Protein AF-A0A084SJM8-F1 (afdb_monomer)

Secondary structure (DSSP, 8-state):
-PPPP-HHHHHHHHHHHHHHHHSSEEEE-----EEEEEE-SS--S--TTT-HHHHHHHHHHTT--THHHHHHHHHHHHTT-EEEEE-----S---TTPPPPHHHHHHHHHHHHHHHHHHHHSSPPPHHHHHHHHHHHHHHHHHHHHHHTTS-TT---HHHHHIIIIIITTHHHHHHH--SHHHHHHHIIIIIHHHHHHHHHHHH-SSEEEEE---SSEEEEEEEEEEEEEESSPPPHHHHHHHHHHHHHHHHTT-HHHHHHHHHHHHHHHHHHHHHHTTSEEEEE-HHHHHHHHTT-GGG--S--EEEEEE-TTS-HHHHHHHHHHHHHHHHHHHHHHHHHHHHHHHHHHHHHHHHHTSPP---TT-------TTGGG---------TTPPPPPTT---SEEEEEEEEEEEEEEE-TTSHHHHHHHHHHGGG-B-SGGGTT--B--HHHHHHHHHHHHHHHHTT--TTGGGHHHHHHHHHHHHT---HHHHHHHHHHHHHS-HHHHSHHHHHHHTTT-HHHHHHHHHHHHHHHHHTTGGG-HHHHHHHHHHHHHHHTSPPPPPHHHHHHHHH-TT--IIIIIHHHHHHHHHHHHHHHHHHHHHHHHHHTTSS--TT--SHHHHHHHHHHHHHHHHHHHHHHHHHSSS-TTS---EEEEEEHHHHHHHHHHHTT--HHHHTTSPP-SSEEEEEEE--TT--HHHHIIIIIHHHHHHHIIIIITTTEEETTTTSSPPSSEEEEESSPP--SS-----EEEEEEEEE-SSPPPEEEETTEEEE-HHHHHHHHHHHHHH--SHHHHHHHHHHHHHHHHHHHHHHSTT-PPPPSS---------

pLDDT: mean 79.15, std 16.78, range [28.14, 97.06]

Organism: NCBI:txid1406225

Sequence (839 aa):
MPAQNDGKAALEALATAVSATTGLNIVLGTQKDSSLSWRGFSVHPLQILENPQQHAALEASRGKEGDARTDAEQEALSRFFFFQSTPPLPIGPIAANARLPPETLLSDARSLLTKVSHELSNGPPSNDRLKVLKAALRVAHGKMNTCFGFFRPDTNVPLLEEPQLTHLDGALTEIRDATSGDDLKAIIRDRLEPARRDLKQAIDGNARVQMFYNIEPFLLFRLLVNFQIESDQEISVSDRQRASGQLTASLNNGRGWLITWIKRKLCELDETITRVGGGDAFFHLKGGRALAYLLGKPEDGENDWDTSIVINPNLPSVRWYDCFNKVHDAVLELLQQFKRDFLVLLQEHARQLEASLQQPQPQNPNGVDEDVELDAALEEEDPPILGDDEEIPLPGIAPKYVKSCKAELIDIGIPRRDTVEALEQWLHTRDDLIKNENTEEIPIPGFLYYVDEYVMMVREALAGRSPSLSKTPKRIRRLWDILSLDSPDFDARIKELRSHIPATLGNKPLEILTGQGNKQISIVLTVILEQFNKAYRLSESQGLASVFGQHFLSVSQQVPIYPQDLQQAIAGDNQFRQETHGLLLKWIAIAARVSADFEAHFKMRAADLGFAAYDGASGAEAQKKAAQRRNWIISFVQAIYSNALLLNQKEEFEIQLAAAGSFASYLHADYANLPEERRKAFDPVVSIDLKFYTLNPAADPKTVLELMVLPGLNENLSTNFAAQATVKDAEVFISLPAEIEWTPAPNGPQFKYKPVVVKISVVRNEGWPGISYIWGDPVLSLRDLIGEYAQTTATAGEYEARERFRNSATALQELLTDFTSASLRPRPPFPAANGLSTK

Structure (mmCIF, N/CA/C/O backbone):
data_AF-A0A084SJM8-F1
#
_entry.id   AF-A0A084SJM8-F1
#
loop_
_atom_site.group_PDB
_atom_site.id
_atom_site.type_symbol
_atom_site.label_atom_id
_atom_site.label_alt_id
_atom_site.label_comp_id
_atom_site.label_asym_id
_atom_site.label_entity_id
_atom_site.label_seq_id
_atom_site.pdbx_PDB_ins_code
_atom_site.Cartn_x
_atom_site.Cartn_y
_atom_site.Cartn_z
_atom_site.occupancy
_atom_site.B_iso_or_equiv
_atom_site.auth_seq_id
_atom_site.auth_comp_id
_atom_site.auth_asym_id
_atom_site.auth_atom_id
_atom_site.pdbx_PDB_model_num
ATOM 1 N N . MET A 1 1 ? 21.611 14.192 -46.471 1.00 29.25 1 MET A N 1
ATOM 2 C CA . MET A 1 1 ? 20.786 13.294 -45.641 1.00 29.25 1 MET A CA 1
ATOM 3 C C . MET A 1 1 ? 20.052 14.161 -44.631 1.00 29.25 1 MET A C 1
ATOM 5 O O . MET A 1 1 ? 20.701 15.062 -44.108 1.00 29.25 1 MET A O 1
ATOM 9 N N . PRO A 1 2 ? 18.734 14.011 -44.418 1.00 32.09 2 PRO A N 1
ATOM 10 C CA . PRO A 1 2 ? 18.084 14.705 -43.310 1.00 32.09 2 PRO A CA 1
ATOM 11 C C . PRO A 1 2 ? 18.713 14.204 -42.002 1.00 32.09 2 PRO A C 1
ATOM 13 O O . PRO A 1 2 ? 18.946 13.006 -41.875 1.00 32.09 2 PRO A O 1
ATOM 16 N N . ALA A 1 3 ? 19.047 15.114 -41.081 1.00 41.12 3 ALA A N 1
ATOM 17 C CA . ALA A 1 3 ? 19.608 14.764 -39.775 1.00 41.12 3 ALA A CA 1
ATOM 18 C C . ALA A 1 3 ? 18.731 13.688 -39.115 1.00 41.12 3 ALA A C 1
ATOM 20 O O . ALA A 1 3 ? 17.516 13.878 -39.028 1.00 41.12 3 ALA A O 1
ATOM 21 N N . GLN A 1 4 ? 19.304 12.547 -38.736 1.00 55.53 4 GLN A N 1
ATOM 22 C CA . GLN A 1 4 ? 18.559 11.483 -38.063 1.00 55.53 4 GLN A CA 1
ATOM 23 C C . GLN A 1 4 ? 17.894 12.060 -36.806 1.00 55.53 4 GLN A C 1
ATOM 25 O O . GLN A 1 4 ? 18.506 12.844 -36.085 1.00 55.53 4 GLN A O 1
ATOM 30 N N . ASN A 1 5 ? 16.625 11.716 -36.570 1.00 66.56 5 ASN A N 1
ATOM 31 C CA . ASN A 1 5 ? 16.085 11.816 -35.217 1.00 66.56 5 ASN A CA 1
ATOM 32 C C . ASN A 1 5 ? 16.963 10.915 -34.338 1.00 66.56 5 ASN A C 1
ATOM 34 O O . ASN A 1 5 ? 17.333 9.839 -34.795 1.00 66.56 5 ASN A O 1
ATOM 38 N N . ASP A 1 6 ? 17.331 11.337 -33.137 1.00 82.75 6 ASP A N 1
ATOM 39 C CA . ASP A 1 6 ? 18.102 10.506 -32.212 1.00 82.75 6 ASP A CA 1
ATOM 40 C C . ASP A 1 6 ? 17.501 10.658 -30.818 1.00 82.75 6 ASP A C 1
ATOM 42 O O . ASP A 1 6 ? 17.600 11.709 -30.185 1.00 82.75 6 ASP A O 1
ATOM 46 N N . GLY A 1 7 ? 16.821 9.608 -30.355 1.00 85.56 7 GLY A N 1
ATOM 47 C CA . GLY A 1 7 ? 16.205 9.594 -29.035 1.00 85.56 7 GLY A CA 1
ATOM 48 C C . GLY A 1 7 ? 17.218 9.775 -27.903 1.00 85.56 7 GLY A C 1
ATOM 49 O O . GLY A 1 7 ? 16.887 10.406 -26.902 1.00 85.56 7 GLY A O 1
ATOM 50 N N . LYS A 1 8 ? 18.458 9.291 -28.063 1.00 88.69 8 LYS A N 1
ATOM 51 C CA . LYS A 1 8 ? 19.507 9.461 -27.053 1.00 88.69 8 LYS A CA 1
ATOM 52 C C . LYS A 1 8 ? 19.915 10.930 -26.948 1.00 88.69 8 LYS A C 1
ATOM 54 O O . LYS A 1 8 ? 19.920 11.478 -25.848 1.00 88.69 8 LYS A O 1
ATOM 59 N N . ALA A 1 9 ? 20.162 11.579 -28.086 1.00 90.69 9 ALA A N 1
ATOM 60 C CA . ALA A 1 9 ? 20.482 13.006 -28.138 1.00 90.69 9 ALA A CA 1
ATOM 61 C C . ALA A 1 9 ? 19.365 13.870 -27.520 1.00 90.69 9 ALA A C 1
ATOM 63 O O . ALA A 1 9 ? 19.641 14.821 -26.789 1.00 90.69 9 ALA A O 1
ATOM 64 N N . ALA A 1 10 ? 18.097 13.496 -27.726 1.00 91.88 10 ALA A N 1
ATOM 65 C CA . ALA A 1 10 ? 16.969 14.200 -27.122 1.00 91.88 10 ALA A CA 1
ATOM 66 C C . ALA A 1 10 ? 16.930 14.072 -25.582 1.00 91.88 10 ALA A C 1
ATOM 68 O O . ALA A 1 10 ? 16.548 15.023 -24.896 1.00 91.88 10 ALA A O 1
ATOM 69 N N . LEU A 1 11 ? 17.358 12.935 -25.016 1.00 94.31 11 LEU A N 1
ATOM 70 C CA . LEU A 1 11 ? 17.505 12.766 -23.562 1.00 94.31 11 LEU A CA 1
ATOM 71 C C . LEU A 1 11 ? 18.734 13.496 -23.005 1.00 94.31 11 LEU A C 1
ATOM 73 O O . LEU A 1 11 ? 18.677 14.033 -21.902 1.00 94.31 11 LEU A O 1
ATOM 77 N N . GLU A 1 12 ? 19.828 13.574 -23.761 1.00 94.50 12 GLU A N 1
ATOM 78 C CA . GLU A 1 12 ? 20.992 14.399 -23.404 1.00 94.50 12 GLU A CA 1
ATOM 79 C C . GLU A 1 12 ? 20.626 15.898 -23.391 1.00 94.50 12 GLU A C 1
ATOM 81 O O . GLU A 1 12 ? 21.033 16.647 -22.495 1.00 94.50 12 GLU A O 1
ATOM 86 N N . ALA A 1 13 ? 19.776 16.338 -24.326 1.00 93.25 13 ALA A N 1
ATOM 87 C CA . ALA A 1 13 ? 19.213 17.686 -24.332 1.00 93.25 13 ALA A CA 1
ATOM 88 C C . ALA A 1 13 ? 18.295 17.937 -23.121 1.00 93.25 13 ALA A C 1
ATOM 90 O O . ALA A 1 13 ? 18.350 19.016 -22.526 1.00 93.25 13 ALA A O 1
ATOM 91 N N . LEU A 1 14 ? 17.493 16.943 -22.719 1.00 93.19 14 LEU A N 1
ATOM 92 C CA . LEU A 1 14 ? 16.690 16.993 -21.492 1.00 93.19 14 LEU A CA 1
ATOM 93 C C . LEU A 1 14 ? 17.576 17.159 -20.250 1.00 93.19 14 LEU A C 1
ATOM 95 O O . LEU A 1 14 ? 17.328 18.068 -19.457 1.00 93.19 14 LEU A O 1
ATOM 99 N N . ALA A 1 15 ? 18.625 16.344 -20.108 1.00 93.56 15 ALA A N 1
ATOM 100 C CA . ALA A 1 15 ? 19.584 16.456 -19.007 1.00 93.56 15 ALA A CA 1
ATOM 101 C C . ALA A 1 15 ? 20.194 17.865 -18.943 1.00 93.56 15 ALA A C 1
ATOM 103 O O . ALA A 1 15 ? 20.172 18.507 -17.895 1.00 93.56 15 ALA A O 1
ATOM 104 N N . THR A 1 16 ? 20.613 18.399 -20.095 1.00 94.12 16 THR A N 1
ATOM 105 C CA . THR A 1 16 ? 21.169 19.755 -20.216 1.00 94.12 16 THR A CA 1
ATOM 106 C C . THR A 1 16 ? 20.175 20.838 -19.773 1.00 94.12 16 THR A C 1
ATOM 108 O O . THR A 1 16 ? 20.543 21.771 -19.053 1.00 94.12 16 THR A O 1
ATOM 111 N N . ALA A 1 17 ? 18.903 20.727 -20.168 1.00 91.12 17 ALA A N 1
ATOM 112 C CA . ALA A 1 17 ? 17.861 21.682 -19.786 1.00 91.12 17 ALA A CA 1
ATOM 113 C C . ALA A 1 17 ? 17.576 21.659 -18.273 1.00 91.12 17 ALA A C 1
ATOM 115 O O . ALA A 1 17 ? 17.431 22.712 -17.638 1.00 91.12 17 ALA A O 1
ATOM 116 N N . VAL A 1 18 ? 17.545 20.469 -17.668 1.00 90.56 18 VAL A N 1
ATOM 117 C CA . VAL A 1 18 ? 17.346 20.323 -16.220 1.00 90.56 18 VAL A CA 1
ATOM 118 C C . VAL A 1 18 ? 18.578 20.784 -15.441 1.00 90.56 18 VAL A C 1
ATOM 120 O O . VAL A 1 18 ? 18.430 21.449 -14.413 1.00 90.56 18 VAL A O 1
ATOM 123 N N . SER A 1 19 ? 19.787 20.543 -15.951 1.00 92.69 19 SER A N 1
ATOM 124 C CA . SER A 1 19 ? 21.023 21.095 -15.392 1.00 92.69 19 SER A CA 1
ATOM 125 C C . SER A 1 19 ? 21.002 22.614 -15.312 1.00 92.69 19 SER A C 1
ATOM 127 O O . SER A 1 19 ? 21.323 23.183 -14.268 1.00 92.69 19 SER A O 1
ATOM 129 N N . ALA A 1 20 ? 20.557 23.280 -16.380 1.00 89.50 20 ALA A N 1
ATOM 130 C CA . ALA A 1 20 ? 20.443 24.736 -16.407 1.00 89.50 20 ALA A CA 1
ATOM 131 C C . ALA A 1 20 ? 19.439 25.271 -15.368 1.00 89.50 20 ALA A C 1
ATOM 133 O O . ALA A 1 20 ? 19.641 26.352 -14.817 1.00 89.50 20 ALA A O 1
ATOM 134 N N . THR A 1 21 ? 18.379 24.510 -15.083 1.00 86.81 21 THR A N 1
ATOM 135 C CA . THR A 1 21 ? 17.313 24.904 -14.148 1.00 86.81 21 THR A CA 1
ATOM 136 C C . THR A 1 21 ? 17.693 24.646 -12.686 1.00 86.81 21 THR A C 1
ATOM 138 O O . THR A 1 21 ? 17.403 25.457 -11.810 1.00 86.81 21 THR A O 1
ATOM 141 N N . THR A 1 22 ? 18.353 23.522 -12.405 1.00 84.94 22 THR A N 1
ATOM 142 C CA . THR A 1 22 ? 18.683 23.080 -11.036 1.00 84.94 22 THR A CA 1
ATOM 143 C C . THR A 1 22 ? 20.054 23.559 -10.554 1.00 84.94 22 THR A C 1
ATOM 145 O O . THR A 1 22 ? 20.295 23.611 -9.345 1.00 84.94 22 THR A O 1
ATOM 148 N N . GLY A 1 23 ? 20.950 23.913 -11.482 1.00 88.62 23 GLY A N 1
ATOM 149 C CA . GLY A 1 23 ? 22.355 24.220 -11.207 1.00 88.62 23 GLY A CA 1
ATOM 150 C C . GLY A 1 23 ? 23.227 22.983 -10.955 1.00 88.62 23 GLY A C 1
ATOM 151 O O . GLY A 1 23 ? 24.368 23.131 -10.525 1.00 88.62 23 GLY A O 1
ATOM 152 N N . LEU A 1 24 ? 22.702 21.777 -11.195 1.00 90.38 24 LEU A N 1
ATOM 153 C CA . LEU A 1 24 ? 23.406 20.501 -11.035 1.00 90.38 24 LEU A CA 1
ATOM 154 C C . LEU A 1 24 ? 23.943 20.024 -12.390 1.00 90.38 24 LEU A C 1
ATOM 156 O O . LEU A 1 24 ? 23.253 20.158 -13.397 1.00 90.38 24 LEU A O 1
ATOM 160 N N . ASN A 1 25 ? 25.139 19.433 -12.442 1.00 93.31 25 ASN A N 1
ATOM 161 C CA . ASN A 1 25 ? 25.630 18.800 -13.671 1.00 93.31 25 ASN A CA 1
ATOM 162 C C . ASN A 1 25 ? 25.009 17.403 -13.806 1.00 93.31 25 ASN A C 1
ATOM 164 O O . ASN A 1 25 ? 25.327 16.512 -13.021 1.00 93.31 25 ASN A O 1
ATOM 168 N N . ILE A 1 26 ? 24.089 17.247 -14.757 1.00 92.94 26 ILE A N 1
ATOM 169 C CA . ILE A 1 26 ? 23.283 16.046 -14.968 1.00 92.94 26 ILE A CA 1
ATOM 170 C C . ILE A 1 26 ? 23.616 15.498 -16.351 1.00 92.94 26 ILE A C 1
ATOM 172 O O . ILE A 1 26 ? 23.562 16.220 -17.346 1.00 92.94 26 ILE A O 1
ATOM 176 N N . VAL A 1 27 ? 23.922 14.207 -16.413 1.00 93.12 27 VAL A N 1
ATOM 177 C CA . VAL A 1 27 ? 24.257 13.488 -17.647 1.00 93.12 27 VAL A CA 1
ATOM 178 C C . VAL A 1 27 ? 23.389 12.242 -17.797 1.00 93.12 27 VAL A C 1
ATOM 180 O O . VAL A 1 27 ? 22.839 11.724 -16.822 1.00 93.12 27 VAL A O 1
ATOM 183 N N . LEU A 1 28 ? 23.236 11.755 -19.029 1.00 91.69 28 LEU A N 1
ATOM 184 C CA . LEU A 1 28 ? 22.503 10.518 -19.293 1.00 91.69 28 LEU A CA 1
ATOM 185 C C . LEU A 1 28 ? 23.305 9.314 -18.777 1.00 91.69 28 LEU A C 1
ATOM 187 O O . LEU A 1 28 ? 24.448 9.107 -19.178 1.00 91.69 28 LEU A O 1
ATOM 191 N N . GLY A 1 29 ? 22.697 8.516 -17.900 1.00 87.19 29 GLY A N 1
ATOM 192 C CA . GLY A 1 29 ? 23.315 7.319 -17.336 1.00 87.19 29 GLY A CA 1
ATOM 193 C C . GLY A 1 29 ? 23.140 6.084 -18.222 1.00 87.19 29 GLY A C 1
ATOM 194 O O . GLY A 1 29 ? 22.477 6.109 -19.263 1.00 87.19 29 GLY A O 1
ATOM 195 N N . THR A 1 30 ? 23.692 4.953 -17.777 1.00 84.62 30 THR A N 1
ATOM 196 C CA . THR A 1 30 ? 23.445 3.650 -18.417 1.00 84.62 30 THR A CA 1
ATOM 197 C C . THR A 1 30 ? 21.989 3.209 -18.245 1.00 84.62 30 THR A C 1
ATOM 199 O O . THR A 1 30 ? 21.425 3.316 -17.154 1.00 84.62 30 THR A O 1
ATOM 202 N N . GLN A 1 31 ? 21.390 2.683 -19.317 1.00 89.38 31 GLN A N 1
ATOM 203 C CA . GLN A 1 31 ? 19.997 2.207 -19.357 1.00 89.38 31 GLN A CA 1
ATOM 204 C C . GLN A 1 31 ? 19.883 0.679 -19.175 1.00 89.38 31 GLN A C 1
ATOM 206 O O . GLN A 1 31 ? 18.882 0.051 -19.527 1.00 89.38 31 GLN A O 1
ATOM 211 N N . LYS A 1 32 ? 20.932 0.044 -18.638 1.00 84.12 32 LYS A N 1
ATOM 212 C CA . LYS A 1 32 ? 20.976 -1.406 -18.420 1.00 84.12 32 LYS A CA 1
ATOM 213 C C . LYS A 1 32 ? 20.025 -1.828 -17.298 1.00 84.12 32 LYS A C 1
ATOM 215 O O . LYS A 1 32 ? 20.126 -1.326 -16.182 1.00 84.12 32 LYS A O 1
ATOM 220 N N . ASP A 1 33 ? 19.159 -2.795 -17.586 1.00 85.81 33 ASP A N 1
ATOM 221 C CA . ASP A 1 33 ? 18.190 -3.328 -16.624 1.00 85.81 33 ASP A CA 1
ATOM 222 C C . ASP A 1 33 ? 18.864 -3.892 -15.370 1.00 85.81 33 ASP A C 1
ATOM 224 O O . ASP A 1 33 ? 19.954 -4.474 -15.424 1.00 85.81 33 ASP A O 1
ATOM 228 N N . SER A 1 34 ? 18.185 -3.758 -14.233 1.00 83.12 34 SER A N 1
ATOM 229 C CA . SER A 1 34 ? 18.705 -4.230 -12.953 1.00 83.12 34 SER A CA 1
ATOM 230 C C . SER A 1 34 ? 17.618 -4.637 -11.970 1.00 83.12 34 SER A C 1
ATOM 232 O O . SER A 1 34 ? 16.595 -3.979 -11.831 1.00 83.12 34 SER A O 1
ATOM 234 N N . SER A 1 35 ? 17.927 -5.649 -11.189 1.00 77.25 35 SER A N 1
ATOM 235 C CA . SER A 1 35 ? 17.204 -6.135 -10.036 1.00 77.25 35 SER A CA 1
ATOM 236 C C . SER A 1 35 ? 18.135 -6.029 -8.836 1.00 77.25 35 SER A C 1
ATOM 238 O O . SER A 1 35 ? 19.198 -6.660 -8.819 1.00 77.25 35 SER A O 1
ATOM 240 N N . LEU A 1 36 ? 17.712 -5.255 -7.845 1.00 73.69 36 LEU A N 1
ATOM 241 C CA . LEU A 1 36 ? 18.366 -5.071 -6.561 1.00 73.69 36 LEU A CA 1
ATOM 242 C C . LEU A 1 36 ? 17.703 -6.004 -5.551 1.00 73.69 36 LEU A C 1
ATOM 244 O O . LEU A 1 36 ? 16.540 -5.845 -5.168 1.00 73.69 36 LEU A O 1
ATOM 248 N N . SER A 1 37 ? 18.442 -7.043 -5.176 1.00 66.31 37 SER A N 1
ATOM 249 C CA . SER A 1 37 ? 17.935 -8.124 -4.337 1.00 66.31 37 SER A CA 1
ATOM 250 C C . SER A 1 37 ? 18.996 -8.587 -3.350 1.00 66.31 37 SER A C 1
ATOM 252 O O . SER A 1 37 ? 20.173 -8.703 -3.699 1.00 66.31 37 SER A O 1
ATOM 254 N N . TRP A 1 38 ? 18.552 -8.936 -2.149 1.00 59.03 38 TRP A N 1
ATOM 255 C CA . TRP A 1 38 ? 19.321 -9.744 -1.214 1.00 59.03 38 TRP A CA 1
ATOM 256 C C . TRP A 1 38 ? 19.369 -11.189 -1.739 1.00 59.03 38 TRP A C 1
ATOM 258 O O . TRP A 1 38 ? 18.330 -11.834 -1.884 1.00 59.03 38 TRP A O 1
ATOM 268 N N . ARG A 1 39 ? 20.557 -11.714 -2.058 1.00 56.34 39 ARG A N 1
ATOM 269 C CA . ARG A 1 39 ? 20.746 -13.114 -2.476 1.00 56.34 39 ARG A CA 1
ATOM 270 C C . ARG A 1 39 ? 21.351 -13.948 -1.347 1.00 56.34 39 ARG A C 1
ATOM 272 O O . ARG A 1 39 ? 22.351 -13.567 -0.747 1.00 56.34 39 ARG A O 1
ATOM 279 N N . GLY A 1 40 ? 20.769 -15.123 -1.104 1.00 48.62 40 GLY A N 1
ATOM 280 C CA . GLY A 1 40 ? 21.275 -16.164 -0.203 1.00 48.62 40 GLY A CA 1
ATOM 281 C C . GLY A 1 40 ? 21.016 -17.555 -0.785 1.00 48.62 40 GLY A C 1
ATOM 282 O O . GLY A 1 40 ? 20.235 -17.694 -1.723 1.00 48.62 40 GLY A O 1
ATOM 283 N N . PHE A 1 41 ? 21.671 -18.592 -0.254 1.00 32.91 41 PHE A N 1
ATOM 284 C CA . PHE A 1 41 ? 21.685 -19.927 -0.873 1.00 32.91 41 PHE A CA 1
ATOM 285 C C . PHE A 1 41 ? 20.318 -20.631 -0.988 1.00 32.91 41 PHE A C 1
ATOM 287 O O . PHE A 1 41 ? 20.246 -21.603 -1.739 1.00 32.91 41 PHE A O 1
ATOM 294 N N . SER A 1 42 ? 19.243 -20.184 -0.314 1.00 35.41 42 SER A N 1
ATOM 295 C CA . SER A 1 42 ? 17.986 -20.961 -0.310 1.00 35.41 42 SER A CA 1
ATOM 296 C C . SER A 1 42 ? 16.671 -20.248 0.073 1.00 35.41 42 SER A C 1
ATOM 298 O O . SER A 1 42 ? 15.671 -20.952 0.189 1.00 35.41 42 SER A O 1
ATOM 300 N N . VAL A 1 43 ? 16.602 -18.932 0.340 1.00 41.47 43 VAL A N 1
ATOM 301 C CA . VAL A 1 43 ? 15.382 -18.321 0.940 1.00 41.47 43 VAL A CA 1
ATOM 302 C C . VAL A 1 43 ? 15.097 -16.915 0.398 1.00 41.47 43 VAL A C 1
ATOM 304 O O . VAL A 1 43 ? 16.020 -16.112 0.280 1.00 41.47 43 VAL A O 1
ATOM 307 N N . HIS A 1 44 ? 13.823 -16.613 0.105 1.00 45.12 44 HIS A N 1
ATOM 308 C CA . HIS A 1 44 ? 13.346 -15.257 -0.196 1.00 45.12 44 HIS A CA 1
ATOM 309 C C . HIS A 1 44 ? 13.415 -14.405 1.094 1.00 45.12 44 HIS A C 1
ATOM 311 O O . HIS A 1 44 ? 12.744 -14.729 2.073 1.00 45.12 44 HIS A O 1
ATOM 317 N N . PRO A 1 45 ? 14.246 -13.354 1.159 1.00 45.09 45 PRO A N 1
ATOM 318 C CA . PRO A 1 45 ? 14.785 -12.854 2.430 1.00 45.09 45 PRO A CA 1
ATOM 319 C C . PRO A 1 45 ? 13.849 -12.000 3.299 1.00 45.09 45 PRO A C 1
ATOM 321 O O . PRO A 1 45 ? 14.270 -11.588 4.374 1.00 45.09 45 PRO A O 1
ATOM 324 N N . LEU A 1 46 ? 12.607 -11.722 2.888 1.00 50.03 46 LEU A N 1
ATOM 325 C CA . LEU A 1 46 ? 11.778 -10.699 3.546 1.00 50.03 46 LEU A CA 1
ATOM 326 C C . LEU A 1 46 ? 10.330 -11.134 3.797 1.00 50.03 46 LEU A C 1
ATOM 328 O O . LEU A 1 46 ? 9.395 -10.561 3.243 1.00 50.03 46 LEU A O 1
ATOM 332 N N . GLN A 1 47 ? 10.144 -12.144 4.642 1.00 56.53 47 GLN A N 1
ATOM 333 C CA . GLN A 1 47 ? 8.838 -12.470 5.219 1.00 56.53 47 GLN A CA 1
ATOM 334 C C . GLN A 1 47 ? 8.949 -12.612 6.730 1.00 56.53 47 GLN A C 1
ATOM 336 O O . GLN A 1 47 ? 9.463 -13.624 7.219 1.00 56.53 47 GLN A O 1
ATOM 341 N N . ILE A 1 48 ? 8.453 -11.590 7.443 1.00 51.38 48 ILE A N 1
ATOM 342 C CA . ILE A 1 48 ? 8.660 -11.366 8.890 1.00 51.38 48 ILE A CA 1
ATOM 343 C C . ILE A 1 48 ? 8.303 -12.598 9.728 1.00 51.38 48 ILE A C 1
ATOM 345 O O . ILE A 1 48 ? 8.905 -12.845 10.770 1.00 51.38 48 ILE A O 1
ATOM 349 N N . LEU A 1 49 ? 7.351 -13.403 9.255 1.00 51.81 49 LEU A N 1
ATOM 350 C CA . LEU A 1 49 ? 6.813 -14.551 9.979 1.00 51.81 49 LEU A CA 1
ATOM 351 C C . LEU A 1 49 ? 7.388 -15.905 9.540 1.00 51.81 49 LEU A C 1
ATOM 353 O O . LEU A 1 49 ? 7.041 -16.924 10.139 1.00 51.81 49 LEU A O 1
ATOM 357 N N . GLU A 1 50 ? 8.235 -15.946 8.508 1.00 51.91 50 GLU A N 1
ATOM 358 C CA . GLU A 1 50 ? 8.681 -17.203 7.891 1.00 51.91 50 GLU A CA 1
ATOM 359 C C . GLU A 1 50 ? 10.201 -17.430 7.964 1.00 51.91 50 GLU A C 1
ATOM 361 O O . GLU A 1 50 ? 10.643 -18.560 7.744 1.00 51.91 50 GLU A O 1
ATOM 366 N N . ASN A 1 51 ? 11.013 -16.422 8.327 1.00 58.50 51 ASN A N 1
ATOM 367 C CA . ASN A 1 51 ? 12.474 -16.542 8.263 1.00 58.50 51 ASN A CA 1
ATOM 368 C C . ASN A 1 51 ? 13.246 -16.188 9.569 1.00 58.50 51 ASN A C 1
ATOM 370 O O . ASN A 1 51 ? 13.264 -15.026 9.981 1.00 58.50 51 ASN A O 1
ATOM 374 N N . PRO A 1 52 ? 14.028 -17.133 10.149 1.00 56.28 52 PRO A N 1
ATOM 375 C CA . PRO A 1 52 ? 14.976 -16.877 11.243 1.00 56.28 52 PRO A CA 1
ATOM 376 C C . PRO A 1 52 ? 16.025 -15.774 11.001 1.00 56.28 52 PRO A C 1
ATOM 378 O O . PRO A 1 52 ? 16.615 -15.293 11.961 1.00 56.28 52 PRO A O 1
ATOM 381 N N . GLN A 1 53 ? 16.323 -15.373 9.761 1.00 60.16 53 GLN A N 1
ATOM 382 C CA . GLN A 1 53 ? 17.284 -14.292 9.494 1.00 60.16 53 GLN A CA 1
ATOM 383 C C . GLN A 1 53 ? 16.721 -12.892 9.788 1.00 60.16 53 GLN A C 1
ATOM 385 O O . GLN A 1 53 ? 17.481 -12.019 10.204 1.00 60.16 53 GLN A O 1
ATOM 390 N N . GLN A 1 54 ? 15.408 -12.672 9.663 1.00 59.25 54 GLN A N 1
ATOM 391 C CA . GLN A 1 54 ? 14.804 -11.386 10.038 1.00 59.25 54 GLN A CA 1
ATOM 392 C C . GLN A 1 54 ? 14.821 -11.143 11.543 1.00 59.25 54 GLN A C 1
ATOM 394 O O . GLN A 1 54 ? 14.918 -9.998 11.966 1.00 59.25 54 GLN A O 1
ATOM 399 N N . HIS A 1 55 ? 14.859 -12.202 12.355 1.00 60.41 55 HIS A N 1
ATOM 400 C CA . HIS A 1 55 ? 15.159 -12.073 13.780 1.00 60.41 55 HIS A CA 1
ATOM 401 C C . HIS A 1 55 ? 16.489 -11.342 14.006 1.00 60.41 55 HIS A C 1
ATOM 403 O O . HIS A 1 55 ? 16.570 -10.447 14.839 1.00 60.41 55 HIS A O 1
ATOM 409 N N . ALA A 1 56 ? 17.553 -11.716 13.286 1.00 62.28 56 ALA A N 1
ATOM 410 C CA . ALA A 1 56 ? 18.858 -11.080 13.455 1.00 62.28 56 ALA A CA 1
ATOM 411 C C . ALA A 1 56 ? 18.836 -9.598 13.045 1.00 62.28 56 ALA A C 1
ATOM 413 O O . ALA A 1 56 ? 19.525 -8.793 13.668 1.00 62.28 56 ALA A O 1
ATOM 414 N N . ALA A 1 57 ? 18.027 -9.250 12.039 1.00 66.06 57 ALA A N 1
ATOM 415 C CA . ALA A 1 57 ? 17.802 -7.873 11.613 1.00 66.06 57 ALA A CA 1
ATOM 416 C C . ALA A 1 57 ? 17.046 -7.057 12.673 1.00 66.06 57 ALA A C 1
ATOM 418 O O . ALA A 1 57 ? 17.545 -6.023 13.108 1.00 66.06 57 ALA A O 1
ATOM 419 N N . LEU A 1 58 ? 15.912 -7.573 13.157 1.00 64.38 58 LEU A N 1
ATOM 420 C CA . LEU A 1 58 ? 15.076 -6.932 14.179 1.00 64.38 58 LEU A CA 1
ATOM 421 C C . LEU A 1 58 ? 15.800 -6.778 15.529 1.00 64.38 58 LEU A C 1
ATOM 423 O O . LEU A 1 58 ? 15.660 -5.764 16.209 1.00 64.38 58 LEU A O 1
ATOM 427 N N . GLU A 1 59 ? 16.623 -7.756 15.918 1.00 64.94 59 GLU A N 1
ATOM 428 C CA . GLU A 1 59 ? 17.512 -7.634 17.082 1.00 64.94 59 GLU A CA 1
ATOM 429 C C . GLU A 1 59 ? 18.530 -6.500 16.907 1.00 64.94 59 GLU A C 1
ATOM 431 O O . GLU A 1 59 ? 18.785 -5.738 17.840 1.00 64.94 59 GLU A O 1
ATOM 436 N N . ALA A 1 60 ? 19.114 -6.361 15.714 1.00 64.12 60 ALA A N 1
ATOM 437 C CA . ALA A 1 60 ? 20.120 -5.341 15.447 1.00 64.12 60 ALA A CA 1
ATOM 438 C C . ALA A 1 60 ? 19.536 -3.921 15.404 1.00 64.12 60 ALA A C 1
ATOM 440 O O . ALA A 1 60 ? 20.230 -2.969 15.792 1.00 64.12 60 ALA A O 1
ATOM 441 N N . SER A 1 61 ? 18.280 -3.768 14.972 1.00 66.06 61 SER A N 1
ATOM 442 C CA . SER A 1 61 ? 17.550 -2.498 14.997 1.00 66.06 61 SER A CA 1
ATOM 443 C C . SER A 1 61 ? 16.893 -2.155 16.327 1.00 66.06 61 SER A C 1
ATOM 445 O O . SER A 1 61 ? 16.376 -1.046 16.476 1.00 66.06 61 SER A O 1
ATOM 447 N N . ARG A 1 62 ? 16.918 -3.052 17.316 1.00 61.75 62 ARG A N 1
ATOM 448 C CA . ARG A 1 62 ? 16.223 -2.840 18.588 1.00 61.75 62 ARG A CA 1
ATOM 449 C C . ARG A 1 62 ? 16.656 -1.531 19.263 1.00 61.75 62 ARG A C 1
ATOM 451 O O . ARG A 1 62 ? 17.835 -1.309 19.537 1.00 61.75 62 ARG A O 1
ATOM 458 N N . GLY A 1 63 ? 15.674 -0.682 19.573 1.00 61.06 63 GLY A N 1
ATOM 459 C CA . GLY A 1 63 ? 15.885 0.618 20.221 1.00 61.06 63 GLY A CA 1
ATOM 460 C C . GLY A 1 63 ? 16.443 1.711 19.304 1.00 61.06 63 GLY A C 1
ATOM 461 O O . GLY A 1 63 ? 16.885 2.741 19.810 1.00 61.06 63 GLY A O 1
ATOM 462 N N . LYS A 1 64 ? 16.448 1.491 17.984 1.00 66.56 64 LYS A N 1
ATOM 463 C CA . LYS A 1 64 ? 16.834 2.475 16.966 1.00 66.56 64 LYS A CA 1
ATOM 464 C C . LYS A 1 64 ? 15.596 2.934 16.194 1.00 66.56 64 LYS A C 1
ATOM 466 O O . LYS A 1 64 ? 14.651 2.169 16.011 1.00 66.56 64 LYS A O 1
ATOM 471 N N . GLU A 1 65 ? 15.619 4.174 15.721 1.00 54.47 65 GLU A N 1
ATOM 472 C CA . GLU A 1 65 ? 14.540 4.789 14.941 1.00 54.47 65 GLU A CA 1
ATOM 473 C C . GLU A 1 65 ? 15.105 5.432 13.668 1.00 54.47 65 GLU A C 1
ATOM 475 O O . GLU A 1 65 ? 16.301 5.730 13.600 1.00 54.47 65 GLU A O 1
ATOM 480 N N . GLY A 1 66 ? 14.241 5.637 12.668 1.00 58.38 66 GLY A N 1
ATOM 481 C CA . GLY A 1 66 ? 14.613 6.242 11.386 1.00 58.38 66 GLY A CA 1
ATOM 482 C C . GLY A 1 66 ? 15.748 5.496 10.682 1.00 58.38 66 GLY A C 1
ATOM 483 O O . GLY A 1 66 ? 15.819 4.268 10.733 1.00 58.38 66 GLY A O 1
ATOM 484 N N . ASP A 1 67 ? 16.663 6.244 10.072 1.00 54.28 67 ASP A N 1
ATOM 485 C CA . ASP A 1 67 ? 17.771 5.703 9.272 1.00 54.28 67 ASP A CA 1
ATOM 486 C C . ASP A 1 67 ? 18.670 4.747 10.071 1.00 54.28 67 ASP A C 1
ATOM 488 O O . ASP A 1 67 ? 19.045 3.684 9.588 1.00 54.28 67 ASP A O 1
ATOM 492 N N . ALA A 1 68 ? 18.916 5.042 11.353 1.00 60.78 68 ALA A N 1
ATOM 493 C CA . ALA A 1 68 ? 19.739 4.192 12.215 1.00 60.78 68 ALA A CA 1
ATOM 494 C C . ALA A 1 68 ? 19.135 2.794 12.435 1.00 60.78 68 ALA A C 1
ATOM 496 O O . ALA A 1 68 ? 19.859 1.833 12.716 1.00 60.78 68 ALA A O 1
ATOM 497 N N . ARG A 1 69 ? 17.804 2.677 12.349 1.00 65.12 69 ARG A N 1
ATOM 498 C CA . ARG A 1 69 ? 17.094 1.398 12.388 1.00 65.12 69 ARG A CA 1
ATOM 499 C C . ARG A 1 69 ? 17.360 0.611 11.106 1.00 65.12 69 ARG A C 1
ATOM 501 O O . ARG A 1 69 ? 17.788 -0.540 11.185 1.00 65.12 69 ARG A O 1
ATOM 508 N N . THR A 1 70 ? 17.155 1.262 9.964 1.00 61.44 70 THR A N 1
ATOM 509 C CA . THR A 1 70 ? 17.351 0.702 8.623 1.00 61.44 70 THR A CA 1
ATOM 510 C C . THR A 1 70 ? 18.783 0.214 8.431 1.00 61.44 70 THR A C 1
ATOM 512 O O . THR A 1 70 ? 18.984 -0.945 8.075 1.00 61.44 70 THR A O 1
ATOM 515 N N . ASP A 1 71 ? 19.775 1.041 8.767 1.00 65.44 71 ASP A N 1
ATOM 516 C CA . ASP A 1 71 ? 21.199 0.706 8.651 1.00 65.44 71 ASP A CA 1
ATOM 517 C C . ASP A 1 71 ? 21.549 -0.550 9.455 1.00 65.44 71 ASP A C 1
ATOM 519 O O . ASP A 1 71 ? 22.305 -1.414 9.013 1.00 65.44 71 ASP A O 1
ATOM 523 N N . ALA A 1 72 ? 20.976 -0.680 10.652 1.00 66.19 72 ALA A N 1
ATOM 524 C CA . ALA A 1 72 ? 21.234 -1.815 11.523 1.00 66.19 72 ALA A CA 1
ATOM 525 C C . ALA A 1 72 ? 20.592 -3.114 11.023 1.00 66.19 72 ALA A C 1
ATOM 527 O O . ALA A 1 72 ? 21.208 -4.180 11.117 1.00 66.19 72 ALA A O 1
ATOM 528 N N . GLU A 1 73 ? 19.369 -3.030 10.497 1.00 66.38 73 GLU A N 1
ATOM 529 C CA . GLU A 1 73 ? 18.696 -4.154 9.844 1.00 66.38 73 GLU A CA 1
ATOM 530 C C . GLU A 1 73 ? 19.483 -4.602 8.611 1.00 66.38 73 GLU A C 1
ATOM 532 O O . GLU A 1 73 ? 19.749 -5.796 8.459 1.00 66.38 73 GLU A O 1
ATOM 537 N N . GLN A 1 74 ? 19.931 -3.658 7.781 1.00 62.88 74 GLN A N 1
ATOM 538 C CA . GLN A 1 74 ? 20.758 -3.932 6.607 1.00 62.88 74 GLN A CA 1
ATOM 539 C C . GLN A 1 74 ? 22.100 -4.566 6.982 1.00 62.88 74 GLN A C 1
ATOM 541 O O . GLN A 1 74 ? 22.459 -5.604 6.425 1.00 62.88 74 GLN A O 1
ATOM 546 N N . GLU A 1 75 ? 22.825 -4.014 7.961 1.00 68.56 75 GLU A N 1
ATOM 547 C CA . GLU A 1 75 ? 24.100 -4.574 8.418 1.00 68.56 75 GLU A CA 1
ATOM 548 C C . GLU A 1 75 ? 23.915 -6.017 8.905 1.00 68.56 75 GLU A C 1
ATOM 550 O O . GLU A 1 75 ? 24.707 -6.903 8.582 1.00 68.56 75 GLU A O 1
ATOM 555 N N . ALA A 1 76 ? 22.844 -6.292 9.646 1.00 69.06 76 ALA A N 1
ATOM 556 C CA . ALA A 1 76 ? 22.546 -7.633 10.120 1.00 69.06 76 ALA A CA 1
ATOM 557 C C . ALA A 1 76 ? 22.162 -8.594 8.987 1.00 69.06 76 ALA A C 1
ATOM 559 O O . ALA A 1 76 ? 22.675 -9.714 8.959 1.00 69.06 76 ALA A O 1
ATOM 560 N N . LEU A 1 77 ? 21.321 -8.171 8.037 1.00 62.06 77 LEU A N 1
ATOM 561 C CA . LEU A 1 77 ? 20.965 -8.971 6.860 1.00 62.06 77 LEU A CA 1
ATOM 562 C C . LEU A 1 77 ? 22.185 -9.244 5.970 1.00 62.06 77 LEU A C 1
ATOM 564 O O . LEU A 1 77 ? 22.333 -10.365 5.480 1.00 62.06 77 LEU A O 1
ATOM 568 N N . SER A 1 78 ? 23.112 -8.289 5.852 1.00 63.00 78 SER A N 1
ATOM 569 C CA . SER A 1 78 ? 24.345 -8.420 5.058 1.00 63.00 78 SER A CA 1
ATOM 570 C C . SER A 1 78 ? 25.279 -9.539 5.536 1.00 63.00 78 SER A C 1
ATOM 572 O O . SER A 1 78 ? 26.103 -10.048 4.778 1.00 63.00 78 SER A O 1
ATOM 574 N N . ARG A 1 79 ? 25.124 -9.990 6.790 1.00 63.72 79 ARG A N 1
ATOM 575 C CA . ARG A 1 79 ? 25.867 -11.135 7.346 1.00 63.72 79 ARG A CA 1
ATOM 576 C C . ARG A 1 79 ? 25.393 -12.476 6.782 1.00 63.72 79 ARG A C 1
ATOM 578 O O . ARG A 1 79 ? 26.125 -13.459 6.873 1.00 63.72 79 ARG A O 1
ATOM 585 N N . PHE A 1 80 ? 24.177 -12.527 6.237 1.00 54.56 80 PHE A N 1
ATOM 586 C CA . PHE A 1 80 ? 23.534 -13.748 5.740 1.00 54.56 80 PHE A CA 1
ATOM 587 C C . PHE A 1 80 ? 23.255 -13.705 4.236 1.00 54.56 80 PHE A C 1
ATOM 589 O O . PHE A 1 80 ? 23.195 -14.755 3.593 1.00 54.56 80 PHE A O 1
ATOM 596 N N . PHE A 1 81 ? 23.092 -12.504 3.682 1.00 61.22 81 PHE A N 1
ATOM 597 C CA . PHE A 1 81 ? 22.730 -12.265 2.295 1.00 61.22 81 PHE A CA 1
ATOM 598 C C . PHE A 1 81 ? 23.725 -11.304 1.645 1.00 61.22 81 PHE A C 1
ATOM 600 O O . PHE A 1 81 ? 24.148 -10.327 2.254 1.00 61.22 81 PHE A O 1
ATOM 607 N N . PHE A 1 82 ? 24.063 -11.548 0.382 1.00 56.69 82 PHE A N 1
ATOM 608 C CA . PHE A 1 82 ? 24.816 -10.592 -0.423 1.00 56.69 82 PHE A CA 1
ATOM 609 C C . PHE A 1 82 ? 23.827 -9.722 -1.190 1.00 56.69 82 PHE A C 1
ATOM 611 O O . PHE A 1 82 ? 22.985 -10.244 -1.926 1.00 56.69 82 PHE A O 1
ATOM 618 N N . PHE A 1 83 ? 23.918 -8.407 -1.026 1.00 62.09 83 PHE A N 1
ATOM 619 C CA . PHE A 1 83 ? 23.179 -7.480 -1.868 1.00 62.09 83 PHE A CA 1
ATOM 620 C C . PHE A 1 83 ? 23.855 -7.406 -3.239 1.00 62.09 83 PHE A C 1
ATOM 622 O O . PHE A 1 83 ? 25.069 -7.213 -3.334 1.00 62.09 83 PHE A O 1
ATOM 629 N N . GLN A 1 84 ? 23.097 -7.632 -4.311 1.00 64.94 84 GLN A N 1
ATOM 630 C CA . GLN A 1 84 ? 23.646 -7.613 -5.663 1.00 64.94 84 GLN A CA 1
ATOM 631 C C . GLN A 1 84 ? 22.669 -6.971 -6.646 1.00 64.94 84 GLN A C 1
ATOM 633 O O . GLN A 1 84 ? 21.485 -7.313 -6.675 1.00 64.94 84 GLN A O 1
ATOM 638 N N . SER A 1 85 ? 23.210 -6.108 -7.508 1.00 71.56 85 SER A N 1
ATOM 639 C CA . SER A 1 85 ? 22.561 -5.682 -8.747 1.00 71.56 85 SER A CA 1
ATOM 640 C C . SER A 1 85 ? 22.789 -6.742 -9.827 1.00 71.56 85 SER A C 1
ATOM 642 O O . SER A 1 85 ? 23.926 -7.059 -10.186 1.00 71.56 85 SER A O 1
ATOM 644 N N . THR A 1 86 ? 21.709 -7.341 -10.321 1.00 70.12 86 THR A N 1
ATOM 645 C CA . THR A 1 86 ? 21.739 -8.360 -11.388 1.00 70.12 86 THR A CA 1
ATOM 646 C C . THR A 1 86 ? 20.689 -8.054 -12.446 1.00 70.12 86 THR A C 1
ATOM 648 O O . THR A 1 86 ? 19.736 -7.361 -12.125 1.00 70.12 86 THR A O 1
ATOM 651 N N . PRO A 1 87 ? 20.794 -8.545 -13.690 1.00 74.50 87 PRO A N 1
ATOM 652 C CA . PRO A 1 87 ? 19.685 -8.425 -14.634 1.00 74.50 87 PRO A CA 1
ATOM 653 C C . PRO A 1 87 ? 18.398 -9.035 -14.044 1.00 74.50 87 PRO A C 1
ATOM 655 O O . PRO A 1 87 ? 18.488 -10.101 -13.423 1.00 74.50 87 PRO A O 1
ATOM 658 N N . PRO A 1 88 ? 17.223 -8.401 -14.210 1.00 78.06 88 PRO A N 1
ATOM 659 C CA . PRO A 1 88 ? 15.951 -8.982 -13.796 1.00 78.06 88 PRO A CA 1
ATOM 660 C C . PRO A 1 88 ? 15.692 -10.307 -14.517 1.00 78.06 88 PRO A C 1
ATOM 662 O O . PRO A 1 88 ? 15.938 -10.423 -15.719 1.00 78.06 88 PRO A O 1
ATOM 665 N N . LEU A 1 89 ? 15.200 -11.310 -13.790 1.00 74.19 89 LEU A N 1
ATOM 666 C CA . LEU A 1 89 ? 14.912 -12.641 -14.327 1.00 74.19 89 LEU A CA 1
ATOM 667 C C . LEU A 1 89 ? 13.543 -13.128 -13.839 1.00 74.19 89 LEU A C 1
ATOM 669 O O . LEU A 1 89 ? 13.164 -12.799 -12.715 1.00 74.19 89 LEU A O 1
ATOM 673 N N . PRO A 1 90 ? 12.833 -13.947 -14.637 1.00 73.19 90 PRO A N 1
ATOM 674 C CA . PRO A 1 90 ? 11.647 -14.655 -14.170 1.00 73.19 90 PRO A CA 1
ATOM 675 C C . PRO A 1 90 ? 11.943 -15.500 -12.924 1.00 73.19 90 PRO A C 1
ATOM 677 O O . PRO A 1 90 ? 13.016 -16.105 -12.825 1.00 73.19 90 PRO A O 1
ATOM 680 N N . ILE A 1 91 ? 10.989 -15.556 -11.993 1.00 69.56 91 ILE A N 1
ATOM 681 C CA . ILE A 1 91 ? 11.098 -16.345 -10.752 1.00 69.56 91 ILE A CA 1
ATOM 682 C C . ILE A 1 91 ? 10.363 -17.687 -10.893 1.00 69.56 91 ILE A C 1
ATOM 684 O O . ILE A 1 91 ? 10.735 -18.672 -10.249 1.00 69.56 91 ILE A O 1
ATOM 688 N N . GLY A 1 92 ? 9.345 -17.764 -11.756 1.00 56.94 92 GLY A N 1
ATOM 689 C CA . GLY A 1 92 ? 8.622 -19.000 -12.029 1.00 56.94 92 GLY A CA 1
ATOM 690 C C . GLY A 1 92 ? 9.456 -20.048 -12.783 1.00 56.94 92 GLY A C 1
ATOM 691 O O . GLY A 1 92 ? 10.482 -19.735 -13.396 1.00 56.94 92 GLY A O 1
ATOM 692 N N . PRO A 1 93 ? 9.027 -21.327 -12.785 1.00 51.31 93 PRO A N 1
ATOM 693 C CA . PRO A 1 93 ? 9.642 -22.342 -13.630 1.00 51.31 93 PRO A CA 1
ATOM 694 C C . PRO A 1 93 ? 9.540 -21.914 -15.098 1.00 51.31 93 PRO A C 1
ATOM 696 O O . PRO A 1 93 ? 8.448 -21.843 -15.662 1.00 51.31 93 PRO A O 1
ATOM 699 N N . ILE A 1 94 ? 10.693 -21.645 -15.719 1.00 53.72 94 ILE A N 1
ATOM 700 C CA . ILE A 1 94 ? 10.777 -21.298 -17.139 1.00 53.72 94 ILE A CA 1
ATOM 701 C C . ILE A 1 94 ? 10.180 -22.464 -17.929 1.00 53.72 94 ILE A C 1
ATOM 703 O O . ILE A 1 94 ? 10.716 -23.576 -17.918 1.00 53.72 94 ILE A O 1
ATOM 707 N N . ALA A 1 95 ? 9.051 -22.228 -18.599 1.00 54.94 95 ALA A N 1
ATOM 708 C CA . ALA A 1 95 ? 8.447 -23.238 -19.454 1.00 54.94 95 ALA A CA 1
ATOM 709 C C . ALA A 1 95 ? 9.491 -23.722 -20.473 1.00 54.94 95 ALA A C 1
ATOM 711 O O . ALA A 1 95 ? 10.225 -22.915 -21.037 1.00 54.94 95 ALA A O 1
ATOM 712 N N . ALA A 1 96 ? 9.537 -25.026 -20.762 1.00 48.09 96 ALA A N 1
ATOM 713 C CA . ALA A 1 96 ? 10.527 -25.602 -21.684 1.00 48.09 96 ALA A CA 1
ATOM 714 C C . ALA A 1 96 ? 10.525 -24.961 -23.094 1.00 48.09 96 ALA A C 1
ATOM 716 O O . ALA A 1 96 ? 11.498 -25.089 -23.831 1.00 48.09 96 ALA A O 1
ATOM 717 N N . ASN A 1 97 ? 9.445 -24.251 -23.443 1.00 52.41 97 ASN A N 1
ATOM 718 C CA . ASN A 1 97 ? 9.252 -23.540 -24.707 1.00 52.41 97 ASN A CA 1
ATOM 719 C C . ASN A 1 97 ? 9.252 -22.005 -24.556 1.00 52.41 97 ASN A C 1
ATOM 721 O O . ASN A 1 97 ? 8.826 -21.310 -25.480 1.00 52.41 97 ASN A O 1
ATOM 725 N N . ALA A 1 98 ? 9.655 -21.462 -23.403 1.00 59.81 98 ALA A N 1
ATOM 726 C CA . ALA A 1 98 ? 9.735 -20.020 -23.210 1.00 59.81 98 ALA A CA 1
ATOM 727 C C . ALA A 1 98 ? 10.721 -19.416 -24.220 1.00 59.81 98 ALA A C 1
ATOM 729 O O . ALA A 1 98 ? 11.814 -19.946 -24.443 1.00 59.81 98 ALA A O 1
ATOM 730 N N . ARG A 1 99 ? 10.330 -18.307 -24.858 1.00 66.00 99 ARG A N 1
ATOM 731 C CA . ARG A 1 99 ? 11.253 -17.548 -25.706 1.00 66.00 99 ARG A CA 1
ATOM 732 C C . ARG A 1 99 ? 12.397 -17.038 -24.833 1.00 66.00 99 ARG A C 1
ATOM 734 O O . ARG A 1 99 ? 12.158 -16.442 -23.790 1.00 66.00 99 ARG A O 1
ATOM 741 N N . LEU A 1 100 ? 13.632 -17.273 -25.272 1.00 70.81 100 LEU A N 1
ATOM 742 C CA . LEU A 1 100 ? 14.803 -16.711 -24.603 1.00 70.81 100 LEU A CA 1
ATOM 743 C C . LEU A 1 100 ? 14.762 -15.175 -24.695 1.00 70.81 100 LEU A C 1
ATOM 745 O O . LEU A 1 100 ? 14.442 -14.667 -25.776 1.00 70.81 100 LEU A O 1
ATOM 749 N N . PRO A 1 101 ? 15.123 -14.450 -23.620 1.00 77.19 101 PRO A N 1
ATOM 750 C CA . PRO A 1 101 ? 15.241 -12.998 -23.657 1.00 77.19 101 PRO A CA 1
ATOM 751 C C . PRO A 1 101 ? 16.213 -12.523 -24.755 1.00 77.19 101 PRO A C 1
ATOM 753 O O . PRO A 1 101 ? 17.218 -13.205 -25.012 1.00 77.19 101 PRO A O 1
ATOM 756 N N . PRO A 1 102 ? 15.962 -11.363 -25.391 1.00 81.69 102 PRO A N 1
ATOM 757 C CA . PRO A 1 102 ? 16.847 -10.763 -26.396 1.00 81.69 102 PRO A CA 1
ATOM 758 C C . PRO A 1 102 ? 18.322 -10.686 -25.963 1.00 81.69 102 PRO A C 1
ATOM 760 O O . PRO A 1 102 ? 19.228 -11.015 -26.731 1.00 81.69 102 PRO A O 1
ATOM 763 N N . GLU A 1 103 ? 18.576 -10.337 -24.703 1.00 80.38 103 GLU A N 1
ATOM 764 C CA . GLU A 1 103 ? 19.904 -10.232 -24.095 1.00 80.38 103 GLU A CA 1
ATOM 765 C C . GLU A 1 103 ? 20.615 -11.589 -24.070 1.00 80.38 103 GLU A C 1
ATOM 767 O O . GLU A 1 103 ? 21.800 -11.689 -24.396 1.00 80.38 103 GLU A O 1
ATOM 772 N N . THR A 1 104 ? 19.888 -12.654 -23.717 1.00 82.75 104 THR A N 1
ATOM 773 C CA . THR A 1 104 ? 20.411 -14.025 -23.720 1.00 82.75 104 THR A CA 1
ATOM 774 C C . THR A 1 104 ? 20.723 -14.477 -25.142 1.00 82.75 104 THR A C 1
ATOM 776 O O . THR A 1 104 ? 21.783 -15.054 -25.384 1.00 82.75 104 THR A O 1
ATOM 779 N N . LEU A 1 105 ? 19.850 -14.164 -26.105 1.00 87.44 105 LEU A N 1
ATOM 780 C CA . LEU A 1 105 ? 20.078 -14.469 -27.518 1.00 87.44 105 LEU A CA 1
ATOM 781 C C . LEU A 1 105 ? 21.344 -13.786 -28.054 1.00 87.44 105 LEU A C 1
ATOM 783 O O . LEU A 1 105 ? 22.136 -14.443 -28.737 1.00 87.44 105 LEU A O 1
ATOM 787 N N . LEU A 1 106 ? 21.570 -12.510 -27.721 1.00 88.50 106 LEU A N 1
ATOM 788 C CA . LEU A 1 106 ? 22.780 -11.788 -28.124 1.00 88.50 106 LEU A CA 1
ATOM 789 C C . LEU A 1 106 ? 24.037 -12.261 -27.391 1.00 88.50 106 LEU A C 1
ATOM 791 O O . LEU A 1 106 ? 25.100 -12.329 -28.009 1.00 88.50 106 LEU A O 1
ATOM 795 N N . SER A 1 107 ? 23.942 -12.608 -26.106 1.00 87.25 107 SER A N 1
ATOM 796 C CA . SER A 1 107 ? 25.068 -13.165 -25.345 1.00 87.25 107 SER A CA 1
ATOM 797 C C . SER A 1 107 ? 25.508 -14.520 -25.910 1.00 87.25 107 SER A C 1
ATOM 799 O O . SER A 1 107 ? 26.693 -14.749 -26.170 1.00 87.25 107 SER A O 1
ATOM 801 N N . ASP A 1 108 ? 24.547 -15.390 -26.228 1.00 88.88 108 ASP A N 1
ATOM 802 C CA . ASP A 1 108 ? 24.800 -16.658 -26.909 1.00 88.88 108 ASP A CA 1
ATOM 803 C C . ASP A 1 108 ? 25.423 -16.444 -28.294 1.00 88.88 108 ASP A C 1
ATOM 805 O O . ASP A 1 108 ? 26.376 -17.137 -28.662 1.00 88.88 108 ASP A O 1
ATOM 809 N N . ALA A 1 109 ? 24.906 -15.480 -29.066 1.00 92.06 109 ALA A N 1
ATOM 810 C CA . ALA A 1 109 ? 25.475 -15.116 -30.358 1.00 92.06 109 ALA A CA 1
ATOM 811 C C . ALA A 1 109 ? 26.928 -14.636 -30.201 1.00 92.06 109 ALA A C 1
ATOM 813 O O . ALA A 1 109 ? 27.802 -15.162 -30.886 1.00 92.06 109 ALA A O 1
ATOM 814 N N . ARG A 1 110 ? 27.225 -13.746 -29.239 1.00 94.12 110 ARG A N 1
ATOM 815 C CA . ARG A 1 110 ? 28.593 -13.294 -28.906 1.00 94.12 110 ARG A CA 1
ATOM 816 C C . ARG A 1 110 ? 29.507 -14.469 -28.569 1.00 94.12 110 ARG A C 1
ATOM 818 O O . ARG A 1 110 ? 30.625 -14.542 -29.077 1.00 94.12 110 ARG A O 1
ATOM 825 N N . SER A 1 111 ? 29.035 -15.404 -27.741 1.00 93.12 111 SER A N 1
ATOM 826 C CA . SER A 1 111 ? 29.795 -16.602 -27.365 1.00 93.12 111 SER A CA 1
ATOM 827 C C . SER A 1 111 ? 30.144 -17.450 -28.590 1.00 93.12 111 SER A C 1
ATOM 829 O O . SER A 1 111 ? 31.284 -17.894 -28.732 1.00 93.12 111 SER A O 1
ATOM 831 N N . LEU A 1 112 ? 29.190 -17.643 -29.506 1.00 94.00 112 LEU A N 1
ATOM 832 C CA . LEU A 1 112 ? 29.415 -18.365 -30.759 1.00 94.00 112 LEU A CA 1
ATOM 833 C C . LEU A 1 112 ? 30.402 -17.629 -31.672 1.00 94.00 112 LEU A C 1
ATOM 835 O O . LEU A 1 112 ? 31.341 -18.258 -32.156 1.00 94.00 112 LEU A O 1
ATOM 839 N N . LEU A 1 113 ? 30.236 -16.317 -31.865 1.00 93.44 113 LEU A N 1
ATOM 840 C CA . LEU A 1 113 ? 31.142 -15.499 -32.678 1.00 93.44 113 LEU A CA 1
ATOM 841 C C . LEU A 1 113 ? 32.569 -15.536 -32.121 1.00 93.44 113 LEU A C 1
ATOM 843 O O . LEU A 1 113 ? 33.512 -15.782 -32.866 1.00 93.44 113 LEU A O 1
ATOM 847 N N . THR A 1 114 ? 32.727 -15.399 -30.804 1.00 93.25 114 THR A N 1
ATOM 848 C CA . THR A 1 114 ? 34.035 -15.433 -30.134 1.00 93.25 114 THR A CA 1
ATOM 849 C C . THR A 1 114 ? 34.699 -16.803 -30.271 1.00 93.25 114 THR A C 1
ATOM 851 O O . THR A 1 114 ? 35.884 -16.880 -30.596 1.00 93.25 114 THR A O 1
ATOM 854 N N . LYS A 1 115 ? 33.945 -17.898 -30.093 1.00 92.12 115 LYS A N 1
ATOM 855 C CA . LYS A 1 115 ? 34.452 -19.267 -30.294 1.00 92.12 115 LYS A CA 1
ATOM 856 C C . LYS A 1 115 ? 34.924 -19.485 -31.730 1.00 92.12 115 LYS A C 1
ATOM 858 O O . LYS A 1 115 ? 36.027 -19.985 -31.935 1.00 92.12 115 LYS A O 1
ATOM 863 N N . VAL A 1 116 ? 34.127 -19.071 -32.717 1.00 92.81 116 VAL A N 1
ATOM 864 C CA . VAL A 1 116 ? 34.493 -19.194 -34.136 1.00 92.81 116 VAL A CA 1
ATOM 865 C C . VAL A 1 116 ? 35.727 -18.343 -34.455 1.00 92.81 116 VAL A C 1
ATOM 867 O O . VAL A 1 116 ? 36.667 -18.852 -35.061 1.00 92.81 116 VAL A O 1
ATOM 870 N N . SER A 1 117 ? 35.779 -17.089 -34.003 1.00 92.00 117 SER A N 1
ATOM 871 C CA . SER A 1 117 ? 36.931 -16.196 -34.197 1.00 92.00 117 SER A CA 1
ATOM 872 C C . SER A 1 117 ? 38.214 -16.740 -33.568 1.00 92.00 117 SER A C 1
ATOM 874 O O . SER A 1 117 ? 39.281 -16.680 -34.185 1.00 92.00 117 SER A O 1
ATOM 876 N N . HIS A 1 118 ? 38.121 -17.314 -32.365 1.00 90.94 118 HIS A N 1
ATOM 877 C CA . HIS A 1 118 ? 39.258 -17.937 -31.693 1.00 90.94 118 HIS A CA 1
ATOM 878 C C . HIS A 1 118 ? 39.786 -19.134 -32.491 1.00 90.94 118 HIS A C 1
ATOM 880 O O . HIS A 1 118 ? 40.984 -19.241 -32.738 1.00 90.94 118 HIS A O 1
ATOM 886 N N . GLU A 1 119 ? 38.898 -20.001 -32.976 1.00 89.38 119 GLU A N 1
ATOM 887 C CA . GLU A 1 119 ? 39.299 -21.145 -33.796 1.00 89.38 119 GLU A CA 1
ATOM 888 C C . GLU A 1 119 ? 39.929 -20.737 -35.128 1.00 89.38 119 GLU A C 1
ATOM 890 O O . GLU A 1 119 ? 40.946 -21.302 -35.524 1.00 89.38 119 GLU A O 1
ATOM 895 N N . LEU A 1 120 ? 39.376 -19.721 -35.792 1.00 89.75 120 LEU A N 1
ATOM 896 C CA . LEU A 1 120 ? 39.914 -19.179 -37.041 1.00 89.75 120 LEU A CA 1
ATOM 897 C C . LEU A 1 120 ? 41.268 -18.466 -36.857 1.00 89.75 120 LEU A C 1
ATOM 899 O O . LEU A 1 120 ? 41.984 -18.236 -37.837 1.00 89.75 120 LEU A O 1
ATOM 903 N N . SER A 1 121 ? 41.628 -18.115 -35.620 1.00 87.62 121 SER A N 1
ATOM 904 C CA . SER A 1 121 ? 42.931 -17.530 -35.274 1.00 87.62 121 SER A CA 1
ATOM 905 C C . SER A 1 121 ? 44.032 -18.585 -35.103 1.00 87.62 121 SER A C 1
ATOM 907 O O . SER A 1 121 ? 45.207 -18.254 -35.224 1.00 87.62 121 SER A O 1
ATOM 909 N N . ASN A 1 122 ? 43.674 -19.861 -34.908 1.00 85.31 122 ASN A N 1
ATOM 910 C CA . ASN A 1 122 ? 44.619 -20.965 -34.689 1.00 85.31 122 ASN A CA 1
ATOM 911 C C . ASN A 1 122 ? 45.132 -21.624 -35.992 1.00 85.31 122 ASN A C 1
ATOM 913 O O . ASN A 1 122 ? 45.832 -22.635 -35.937 1.00 85.31 122 ASN A O 1
ATOM 917 N N . GLY A 1 123 ? 44.801 -21.063 -37.161 1.00 78.75 123 GLY A N 1
ATOM 918 C CA . GLY A 1 123 ? 45.228 -21.544 -38.482 1.00 78.75 123 GLY A CA 1
ATOM 919 C C . GLY A 1 123 ? 44.058 -21.862 -39.428 1.00 78.75 123 GLY A C 1
ATOM 920 O O . GLY A 1 123 ? 42.895 -21.761 -39.036 1.00 78.75 123 GLY A O 1
ATOM 921 N N . PRO A 1 124 ? 44.333 -22.219 -40.697 1.00 84.38 124 PRO A N 1
ATOM 922 C CA . PRO A 1 124 ? 43.289 -22.501 -41.681 1.00 84.38 124 PRO A CA 1
ATOM 923 C C . PRO A 1 124 ? 42.494 -23.772 -41.313 1.00 84.38 124 PRO A C 1
ATOM 925 O O . PRO A 1 124 ? 43.097 -24.823 -41.079 1.00 84.38 124 PRO A O 1
ATOM 928 N N . PRO A 1 125 ? 41.147 -23.718 -41.270 1.00 87.75 125 PRO A N 1
ATOM 929 C CA . PRO A 1 125 ? 40.326 -24.865 -40.894 1.00 87.75 125 PRO A CA 1
ATOM 930 C C . PRO A 1 125 ? 40.288 -25.933 -41.998 1.00 87.75 125 PRO A C 1
ATOM 932 O O . PRO A 1 125 ? 40.306 -25.623 -43.187 1.00 87.75 125 PRO A O 1
ATOM 935 N N . SER A 1 126 ? 40.154 -27.206 -41.611 1.00 88.56 126 SER A N 1
ATOM 936 C CA . SER A 1 126 ? 39.837 -28.285 -42.558 1.00 88.56 126 SER A CA 1
ATOM 937 C C . SER A 1 126 ? 38.426 -28.121 -43.138 1.00 88.56 126 SER A C 1
ATOM 939 O O . SER A 1 126 ? 37.571 -27.473 -42.534 1.00 88.56 126 SER A O 1
ATOM 941 N N . ASN A 1 127 ? 38.133 -28.765 -44.273 1.00 85.38 127 ASN A N 1
ATOM 942 C CA . ASN A 1 127 ? 36.807 -28.691 -44.908 1.00 85.38 127 ASN A CA 1
ATOM 943 C C . ASN A 1 127 ? 35.660 -29.137 -43.984 1.00 85.38 127 ASN A C 1
ATOM 945 O O . ASN A 1 127 ? 34.589 -28.529 -43.988 1.00 85.38 127 ASN A O 1
ATOM 949 N N . ASP A 1 128 ? 35.866 -30.176 -43.170 1.00 88.38 128 ASP A N 1
ATOM 950 C CA . ASP A 1 128 ? 34.846 -30.619 -42.216 1.00 88.38 128 ASP A CA 1
ATOM 951 C C . ASP A 1 128 ? 34.707 -29.655 -41.039 1.00 88.38 128 ASP A C 1
ATOM 953 O O . ASP A 1 128 ? 33.589 -29.403 -40.584 1.00 88.38 128 ASP A O 1
ATOM 957 N N . ARG A 1 129 ? 35.805 -29.023 -40.600 1.00 90.81 129 ARG A N 1
ATOM 958 C CA . ARG A 1 129 ? 35.725 -27.976 -39.578 1.00 90.81 129 ARG A CA 1
ATOM 959 C C . ARG A 1 129 ? 35.024 -26.730 -40.106 1.00 90.81 129 ARG A C 1
ATOM 961 O O . ARG A 1 129 ? 34.181 -26.177 -39.408 1.00 90.81 129 ARG A O 1
ATOM 968 N N . LEU A 1 130 ? 35.279 -26.345 -41.355 1.00 90.38 130 LEU A N 1
ATOM 969 C CA . LEU A 1 130 ? 34.613 -25.225 -42.015 1.00 90.38 130 LEU A CA 1
ATOM 970 C C . LEU A 1 130 ? 33.084 -25.403 -42.030 1.00 90.38 130 LEU A C 1
ATOM 972 O O . LEU A 1 130 ? 32.356 -24.446 -41.773 1.00 90.38 130 LEU A O 1
ATOM 976 N N . LYS A 1 131 ? 32.573 -26.627 -42.243 1.00 92.06 131 LYS A N 1
ATOM 977 C CA . LYS A 1 131 ? 31.127 -26.923 -42.144 1.00 92.06 131 LYS A CA 1
ATOM 978 C C . LYS A 1 131 ? 30.571 -26.662 -40.740 1.00 92.06 131 LYS A C 1
ATOM 980 O O . LYS A 1 131 ? 29.487 -26.090 -40.623 1.00 92.06 131 LYS A O 1
ATOM 985 N N . VAL A 1 132 ? 31.302 -27.061 -39.697 1.00 94.12 132 VAL A N 1
ATOM 986 C CA . VAL A 1 132 ? 30.912 -26.847 -38.291 1.00 94.12 132 VAL A CA 1
ATOM 987 C C . VAL A 1 132 ? 30.895 -25.356 -37.952 1.00 94.12 132 VAL A C 1
ATOM 989 O O . VAL A 1 132 ? 29.913 -24.871 -37.393 1.00 94.12 132 VAL A O 1
ATOM 992 N N . LEU A 1 133 ? 31.928 -24.611 -38.355 1.00 94.44 133 LEU A N 1
ATOM 993 C CA . LEU A 1 133 ? 32.007 -23.163 -38.133 1.00 94.44 133 LEU A CA 1
ATOM 994 C C . LEU A 1 133 ? 30.873 -22.419 -38.848 1.00 94.44 133 LEU A C 1
ATOM 996 O O . LEU A 1 133 ? 30.199 -21.592 -38.238 1.00 94.44 133 LEU A O 1
ATOM 1000 N N . LYS A 1 134 ? 30.574 -22.777 -40.104 1.00 95.19 134 LYS A N 1
ATOM 1001 C CA . LYS A 1 134 ? 29.407 -22.247 -40.828 1.00 95.19 134 LYS A CA 1
ATOM 1002 C C . LYS A 1 134 ? 28.096 -22.521 -40.095 1.00 95.19 134 LYS A C 1
ATOM 1004 O O . LYS A 1 134 ? 27.239 -21.646 -40.042 1.00 95.19 134 LYS A O 1
ATOM 1009 N N . ALA A 1 135 ? 27.913 -23.723 -39.546 1.00 94.94 135 ALA A N 1
ATOM 1010 C CA . ALA A 1 135 ? 26.712 -24.050 -38.781 1.00 94.94 135 ALA A CA 1
ATOM 1011 C C . ALA A 1 135 ? 26.586 -23.172 -37.525 1.00 94.94 135 ALA A C 1
ATOM 1013 O O . ALA A 1 135 ? 25.513 -22.623 -37.287 1.00 94.94 135 ALA A O 1
ATOM 1014 N N . ALA A 1 136 ? 27.678 -22.962 -36.783 1.00 94.88 136 ALA A N 1
ATOM 1015 C CA . ALA A 1 136 ? 27.699 -22.071 -35.623 1.00 94.88 136 ALA A CA 1
ATOM 1016 C C . ALA A 1 136 ? 27.342 -20.618 -35.990 1.00 94.88 136 ALA A C 1
ATOM 1018 O O . ALA A 1 136 ? 26.530 -20.000 -35.304 1.00 94.88 136 ALA A O 1
ATOM 1019 N N . LEU A 1 137 ? 27.870 -20.094 -37.103 1.00 95.75 137 LEU A N 1
ATOM 1020 C CA . LEU A 1 137 ? 27.536 -18.745 -37.578 1.00 95.75 137 LEU A CA 1
ATOM 1021 C C . LEU A 1 137 ? 26.077 -18.615 -38.030 1.00 95.75 137 LEU A C 1
ATOM 1023 O O . LEU A 1 137 ? 25.455 -17.592 -37.761 1.00 95.75 137 LEU A O 1
ATOM 1027 N N . ARG A 1 138 ? 25.490 -19.651 -38.648 1.00 95.88 138 ARG A N 1
ATOM 1028 C CA . ARG A 1 138 ? 24.045 -19.664 -38.953 1.00 95.88 138 ARG A CA 1
ATOM 1029 C C . ARG A 1 138 ? 23.191 -19.649 -37.688 1.00 95.88 138 ARG A C 1
ATOM 1031 O O . ARG A 1 138 ? 22.155 -18.998 -37.677 1.00 95.88 138 ARG A O 1
ATOM 1038 N N . VAL A 1 139 ? 23.618 -20.340 -36.629 1.00 94.75 139 VAL A N 1
ATOM 1039 C CA . VAL A 1 139 ? 22.929 -20.297 -35.329 1.00 94.75 139 VAL A CA 1
ATOM 1040 C C . VAL A 1 139 ? 23.038 -18.904 -34.706 1.00 94.75 139 VAL A C 1
ATOM 1042 O O . VAL A 1 139 ? 22.032 -18.385 -34.231 1.00 94.75 139 VAL A O 1
ATOM 1045 N N . ALA A 1 140 ? 24.217 -18.275 -34.743 1.00 93.69 140 ALA A N 1
ATOM 1046 C CA . ALA A 1 140 ? 24.397 -16.903 -34.265 1.00 93.69 140 ALA A CA 1
ATOM 1047 C C . ALA A 1 140 ? 23.519 -15.910 -35.049 1.00 93.69 140 ALA A C 1
ATOM 1049 O O . ALA A 1 140 ? 22.802 -15.121 -34.438 1.00 93.69 140 ALA A O 1
ATOM 1050 N N . HIS A 1 141 ? 23.502 -16.006 -36.385 1.00 94.25 141 HIS A N 1
ATOM 1051 C CA . HIS A 1 141 ? 22.607 -15.225 -37.248 1.00 94.25 141 HIS A CA 1
ATOM 1052 C C . HIS A 1 141 ? 21.134 -15.445 -36.887 1.00 94.25 141 HIS A C 1
ATOM 1054 O O . HIS A 1 141 ? 20.423 -14.479 -36.637 1.00 94.25 141 HIS A O 1
ATOM 1060 N N . GLY A 1 142 ? 20.690 -16.699 -36.754 1.00 91.38 142 GLY A N 1
ATOM 1061 C CA . GLY A 1 142 ? 19.311 -17.018 -36.381 1.00 91.38 142 GLY A CA 1
ATOM 1062 C C . GLY A 1 142 ? 18.902 -16.449 -35.018 1.00 91.38 142 GLY A C 1
ATOM 1063 O O . GLY A 1 142 ? 17.779 -15.965 -34.870 1.00 91.38 142 GLY A O 1
ATOM 1064 N N . LYS A 1 143 ? 19.814 -16.443 -34.035 1.00 92.12 143 LYS A N 1
ATOM 1065 C CA . LYS A 1 143 ? 19.596 -15.801 -32.727 1.00 92.12 143 LYS A CA 1
ATOM 1066 C C . LYS A 1 143 ? 19.463 -14.280 -32.854 1.00 92.12 143 LYS A C 1
ATOM 1068 O O . LYS A 1 143 ? 18.530 -13.726 -32.283 1.00 92.12 143 LYS A O 1
ATOM 1073 N N . MET A 1 144 ? 20.325 -13.622 -33.633 1.00 90.88 144 MET A N 1
ATOM 1074 C CA . MET A 1 144 ? 20.239 -12.175 -33.893 1.00 90.88 144 MET A CA 1
ATOM 1075 C C . MET A 1 144 ? 18.971 -11.794 -34.669 1.00 90.88 144 MET A C 1
ATOM 1077 O O . MET A 1 144 ? 18.308 -10.831 -34.313 1.00 90.88 144 MET A O 1
ATOM 1081 N N . ASN A 1 145 ? 18.564 -12.594 -35.656 1.00 88.56 145 ASN A N 1
ATOM 1082 C CA . ASN A 1 145 ? 17.322 -12.382 -36.403 1.00 88.56 145 ASN A CA 1
ATOM 1083 C C . ASN A 1 145 ? 16.075 -12.593 -35.521 1.00 88.56 145 ASN A C 1
ATOM 1085 O O . ASN A 1 145 ? 15.089 -11.872 -35.633 1.00 88.56 145 ASN A O 1
ATOM 1089 N N . THR A 1 146 ? 16.126 -13.559 -34.595 1.00 8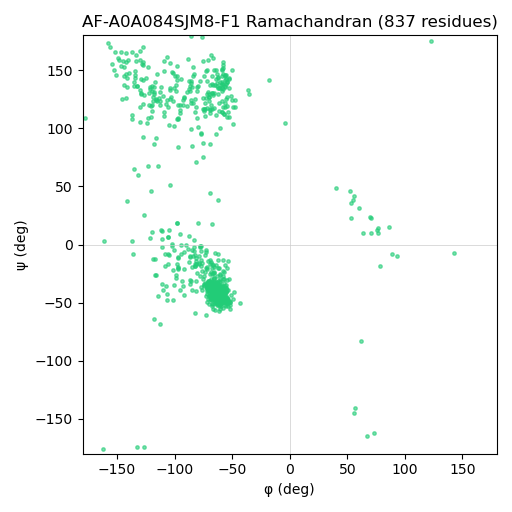7.75 146 THR A N 1
ATOM 1090 C CA . THR A 1 146 ? 15.071 -13.738 -33.580 1.00 87.75 146 THR A CA 1
ATOM 1091 C C . THR A 1 146 ? 15.016 -12.538 -32.639 1.00 87.75 146 THR A C 1
ATOM 1093 O O . THR A 1 146 ? 13.929 -12.064 -32.335 1.00 87.75 146 THR A O 1
ATOM 1096 N N . CYS A 1 147 ? 16.180 -12.033 -32.215 1.00 86.75 147 CYS A N 1
ATOM 1097 C CA . CYS A 1 147 ? 16.306 -10.831 -31.397 1.00 86.75 147 CYS A CA 1
ATOM 1098 C C . CYS A 1 147 ? 15.701 -9.602 -32.091 1.00 86.75 147 CYS A C 1
ATOM 1100 O O . CYS A 1 147 ? 14.938 -8.869 -31.469 1.00 86.75 147 CYS A O 1
ATOM 1102 N N . PHE A 1 148 ? 15.984 -9.409 -33.381 1.00 83.94 148 PHE A N 1
ATOM 1103 C CA . PHE A 1 148 ? 15.383 -8.348 -34.187 1.00 83.94 148 PHE A CA 1
ATOM 1104 C C . PHE A 1 148 ? 13.848 -8.433 -34.196 1.00 83.94 148 PHE A C 1
ATOM 1106 O O . PHE A 1 148 ? 13.174 -7.432 -33.986 1.00 83.94 148 PHE A O 1
ATOM 1113 N N . GLY A 1 149 ? 13.285 -9.641 -34.308 1.00 80.94 149 GLY A N 1
ATOM 1114 C CA . GLY A 1 149 ? 11.834 -9.862 -34.282 1.00 80.94 149 GLY A CA 1
ATOM 1115 C C . GLY A 1 149 ? 11.115 -9.521 -32.965 1.00 80.94 149 GLY A C 1
ATOM 1116 O O . GLY A 1 149 ? 9.887 -9.581 -32.931 1.00 80.94 149 GLY A O 1
ATOM 1117 N N . PHE A 1 150 ? 11.828 -9.185 -31.880 1.00 79.19 150 PHE A N 1
ATOM 1118 C CA . PHE A 1 150 ? 11.213 -8.636 -30.657 1.00 79.19 150 PHE A CA 1
ATOM 1119 C C . PHE A 1 150 ? 10.873 -7.146 -30.771 1.00 79.19 150 PHE A C 1
ATOM 1121 O O . PHE A 1 150 ? 10.090 -6.630 -29.969 1.00 79.19 150 PHE A O 1
ATOM 1128 N N . PHE A 1 151 ? 11.451 -6.458 -31.750 1.00 74.00 151 PHE A N 1
ATOM 1129 C CA . PHE A 1 151 ? 11.080 -5.104 -32.121 1.00 74.00 151 PHE A CA 1
ATOM 1130 C C . PHE A 1 151 ? 9.970 -5.212 -33.182 1.00 74.00 151 PHE A C 1
ATOM 1132 O O . PHE A 1 151 ? 10.037 -6.053 -34.078 1.00 74.00 151 PHE A O 1
ATOM 1139 N N . ARG A 1 152 ? 8.869 -4.468 -33.006 1.00 63.44 152 ARG A N 1
ATOM 1140 C CA . ARG A 1 152 ? 7.638 -4.637 -33.806 1.00 63.44 152 ARG A CA 1
ATOM 1141 C C . ARG A 1 152 ? 7.932 -4.502 -35.318 1.00 63.44 152 ARG A C 1
ATOM 1143 O O . ARG A 1 152 ? 8.740 -3.661 -35.689 1.00 63.44 152 ARG A O 1
ATOM 1150 N N . PRO A 1 153 ? 7.248 -5.253 -36.202 1.00 53.34 153 PRO A N 1
ATOM 1151 C CA . PRO A 1 153 ? 7.583 -5.295 -37.631 1.00 53.34 153 PRO A CA 1
ATOM 1152 C C . PRO A 1 153 ? 7.299 -4.004 -38.425 1.00 53.34 153 PRO A C 1
ATOM 1154 O O . PRO A 1 153 ? 7.805 -3.877 -39.535 1.00 53.34 153 PRO A O 1
ATOM 1157 N N . ASP A 1 154 ? 6.540 -3.045 -37.878 1.00 54.75 154 ASP A N 1
ATOM 1158 C CA . ASP A 1 154 ? 6.071 -1.853 -38.611 1.00 54.75 154 ASP A CA 1
ATOM 1159 C C . ASP A 1 154 ? 6.823 -0.548 -38.262 1.00 54.75 154 ASP A C 1
ATOM 1161 O O . ASP A 1 154 ? 6.366 0.545 -38.601 1.00 54.75 154 ASP A O 1
ATOM 1165 N N . THR A 1 155 ? 7.957 -0.617 -37.556 1.00 55.47 155 THR A N 1
ATOM 1166 C CA . THR A 1 155 ? 8.649 0.583 -37.046 1.00 55.47 155 THR A CA 1
ATOM 1167 C C . THR A 1 155 ? 9.764 1.055 -37.975 1.00 55.47 155 THR A C 1
ATOM 1169 O O . THR A 1 155 ? 10.791 0.391 -38.100 1.00 55.47 155 THR A O 1
ATOM 1172 N N . ASN A 1 156 ? 9.582 2.235 -38.577 1.00 59.44 156 ASN A N 1
ATOM 1173 C CA . ASN A 1 156 ? 10.558 2.897 -39.451 1.00 59.44 156 ASN A CA 1
ATOM 1174 C C . ASN A 1 156 ? 11.616 3.639 -38.611 1.00 59.44 156 ASN A C 1
ATOM 1176 O O . ASN A 1 156 ? 11.592 4.865 -38.471 1.00 59.44 156 ASN A O 1
ATOM 1180 N N . VAL A 1 157 ? 12.490 2.868 -37.956 1.00 64.88 157 VAL A N 1
ATOM 1181 C CA . VAL A 1 157 ? 13.537 3.367 -37.055 1.00 64.88 157 VAL A CA 1
ATOM 1182 C C . VAL A 1 157 ? 14.910 2.955 -37.594 1.00 64.88 157 VAL A C 1
ATOM 1184 O O . VAL A 1 157 ? 15.225 1.766 -37.561 1.00 64.88 157 VAL A O 1
ATOM 1187 N N . PRO A 1 158 ? 15.774 3.907 -38.007 1.00 65.12 158 PRO A N 1
ATOM 1188 C CA . PRO A 1 158 ? 17.082 3.599 -38.591 1.00 65.12 158 PRO A CA 1
ATOM 1189 C C . PRO A 1 158 ? 17.963 2.675 -37.738 1.00 65.12 158 PRO A C 1
ATOM 1191 O O . PRO A 1 158 ? 18.588 1.769 -38.277 1.00 65.12 158 PRO A O 1
ATOM 1194 N N . LEU A 1 159 ? 17.952 2.850 -36.408 1.00 70.44 159 LEU A N 1
ATOM 1195 C CA . LEU A 1 159 ? 18.713 2.025 -35.456 1.00 70.44 159 LEU A CA 1
ATOM 1196 C C . LEU A 1 159 ? 18.314 0.536 -35.493 1.00 70.44 159 LEU A C 1
ATOM 1198 O O . LEU A 1 159 ? 19.110 -0.328 -35.142 1.00 70.44 159 LEU A O 1
ATOM 1202 N N . LEU A 1 160 ? 17.082 0.233 -35.906 1.00 72.25 160 LEU A N 1
ATOM 1203 C CA . LEU A 1 160 ? 16.575 -1.130 -36.058 1.00 72.25 160 LEU A CA 1
ATOM 1204 C C . LEU A 1 160 ? 16.723 -1.606 -37.512 1.00 72.25 160 LEU A C 1
ATOM 1206 O O . LEU A 1 160 ? 17.107 -2.747 -37.756 1.00 72.25 160 LEU A O 1
ATOM 1210 N N . GLU A 1 161 ? 16.484 -0.726 -38.482 1.00 73.50 161 GLU A N 1
ATOM 1211 C CA . GLU A 1 161 ? 16.583 -1.050 -39.907 1.00 73.50 161 GLU A CA 1
ATOM 1212 C C . GLU A 1 161 ? 18.016 -1.352 -40.366 1.00 73.50 161 GLU A C 1
ATOM 1214 O O . GLU A 1 161 ? 18.206 -2.259 -41.176 1.00 73.50 161 GLU A O 1
ATOM 1219 N N . GLU A 1 162 ? 19.031 -0.653 -39.846 1.00 71.81 162 GLU A N 1
ATOM 1220 C CA . GLU A 1 162 ? 20.438 -0.884 -40.205 1.00 71.81 162 GLU A CA 1
ATOM 1221 C C . GLU A 1 162 ? 20.922 -2.313 -39.893 1.00 71.81 162 GLU A C 1
ATOM 1223 O O . GLU A 1 162 ? 21.411 -2.974 -40.818 1.00 71.81 162 GLU A O 1
ATOM 1228 N N . PRO A 1 163 ? 20.769 -2.858 -38.665 1.00 76.00 163 PRO A N 1
ATOM 1229 C CA . PRO A 1 163 ? 21.151 -4.239 -38.387 1.00 76.00 163 PRO A CA 1
ATOM 1230 C C . PRO A 1 163 ? 20.480 -5.244 -39.329 1.00 76.00 163 PRO A C 1
ATOM 1232 O O . PRO A 1 163 ? 21.141 -6.177 -39.787 1.00 76.00 163 PRO A O 1
ATOM 1235 N N . GLN A 1 164 ? 19.200 -5.052 -39.663 1.00 79.75 164 GLN A N 1
ATOM 1236 C CA . GLN A 1 164 ? 18.485 -5.964 -40.553 1.00 79.75 164 GLN A CA 1
ATOM 1237 C C . GLN A 1 164 ? 18.940 -5.820 -42.012 1.00 79.75 164 GLN A C 1
ATOM 1239 O O . GLN A 1 164 ? 19.467 -6.774 -42.583 1.00 79.75 164 GLN A O 1
ATOM 1244 N N . LEU A 1 165 ? 18.773 -4.636 -42.604 1.00 75.12 165 LEU A N 1
ATOM 1245 C CA . LEU A 1 165 ? 18.960 -4.394 -44.039 1.00 75.12 165 LEU A CA 1
ATOM 1246 C C . LEU A 1 165 ? 20.435 -4.357 -44.450 1.00 75.12 165 LEU A C 1
ATOM 1248 O O . LEU A 1 165 ? 20.787 -4.781 -45.551 1.00 75.12 165 LEU A O 1
ATOM 1252 N N . THR A 1 166 ? 21.305 -3.838 -43.583 1.00 78.00 166 THR A N 1
ATOM 1253 C CA . THR A 1 166 ? 22.722 -3.630 -43.904 1.00 78.00 166 THR A CA 1
ATOM 1254 C C . THR A 1 166 ? 23.576 -4.823 -43.493 1.00 78.00 166 THR A C 1
ATOM 1256 O O . THR A 1 166 ? 24.540 -5.157 -44.187 1.00 78.00 166 THR A O 1
ATOM 1259 N N . HIS A 1 167 ? 23.255 -5.478 -42.374 1.00 83.69 167 HIS A N 1
ATOM 1260 C CA . HIS A 1 167 ? 24.160 -6.455 -41.768 1.00 83.69 167 HIS A CA 1
ATOM 1261 C C . HIS A 1 167 ? 23.642 -7.897 -41.780 1.00 83.69 167 HIS A C 1
ATOM 1263 O O . HIS A 1 167 ? 24.416 -8.804 -42.091 1.00 83.69 167 HIS A O 1
ATOM 1269 N N . LEU A 1 168 ? 22.372 -8.146 -41.452 1.00 86.75 168 LEU A N 1
ATOM 1270 C CA . LEU A 1 168 ? 21.818 -9.503 -41.370 1.00 86.75 168 LEU A CA 1
ATOM 1271 C C . LEU A 1 168 ? 21.296 -10.021 -42.714 1.00 86.75 168 LEU A C 1
ATOM 1273 O O . LEU A 1 168 ? 21.422 -11.223 -42.989 1.00 86.75 168 LEU A O 1
ATOM 1277 N N . ASP A 1 169 ? 20.742 -9.149 -43.551 1.00 86.00 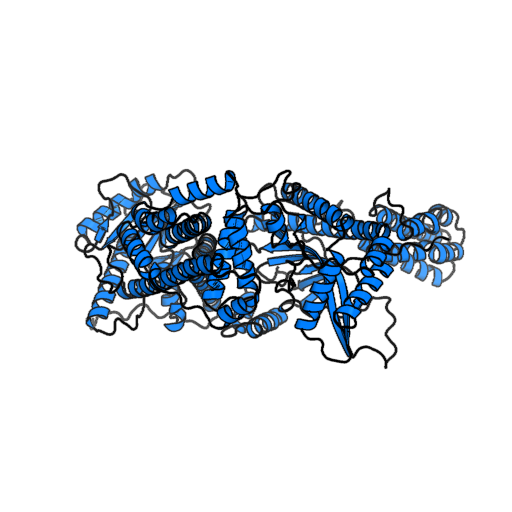169 ASP A N 1
ATOM 1278 C CA . ASP A 1 169 ? 20.263 -9.501 -44.882 1.00 86.00 169 ASP A CA 1
ATOM 1279 C C . ASP A 1 169 ? 21.433 -9.920 -45.786 1.00 86.00 169 ASP A C 1
ATOM 1281 O O . ASP A 1 169 ? 22.481 -9.284 -45.862 1.00 86.00 169 ASP A O 1
ATOM 1285 N N . GLY A 1 170 ? 21.286 -11.067 -46.453 1.00 83.75 170 GLY A N 1
ATOM 1286 C CA . GLY A 1 170 ? 22.341 -11.651 -47.290 1.00 83.75 170 GLY A CA 1
ATOM 1287 C C . GLY A 1 170 ? 23.460 -12.378 -46.528 1.00 83.75 170 GLY A C 1
ATOM 1288 O O . GLY A 1 170 ? 24.087 -13.265 -47.109 1.00 83.75 170 GLY A O 1
ATOM 1289 N N . ALA A 1 171 ? 23.649 -12.138 -45.224 1.00 89.88 171 ALA A N 1
ATOM 1290 C CA . ALA A 1 171 ? 24.712 -12.776 -44.437 1.00 89.88 171 ALA A CA 1
ATOM 1291 C C . ALA A 1 171 ? 24.606 -14.313 -44.409 1.00 89.88 171 ALA A C 1
ATOM 1293 O O . ALA A 1 171 ? 25.614 -15.010 -44.484 1.00 89.88 171 ALA A O 1
ATOM 1294 N N . LEU A 1 172 ? 23.394 -14.884 -44.374 1.00 91.88 172 LEU A N 1
ATOM 1295 C CA . LEU A 1 172 ? 23.207 -16.344 -44.466 1.00 91.88 172 LEU A CA 1
ATOM 1296 C C . LEU A 1 172 ? 23.704 -16.927 -45.793 1.00 91.88 172 LEU A C 1
ATOM 1298 O O . LEU A 1 172 ? 24.259 -18.032 -45.814 1.00 91.88 172 LEU A O 1
ATOM 1302 N N . THR A 1 173 ? 23.497 -16.193 -46.885 1.00 92.06 173 THR A N 1
ATOM 1303 C CA . THR A 1 173 ? 23.974 -16.555 -48.222 1.00 92.06 173 THR A CA 1
ATOM 1304 C C . THR A 1 173 ? 25.498 -16.496 -48.255 1.00 92.06 173 THR A C 1
ATOM 1306 O O . THR A 1 173 ? 26.129 -17.480 -48.629 1.00 92.06 173 THR A O 1
ATOM 1309 N N . GLU A 1 174 ? 26.094 -15.420 -47.737 1.00 93.62 174 GLU A N 1
ATOM 1310 C CA . GLU A 1 174 ? 27.551 -15.271 -47.621 1.00 93.62 174 GLU A CA 1
ATOM 1311 C C . GLU A 1 174 ? 28.175 -16.396 -46.769 1.00 93.62 174 GLU A C 1
ATOM 1313 O O . GLU A 1 174 ? 29.147 -17.024 -47.186 1.00 93.62 174 GLU A O 1
ATOM 1318 N N . ILE A 1 175 ? 27.571 -16.761 -45.627 1.00 94.31 175 ILE A N 1
ATOM 1319 C CA . ILE A 1 175 ? 28.028 -17.887 -44.784 1.00 94.31 175 ILE A CA 1
ATOM 1320 C C . ILE A 1 175 ? 27.960 -19.214 -45.548 1.00 94.31 175 ILE A C 1
ATOM 1322 O O . ILE A 1 175 ? 28.824 -20.087 -45.396 1.00 94.31 175 ILE A O 1
ATOM 1326 N N . ARG A 1 176 ? 26.906 -19.425 -46.343 1.00 93.06 176 ARG A N 1
ATOM 1327 C CA . ARG A 1 176 ? 26.762 -20.639 -47.153 1.00 93.06 176 ARG A CA 1
ATOM 1328 C C . ARG A 1 176 ? 27.854 -20.709 -48.215 1.00 93.06 176 ARG A C 1
ATOM 1330 O O . ARG A 1 176 ? 28.465 -21.774 -48.343 1.00 93.06 176 ARG A O 1
ATOM 1337 N N . ASP A 1 177 ? 28.120 -19.596 -48.883 1.00 94.06 177 ASP A N 1
ATOM 1338 C CA . ASP A 1 177 ? 28.961 -19.525 -50.074 1.00 94.06 177 ASP A CA 1
ATOM 1339 C C . ASP A 1 177 ? 30.458 -19.344 -49.741 1.00 94.06 177 ASP A C 1
ATOM 1341 O O . ASP A 1 177 ? 31.304 -19.652 -50.574 1.00 94.06 177 ASP A O 1
ATOM 1345 N N . ALA A 1 178 ? 30.803 -18.974 -48.500 1.00 92.62 178 ALA A N 1
ATOM 1346 C CA . ALA A 1 178 ? 32.180 -18.871 -48.005 1.00 92.62 178 ALA A CA 1
ATOM 1347 C C . ALA A 1 178 ? 33.010 -20.143 -48.267 1.00 92.62 178 ALA A C 1
ATOM 1349 O O . ALA A 1 178 ? 32.623 -21.249 -47.897 1.00 92.62 178 ALA A O 1
ATOM 1350 N N . THR A 1 179 ? 34.184 -20.019 -48.866 1.00 91.31 179 THR A N 1
ATOM 1351 C CA . THR A 1 179 ? 35.044 -21.157 -49.235 1.00 91.31 179 THR A CA 1
ATOM 1352 C C . THR A 1 179 ? 36.256 -21.316 -48.326 1.00 91.31 179 THR A C 1
ATOM 1354 O O . THR A 1 179 ? 36.848 -22.394 -48.283 1.00 91.31 179 THR A O 1
ATOM 1357 N N . SER A 1 180 ? 36.595 -20.279 -47.560 1.00 91.25 180 SER A N 1
ATOM 1358 C CA . SER A 1 180 ? 37.779 -20.232 -46.708 1.00 91.25 180 SER A CA 1
ATOM 1359 C C . SER A 1 180 ? 37.465 -19.784 -45.276 1.00 91.25 180 SER A C 1
ATOM 1361 O O . SER A 1 180 ? 36.390 -19.260 -44.978 1.00 91.25 180 SER A O 1
ATOM 1363 N N . GLY A 1 181 ? 38.423 -19.986 -44.367 1.00 89.25 181 GLY A N 1
ATOM 1364 C CA . GLY A 1 181 ? 38.350 -19.418 -43.019 1.00 89.25 181 GLY A CA 1
ATOM 1365 C C . GLY A 1 181 ? 38.426 -17.887 -43.008 1.00 89.25 181 GLY A C 1
ATOM 1366 O O . GLY A 1 181 ? 37.831 -17.263 -42.134 1.00 89.25 181 GLY A O 1
ATOM 1367 N N . ASP A 1 182 ? 39.100 -17.279 -43.987 1.00 90.81 182 ASP A N 1
ATOM 1368 C CA . ASP A 1 182 ? 39.210 -15.822 -44.094 1.00 90.81 182 ASP A CA 1
ATOM 1369 C C . ASP A 1 182 ? 37.898 -15.184 -44.575 1.00 90.81 182 ASP A C 1
ATOM 1371 O O . ASP A 1 182 ? 37.527 -14.124 -44.072 1.00 90.81 182 ASP A O 1
ATOM 1375 N N . ASP A 1 183 ? 37.129 -15.876 -45.426 1.00 92.38 183 ASP A N 1
ATOM 1376 C CA . ASP A 1 183 ? 35.765 -15.469 -45.794 1.00 92.38 183 ASP A CA 1
ATOM 1377 C C . ASP A 1 183 ? 34.875 -15.399 -44.541 1.00 92.38 183 ASP A C 1
ATOM 1379 O O . ASP A 1 183 ? 34.138 -14.436 -44.339 1.00 92.38 183 ASP A O 1
ATOM 1383 N N . LEU A 1 184 ? 34.981 -16.394 -43.648 1.00 93.38 184 LEU A N 1
ATOM 1384 C CA . LEU A 1 184 ? 34.234 -16.397 -42.387 1.00 93.38 184 LEU A CA 1
ATOM 1385 C C . LEU A 1 184 ? 34.676 -15.271 -41.444 1.00 93.38 184 LEU A C 1
ATOM 1387 O O . LEU A 1 184 ? 33.820 -14.665 -40.802 1.00 93.38 184 LEU A O 1
ATOM 1391 N N . LYS A 1 185 ? 35.978 -14.954 -41.369 1.00 93.25 185 LYS A N 1
ATOM 1392 C CA . LYS A 1 185 ? 36.472 -13.801 -40.591 1.00 93.25 185 LYS A CA 1
ATOM 1393 C C . LYS A 1 185 ? 35.902 -12.487 -41.117 1.00 93.25 185 LYS A C 1
ATOM 1395 O O . LYS A 1 185 ? 35.491 -11.652 -40.314 1.00 93.25 185 LYS A O 1
ATOM 1400 N N . ALA A 1 186 ? 35.869 -12.314 -42.439 1.00 93.19 186 ALA A N 1
ATOM 1401 C CA . ALA A 1 186 ? 35.300 -11.128 -43.068 1.00 93.19 186 ALA A CA 1
ATOM 1402 C C . ALA A 1 186 ? 33.806 -10.998 -42.740 1.00 93.19 186 ALA A C 1
ATOM 1404 O O . ALA A 1 186 ? 33.381 -9.952 -42.267 1.00 93.19 186 ALA A O 1
ATOM 1405 N N . ILE A 1 187 ? 33.033 -12.083 -42.855 1.00 94.44 187 ILE A N 1
ATOM 1406 C CA . ILE A 1 187 ? 31.605 -12.087 -42.499 1.00 94.44 187 ILE A CA 1
ATOM 1407 C C . ILE A 1 187 ? 31.389 -11.741 -41.017 1.00 94.44 187 ILE A C 1
ATOM 1409 O O . ILE A 1 187 ? 30.500 -10.957 -40.691 1.00 94.44 187 ILE A O 1
ATOM 1413 N N . ILE A 1 188 ? 32.193 -12.294 -40.101 1.00 94.50 188 ILE A N 1
ATOM 1414 C CA . ILE A 1 188 ? 32.085 -11.961 -38.672 1.00 94.50 188 ILE A CA 1
ATOM 1415 C C . ILE A 1 188 ? 32.339 -10.468 -38.448 1.00 94.50 188 ILE A C 1
ATOM 1417 O O . ILE A 1 188 ? 31.538 -9.816 -37.786 1.00 94.50 188 ILE A O 1
ATOM 1421 N N . ARG A 1 189 ? 33.420 -9.927 -39.020 1.00 93.44 189 ARG A N 1
ATOM 1422 C CA . ARG A 1 189 ? 33.838 -8.531 -38.841 1.00 93.44 189 ARG A CA 1
ATOM 1423 C C . ARG A 1 189 ? 32.883 -7.528 -39.494 1.00 93.44 189 ARG A C 1
ATOM 1425 O O . ARG A 1 189 ? 32.593 -6.506 -38.888 1.00 93.44 189 ARG A O 1
ATOM 1432 N N . ASP A 1 190 ? 32.427 -7.809 -40.711 1.00 91.06 190 ASP A N 1
ATOM 1433 C CA . ASP A 1 190 ? 31.738 -6.828 -41.561 1.00 91.06 190 ASP A CA 1
ATOM 1434 C C . ASP A 1 190 ? 30.207 -6.935 -41.470 1.00 91.06 190 ASP A C 1
ATOM 1436 O O . ASP A 1 190 ? 29.492 -5.981 -41.782 1.00 91.06 190 ASP A O 1
ATOM 1440 N N . ARG A 1 191 ? 29.687 -8.092 -41.036 1.00 91.62 191 ARG A N 1
ATOM 1441 C CA . ARG A 1 191 ? 28.244 -8.350 -40.918 1.00 91.62 191 ARG A CA 1
ATOM 1442 C C . ARG A 1 191 ? 27.830 -8.620 -39.478 1.00 91.62 191 ARG A C 1
ATOM 1444 O O . ARG A 1 191 ? 27.061 -7.861 -38.901 1.00 91.62 191 ARG A O 1
ATOM 1451 N N . LEU A 1 192 ? 28.326 -9.706 -38.888 1.00 93.19 192 LEU A N 1
ATOM 1452 C CA . LEU A 1 192 ? 27.720 -10.261 -37.673 1.00 93.19 192 LEU A CA 1
ATOM 1453 C C . LEU A 1 192 ? 28.052 -9.468 -36.402 1.00 93.19 192 LEU A C 1
ATOM 1455 O O . LEU A 1 192 ? 27.171 -9.304 -35.564 1.00 93.19 192 LEU A O 1
ATOM 1459 N N . GLU A 1 193 ? 29.280 -8.966 -36.244 1.00 92.00 193 GLU A N 1
ATOM 1460 C CA . GLU A 1 193 ? 29.627 -8.128 -35.088 1.00 92.00 193 GLU A CA 1
ATOM 1461 C C . GLU A 1 193 ? 28.983 -6.736 -35.116 1.00 92.00 193 GLU A C 1
ATOM 1463 O O . GLU A 1 193 ? 28.428 -6.339 -34.090 1.00 92.00 193 GLU A O 1
ATOM 1468 N N . PRO A 1 194 ? 28.964 -6.012 -36.254 1.00 90.12 194 PRO A N 1
ATOM 1469 C CA . PRO A 1 194 ? 28.184 -4.784 -36.376 1.00 90.12 194 PRO A CA 1
ATOM 1470 C C . PRO A 1 194 ? 26.703 -5.008 -36.046 1.00 90.12 194 PRO A C 1
ATOM 1472 O O . PRO A 1 194 ? 26.191 -4.359 -35.139 1.00 90.12 194 PRO A O 1
ATOM 1475 N N . ALA A 1 195 ? 26.058 -6.023 -36.647 1.00 89.50 195 ALA A N 1
ATOM 1476 C CA . ALA A 1 195 ? 24.670 -6.373 -36.328 1.00 89.50 195 ALA A CA 1
ATOM 1477 C C . ALA A 1 195 ? 24.458 -6.619 -34.829 1.00 89.50 195 ALA A C 1
ATOM 1479 O O . ALA A 1 195 ? 23.506 -6.112 -34.240 1.00 89.50 195 ALA A O 1
ATOM 1480 N N . ARG A 1 196 ? 25.343 -7.397 -34.192 1.00 90.38 196 ARG A N 1
ATOM 1481 C CA . ARG A 1 196 ? 25.252 -7.689 -32.758 1.00 90.38 196 ARG A CA 1
ATOM 1482 C C . ARG A 1 196 ? 25.382 -6.418 -31.921 1.00 90.38 196 ARG A C 1
ATOM 1484 O O . ARG A 1 196 ? 24.643 -6.268 -30.952 1.00 90.38 196 ARG A O 1
ATOM 1491 N N . ARG A 1 197 ? 26.335 -5.543 -32.245 1.00 88.50 197 ARG A N 1
ATOM 1492 C CA . ARG A 1 197 ? 26.562 -4.282 -31.528 1.00 88.50 197 ARG A CA 1
ATOM 1493 C C . ARG A 1 197 ? 25.347 -3.364 -31.641 1.00 88.50 197 ARG A C 1
ATOM 1495 O O . ARG A 1 197 ? 24.884 -2.871 -30.618 1.00 88.50 197 ARG A O 1
ATOM 1502 N N . ASP A 1 198 ? 24.809 -3.197 -32.841 1.00 85.56 198 ASP A N 1
ATOM 1503 C CA . ASP A 1 198 ? 23.698 -2.277 -33.087 1.00 85.56 198 ASP A CA 1
ATOM 1504 C C . ASP A 1 198 ? 22.397 -2.818 -32.454 1.00 85.56 198 ASP A C 1
ATOM 1506 O O . ASP A 1 198 ? 21.675 -2.088 -31.775 1.00 85.56 198 ASP A O 1
ATOM 1510 N N . LEU A 1 199 ? 22.159 -4.137 -32.525 1.00 86.62 199 LEU A N 1
ATOM 1511 C CA . LEU A 1 199 ? 21.077 -4.790 -31.775 1.00 86.62 199 LEU A CA 1
ATOM 1512 C C . LEU A 1 199 ? 21.264 -4.670 -30.259 1.00 86.62 199 LEU A C 1
ATOM 1514 O O . LEU A 1 199 ? 20.289 -4.489 -29.536 1.00 86.62 199 LEU A O 1
ATOM 1518 N N . LYS A 1 200 ? 22.500 -4.764 -29.753 1.00 86.88 200 LYS A N 1
ATOM 1519 C CA . LYS A 1 200 ? 22.779 -4.586 -28.322 1.00 86.88 200 LYS A CA 1
ATOM 1520 C C . LYS A 1 200 ? 22.443 -3.165 -27.876 1.00 86.88 200 LYS A C 1
ATOM 1522 O O . LYS A 1 200 ? 21.817 -3.014 -26.834 1.00 86.88 200 LYS A O 1
ATOM 1527 N N . GLN A 1 201 ? 22.791 -2.161 -28.679 1.00 83.69 201 GLN A N 1
ATOM 1528 C CA . GLN A 1 201 ? 22.424 -0.769 -28.427 1.00 83.69 201 GLN A CA 1
ATOM 1529 C C . GLN A 1 201 ? 20.899 -0.580 -28.417 1.00 83.69 201 GLN A C 1
ATOM 1531 O O . GLN A 1 201 ? 20.369 0.070 -27.519 1.00 83.69 201 GLN A O 1
ATOM 1536 N N . ALA A 1 202 ? 20.178 -1.193 -29.360 1.00 83.19 202 ALA A N 1
ATOM 1537 C CA . ALA A 1 202 ? 18.717 -1.152 -29.383 1.00 83.19 202 ALA A CA 1
ATOM 1538 C C . ALA A 1 202 ? 18.074 -1.844 -28.164 1.00 83.19 202 ALA A C 1
ATOM 1540 O O . ALA A 1 202 ? 17.065 -1.374 -27.645 1.00 83.19 202 ALA A O 1
ATOM 1541 N N . ILE A 1 203 ? 18.649 -2.949 -27.680 1.00 82.38 203 ILE A N 1
ATOM 1542 C CA . ILE A 1 203 ? 18.169 -3.645 -26.475 1.00 82.38 203 ILE A CA 1
ATOM 1543 C C . ILE A 1 203 ? 18.429 -2.836 -25.208 1.00 82.38 203 ILE A C 1
ATOM 1545 O O . ILE A 1 203 ? 17.550 -2.752 -24.353 1.00 82.38 203 ILE A O 1
ATOM 1549 N N . ASP A 1 204 ? 19.621 -2.247 -25.077 1.00 82.00 204 ASP A N 1
ATOM 1550 C CA . ASP A 1 204 ? 19.930 -1.372 -23.943 1.00 82.00 204 ASP A CA 1
ATOM 1551 C C . ASP A 1 204 ? 18.950 -0.200 -23.893 1.00 82.00 204 ASP A C 1
ATOM 1553 O O . ASP A 1 204 ? 18.479 0.153 -22.812 1.00 82.00 204 ASP A O 1
ATOM 1557 N N . GLY A 1 205 ? 18.545 0.292 -25.066 1.00 84.50 205 GLY A N 1
ATOM 1558 C CA . GLY A 1 205 ? 17.424 1.202 -25.228 1.00 84.50 205 GLY A CA 1
ATOM 1559 C C . GLY A 1 205 ? 17.671 2.576 -24.607 1.00 84.50 205 GLY A C 1
ATOM 1560 O O . GLY A 1 205 ? 18.793 2.952 -24.279 1.00 84.50 205 GLY A O 1
ATOM 1561 N N . ASN A 1 206 ? 16.582 3.328 -24.449 1.00 90.06 206 ASN A N 1
ATOM 1562 C CA . ASN A 1 206 ? 16.579 4.675 -23.867 1.00 90.06 206 ASN A CA 1
ATOM 1563 C C . ASN A 1 206 ? 15.868 4.729 -22.501 1.00 90.06 206 ASN A C 1
ATOM 1565 O O . ASN A 1 206 ? 15.545 5.805 -22.014 1.00 90.06 206 ASN A O 1
ATOM 1569 N N . ALA A 1 207 ? 15.589 3.565 -21.915 1.00 92.69 207 ALA A N 1
ATOM 1570 C CA . ALA A 1 207 ? 14.969 3.399 -20.607 1.00 92.69 207 ALA A CA 1
ATOM 1571 C C . ALA A 1 207 ? 15.485 2.108 -19.957 1.00 92.69 207 ALA A C 1
ATOM 1573 O O . ALA A 1 207 ? 15.964 1.210 -20.647 1.00 92.69 207 ALA A O 1
ATOM 1574 N N . ARG A 1 208 ? 15.349 1.999 -18.641 1.00 90.88 208 ARG A N 1
ATOM 1575 C CA . ARG A 1 208 ? 15.790 0.885 -17.799 1.00 90.88 208 ARG A CA 1
ATOM 1576 C C . ARG A 1 208 ? 14.586 0.278 -17.090 1.00 90.88 208 ARG A C 1
ATOM 1578 O O . ARG A 1 208 ? 13.757 1.008 -16.545 1.00 90.88 208 ARG A O 1
ATOM 1585 N N . VAL A 1 209 ? 14.525 -1.052 -17.053 1.00 91.25 209 VAL A N 1
ATOM 1586 C CA . VAL A 1 209 ? 13.676 -1.774 -16.099 1.00 91.25 209 VAL A CA 1
ATOM 1587 C C . VAL A 1 209 ? 14.453 -1.931 -14.797 1.00 91.25 209 VAL A C 1
ATOM 1589 O O . VAL A 1 209 ? 15.552 -2.499 -14.786 1.00 91.25 209 VAL A O 1
ATOM 1592 N N . GLN A 1 210 ? 13.896 -1.423 -13.702 1.00 89.19 210 GLN A N 1
ATOM 1593 C CA . GLN A 1 210 ? 14.491 -1.532 -12.374 1.00 89.19 210 GLN A CA 1
ATOM 1594 C C . GLN A 1 210 ? 13.541 -2.241 -11.415 1.00 89.19 210 GLN A C 1
ATOM 1596 O O . GLN A 1 210 ? 12.350 -1.952 -11.388 1.00 89.19 210 GLN A O 1
ATOM 1601 N N . MET A 1 211 ? 14.065 -3.177 -10.629 1.00 84.38 211 MET A N 1
ATOM 1602 C CA . MET A 1 211 ? 13.279 -3.929 -9.656 1.00 84.38 211 MET A CA 1
ATOM 1603 C C . MET A 1 211 ? 13.946 -3.917 -8.287 1.00 84.38 211 MET A C 1
ATOM 1605 O O . MET A 1 211 ? 15.142 -4.186 -8.187 1.00 84.38 211 MET A O 1
ATOM 1609 N N . PHE A 1 212 ? 13.171 -3.648 -7.242 1.00 80.19 212 PHE A N 1
ATOM 1610 C CA . PHE A 1 212 ? 13.622 -3.645 -5.858 1.00 80.19 212 PHE A CA 1
ATOM 1611 C C . PHE A 1 212 ? 12.857 -4.688 -5.060 1.00 80.19 212 PHE A C 1
ATOM 1613 O O . PHE A 1 212 ? 11.629 -4.658 -4.957 1.00 80.19 212 PHE A O 1
ATOM 1620 N N . TYR A 1 213 ? 13.620 -5.586 -4.449 1.00 73.88 213 TYR A N 1
ATOM 1621 C CA . TYR A 1 213 ? 13.096 -6.588 -3.531 1.00 73.88 213 TYR A CA 1
ATOM 1622 C C . TYR A 1 213 ? 13.533 -6.338 -2.097 1.00 73.88 213 TYR A C 1
ATOM 1624 O O . TYR A 1 213 ? 13.270 -7.193 -1.265 1.00 73.88 213 TYR A O 1
ATOM 1632 N N . ASN A 1 214 ? 14.222 -5.239 -1.794 1.00 65.25 214 ASN A N 1
ATOM 1633 C CA . ASN A 1 214 ? 14.775 -4.935 -0.471 1.00 65.25 214 ASN A CA 1
ATOM 1634 C C . ASN A 1 214 ? 13.896 -4.008 0.382 1.00 65.25 214 ASN A C 1
ATOM 1636 O O . ASN A 1 214 ? 14.158 -3.885 1.573 1.00 65.25 214 ASN A O 1
ATOM 1640 N N . ILE A 1 215 ? 12.866 -3.390 -0.198 1.00 68.38 215 ILE A N 1
ATOM 1641 C CA . ILE A 1 215 ? 11.932 -2.526 0.529 1.00 68.38 215 ILE A CA 1
ATOM 1642 C C . ILE A 1 215 ? 11.024 -3.409 1.394 1.00 68.38 215 ILE A C 1
ATOM 1644 O O . ILE A 1 215 ? 10.438 -4.372 0.903 1.00 68.38 215 ILE A O 1
ATOM 1648 N N . GLU A 1 216 ? 10.948 -3.142 2.696 1.00 64.69 216 GLU A N 1
ATOM 1649 C CA . GLU A 1 216 ? 10.247 -4.024 3.637 1.00 64.69 216 GLU A CA 1
ATOM 1650 C C . GLU A 1 216 ? 8.742 -4.158 3.318 1.00 64.69 216 GLU A C 1
ATOM 1652 O O . GLU A 1 216 ? 8.325 -5.287 3.069 1.00 64.69 216 GLU A O 1
ATOM 1657 N N . PRO A 1 217 ? 7.940 -3.085 3.168 1.00 68.50 217 PRO A N 1
ATOM 1658 C CA . PRO A 1 217 ? 6.487 -3.242 3.009 1.00 68.50 217 PRO A CA 1
ATOM 1659 C C . PRO A 1 217 ? 6.023 -3.714 1.618 1.00 68.50 217 PRO A C 1
ATOM 1661 O O . PRO A 1 217 ? 4.926 -4.269 1.477 1.00 68.50 217 PRO A O 1
ATOM 1664 N N . PHE A 1 218 ? 6.825 -3.511 0.568 1.00 78.88 218 PHE A N 1
ATOM 1665 C CA . PHE A 1 218 ? 6.430 -3.803 -0.814 1.00 78.88 218 PHE A CA 1
ATOM 1666 C C . PHE A 1 218 ? 7.616 -4.159 -1.718 1.00 78.88 218 PHE A C 1
ATOM 1668 O O . PHE A 1 218 ? 8.781 -3.964 -1.388 1.00 78.88 218 PHE A O 1
ATOM 1675 N N . LEU A 1 219 ? 7.298 -4.710 -2.883 1.00 83.69 219 LEU A N 1
ATOM 1676 C CA . LEU A 1 219 ? 8.200 -4.875 -4.016 1.00 83.69 219 LEU A CA 1
ATOM 1677 C C . LEU A 1 219 ? 7.953 -3.740 -5.000 1.00 83.69 219 LEU A C 1
ATOM 1679 O O . LEU A 1 219 ? 6.805 -3.335 -5.178 1.00 83.69 219 LEU A O 1
ATOM 1683 N N . LEU A 1 220 ? 8.998 -3.260 -5.661 1.00 87.00 220 LEU A N 1
ATOM 1684 C CA . LEU A 1 220 ? 8.884 -2.126 -6.569 1.00 87.00 220 LEU A CA 1
ATOM 1685 C C . LEU A 1 220 ? 9.457 -2.464 -7.934 1.00 87.00 220 LEU A C 1
ATOM 1687 O O . LEU A 1 220 ? 10.583 -2.945 -8.038 1.00 87.00 220 LEU A O 1
ATOM 1691 N N . PHE A 1 221 ? 8.676 -2.209 -8.975 1.00 91.31 221 PHE A N 1
ATOM 1692 C CA . PHE A 1 221 ? 9.056 -2.403 -10.365 1.00 91.31 221 PHE A CA 1
ATOM 1693 C C . PHE A 1 221 ? 8.906 -1.065 -11.072 1.00 91.31 221 PHE A C 1
ATOM 1695 O O . PHE A 1 221 ? 7.862 -0.426 -10.968 1.00 91.31 221 PHE A O 1
ATOM 1702 N N . ARG A 1 222 ? 9.936 -0.653 -11.802 1.00 91.25 222 ARG A N 1
ATOM 1703 C CA . ARG A 1 222 ? 9.979 0.639 -12.475 1.00 91.25 222 ARG A CA 1
ATOM 1704 C C . ARG A 1 222 ? 10.365 0.494 -13.930 1.00 91.25 222 ARG A C 1
ATOM 1706 O O . ARG A 1 222 ? 11.268 -0.276 -14.271 1.00 91.25 222 ARG A O 1
ATOM 1713 N N . LEU A 1 223 ? 9.734 1.305 -14.764 1.00 94.69 223 LEU A N 1
ATOM 1714 C CA . LEU A 1 223 ? 10.274 1.726 -16.047 1.00 94.69 223 LEU A CA 1
ATOM 1715 C C . LEU A 1 223 ? 10.681 3.191 -15.909 1.00 94.69 223 LEU A C 1
ATOM 1717 O O . LEU A 1 223 ? 9.847 4.036 -15.594 1.00 94.69 223 LEU A O 1
ATOM 1721 N N . LEU A 1 224 ? 11.954 3.492 -16.142 1.00 94.12 224 LEU A N 1
ATOM 1722 C CA . LEU A 1 224 ? 12.502 4.836 -15.954 1.00 94.12 224 LEU A CA 1
ATOM 1723 C C . LEU A 1 224 ? 13.606 5.142 -16.962 1.00 94.12 224 LEU A C 1
ATOM 1725 O O . LEU A 1 224 ? 14.155 4.235 -17.581 1.00 94.12 224 LEU A O 1
ATOM 1729 N N . VAL A 1 225 ? 13.970 6.413 -17.093 1.00 94.31 225 VAL A N 1
ATOM 1730 C CA . VAL A 1 225 ? 15.205 6.841 -17.757 1.00 94.31 225 VAL A CA 1
ATOM 1731 C C . VAL A 1 225 ? 16.232 7.181 -16.685 1.00 94.31 225 VAL A C 1
ATOM 1733 O O . VAL A 1 225 ? 15.978 8.010 -15.809 1.00 94.31 225 VAL A O 1
ATOM 1736 N N . ASN A 1 226 ? 17.390 6.529 -16.740 1.00 92.62 226 ASN A N 1
ATOM 1737 C CA . ASN A 1 226 ? 18.451 6.714 -15.757 1.00 92.62 226 ASN A CA 1
ATOM 1738 C C . ASN A 1 226 ? 19.371 7.886 -16.134 1.00 92.62 226 ASN A C 1
ATOM 1740 O O . ASN A 1 226 ? 19.866 7.960 -17.258 1.00 92.62 226 ASN A O 1
ATOM 1744 N N . PHE A 1 227 ? 19.657 8.758 -15.179 1.00 92.75 227 PHE A N 1
ATOM 1745 C CA . PHE A 1 227 ? 20.572 9.892 -15.282 1.00 92.75 227 PHE A CA 1
ATOM 1746 C C . PHE A 1 227 ? 21.584 9.846 -14.132 1.00 92.75 227 PHE A C 1
ATOM 1748 O O . PHE A 1 227 ? 21.461 9.063 -13.190 1.00 92.75 227 PHE A O 1
ATOM 1755 N N . GLN A 1 228 ? 22.608 10.685 -14.191 1.00 92.56 228 GLN A N 1
ATOM 1756 C CA . GLN A 1 228 ? 23.618 10.799 -13.144 1.00 92.56 228 GLN A CA 1
ATOM 1757 C C . GLN A 1 228 ? 23.907 12.265 -12.854 1.00 92.56 228 GLN A C 1
ATOM 1759 O O . GLN A 1 228 ? 23.983 13.078 -13.769 1.00 92.56 228 GLN A O 1
ATOM 1764 N N . ILE A 1 229 ? 24.067 12.585 -11.574 1.00 89.56 229 ILE A N 1
ATOM 1765 C CA . ILE A 1 229 ? 24.620 13.852 -11.111 1.00 89.56 229 ILE A CA 1
ATOM 1766 C C . ILE A 1 229 ? 26.120 13.647 -10.944 1.00 89.56 229 ILE A C 1
ATOM 1768 O O . ILE A 1 229 ? 26.540 12.736 -10.228 1.00 89.56 229 ILE A O 1
ATOM 1772 N N . GLU A 1 230 ? 26.912 14.512 -11.560 1.00 90.94 230 GLU A N 1
ATOM 1773 C CA . GLU A 1 230 ? 28.367 14.529 -11.429 1.00 90.94 230 GLU A CA 1
ATOM 1774 C C . GLU A 1 230 ? 28.801 15.801 -10.700 1.00 90.94 230 GLU A C 1
ATOM 1776 O O . GLU A 1 230 ? 28.363 16.903 -11.032 1.00 90.94 230 GLU A O 1
ATOM 1781 N N . SER A 1 231 ? 29.661 15.675 -9.691 1.00 86.88 231 SER A N 1
ATOM 1782 C CA . SER A 1 231 ? 30.102 16.824 -8.900 1.00 86.88 231 SER A CA 1
ATOM 1783 C C . SER A 1 231 ? 31.495 16.623 -8.305 1.00 86.88 231 SER A C 1
ATOM 1785 O O . SER A 1 231 ? 31.908 15.513 -7.961 1.00 86.88 231 SER A O 1
ATOM 1787 N N . ASP A 1 232 ? 32.212 17.733 -8.124 1.00 85.69 232 ASP A N 1
ATOM 1788 C CA . ASP A 1 232 ? 33.451 17.781 -7.337 1.00 85.69 232 ASP A CA 1
ATOM 1789 C C . ASP A 1 232 ? 33.182 17.823 -5.821 1.00 85.69 232 ASP A C 1
ATOM 1791 O O . ASP A 1 232 ? 34.081 17.577 -5.011 1.00 85.69 232 ASP A O 1
ATOM 1795 N N . GLN A 1 233 ? 31.941 18.130 -5.434 1.00 86.19 233 GLN A N 1
ATOM 1796 C CA . GLN A 1 233 ? 31.446 18.168 -4.058 1.00 86.19 233 GLN A CA 1
ATOM 1797 C C . GLN A 1 233 ? 30.489 17.006 -3.789 1.00 86.19 233 GLN A C 1
ATOM 1799 O O . GLN A 1 233 ? 29.883 16.462 -4.711 1.00 86.19 233 GLN A O 1
ATOM 1804 N N . GLU A 1 234 ? 30.333 16.650 -2.516 1.00 86.12 234 GLU A N 1
ATOM 1805 C CA . GLU A 1 234 ? 29.380 15.624 -2.095 1.00 86.12 234 GLU A CA 1
ATOM 1806 C C . GLU A 1 234 ? 27.949 15.997 -2.514 1.00 86.12 234 GLU A C 1
ATOM 1808 O O . GLU A 1 234 ? 27.522 17.143 -2.369 1.00 86.12 234 GLU A O 1
ATOM 1813 N N . ILE A 1 235 ? 27.223 15.025 -3.067 1.00 82.75 235 ILE A N 1
ATOM 1814 C CA . ILE A 1 235 ? 25.870 15.219 -3.597 1.00 82.75 235 ILE A CA 1
ATOM 1815 C C . ILE A 1 235 ? 24.865 14.901 -2.489 1.00 82.75 235 ILE A C 1
ATOM 1817 O O . ILE A 1 235 ? 24.825 13.775 -1.989 1.00 82.75 235 ILE A O 1
ATOM 1821 N N . SER A 1 236 ? 24.045 15.886 -2.116 1.00 82.56 236 SER A N 1
ATOM 1822 C CA . SER A 1 236 ? 23.045 15.729 -1.057 1.00 82.56 236 SER A CA 1
ATOM 1823 C C . SER A 1 236 ? 21.825 14.913 -1.512 1.00 82.56 236 SER A C 1
ATOM 1825 O O . SER A 1 236 ? 21.494 14.852 -2.700 1.00 82.56 236 SER A O 1
ATOM 1827 N N . VAL A 1 237 ? 21.095 14.321 -0.559 1.00 75.19 237 VAL A N 1
ATOM 1828 C CA . VAL A 1 237 ? 19.818 13.631 -0.840 1.00 75.19 237 VAL A CA 1
ATOM 1829 C C . VAL A 1 237 ? 18.798 14.593 -1.457 1.00 75.19 237 VAL A C 1
ATOM 1831 O O . VAL A 1 237 ? 18.141 14.235 -2.434 1.00 75.19 237 VAL A O 1
ATOM 1834 N N . SER A 1 238 ? 18.728 15.827 -0.951 1.00 77.50 238 SER A N 1
ATOM 1835 C CA . SER A 1 238 ? 17.855 16.876 -1.487 1.00 77.50 238 SER A CA 1
ATOM 1836 C C . SER A 1 238 ? 18.189 17.244 -2.932 1.00 77.50 238 SER A C 1
ATOM 1838 O O . SER A 1 238 ? 17.281 17.477 -3.726 1.00 77.50 238 SER A O 1
ATOM 1840 N N . ASP A 1 239 ? 19.471 17.256 -3.313 1.00 83.50 239 ASP A N 1
ATOM 1841 C CA . ASP A 1 239 ? 19.866 17.521 -4.701 1.00 83.50 239 ASP A CA 1
ATOM 1842 C C . ASP A 1 239 ? 19.421 16.399 -5.635 1.00 83.50 239 ASP A C 1
ATOM 1844 O O . ASP A 1 239 ? 18.896 16.675 -6.714 1.00 83.50 239 ASP A O 1
ATOM 1848 N N . ARG A 1 240 ? 19.558 15.138 -5.206 1.00 83.62 240 ARG A N 1
ATOM 1849 C CA . ARG A 1 240 ? 19.073 13.985 -5.977 1.00 83.62 240 ARG A CA 1
ATOM 1850 C C . ARG A 1 240 ? 17.553 13.998 -6.144 1.00 83.62 240 ARG A C 1
ATOM 1852 O O . ARG A 1 240 ? 17.070 13.726 -7.245 1.00 83.62 240 ARG A O 1
ATOM 1859 N N . GLN A 1 241 ? 16.811 14.313 -5.083 1.00 78.12 241 GLN A N 1
ATOM 1860 C CA . GLN A 1 241 ? 15.348 14.421 -5.122 1.00 78.12 241 GLN A CA 1
ATOM 1861 C C . GLN A 1 241 ? 14.904 15.536 -6.070 1.00 78.12 241 GLN A C 1
ATOM 1863 O O . GLN A 1 241 ? 14.096 15.294 -6.962 1.00 78.12 241 GLN A O 1
ATOM 1868 N N . ARG A 1 242 ? 15.512 16.721 -5.949 1.00 81.50 242 ARG A N 1
ATOM 1869 C CA . ARG A 1 242 ? 15.253 17.864 -6.829 1.00 81.50 242 ARG A CA 1
ATOM 1870 C C . ARG A 1 242 ? 15.556 17.551 -8.295 1.00 81.50 242 ARG A C 1
ATOM 1872 O O . ARG A 1 242 ? 14.756 17.883 -9.163 1.00 81.50 242 ARG A O 1
ATOM 1879 N N . ALA A 1 243 ? 16.690 16.905 -8.579 1.00 86.19 243 ALA A N 1
ATOM 1880 C CA . ALA A 1 243 ? 17.042 16.501 -9.938 1.00 86.19 243 ALA A CA 1
ATOM 1881 C C . ALA A 1 243 ? 16.033 15.498 -10.510 1.00 86.19 243 ALA A C 1
ATOM 1883 O O . ALA A 1 243 ? 15.557 15.693 -11.624 1.00 86.19 243 ALA A O 1
ATOM 1884 N N . SER A 1 244 ? 15.682 14.460 -9.744 1.00 87.81 244 SER A N 1
ATOM 1885 C CA . SER A 1 244 ? 14.760 13.415 -10.207 1.00 87.81 244 SER A CA 1
ATOM 1886 C C . SER A 1 244 ? 13.350 13.965 -10.433 1.00 87.81 244 SER A C 1
ATOM 1888 O O . SER A 1 244 ? 12.779 13.753 -11.497 1.00 87.81 244 SER A O 1
ATOM 1890 N N . GLY A 1 245 ? 12.833 14.774 -9.501 1.00 83.06 245 GLY A N 1
ATOM 1891 C CA . GLY A 1 245 ? 11.533 15.432 -9.657 1.00 83.06 245 GLY A CA 1
ATOM 1892 C C . GLY A 1 245 ? 11.484 16.323 -10.894 1.00 83.06 245 GLY A C 1
ATOM 1893 O O . GLY A 1 245 ? 10.557 16.222 -11.697 1.00 83.06 245 GLY A O 1
ATOM 1894 N N . GLN A 1 246 ? 12.532 17.122 -11.123 1.00 85.88 246 GLN A N 1
ATOM 1895 C CA . GLN A 1 246 ? 12.582 17.984 -12.298 1.00 85.88 246 GLN A CA 1
ATOM 1896 C C . GLN A 1 246 ? 12.750 17.199 -13.603 1.00 85.88 246 GLN A C 1
ATOM 1898 O O . GLN A 1 246 ? 12.178 17.601 -14.615 1.00 85.88 246 GLN A O 1
ATOM 1903 N N . LEU A 1 247 ? 13.499 16.093 -13.606 1.00 89.88 247 LEU A N 1
ATOM 1904 C CA . LEU A 1 247 ? 13.646 15.198 -14.758 1.00 89.88 247 LEU A CA 1
ATOM 1905 C C . LEU A 1 247 ? 12.321 14.514 -15.111 1.00 89.88 247 LEU A C 1
ATOM 1907 O O . LEU A 1 247 ? 11.915 14.570 -16.270 1.00 89.88 247 LEU A O 1
ATOM 1911 N N . THR A 1 248 ? 11.626 13.938 -14.128 1.00 88.88 248 THR A N 1
ATOM 1912 C CA . THR A 1 248 ? 10.286 13.362 -14.297 1.00 88.88 248 THR A CA 1
ATOM 1913 C C . THR A 1 248 ? 9.307 14.414 -14.814 1.00 88.88 248 THR A C 1
ATOM 1915 O O . THR A 1 248 ? 8.697 14.213 -15.865 1.00 88.88 248 THR A O 1
ATOM 1918 N N . ALA A 1 249 ? 9.176 15.563 -14.145 1.00 84.06 249 ALA A N 1
ATOM 1919 C CA . ALA A 1 249 ? 8.273 16.636 -14.565 1.00 84.06 249 ALA A CA 1
ATOM 1920 C C . ALA A 1 249 ? 8.586 17.096 -15.998 1.00 84.06 249 ALA A C 1
ATOM 1922 O O . ALA A 1 249 ? 7.709 17.205 -16.864 1.00 84.06 249 ALA A O 1
ATOM 1923 N N . SER A 1 250 ? 9.877 17.286 -16.275 1.00 86.56 250 SER A N 1
ATOM 1924 C CA . SER A 1 250 ? 10.382 17.671 -17.585 1.00 86.56 250 SER A CA 1
ATOM 1925 C C . SER A 1 250 ? 10.332 16.548 -18.605 1.00 86.56 250 SER A C 1
ATOM 1927 O O . SER A 1 250 ? 10.616 16.864 -19.747 1.00 86.56 250 SER A O 1
ATOM 1929 N N . LEU A 1 251 ? 9.960 15.307 -18.287 1.00 87.75 251 LEU A N 1
ATOM 1930 C CA . LEU A 1 251 ? 9.732 14.231 -19.259 1.00 87.75 251 LEU A CA 1
ATOM 1931 C C . LEU A 1 251 ? 8.243 13.912 -19.425 1.00 87.75 251 LEU A C 1
ATOM 1933 O O . LEU A 1 251 ? 7.816 13.659 -20.544 1.00 87.75 251 LEU A O 1
ATOM 1937 N N . ASN A 1 252 ? 7.442 13.977 -18.364 1.00 83.50 252 ASN A N 1
ATOM 1938 C CA . ASN A 1 252 ? 6.049 13.524 -18.371 1.00 83.50 252 ASN A CA 1
ATOM 1939 C C . ASN A 1 252 ? 5.047 14.642 -18.686 1.00 83.50 252 ASN A C 1
ATOM 1941 O O . ASN A 1 252 ? 4.029 14.394 -19.336 1.00 83.50 252 ASN A O 1
ATOM 1945 N N . ASN A 1 253 ? 5.335 15.890 -18.305 1.00 77.31 253 ASN A N 1
ATOM 1946 C CA . ASN A 1 253 ? 4.382 16.988 -18.476 1.00 77.31 253 ASN A CA 1
ATOM 1947 C C . ASN A 1 253 ? 4.434 17.573 -19.900 1.00 77.31 253 ASN A C 1
ATOM 1949 O O . ASN A 1 253 ? 5.482 17.608 -20.547 1.00 77.31 253 ASN A O 1
ATOM 1953 N N . GLY A 1 254 ? 3.289 18.029 -20.419 1.00 73.00 254 GLY A N 1
ATOM 1954 C CA . GLY A 1 254 ? 3.199 18.725 -21.713 1.00 73.00 254 GLY A CA 1
ATOM 1955 C C . GLY A 1 254 ? 3.430 17.861 -22.963 1.00 73.00 254 GLY A C 1
ATOM 1956 O O . GLY A 1 254 ? 3.536 18.401 -24.065 1.00 73.00 254 GLY A O 1
ATOM 1957 N N . ARG A 1 255 ? 3.497 16.528 -22.831 1.00 85.56 255 ARG A N 1
ATOM 1958 C CA . ARG A 1 255 ? 3.767 15.595 -23.942 1.00 85.56 255 ARG A CA 1
ATOM 1959 C C . ARG A 1 255 ? 2.608 14.646 -24.175 1.00 85.56 255 ARG A C 1
ATOM 1961 O O . ARG A 1 255 ? 2.600 13.512 -23.705 1.00 85.56 255 ARG A O 1
ATOM 1968 N N . GLY A 1 256 ? 1.647 15.102 -24.977 1.00 86.94 256 GLY A N 1
ATOM 1969 C CA . GLY A 1 256 ? 0.461 14.312 -25.318 1.00 86.94 256 GLY A CA 1
ATOM 1970 C C . GLY A 1 256 ? 0.784 12.937 -25.916 1.00 86.94 256 GLY A C 1
ATOM 1971 O O . GLY A 1 256 ? 0.090 11.971 -25.612 1.00 86.94 256 GLY A O 1
ATOM 1972 N N . TRP A 1 257 ? 1.863 12.817 -26.701 1.00 91.12 257 TRP A N 1
ATOM 1973 C CA . TRP A 1 257 ? 2.299 11.539 -27.280 1.00 91.12 257 TRP A CA 1
ATOM 1974 C C . TRP A 1 257 ? 2.749 10.531 -26.211 1.00 91.12 257 TRP A C 1
ATOM 1976 O O . TRP A 1 257 ? 2.344 9.370 -26.265 1.00 91.12 257 TRP A O 1
ATOM 1986 N N . LEU A 1 258 ? 3.519 10.976 -25.211 1.00 91.44 258 LEU A N 1
ATOM 1987 C CA . LEU A 1 258 ? 3.999 10.116 -24.129 1.00 91.44 258 LEU A CA 1
ATOM 1988 C C . LEU A 1 258 ? 2.846 9.732 -23.207 1.00 91.44 258 LEU A C 1
ATOM 1990 O O . LEU A 1 258 ? 2.651 8.554 -22.932 1.00 91.44 258 LEU A O 1
ATOM 1994 N N . ILE A 1 259 ? 2.031 10.712 -22.811 1.00 89.69 259 ILE A N 1
ATOM 1995 C CA . ILE A 1 259 ? 0.845 10.501 -21.975 1.00 89.69 259 ILE A CA 1
ATOM 1996 C C . ILE A 1 259 ? -0.094 9.475 -22.623 1.00 89.69 259 ILE A C 1
ATOM 1998 O O . ILE A 1 259 ? -0.486 8.510 -21.975 1.00 89.69 259 ILE A O 1
ATOM 2002 N N . THR A 1 260 ? -0.407 9.627 -23.914 1.00 91.75 260 THR A N 1
ATOM 2003 C CA . THR A 1 260 ? -1.273 8.683 -24.647 1.00 91.75 260 THR A CA 1
ATOM 2004 C C . THR A 1 260 ? -0.679 7.275 -24.671 1.00 91.75 260 THR A C 1
ATOM 2006 O O . THR A 1 260 ? -1.398 6.287 -24.512 1.00 91.75 260 THR A O 1
ATOM 2009 N N . TRP A 1 261 ? 0.639 7.168 -24.855 1.00 94.44 261 TRP A N 1
ATOM 2010 C CA . TRP A 1 261 ? 1.324 5.883 -24.829 1.00 94.44 261 TRP A CA 1
ATOM 2011 C C . TRP A 1 261 ? 1.263 5.233 -23.441 1.00 94.44 261 TRP A C 1
ATOM 2013 O O . TRP A 1 261 ? 0.882 4.065 -23.366 1.00 94.44 261 TRP A O 1
ATOM 2023 N N . ILE A 1 262 ? 1.555 5.978 -22.365 1.00 93.88 262 ILE A N 1
ATOM 2024 C CA . ILE A 1 262 ? 1.518 5.464 -20.987 1.00 93.88 262 ILE A CA 1
ATOM 2025 C C . ILE A 1 262 ? 0.111 4.976 -20.641 1.00 93.88 262 ILE A C 1
ATOM 2027 O O . ILE A 1 262 ? -0.027 3.842 -20.194 1.00 93.88 262 ILE A O 1
ATOM 2031 N N . LYS A 1 263 ? -0.941 5.755 -20.931 1.00 93.25 263 LYS A N 1
ATOM 2032 C CA . LYS A 1 263 ? -2.334 5.343 -20.674 1.00 93.25 263 LYS A CA 1
ATOM 2033 C C . LYS A 1 263 ? -2.659 3.986 -21.290 1.00 93.25 263 LYS A C 1
ATOM 2035 O O . LYS A 1 263 ? -3.125 3.088 -20.598 1.00 93.25 263 LYS A O 1
ATOM 2040 N N . ARG A 1 264 ? -2.312 3.797 -22.569 1.00 95.06 264 ARG A N 1
ATOM 2041 C CA . ARG A 1 264 ? -2.479 2.504 -23.247 1.00 95.06 264 ARG A CA 1
ATOM 2042 C C . ARG A 1 264 ? -1.699 1.389 -22.544 1.00 95.06 264 ARG A C 1
ATOM 2044 O O . ARG A 1 264 ? -2.214 0.283 -22.425 1.00 95.06 264 ARG A O 1
ATOM 2051 N N . LYS A 1 265 ? -0.478 1.665 -22.071 1.00 95.62 265 LYS A N 1
ATOM 2052 C CA . LYS A 1 265 ? 0.340 0.683 -21.341 1.00 95.62 265 LYS A CA 1
ATOM 2053 C C . LYS A 1 265 ? -0.243 0.297 -19.990 1.00 95.62 265 LYS A C 1
ATOM 2055 O O . LYS A 1 265 ? -0.153 -0.871 -19.625 1.00 95.62 265 LYS A O 1
ATOM 2060 N N . LEU A 1 266 ? -0.891 1.223 -19.291 1.00 96.44 266 LEU A N 1
ATOM 2061 C CA . LEU A 1 266 ? -1.597 0.912 -18.049 1.00 96.44 266 LEU A CA 1
ATOM 2062 C C . LEU A 1 266 ? -2.828 0.030 -18.293 1.00 96.44 266 LEU A C 1
ATOM 2064 O O . LEU A 1 266 ? -3.060 -0.895 -17.521 1.00 96.44 266 LEU A O 1
ATOM 2068 N N . CYS A 1 267 ? -3.556 0.232 -19.396 1.00 96.75 267 CYS A N 1
ATOM 2069 C CA . CYS A 1 267 ? -4.639 -0.678 -19.787 1.00 96.75 267 CYS A CA 1
ATOM 2070 C C . CYS A 1 267 ? -4.108 -2.075 -20.168 1.00 96.75 267 CYS A C 1
ATOM 2072 O O . CYS A 1 267 ? -4.655 -3.079 -19.720 1.00 96.75 267 CYS A O 1
ATOM 2074 N N . GLU A 1 268 ? -3.007 -2.156 -20.931 1.00 96.12 268 GLU A N 1
ATOM 2075 C CA . GLU A 1 268 ? -2.339 -3.434 -21.257 1.00 96.12 268 GLU A CA 1
ATOM 2076 C C . GLU A 1 268 ? -1.888 -4.186 -19.982 1.00 96.12 268 GLU A C 1
ATOM 2078 O O . GLU A 1 268 ? -1.972 -5.421 -19.910 1.00 96.12 268 GLU A O 1
ATOM 2083 N N . LEU A 1 269 ? -1.424 -3.445 -18.967 1.00 96.62 269 LEU A N 1
ATOM 2084 C CA . LEU A 1 269 ? -1.046 -3.981 -17.661 1.00 96.62 269 LEU A CA 1
ATOM 2085 C C . LEU A 1 269 ? -2.273 -4.522 -16.915 1.00 96.62 269 LEU A C 1
ATOM 2087 O O . LEU A 1 269 ? -2.262 -5.690 -16.535 1.00 96.62 269 LEU A O 1
ATOM 2091 N N . ASP A 1 270 ? -3.349 -3.740 -16.785 1.00 97.00 270 ASP A N 1
ATOM 2092 C CA . ASP A 1 270 ? -4.605 -4.167 -16.147 1.00 97.00 270 ASP A CA 1
ATOM 2093 C C . ASP A 1 270 ? -5.179 -5.456 -16.758 1.00 97.00 270 ASP A C 1
ATOM 2095 O O . ASP A 1 270 ? -5.454 -6.432 -16.052 1.00 97.00 270 ASP A O 1
ATOM 2099 N N . GLU A 1 271 ? -5.301 -5.501 -18.088 1.00 96.75 271 GLU A N 1
ATOM 2100 C CA . GLU A 1 271 ? -5.807 -6.669 -18.815 1.00 96.75 271 GLU A CA 1
ATOM 2101 C C . GLU A 1 271 ? -4.958 -7.916 -18.540 1.00 96.75 271 GLU A C 1
ATOM 2103 O O . GLU A 1 271 ? -5.474 -9.023 -18.340 1.00 96.75 271 GLU A O 1
ATOM 2108 N N . THR A 1 272 ? -3.636 -7.741 -18.499 1.00 96.31 272 THR A N 1
ATOM 2109 C CA . THR A 1 272 ? -2.703 -8.831 -18.227 1.00 96.31 272 THR A CA 1
ATOM 2110 C C . THR A 1 272 ? -2.806 -9.307 -16.785 1.00 96.31 272 THR A C 1
ATOM 2112 O O . THR A 1 272 ? -2.915 -10.516 -16.575 1.00 96.31 272 THR A O 1
ATOM 2115 N N . ILE A 1 273 ? -2.825 -8.396 -15.806 1.00 96.44 273 ILE A N 1
ATOM 2116 C CA . ILE A 1 273 ? -2.941 -8.732 -14.380 1.00 96.44 273 ILE A CA 1
ATOM 2117 C C . ILE A 1 273 ? -4.268 -9.427 -14.090 1.00 96.44 273 ILE A C 1
ATOM 2119 O O . ILE A 1 273 ? -4.272 -10.479 -13.452 1.00 96.44 273 ILE A O 1
ATOM 2123 N N . THR A 1 274 ? -5.372 -8.930 -14.646 1.00 94.69 274 THR A N 1
ATOM 2124 C CA . THR A 1 274 ? -6.690 -9.568 -14.535 1.00 94.69 274 THR A CA 1
ATOM 2125 C C . THR A 1 274 ? -6.658 -11.005 -15.065 1.00 94.69 274 THR A C 1
ATOM 2127 O O . THR A 1 274 ? -7.155 -11.932 -14.419 1.00 94.69 274 THR A O 1
ATOM 2130 N N . ARG A 1 275 ? -6.012 -11.226 -16.218 1.00 95.1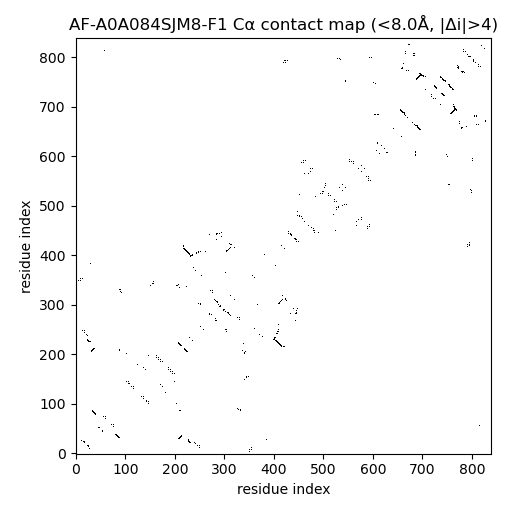9 275 ARG A N 1
ATOM 2131 C CA . ARG A 1 275 ? -5.894 -12.548 -16.846 1.00 95.19 275 ARG A CA 1
ATOM 2132 C C . ARG A 1 275 ? -5.011 -13.516 -16.055 1.00 95.19 275 ARG A C 1
ATOM 2134 O O . ARG A 1 275 ? -5.386 -14.679 -15.919 1.00 95.19 275 ARG A O 1
ATOM 2141 N N . VAL A 1 276 ? -3.836 -13.088 -15.584 1.00 92.00 276 VAL A N 1
ATOM 2142 C CA . VAL A 1 276 ? -2.887 -13.984 -14.885 1.00 92.00 276 VAL A CA 1
ATOM 2143 C C . VAL A 1 276 ? -3.242 -14.188 -13.413 1.00 92.00 276 VAL A C 1
ATOM 2145 O O . VAL A 1 276 ? -2.990 -15.268 -12.878 1.00 92.00 276 VAL A O 1
ATOM 2148 N N . GLY A 1 277 ? -3.846 -13.178 -12.784 1.00 89.56 277 GLY A N 1
ATOM 2149 C CA . GLY A 1 277 ? -4.299 -13.206 -11.398 1.00 89.56 277 GLY A CA 1
ATOM 2150 C C . GLY A 1 277 ? -5.603 -13.973 -11.205 1.00 89.56 277 GLY A C 1
ATOM 2151 O O . GLY A 1 277 ? -5.828 -14.515 -10.132 1.00 89.56 277 GLY A O 1
ATOM 2152 N N . GLY A 1 278 ? -6.474 -14.063 -12.217 1.00 89.25 278 GLY A N 1
ATOM 2153 C CA . GLY A 1 278 ? -7.689 -14.887 -12.143 1.00 89.25 278 GLY A CA 1
ATOM 2154 C C . GLY A 1 278 ? -8.653 -14.489 -11.016 1.00 89.25 278 GLY A C 1
ATOM 2155 O O . GLY A 1 278 ? -9.321 -15.353 -10.453 1.00 89.25 278 GLY A O 1
ATOM 2156 N N . GLY A 1 279 ? -8.699 -13.200 -10.661 1.00 89.31 279 GLY A N 1
ATOM 2157 C CA . GLY A 1 279 ? -9.497 -12.659 -9.549 1.00 89.31 279 GLY A CA 1
ATOM 2158 C C . GLY A 1 279 ? -8.794 -12.649 -8.185 1.00 89.31 279 GLY A C 1
ATOM 2159 O O . GLY A 1 279 ? -9.309 -12.030 -7.250 1.00 89.31 279 GLY A O 1
ATOM 2160 N N . ASP A 1 280 ? -7.618 -13.278 -8.089 1.00 94.81 280 ASP A N 1
ATOM 2161 C CA . ASP A 1 280 ? -6.733 -13.276 -6.918 1.00 94.81 280 ASP A CA 1
ATOM 2162 C C . ASP A 1 280 ? -5.710 -12.118 -6.946 1.00 94.81 280 ASP A C 1
ATOM 2164 O O . ASP A 1 280 ? -4.931 -11.964 -6.008 1.00 94.81 280 ASP A O 1
ATOM 2168 N N . ALA A 1 281 ? -5.720 -11.281 -7.989 1.00 95.94 281 ALA A N 1
ATOM 2169 C CA . ALA A 1 281 ? -4.951 -10.041 -8.059 1.00 95.94 281 ALA A CA 1
ATOM 2170 C C . ALA A 1 281 ? -5.702 -8.956 -8.846 1.00 95.94 281 ALA A C 1
ATOM 2172 O O . ALA A 1 281 ? -6.503 -9.284 -9.725 1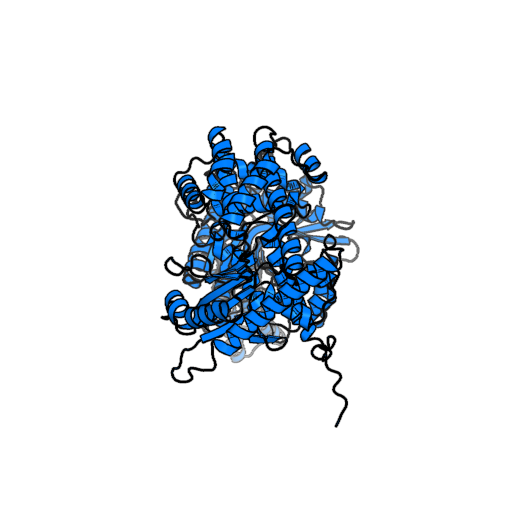.00 95.94 281 ALA A O 1
ATOM 2173 N N . PHE A 1 282 ? -5.424 -7.684 -8.555 1.00 96.31 282 PHE A N 1
ATOM 2174 C CA . PHE A 1 282 ? -5.922 -6.537 -9.321 1.00 96.31 282 PHE A CA 1
ATOM 2175 C C . PHE A 1 282 ? -4.852 -5.450 -9.472 1.00 96.31 282 PHE A C 1
ATOM 2177 O O . PHE A 1 282 ? -3.904 -5.393 -8.689 1.00 96.31 282 PHE A O 1
ATOM 2184 N N . PHE A 1 283 ? -5.019 -4.597 -10.481 1.00 97.06 283 PHE A N 1
ATOM 2185 C CA . PHE A 1 283 ? -4.170 -3.444 -10.777 1.00 97.06 283 PHE A CA 1
ATOM 2186 C C . PHE A 1 283 ? -4.970 -2.146 -10.615 1.00 97.06 283 PHE A C 1
ATOM 2188 O O . PHE A 1 283 ? -6.164 -2.122 -10.915 1.00 97.06 283 PHE A O 1
ATOM 2195 N N . HIS A 1 284 ? -4.322 -1.064 -10.179 1.00 96.06 284 HIS A N 1
ATOM 2196 C CA . HIS A 1 284 ? -4.896 0.280 -10.257 1.00 96.06 284 HIS A CA 1
ATOM 2197 C C . HIS A 1 284 ? -3.832 1.386 -10.299 1.00 96.06 284 HIS A C 1
ATOM 2199 O O . HIS A 1 284 ? -2.715 1.229 -9.799 1.00 96.06 284 HIS A O 1
ATOM 2205 N N . LEU A 1 285 ? -4.208 2.537 -10.859 1.00 94.62 285 LEU A N 1
ATOM 2206 C CA . LEU A 1 285 ? -3.466 3.793 -10.744 1.00 94.62 285 LEU A CA 1
ATOM 2207 C C . LEU A 1 285 ? -3.739 4.413 -9.361 1.00 94.62 285 LEU A C 1
ATOM 2209 O O . LEU A 1 285 ? -4.867 4.372 -8.867 1.00 94.62 285 LEU A O 1
ATOM 2213 N N . LYS A 1 286 ? -2.721 4.988 -8.722 1.00 88.25 286 LYS A N 1
ATOM 2214 C CA . LYS A 1 286 ? -2.819 5.661 -7.417 1.00 88.25 286 LYS A CA 1
ATOM 2215 C C . LYS A 1 286 ? -2.257 7.089 -7.491 1.00 88.25 286 LYS A C 1
ATOM 2217 O O . LYS A 1 286 ? -1.957 7.605 -8.567 1.00 88.25 286 LYS A O 1
ATOM 2222 N N . GLY A 1 287 ? -2.185 7.760 -6.344 1.00 85.12 287 GLY A N 1
ATOM 2223 C CA . GLY A 1 287 ? -1.555 9.074 -6.229 1.00 85.12 287 GLY A CA 1
ATOM 2224 C C . GLY A 1 287 ? -2.355 10.227 -6.848 1.00 85.12 287 GLY A C 1
ATOM 2225 O O . GLY A 1 287 ? -3.568 10.145 -7.069 1.00 85.12 287 GLY A O 1
ATOM 2226 N N . GLY A 1 288 ? -1.662 11.343 -7.095 1.00 82.75 288 GLY A N 1
ATOM 2227 C CA . GLY A 1 288 ? -2.268 12.599 -7.556 1.00 82.75 288 GLY A CA 1
ATOM 2228 C C . GLY A 1 288 ? -2.926 12.498 -8.932 1.00 82.75 288 GLY A C 1
ATOM 2229 O O . GLY A 1 288 ? -3.954 13.132 -9.170 1.00 82.75 288 GLY A O 1
ATOM 2230 N N . ARG A 1 289 ? -2.386 11.656 -9.819 1.00 88.00 289 ARG A N 1
ATOM 2231 C CA . ARG A 1 289 ? -2.929 11.459 -11.164 1.00 88.00 289 ARG A CA 1
ATOM 2232 C C . ARG A 1 289 ? -4.240 10.679 -11.158 1.00 88.00 289 ARG A C 1
ATOM 2234 O O . ARG A 1 289 ? -5.178 11.085 -11.835 1.00 88.00 289 ARG A O 1
ATOM 2241 N N . ALA A 1 290 ? -4.347 9.615 -10.362 1.00 91.06 290 ALA A N 1
ATOM 2242 C CA . ALA A 1 290 ? -5.619 8.912 -10.189 1.00 91.06 290 ALA A CA 1
ATOM 2243 C C . ALA A 1 290 ? -6.695 9.818 -9.565 1.00 91.06 290 ALA A C 1
ATOM 2245 O O . ALA A 1 290 ? -7.846 9.793 -10.000 1.00 91.06 290 ALA A O 1
ATOM 2246 N N . LEU A 1 291 ? -6.310 10.703 -8.637 1.00 89.69 291 LEU A N 1
ATOM 2247 C CA . LEU A 1 291 ? -7.219 11.727 -8.123 1.00 89.69 291 LEU A CA 1
ATOM 2248 C C . LEU A 1 291 ? -7.698 12.685 -9.230 1.00 89.69 291 LEU A C 1
ATOM 2250 O O . LEU A 1 291 ? -8.872 13.035 -9.262 1.00 89.69 291 LEU A O 1
ATOM 2254 N N . ALA A 1 292 ? -6.826 13.098 -10.150 1.00 89.94 292 ALA A N 1
ATOM 2255 C CA . ALA A 1 292 ? -7.207 13.968 -11.263 1.00 89.94 292 ALA A CA 1
ATOM 2256 C C . ALA A 1 292 ? -8.280 13.319 -12.165 1.00 89.94 292 ALA A C 1
ATOM 2258 O O . ALA A 1 292 ? -9.249 13.982 -12.541 1.00 89.94 292 ALA A O 1
ATOM 2259 N N . TYR A 1 293 ? -8.175 12.008 -12.425 1.00 91.88 293 TYR A N 1
ATOM 2260 C CA . TYR A 1 293 ? -9.241 11.242 -13.088 1.00 91.88 293 TYR A CA 1
ATOM 2261 C C . TYR A 1 293 ? -10.535 11.219 -12.270 1.00 91.88 293 TYR A C 1
ATOM 2263 O O . TYR A 1 293 ? -11.604 11.472 -12.822 1.00 91.88 293 TYR A O 1
ATOM 2271 N N . LEU A 1 294 ? -10.453 10.974 -10.957 1.00 91.31 294 LEU A N 1
ATOM 2272 C CA . LEU A 1 294 ? -11.625 10.981 -10.074 1.00 91.31 294 LEU A CA 1
ATOM 2273 C C . LEU A 1 294 ? -12.355 12.336 -10.091 1.00 91.31 294 LEU A C 1
ATOM 2275 O O . LEU A 1 294 ? -13.582 12.384 -10.048 1.00 91.31 294 LEU A O 1
ATOM 2279 N N . LEU A 1 295 ? -11.604 13.438 -10.177 1.00 90.12 295 LEU A N 1
ATOM 2280 C CA . LEU A 1 295 ? -12.134 14.801 -10.260 1.00 90.12 295 LEU A CA 1
ATOM 2281 C C . LEU A 1 295 ? -12.660 15.172 -11.661 1.00 90.12 295 LEU A C 1
ATOM 2283 O O . LEU A 1 295 ? -13.151 16.288 -11.843 1.00 90.12 295 LEU A O 1
ATOM 2287 N N . GLY A 1 296 ? -12.554 14.272 -12.645 1.00 89.12 296 GLY A N 1
ATOM 2288 C CA . GLY A 1 296 ? -12.953 14.518 -14.032 1.00 89.12 296 GLY A CA 1
ATOM 2289 C C . GLY A 1 296 ? -12.050 15.513 -14.766 1.00 89.12 296 GLY A C 1
ATOM 2290 O O . GLY A 1 296 ? -12.505 16.158 -15.707 1.00 89.12 296 GLY A O 1
ATOM 2291 N N . LYS A 1 297 ? -10.799 15.665 -14.314 1.00 88.81 297 LYS A N 1
ATOM 2292 C CA . LYS A 1 297 ? -9.793 16.578 -14.875 1.00 88.81 297 LYS A CA 1
ATOM 2293 C C . LYS A 1 297 ? -8.457 15.859 -15.086 1.00 88.81 297 LYS A C 1
ATOM 2295 O O . LYS A 1 297 ? -7.462 16.223 -14.459 1.00 88.81 297 LYS A O 1
ATOM 2300 N N . PRO A 1 298 ? -8.400 14.798 -15.907 1.00 86.25 298 PRO A N 1
ATOM 2301 C CA . PRO A 1 298 ? -7.170 14.029 -16.117 1.00 86.25 298 PRO A CA 1
ATOM 2302 C C . PRO A 1 298 ? -5.989 14.873 -16.627 1.00 86.25 298 PRO A C 1
ATOM 2304 O O . PRO A 1 298 ? -4.833 14.499 -16.423 1.00 86.25 298 PRO A O 1
ATOM 2307 N N . GLU A 1 299 ? -6.257 16.014 -17.263 1.00 82.00 299 GLU A N 1
ATOM 2308 C CA . GLU A 1 299 ? -5.266 17.001 -17.693 1.00 82.00 299 GLU A CA 1
ATOM 2309 C C . GLU A 1 299 ? -4.533 17.703 -16.539 1.00 82.00 299 GLU A C 1
ATOM 2311 O O . GLU A 1 299 ? -3.404 18.144 -16.739 1.00 82.00 299 GLU A O 1
ATOM 2316 N N . ASP A 1 300 ? -5.132 17.754 -15.343 1.00 81.50 300 ASP A N 1
ATOM 2317 C CA . ASP A 1 300 ? -4.535 18.344 -14.135 1.00 81.50 300 ASP A CA 1
ATOM 2318 C C . ASP A 1 300 ? -3.593 17.358 -13.406 1.00 81.50 300 ASP A C 1
ATOM 2320 O O . ASP A 1 300 ? -2.995 17.699 -12.384 1.00 81.50 300 ASP A O 1
ATOM 2324 N N . GLY A 1 301 ? -3.460 16.118 -13.894 1.00 75.44 301 GLY A N 1
ATOM 2325 C CA . GLY A 1 301 ? -2.521 15.140 -13.344 1.00 75.44 301 GLY A CA 1
ATOM 2326 C C . GLY A 1 301 ? -1.073 15.454 -13.740 1.00 75.44 301 GLY A C 1
ATOM 2327 O O . GLY A 1 301 ? -0.721 15.359 -14.919 1.00 75.44 301 GLY A O 1
ATOM 2328 N N . GLU A 1 302 ? -0.209 15.756 -12.769 1.00 67.12 302 GLU A N 1
ATOM 2329 C CA . GLU A 1 302 ? 1.211 16.087 -12.986 1.00 67.12 302 GLU A CA 1
ATOM 2330 C C . GLU A 1 302 ? 2.168 14.950 -12.557 1.00 67.12 302 GLU A C 1
ATOM 2332 O O . GLU A 1 302 ? 1.777 14.010 -11.868 1.00 67.12 302 GLU A O 1
ATOM 2337 N N . ASN A 1 303 ? 3.400 15.014 -13.082 1.00 63.81 303 ASN A N 1
ATOM 2338 C CA . ASN A 1 303 ? 4.623 14.279 -12.711 1.00 63.81 303 ASN A CA 1
ATOM 2339 C C . ASN A 1 303 ? 4.596 12.752 -12.848 1.00 63.81 303 ASN A C 1
ATOM 2341 O O . ASN A 1 303 ? 5.039 12.267 -13.888 1.00 63.81 303 ASN A O 1
ATOM 2345 N N . ASP A 1 304 ? 4.068 12.004 -11.880 1.00 71.25 304 ASP A N 1
ATOM 2346 C CA . ASP A 1 304 ? 4.293 10.553 -11.777 1.00 71.25 304 ASP A CA 1
ATOM 2347 C C . ASP A 1 304 ? 3.095 9.697 -12.228 1.00 71.25 304 ASP A C 1
ATOM 2349 O O . ASP A 1 304 ? 1.937 10.137 -12.274 1.00 71.25 304 ASP A O 1
ATOM 2353 N N . TRP A 1 305 ? 3.392 8.457 -12.622 1.00 85.94 305 TRP A N 1
ATOM 2354 C CA . TRP A 1 305 ? 2.416 7.406 -12.930 1.00 85.94 305 TRP A CA 1
ATOM 2355 C C . TRP A 1 305 ? 2.544 6.281 -11.906 1.00 85.94 305 TRP A C 1
ATOM 2357 O O . TRP A 1 305 ? 2.961 5.165 -12.221 1.00 85.94 305 TRP A O 1
ATOM 2367 N N . ASP A 1 306 ? 2.175 6.609 -10.671 1.00 87.81 306 ASP A N 1
ATOM 2368 C CA . ASP A 1 306 ? 2.167 5.675 -9.555 1.00 87.81 306 ASP A CA 1
ATOM 2369 C C . ASP A 1 306 ? 1.059 4.641 -9.699 1.00 87.81 306 ASP A C 1
ATOM 2371 O O . ASP A 1 306 ? -0.124 4.970 -9.811 1.00 87.81 306 ASP A O 1
ATOM 2375 N N . THR A 1 307 ? 1.417 3.369 -9.609 1.00 93.44 307 THR A N 1
ATOM 2376 C CA . THR A 1 307 ? 0.468 2.263 -9.706 1.00 93.44 307 THR A CA 1
ATOM 2377 C C . THR A 1 307 ? 0.696 1.229 -8.610 1.00 93.44 307 THR A C 1
ATOM 2379 O O . THR A 1 307 ? 1.737 1.203 -7.943 1.00 93.44 307 THR A O 1
ATOM 2382 N N . SER A 1 308 ? -0.305 0.381 -8.390 1.00 94.62 308 SER A N 1
ATOM 2383 C CA . SER A 1 308 ? -0.210 -0.758 -7.481 1.00 94.62 308 SER A CA 1
ATOM 2384 C C . SER A 1 308 ? -0.798 -2.009 -8.119 1.00 94.62 308 SER A C 1
ATOM 2386 O O . SER A 1 308 ? -1.816 -1.948 -8.816 1.00 94.62 308 SER A O 1
ATOM 2388 N N . ILE A 1 309 ? -0.170 -3.152 -7.850 1.00 96.25 309 ILE A N 1
ATOM 2389 C CA . ILE A 1 309 ? -0.754 -4.475 -8.062 1.00 96.25 309 ILE A CA 1
ATOM 2390 C C . ILE A 1 309 ? -0.910 -5.133 -6.701 1.00 96.25 309 ILE A C 1
ATOM 2392 O O . ILE A 1 309 ? 0.064 -5.331 -5.977 1.00 96.25 309 ILE A O 1
ATOM 2396 N N . VAL A 1 310 ? -2.130 -5.537 -6.373 1.00 95.81 310 VAL A N 1
ATOM 2397 C CA . VAL A 1 310 ? -2.444 -6.159 -5.087 1.00 95.81 310 VAL A CA 1
ATOM 2398 C C . VAL A 1 310 ? -2.830 -7.607 -5.326 1.00 95.81 310 VAL A C 1
ATOM 2400 O O . VAL A 1 310 ? -3.757 -7.888 -6.083 1.00 95.81 310 VAL A O 1
ATOM 2403 N N . ILE A 1 311 ? -2.124 -8.529 -4.673 1.00 93.06 311 ILE A N 1
ATOM 2404 C CA . ILE A 1 311 ? -2.429 -9.965 -4.673 1.00 93.06 311 ILE A CA 1
ATOM 2405 C C . ILE A 1 311 ? -3.140 -10.297 -3.367 1.00 93.06 311 ILE A C 1
ATOM 2407 O O . ILE A 1 311 ? -2.666 -9.893 -2.308 1.00 93.06 311 ILE A O 1
ATOM 2411 N N . ASN A 1 312 ? -4.227 -11.067 -3.435 1.00 93.06 312 ASN A N 1
ATOM 2412 C CA . ASN A 1 312 ? -5.076 -11.429 -2.305 1.00 93.06 312 ASN A CA 1
ATOM 2413 C C . ASN A 1 312 ? -4.263 -11.964 -1.112 1.00 93.06 312 ASN A C 1
ATOM 2415 O O . ASN A 1 312 ? -3.868 -13.134 -1.132 1.00 93.06 312 ASN A O 1
ATOM 2419 N N . PRO A 1 313 ? -4.052 -11.172 -0.047 1.00 88.19 313 PRO A N 1
ATOM 2420 C CA . PRO A 1 313 ? -3.210 -11.575 1.079 1.00 88.19 313 PRO A CA 1
ATOM 2421 C C . PRO A 1 313 ? -3.824 -12.729 1.884 1.00 88.19 313 PRO A C 1
ATOM 2423 O O . PRO A 1 313 ? -3.103 -13.470 2.545 1.00 88.19 313 PRO A O 1
ATOM 2426 N N . ASN A 1 314 ? -5.139 -12.951 1.766 1.00 86.06 314 ASN A N 1
ATOM 2427 C CA . ASN A 1 314 ? -5.846 -14.034 2.455 1.00 86.06 314 ASN A CA 1
ATOM 2428 C C . ASN A 1 314 ? -5.625 -15.412 1.802 1.00 86.06 314 ASN A C 1
ATOM 2430 O O . ASN A 1 314 ? -6.156 -16.413 2.280 1.00 86.06 314 ASN A O 1
ATOM 2434 N N . LEU A 1 315 ? -4.872 -15.494 0.698 1.00 81.56 315 LEU A N 1
ATOM 2435 C CA . LEU A 1 315 ? -4.541 -16.778 0.089 1.00 81.56 315 LEU A CA 1
ATOM 2436 C C . LEU A 1 315 ? -3.608 -17.616 0.983 1.00 81.56 315 LEU A C 1
ATOM 2438 O O . LEU A 1 315 ? -2.666 -17.087 1.594 1.00 81.56 315 LEU A O 1
ATOM 2442 N N . PRO A 1 316 ? -3.773 -18.954 0.977 1.00 75.56 316 PRO A N 1
ATOM 2443 C CA . PRO A 1 316 ? -2.761 -19.861 1.511 1.00 75.56 316 PRO A CA 1
ATOM 2444 C C . PRO A 1 316 ? -1.389 -19.582 0.881 1.00 75.56 316 PRO A C 1
ATOM 2446 O O . PRO A 1 316 ? -1.326 -19.327 -0.323 1.00 75.56 316 PRO A O 1
ATOM 2449 N N . SER A 1 317 ? -0.297 -19.681 1.656 1.00 70.50 317 SER A N 1
ATOM 2450 C CA . SER A 1 317 ? 1.045 -19.234 1.225 1.00 70.50 317 SER A CA 1
ATOM 2451 C C . SER A 1 317 ? 1.430 -19.772 -0.152 1.00 70.50 317 SER A C 1
ATOM 2453 O O . SER A 1 317 ? 1.835 -19.011 -1.022 1.00 70.50 317 SER A O 1
ATOM 2455 N N . VAL A 1 318 ? 1.222 -21.073 -0.382 1.00 70.06 318 VAL A N 1
ATOM 2456 C CA . VAL A 1 318 ? 1.528 -21.736 -1.661 1.00 70.06 318 VAL A CA 1
ATOM 2457 C C . VAL A 1 318 ? 0.777 -21.084 -2.827 1.00 70.06 318 VAL A C 1
ATOM 2459 O O . VAL A 1 318 ? 1.386 -20.729 -3.830 1.00 70.06 318 VAL A O 1
ATOM 2462 N N . ARG A 1 319 ? -0.533 -20.852 -2.674 1.00 77.19 319 ARG A N 1
ATOM 2463 C CA . ARG A 1 319 ? -1.357 -20.219 -3.714 1.00 77.19 319 ARG A CA 1
ATOM 2464 C C . ARG A 1 319 ? -0.974 -18.763 -3.944 1.00 77.19 319 ARG A C 1
ATOM 2466 O O . ARG A 1 319 ? -0.993 -18.313 -5.087 1.00 77.19 319 ARG A O 1
ATOM 2473 N N . TRP A 1 320 ? -0.635 -18.040 -2.878 1.00 84.81 320 TRP A N 1
ATOM 2474 C CA . TRP A 1 320 ? -0.172 -16.663 -2.995 1.00 84.81 320 TRP A CA 1
ATOM 2475 C C . TRP A 1 320 ? 1.123 -16.592 -3.803 1.00 84.81 320 TRP A C 1
ATOM 2477 O O . TRP A 1 320 ? 1.201 -15.824 -4.753 1.00 84.81 320 TRP A O 1
ATOM 2487 N N . TYR A 1 321 ? 2.104 -17.442 -3.488 1.00 78.19 321 TYR A N 1
ATOM 2488 C CA . TYR A 1 321 ? 3.379 -17.490 -4.201 1.00 78.19 321 TYR A CA 1
ATOM 2489 C C . TYR A 1 321 ? 3.240 -17.935 -5.657 1.00 78.19 321 TYR A C 1
ATOM 2491 O O . TYR A 1 321 ? 3.892 -17.374 -6.536 1.00 78.19 321 TYR A O 1
ATOM 2499 N N . ASP A 1 322 ? 2.346 -18.881 -5.939 1.00 75.69 322 ASP A N 1
ATOM 2500 C CA . ASP A 1 322 ? 2.016 -19.257 -7.313 1.00 75.69 322 ASP A CA 1
ATOM 2501 C C . ASP A 1 322 ? 1.401 -18.086 -8.093 1.00 75.69 322 ASP A C 1
ATOM 2503 O O . ASP A 1 322 ? 1.706 -17.899 -9.273 1.00 75.69 322 ASP A O 1
ATOM 2507 N N . CYS A 1 323 ? 0.534 -17.292 -7.455 1.00 83.25 323 CYS A N 1
ATOM 2508 C CA . CYS A 1 323 ? -0.029 -16.082 -8.053 1.00 83.25 323 CYS A CA 1
ATOM 2509 C C . CYS A 1 323 ? 1.045 -15.005 -8.245 1.00 83.25 323 CYS A C 1
ATOM 2511 O O . CYS A 1 323 ? 1.141 -14.422 -9.324 1.00 83.25 323 CYS A O 1
ATOM 2513 N N . PHE A 1 324 ? 1.889 -14.787 -7.237 1.00 86.06 324 PHE A N 1
ATOM 2514 C CA . PHE A 1 324 ? 2.992 -13.838 -7.284 1.00 86.06 324 PHE A CA 1
ATOM 2515 C C . PHE A 1 324 ? 3.960 -14.149 -8.419 1.00 86.06 324 PHE A C 1
ATOM 2517 O O . PHE A 1 324 ? 4.242 -13.252 -9.198 1.00 86.06 324 PHE A O 1
ATOM 2524 N N . ASN A 1 325 ? 4.391 -15.401 -8.591 1.00 79.00 325 ASN A N 1
ATOM 2525 C CA . ASN A 1 325 ? 5.290 -15.777 -9.686 1.00 79.00 325 ASN A CA 1
ATOM 2526 C C . ASN A 1 325 ? 4.687 -15.447 -11.062 1.00 79.00 325 ASN A C 1
ATOM 2528 O O . ASN A 1 325 ? 5.368 -14.898 -11.923 1.00 79.00 325 ASN A O 1
ATOM 2532 N N . LYS A 1 326 ? 3.390 -15.720 -11.261 1.00 83.06 326 LYS A N 1
ATOM 2533 C CA . LYS A 1 326 ? 2.688 -15.396 -12.516 1.00 83.06 326 LYS A CA 1
ATOM 2534 C C . LYS A 1 326 ? 2.593 -13.891 -12.754 1.00 83.06 326 LYS A C 1
ATOM 2536 O O . LYS A 1 326 ? 2.825 -13.444 -13.873 1.00 83.06 326 LYS A O 1
ATOM 2541 N N . VAL A 1 327 ? 2.228 -13.129 -11.721 1.00 89.06 327 VAL A N 1
ATOM 2542 C CA . VAL A 1 327 ? 2.131 -11.663 -11.772 1.00 89.06 327 VAL A CA 1
ATOM 2543 C C . VAL A 1 327 ? 3.506 -11.059 -12.039 1.00 89.06 327 VAL A C 1
ATOM 2545 O O . VAL A 1 327 ? 3.660 -10.297 -12.983 1.00 89.06 327 VAL A O 1
ATOM 2548 N N . HIS A 1 328 ? 4.508 -11.450 -11.260 1.00 88.44 328 HIS A N 1
ATOM 2549 C CA . HIS A 1 328 ? 5.895 -11.026 -11.381 1.00 88.44 328 HIS A CA 1
ATOM 2550 C C . HIS A 1 328 ? 6.428 -11.213 -12.805 1.00 88.44 328 HIS A C 1
ATOM 2552 O O . HIS A 1 328 ? 6.902 -10.257 -13.420 1.00 88.44 328 HIS A O 1
ATOM 2558 N N . ASP A 1 329 ? 6.336 -12.435 -13.335 1.00 83.94 329 ASP A N 1
ATOM 2559 C CA . ASP A 1 329 ? 6.889 -12.767 -14.647 1.00 83.94 329 ASP A CA 1
ATOM 2560 C C . ASP A 1 329 ? 6.159 -12.001 -15.761 1.00 83.94 329 ASP A C 1
ATOM 2562 O O . ASP A 1 329 ? 6.799 -11.506 -16.689 1.00 83.94 329 ASP A O 1
ATOM 2566 N N . ALA A 1 330 ? 4.839 -11.823 -15.631 1.00 90.00 330 ALA A N 1
ATOM 2567 C CA . ALA A 1 330 ? 4.049 -11.026 -16.563 1.00 90.00 330 ALA A CA 1
ATOM 2568 C C . ALA A 1 330 ? 4.410 -9.530 -16.519 1.00 90.00 330 ALA A C 1
ATOM 2570 O O . ALA A 1 330 ? 4.525 -8.903 -17.571 1.00 90.00 330 ALA A O 1
ATOM 2571 N N . VAL A 1 331 ? 4.617 -8.955 -15.328 1.00 92.38 331 VAL A N 1
ATOM 2572 C CA . VAL A 1 331 ? 5.040 -7.553 -15.170 1.00 92.38 331 VAL A CA 1
ATOM 2573 C C . VAL A 1 331 ? 6.424 -7.346 -15.775 1.00 92.38 331 VAL A C 1
ATOM 2575 O O . VAL A 1 331 ? 6.612 -6.402 -16.538 1.00 92.38 331 VAL A O 1
ATOM 2578 N N . LEU A 1 332 ? 7.381 -8.234 -15.494 1.00 88.44 332 LEU A N 1
ATOM 2579 C CA . LEU A 1 332 ? 8.725 -8.149 -16.066 1.00 88.44 332 LEU A CA 1
ATOM 2580 C C . LEU A 1 332 ? 8.686 -8.191 -17.602 1.00 88.44 332 LEU A C 1
ATOM 2582 O O . LEU A 1 332 ? 9.290 -7.339 -18.256 1.00 88.44 332 LEU A O 1
ATOM 2586 N N . GLU A 1 333 ? 7.949 -9.143 -18.180 1.00 87.50 333 GLU A N 1
ATOM 2587 C CA . GLU A 1 333 ? 7.804 -9.266 -19.635 1.00 87.50 333 GLU A CA 1
ATOM 2588 C C . GLU A 1 333 ? 7.182 -8.001 -20.253 1.00 87.50 333 GLU A C 1
ATOM 2590 O O . GLU A 1 333 ? 7.677 -7.495 -21.268 1.00 87.50 333 GLU A O 1
ATOM 2595 N N . LEU A 1 334 ? 6.142 -7.447 -19.617 1.00 92.69 334 LEU A N 1
ATOM 2596 C CA . LEU A 1 334 ? 5.504 -6.206 -20.051 1.00 92.69 334 LEU A CA 1
ATOM 2597 C C . LEU A 1 334 ? 6.448 -5.009 -19.965 1.00 92.69 334 LEU A C 1
ATOM 2599 O O . LEU A 1 334 ? 6.576 -4.289 -20.950 1.00 92.69 334 LEU A O 1
ATOM 2603 N N . LEU A 1 335 ? 7.152 -4.801 -18.849 1.00 93.62 335 LEU A N 1
ATOM 2604 C CA . LEU A 1 335 ? 8.079 -3.673 -18.706 1.00 93.62 335 LEU A CA 1
ATOM 2605 C C . LEU A 1 335 ? 9.227 -3.748 -19.719 1.00 93.62 335 LEU A C 1
ATOM 2607 O O . LEU A 1 335 ? 9.593 -2.729 -20.306 1.00 93.62 335 LEU A O 1
ATOM 2611 N N . GLN A 1 336 ? 9.744 -4.946 -20.008 1.00 88.50 336 GLN A N 1
ATOM 2612 C CA . GLN A 1 336 ? 10.733 -5.140 -21.071 1.00 88.50 336 GLN A CA 1
ATOM 2613 C C . GLN A 1 336 ? 10.156 -4.829 -22.459 1.00 88.50 336 GLN A C 1
ATOM 2615 O O . GLN A 1 336 ? 10.840 -4.243 -23.301 1.00 88.50 336 GLN A O 1
ATOM 2620 N N . GLN A 1 337 ? 8.896 -5.189 -22.723 1.00 88.12 337 GLN A N 1
ATOM 2621 C CA . GLN A 1 337 ? 8.212 -4.789 -23.955 1.00 88.12 337 GLN A CA 1
ATOM 2622 C C . GLN A 1 337 ? 7.996 -3.275 -24.020 1.00 88.12 337 GLN A C 1
ATOM 2624 O O . GLN A 1 337 ? 8.225 -2.672 -25.068 1.00 88.12 337 GLN A O 1
ATOM 2629 N N . PHE A 1 338 ? 7.599 -2.646 -22.916 1.00 92.62 338 PHE A N 1
ATOM 2630 C CA . PHE A 1 338 ? 7.358 -1.210 -22.837 1.00 92.62 338 PHE A CA 1
ATOM 2631 C C . PHE A 1 338 ? 8.653 -0.425 -23.030 1.00 92.62 338 PHE A C 1
ATOM 2633 O O . PHE A 1 338 ? 8.652 0.554 -23.765 1.00 92.62 338 PHE A O 1
ATOM 2640 N N . LYS A 1 339 ? 9.779 -0.898 -22.488 1.00 91.75 339 LYS A N 1
ATOM 2641 C CA . LYS A 1 339 ? 11.115 -0.354 -22.763 1.00 91.75 339 LYS A CA 1
ATOM 2642 C C . LYS A 1 339 ? 11.429 -0.320 -24.265 1.00 91.75 339 LYS A C 1
ATOM 2644 O O . LYS A 1 339 ? 11.873 0.708 -24.777 1.00 91.75 339 LYS A O 1
ATOM 2649 N N . ARG A 1 340 ? 11.165 -1.413 -24.991 1.00 86.94 340 ARG A N 1
ATOM 2650 C CA . ARG A 1 340 ? 11.365 -1.474 -26.454 1.00 86.94 340 ARG A CA 1
ATOM 2651 C C . ARG A 1 340 ? 10.404 -0.555 -27.205 1.00 86.94 340 ARG A C 1
ATOM 2653 O O . ARG A 1 340 ? 10.817 0.140 -28.128 1.00 86.94 340 ARG A O 1
ATOM 2660 N N . ASP A 1 341 ? 9.138 -0.523 -26.798 1.00 88.50 341 ASP A N 1
ATOM 2661 C CA . ASP A 1 341 ? 8.141 0.374 -27.384 1.00 88.50 341 ASP A CA 1
ATOM 2662 C C . ASP A 1 341 ? 8.505 1.855 -27.133 1.00 88.50 341 ASP A C 1
ATOM 2664 O O . ASP A 1 341 ? 8.290 2.694 -28.006 1.00 88.50 341 ASP A O 1
ATOM 2668 N N . PHE A 1 342 ? 9.091 2.179 -25.975 1.00 91.81 342 PHE A N 1
ATOM 2669 C CA . PHE A 1 342 ? 9.543 3.526 -25.622 1.00 91.81 342 PHE A CA 1
ATOM 2670 C C . PHE A 1 342 ? 10.736 3.979 -26.467 1.00 91.81 342 PHE A C 1
ATOM 2672 O O . PHE A 1 342 ? 10.762 5.129 -26.895 1.00 91.81 342 PHE A O 1
ATOM 2679 N N . LEU A 1 343 ? 11.687 3.085 -26.773 1.00 89.31 343 LEU A N 1
ATOM 2680 C CA . LEU A 1 343 ? 12.783 3.383 -27.704 1.00 89.31 343 LEU A CA 1
ATOM 2681 C C . LEU A 1 343 ? 12.242 3.901 -29.044 1.00 89.31 343 LEU A C 1
ATOM 2683 O O . LEU A 1 343 ? 12.684 4.941 -29.530 1.00 89.31 343 LEU A O 1
ATOM 2687 N N . VAL A 1 344 ? 11.276 3.181 -29.620 1.00 85.81 344 VAL A N 1
ATOM 2688 C CA . VAL A 1 344 ? 10.641 3.540 -30.896 1.00 85.81 344 VAL A CA 1
ATOM 2689 C C . VAL A 1 344 ? 9.902 4.869 -30.769 1.00 85.81 344 VAL A C 1
ATOM 2691 O O . VAL A 1 344 ? 10.121 5.776 -31.568 1.00 85.81 344 VAL A O 1
ATOM 2694 N N . LEU A 1 345 ? 9.070 5.007 -29.736 1.00 89.62 345 LEU A N 1
ATOM 2695 C CA . LEU A 1 345 ? 8.282 6.213 -29.496 1.00 89.62 345 LEU A CA 1
ATOM 2696 C C . LEU A 1 345 ? 9.173 7.457 -29.366 1.00 89.62 345 LEU A C 1
ATOM 2698 O O . LEU A 1 345 ? 8.930 8.484 -29.997 1.00 89.62 345 LEU A O 1
ATOM 2702 N N . LEU A 1 346 ? 10.236 7.367 -28.569 1.00 90.44 346 LEU A N 1
ATOM 2703 C CA . LEU A 1 346 ? 11.155 8.475 -28.352 1.00 90.44 346 LEU A CA 1
ATOM 2704 C C . LEU A 1 346 ? 11.887 8.856 -29.643 1.00 90.44 346 LEU A C 1
ATOM 2706 O O . LEU A 1 346 ? 12.080 10.037 -29.912 1.00 90.44 346 LEU A O 1
ATOM 2710 N N . GLN A 1 347 ? 12.244 7.876 -30.469 1.00 87.50 347 GLN A N 1
ATOM 2711 C CA . GLN A 1 347 ? 12.874 8.109 -31.764 1.00 87.50 347 GLN A CA 1
ATOM 2712 C C . GLN A 1 347 ? 11.949 8.857 -32.742 1.00 87.50 347 GLN A C 1
ATOM 2714 O O . GLN A 1 347 ? 12.386 9.765 -33.456 1.00 87.50 347 GLN A O 1
ATOM 2719 N N . GLU A 1 348 ? 10.663 8.509 -32.771 1.00 86.75 348 GLU A N 1
ATOM 2720 C CA . GLU A 1 348 ? 9.653 9.184 -33.598 1.00 86.75 348 GLU A CA 1
ATOM 2721 C C . GLU A 1 348 ? 9.441 10.643 -33.159 1.00 86.75 348 GLU A C 1
ATOM 2723 O O . GLU A 1 348 ? 9.268 11.534 -33.996 1.00 86.75 348 GLU A O 1
ATOM 2728 N N . HIS A 1 349 ? 9.529 10.902 -31.851 1.00 90.75 349 HIS A N 1
ATOM 2729 C CA . HIS A 1 349 ? 9.224 12.195 -31.239 1.00 90.75 349 HIS A CA 1
ATOM 2730 C C . HIS A 1 349 ? 10.454 13.005 -30.778 1.00 90.75 349 HIS A C 1
ATOM 2732 O O . HIS A 1 349 ? 10.279 14.086 -30.215 1.00 90.75 349 HIS A O 1
ATOM 2738 N N . ALA A 1 350 ? 11.686 12.566 -31.068 1.00 89.94 350 ALA A N 1
ATOM 2739 C CA . ALA A 1 350 ? 12.932 13.168 -30.563 1.00 89.94 350 ALA A CA 1
ATOM 2740 C C . ALA A 1 350 ? 13.013 14.689 -30.794 1.00 89.94 350 ALA A C 1
ATOM 2742 O O . ALA A 1 350 ? 13.198 15.467 -29.861 1.00 89.94 350 ALA A O 1
ATOM 2743 N N . ARG A 1 351 ? 12.749 15.145 -32.026 1.00 88.94 351 ARG A N 1
ATOM 2744 C CA . ARG A 1 351 ? 12.745 16.584 -32.354 1.00 88.94 351 ARG A CA 1
ATOM 2745 C C . ARG A 1 351 ? 11.631 17.363 -31.659 1.00 88.94 351 ARG A C 1
ATOM 2747 O O . ARG A 1 351 ? 11.796 18.547 -31.379 1.00 88.94 351 ARG A O 1
ATOM 2754 N N . GLN A 1 352 ? 10.479 16.731 -31.422 1.00 90.00 352 GLN A N 1
ATOM 2755 C CA . GLN A 1 352 ? 9.380 17.370 -30.695 1.00 90.00 352 GLN A CA 1
ATOM 2756 C C . GLN A 1 352 ? 9.759 17.558 -29.225 1.00 90.00 352 GLN A C 1
ATOM 2758 O O . GLN A 1 352 ? 9.470 18.609 -28.656 1.00 90.00 352 GLN A O 1
ATOM 2763 N N . LEU A 1 353 ? 10.450 16.572 -28.636 1.00 90.31 353 LEU A N 1
ATOM 2764 C CA . LEU A 1 353 ? 11.011 16.681 -27.295 1.00 90.31 353 LEU A CA 1
ATOM 2765 C C . LEU A 1 353 ? 12.017 17.838 -27.226 1.00 90.31 353 LEU A C 1
ATOM 2767 O O . LEU A 1 353 ? 11.800 18.759 -26.444 1.00 90.31 353 LEU A O 1
ATOM 2771 N N . GLU A 1 354 ? 13.033 17.861 -28.087 1.00 89.69 354 GLU A N 1
ATOM 2772 C CA . GLU A 1 354 ? 14.041 18.935 -28.125 1.00 89.69 354 GLU A CA 1
ATOM 2773 C C . GLU A 1 354 ? 13.420 20.330 -28.280 1.00 89.69 354 GLU A C 1
ATOM 2775 O O . GLU A 1 354 ? 13.765 21.255 -27.545 1.00 89.69 354 GLU A O 1
ATOM 2780 N N . ALA A 1 355 ? 12.461 20.482 -29.198 1.00 87.38 355 ALA A N 1
ATOM 2781 C CA . ALA A 1 355 ? 11.774 21.751 -29.414 1.00 87.38 355 ALA A CA 1
ATOM 2782 C C . ALA A 1 355 ? 10.959 22.193 -28.187 1.00 87.38 355 ALA A C 1
ATOM 2784 O O . ALA A 1 355 ? 10.904 23.386 -27.887 1.00 87.38 355 ALA A O 1
ATOM 2785 N N . SER A 1 356 ? 10.344 21.249 -27.463 1.00 85.75 356 SER A N 1
ATOM 2786 C CA . SER A 1 356 ? 9.565 21.549 -26.253 1.00 85.75 356 SER A CA 1
ATOM 2787 C C . SER A 1 356 ? 10.430 22.034 -25.087 1.00 85.75 356 SER A C 1
ATOM 2789 O O . SER A 1 356 ? 9.972 22.856 -24.301 1.00 85.75 356 SER A O 1
ATOM 2791 N N . LEU A 1 357 ? 11.689 21.590 -25.006 1.00 84.06 357 LEU A N 1
ATOM 2792 C CA . LEU A 1 357 ? 12.628 21.977 -23.944 1.00 84.06 357 LEU A CA 1
ATOM 2793 C C . LEU A 1 357 ? 13.124 23.424 -24.077 1.00 84.06 357 LEU A C 1
ATOM 2795 O O . LEU A 1 357 ? 13.616 23.999 -23.112 1.00 84.06 357 LEU A O 1
ATOM 2799 N N . GLN A 1 358 ? 12.999 24.020 -25.266 1.00 74.12 358 GLN A N 1
ATOM 2800 C CA . GLN A 1 358 ? 13.394 25.409 -25.532 1.00 74.12 358 GLN A CA 1
ATOM 2801 C C . GLN A 1 358 ? 12.282 26.418 -25.215 1.00 74.12 358 GLN A C 1
ATOM 2803 O O . GLN A 1 358 ? 12.522 27.627 -25.226 1.00 74.12 358 GLN A O 1
ATOM 2808 N N . GLN A 1 359 ? 11.060 25.945 -24.969 1.00 66.50 359 GLN A N 1
ATOM 2809 C CA . GLN A 1 359 ? 9.923 26.794 -24.635 1.00 66.50 359 GLN A CA 1
ATOM 2810 C C . GLN A 1 359 ? 9.786 26.894 -23.111 1.00 66.50 359 GLN A C 1
ATOM 2812 O O . GLN A 1 359 ? 9.995 25.896 -22.421 1.00 66.50 359 GLN A O 1
ATOM 2817 N N . PRO A 1 360 ? 9.409 28.064 -22.558 1.00 56.56 360 PRO A N 1
ATOM 2818 C CA . PRO A 1 360 ? 9.023 28.141 -21.157 1.00 56.56 360 PRO A CA 1
ATOM 2819 C C . PRO A 1 360 ? 7.859 27.175 -20.950 1.00 56.56 360 PRO A C 1
ATOM 2821 O O . PRO A 1 360 ? 6.818 27.333 -21.596 1.00 56.56 360 PRO A O 1
ATOM 2824 N N . GLN A 1 361 ? 8.029 26.163 -20.096 1.00 55.19 361 GLN A N 1
ATOM 2825 C CA . GLN A 1 361 ? 6.908 25.297 -19.760 1.00 55.19 361 GLN A CA 1
ATOM 2826 C C . GLN A 1 361 ? 5.786 26.171 -19.182 1.00 55.19 361 GLN A C 1
ATOM 2828 O O . GLN A 1 361 ? 6.075 27.054 -18.365 1.00 55.19 361 GLN A O 1
ATOM 2833 N N . PRO A 1 362 ? 4.525 25.994 -19.620 1.00 44.09 362 PRO A N 1
ATOM 2834 C CA . PRO A 1 362 ? 3.416 26.710 -19.020 1.00 44.09 362 PRO A CA 1
ATOM 2835 C C . PRO A 1 362 ? 3.412 26.392 -17.526 1.00 44.09 362 PRO A C 1
ATOM 2837 O O . PRO A 1 362 ? 3.188 25.252 -17.129 1.00 44.09 362 PRO A O 1
ATOM 2840 N N . GLN A 1 363 ? 3.705 27.400 -16.705 1.00 40.03 363 GLN A N 1
ATOM 2841 C CA . GLN A 1 363 ? 3.515 27.295 -15.269 1.00 40.03 363 GLN A CA 1
ATOM 2842 C C . GLN A 1 363 ? 2.020 27.130 -15.048 1.00 40.03 363 GLN A C 1
ATOM 2844 O O . GLN A 1 363 ? 1.247 28.055 -15.306 1.00 40.03 363 GLN A O 1
ATOM 2849 N N . ASN A 1 364 ? 1.603 25.950 -14.604 1.00 39.38 364 ASN A N 1
ATOM 2850 C CA . ASN A 1 364 ? 0.271 25.798 -14.063 1.00 39.38 364 ASN A CA 1
ATOM 2851 C C . ASN A 1 364 ? 0.232 26.648 -12.779 1.00 39.38 364 ASN A C 1
ATOM 2853 O O . ASN A 1 364 ? 1.004 26.369 -11.863 1.00 39.38 364 ASN A O 1
ATOM 2857 N N . PRO A 1 365 ? -0.603 27.698 -12.665 1.00 33.31 365 PRO A N 1
ATOM 2858 C CA . PRO A 1 365 ? -0.649 28.544 -11.467 1.00 33.31 365 PRO A CA 1
ATOM 2859 C C . PRO A 1 365 ? -1.066 27.775 -10.195 1.00 33.31 365 PRO A C 1
ATOM 2861 O O . PRO A 1 365 ? -0.968 28.317 -9.094 1.00 33.31 365 PRO A O 1
ATOM 2864 N N . ASN A 1 366 ? -1.496 26.515 -10.346 1.00 37.81 366 ASN A N 1
ATOM 2865 C CA . ASN A 1 366 ? -1.779 25.572 -9.267 1.00 37.81 366 ASN A CA 1
ATOM 2866 C C . ASN A 1 366 ? -0.714 24.463 -9.087 1.00 37.81 366 ASN A C 1
ATOM 2868 O O . ASN A 1 366 ? -0.796 23.725 -8.104 1.00 37.81 366 ASN A O 1
ATOM 2872 N N . GLY A 1 367 ? 0.259 24.344 -9.998 1.00 35.94 367 GLY A N 1
ATOM 2873 C CA . GLY A 1 367 ? 1.325 23.338 -9.986 1.00 35.94 367 GLY A CA 1
ATOM 2874 C C . GLY A 1 367 ? 2.499 23.809 -9.134 1.00 35.94 367 GLY A C 1
ATOM 2875 O O . GLY A 1 367 ? 3.297 24.642 -9.555 1.00 35.94 367 GLY A O 1
ATOM 2876 N N . VAL A 1 368 ? 2.568 23.318 -7.899 1.00 33.03 368 VAL A N 1
ATOM 2877 C CA . VAL A 1 368 ? 3.702 23.527 -6.990 1.00 33.03 368 VAL A CA 1
ATOM 2878 C C . VAL A 1 368 ? 4.360 22.172 -6.763 1.00 33.03 368 VAL A C 1
ATOM 2880 O O . VAL A 1 368 ? 3.645 21.231 -6.386 1.00 33.03 368 VAL A O 1
ATOM 2883 N N . ASP A 1 369 ? 5.675 22.141 -7.022 1.00 34.38 369 ASP A N 1
ATOM 2884 C CA . ASP A 1 369 ? 6.659 21.061 -6.849 1.00 34.38 369 ASP A CA 1
ATOM 2885 C C . ASP A 1 369 ? 6.082 19.806 -6.182 1.00 34.38 369 ASP A C 1
ATOM 2887 O O . ASP A 1 369 ? 5.834 19.761 -4.971 1.00 34.38 369 ASP A O 1
ATOM 2891 N N . GLU A 1 370 ? 5.843 18.758 -6.974 1.00 40.69 370 GLU A N 1
ATOM 2892 C CA . GLU A 1 370 ? 5.737 17.426 -6.392 1.00 40.69 370 GLU A CA 1
ATOM 2893 C C . GLU A 1 370 ? 7.156 16.962 -6.087 1.00 40.69 370 GLU A C 1
ATOM 2895 O O . GLU A 1 370 ? 7.875 16.463 -6.946 1.00 40.69 370 GLU A O 1
ATOM 2900 N N . ASP A 1 371 ? 7.573 17.170 -4.838 1.00 38.50 371 ASP A N 1
ATOM 2901 C CA . ASP A 1 371 ? 8.704 16.436 -4.292 1.00 38.50 371 ASP A CA 1
ATOM 2902 C C . ASP A 1 371 ? 8.368 14.945 -4.409 1.00 38.50 371 ASP A C 1
ATOM 2904 O O . ASP A 1 371 ? 7.434 14.478 -3.741 1.00 38.50 371 ASP A O 1
ATOM 2908 N N . VAL A 1 372 ? 9.105 14.246 -5.275 1.00 37.41 372 VAL A N 1
ATOM 2909 C CA . VAL A 1 372 ? 9.094 12.789 -5.486 1.00 37.41 372 VAL A CA 1
ATOM 2910 C C . VAL A 1 372 ? 8.881 12.065 -4.156 1.00 37.41 372 VAL A C 1
ATOM 2912 O O . VAL A 1 372 ? 9.492 12.418 -3.139 1.00 37.41 372 VAL A O 1
ATOM 2915 N N . GLU A 1 373 ? 7.970 11.090 -4.141 1.00 36.59 373 GLU A N 1
ATOM 2916 C CA . GLU A 1 373 ? 7.702 10.289 -2.950 1.00 36.59 373 GLU A CA 1
ATOM 2917 C C . GLU A 1 373 ? 8.959 9.564 -2.433 1.00 36.59 373 GLU A C 1
ATOM 2919 O O . GLU A 1 373 ? 9.972 9.381 -3.106 1.00 36.59 373 GLU A O 1
ATOM 2924 N N . LEU A 1 374 ? 8.875 9.252 -1.146 1.00 35.09 374 LEU A N 1
ATOM 2925 C CA . LEU A 1 374 ? 9.894 8.959 -0.145 1.00 35.09 374 LEU A CA 1
ATOM 2926 C C . LEU A 1 374 ? 10.791 7.718 -0.388 1.00 35.09 374 LEU A C 1
ATOM 2928 O O . LEU A 1 374 ? 11.129 7.046 0.577 1.00 35.09 374 LEU A O 1
ATOM 2932 N N . ASP A 1 375 ? 11.223 7.404 -1.608 1.00 39.16 375 ASP A N 1
ATOM 2933 C CA . ASP A 1 375 ? 12.040 6.197 -1.853 1.00 39.16 375 ASP A CA 1
ATOM 2934 C C . ASP A 1 375 ? 13.547 6.461 -1.925 1.00 39.16 375 ASP A C 1
ATOM 2936 O O . ASP A 1 375 ? 14.353 5.548 -1.750 1.00 39.16 375 ASP A O 1
ATOM 2940 N N . ALA A 1 376 ? 13.964 7.718 -2.101 1.00 33.88 376 ALA A N 1
ATOM 2941 C CA . ALA A 1 376 ? 15.379 8.054 -2.237 1.00 33.88 376 ALA A CA 1
ATOM 2942 C C . ALA A 1 376 ? 16.215 7.582 -1.023 1.00 33.88 376 ALA A C 1
ATOM 2944 O O . ALA A 1 376 ? 17.332 7.104 -1.205 1.00 33.88 376 ALA A O 1
ATOM 2945 N N . ALA A 1 377 ? 15.697 7.666 0.206 1.00 33.66 377 ALA A N 1
ATOM 2946 C CA . ALA A 1 377 ? 16.450 7.277 1.406 1.00 33.66 377 ALA A CA 1
ATOM 2947 C C . ALA A 1 377 ? 16.712 5.757 1.516 1.00 33.66 377 ALA A C 1
ATOM 2949 O O . ALA A 1 377 ? 17.684 5.364 2.151 1.00 33.66 377 ALA A O 1
ATOM 2950 N N . LEU A 1 378 ? 15.889 4.915 0.872 1.00 36.91 378 LEU A N 1
ATOM 2951 C CA . LEU A 1 378 ? 16.027 3.448 0.868 1.00 36.91 378 LEU A CA 1
ATOM 2952 C C . LEU A 1 378 ? 16.753 2.909 -0.378 1.00 36.91 378 LEU A C 1
ATOM 2954 O O . LEU A 1 378 ? 17.117 1.731 -0.434 1.00 36.91 378 LEU A O 1
ATOM 2958 N N . GLU A 1 379 ? 16.961 3.759 -1.383 1.00 43.97 379 GLU A N 1
ATOM 2959 C CA . GLU A 1 379 ? 17.730 3.448 -2.584 1.00 43.97 379 GLU A CA 1
ATOM 2960 C C . GLU A 1 379 ? 19.230 3.498 -2.269 1.00 43.97 379 GLU A C 1
ATOM 2962 O O . GLU A 1 379 ? 19.850 4.566 -2.292 1.00 43.97 379 GLU A O 1
ATOM 2967 N N . GLU A 1 380 ? 19.805 2.327 -1.968 1.00 45.88 380 GLU A N 1
ATOM 2968 C CA . GLU A 1 380 ? 21.256 2.131 -1.946 1.00 45.88 380 GLU A CA 1
ATOM 2969 C C . GLU A 1 380 ? 21.899 2.653 -3.238 1.00 45.88 380 GLU A C 1
ATOM 2971 O O . GLU A 1 380 ? 21.300 2.645 -4.318 1.00 45.88 380 GLU A O 1
ATOM 2976 N N . GLU A 1 381 ? 23.146 3.105 -3.103 1.00 47.16 381 GLU A N 1
ATOM 2977 C CA . GLU A 1 381 ? 23.998 3.515 -4.212 1.00 47.16 381 GLU A CA 1
ATOM 2978 C C . GLU A 1 381 ? 23.959 2.448 -5.315 1.00 47.16 381 GLU A C 1
ATOM 2980 O O . GLU A 1 381 ? 24.372 1.312 -5.086 1.00 47.16 381 GLU A O 1
ATOM 2985 N N . ASP A 1 382 ? 23.482 2.795 -6.517 1.00 42.88 382 ASP A N 1
ATOM 2986 C CA . ASP A 1 382 ? 23.766 1.981 -7.700 1.00 42.88 382 ASP A CA 1
ATOM 2987 C C . ASP A 1 382 ? 25.303 1.843 -7.744 1.00 42.88 382 ASP A C 1
ATOM 2989 O O . ASP A 1 382 ? 25.986 2.862 -7.918 1.00 42.88 382 ASP A O 1
ATOM 2993 N N . PRO A 1 383 ? 25.891 0.641 -7.571 1.00 36.88 383 PRO A N 1
ATOM 2994 C CA . PRO A 1 383 ? 27.317 0.495 -7.799 1.00 36.88 383 PRO A CA 1
ATOM 2995 C C . PRO A 1 383 ? 27.579 0.928 -9.245 1.00 36.88 383 PRO A C 1
ATOM 2997 O O . PRO A 1 383 ? 26.774 0.582 -10.118 1.00 36.88 383 PRO A O 1
ATOM 3000 N N . PRO A 1 384 ? 28.658 1.679 -9.531 1.00 36.41 384 PRO A N 1
ATOM 3001 C CA . PRO A 1 384 ? 28.978 2.057 -10.898 1.00 36.41 384 PRO A CA 1
ATOM 3002 C C . PRO A 1 384 ? 29.062 0.781 -11.734 1.00 36.41 384 PRO A C 1
ATOM 3004 O O . PRO A 1 384 ? 29.955 -0.050 -11.549 1.00 36.41 384 PRO A O 1
ATOM 3007 N N . ILE A 1 385 ? 28.080 0.588 -12.616 1.00 39.19 385 ILE A N 1
ATOM 3008 C CA . ILE A 1 385 ? 28.081 -0.514 -13.567 1.00 39.19 385 ILE A CA 1
ATOM 3009 C C . ILE A 1 385 ? 29.099 -0.118 -14.627 1.00 39.19 385 ILE A C 1
ATOM 3011 O O . ILE A 1 385 ? 28.737 0.494 -15.625 1.00 39.19 385 ILE A O 1
ATOM 3015 N N . LEU A 1 386 ? 30.367 -0.451 -14.392 1.00 34.34 386 LEU A N 1
ATOM 3016 C CA . LEU A 1 386 ? 31.371 -0.443 -15.446 1.00 34.34 386 LEU A CA 1
ATOM 3017 C C . LEU A 1 386 ? 30.906 -1.455 -16.494 1.00 34.34 386 LEU A C 1
ATOM 3019 O O . LEU A 1 386 ? 30.761 -2.648 -16.202 1.00 34.34 386 LEU A O 1
ATOM 3023 N N . GLY A 1 387 ? 30.581 -0.976 -17.690 1.00 33.91 387 GLY A N 1
ATOM 3024 C CA . GLY A 1 387 ? 30.290 -1.861 -18.809 1.00 33.91 387 GLY A CA 1
ATOM 3025 C C . GLY A 1 387 ? 31.496 -2.761 -19.094 1.00 33.91 387 GLY A C 1
ATOM 3026 O O . GLY A 1 387 ? 32.634 -2.313 -19.006 1.00 33.91 387 GLY A O 1
ATOM 3027 N N . ASP A 1 388 ? 31.261 -4.014 -19.502 1.00 34.91 388 ASP A N 1
ATOM 3028 C CA . ASP A 1 388 ? 32.338 -4.930 -19.935 1.00 34.91 388 ASP A CA 1
ATOM 3029 C C . ASP A 1 388 ? 33.164 -4.369 -21.119 1.00 34.91 388 ASP A C 1
ATOM 3031 O O . ASP A 1 388 ? 34.236 -4.889 -21.424 1.00 34.91 388 ASP A O 1
ATOM 3035 N N . ASP A 1 389 ? 32.663 -3.315 -21.775 1.00 38.09 389 ASP A N 1
ATOM 3036 C CA . ASP A 1 389 ? 33.263 -2.641 -22.927 1.00 38.09 389 ASP A CA 1
ATOM 3037 C C . ASP A 1 389 ? 33.567 -1.136 -22.657 1.00 38.09 389 ASP A C 1
ATOM 3039 O O . ASP A 1 389 ? 33.875 -0.404 -23.597 1.00 38.09 389 ASP A O 1
ATOM 3043 N N . GLU A 1 390 ? 33.482 -0.641 -21.410 1.00 38.47 390 GLU A N 1
ATOM 3044 C CA . GLU A 1 390 ? 33.814 0.760 -21.083 1.00 38.47 390 GLU A CA 1
ATOM 3045 C C . GLU A 1 390 ? 35.324 0.943 -20.855 1.00 38.47 390 GLU A C 1
ATOM 3047 O O . GLU A 1 390 ? 35.936 0.305 -19.994 1.00 38.47 390 GLU A O 1
ATOM 3052 N N . GLU A 1 391 ? 35.943 1.829 -21.643 1.00 36.22 391 GLU A N 1
ATOM 3053 C CA . GLU A 1 391 ? 37.329 2.253 -21.440 1.00 36.22 391 GLU A CA 1
ATOM 3054 C C . GLU A 1 391 ? 37.486 2.866 -20.041 1.00 36.22 391 GLU A C 1
ATOM 3056 O O . GLU A 1 391 ? 36.811 3.832 -19.688 1.00 36.22 391 GLU A O 1
ATOM 3061 N N . ILE A 1 392 ? 38.408 2.311 -19.248 1.00 36.00 392 ILE A N 1
ATOM 3062 C CA . ILE A 1 392 ? 38.800 2.856 -17.944 1.00 36.00 392 ILE A CA 1
ATOM 3063 C C . ILE A 1 392 ? 39.221 4.323 -18.152 1.00 36.00 392 ILE A C 1
ATOM 3065 O O . ILE A 1 392 ? 40.183 4.561 -18.893 1.00 36.00 392 ILE A O 1
ATOM 3069 N N . PRO A 1 393 ? 38.559 5.309 -17.515 1.00 37.06 393 PRO A N 1
ATOM 3070 C CA . PRO A 1 393 ? 38.905 6.711 -17.699 1.00 37.06 393 PRO A CA 1
ATOM 3071 C C . PRO A 1 393 ? 40.360 6.981 -17.304 1.00 37.06 393 PRO A C 1
ATOM 3073 O O . PRO A 1 393 ? 40.861 6.466 -16.301 1.00 37.06 393 PRO A O 1
ATOM 3076 N N . LEU A 1 394 ? 41.039 7.817 -18.093 1.00 38.97 394 LEU A N 1
ATOM 3077 C CA . LEU A 1 394 ? 42.394 8.289 -17.808 1.00 38.97 394 LEU A CA 1
ATOM 3078 C C . LEU A 1 394 ? 42.474 8.882 -16.383 1.00 38.97 394 LEU A C 1
ATOM 3080 O O . LEU A 1 394 ? 41.621 9.690 -16.005 1.00 38.97 394 LEU A O 1
ATOM 3084 N N . PRO A 1 395 ? 43.503 8.542 -15.586 1.00 37.59 395 PRO A N 1
ATOM 3085 C CA . PRO A 1 395 ? 43.614 9.033 -14.219 1.00 37.59 395 PRO A CA 1
ATOM 3086 C C . PRO A 1 395 ? 43.905 10.542 -14.215 1.00 37.59 395 PRO A C 1
ATOM 3088 O O . PRO A 1 395 ? 44.982 10.968 -14.630 1.00 37.59 395 PRO A O 1
ATOM 3091 N N . GLY A 1 396 ? 42.950 11.347 -13.730 1.00 48.38 396 GLY A N 1
ATOM 3092 C CA . GLY A 1 396 ? 43.165 12.769 -13.421 1.00 48.38 396 GLY A CA 1
ATOM 3093 C C . GLY A 1 396 ? 42.017 13.745 -13.718 1.00 48.38 396 GLY A C 1
ATOM 3094 O O . GLY A 1 396 ? 42.143 14.904 -13.337 1.00 48.38 396 GLY A O 1
ATOM 3095 N N . ILE A 1 397 ? 40.927 13.319 -14.373 1.00 54.97 397 ILE A N 1
ATOM 3096 C CA . ILE A 1 397 ? 39.783 14.189 -14.746 1.00 54.97 397 ILE A CA 1
ATOM 3097 C C . ILE A 1 397 ? 38.439 13.446 -14.572 1.00 54.97 397 ILE A C 1
ATOM 3099 O O . ILE A 1 397 ? 37.552 13.545 -15.410 1.00 54.97 397 ILE A O 1
ATOM 3103 N N . ALA A 1 398 ? 38.300 12.623 -13.531 1.00 58.19 398 ALA A N 1
ATOM 3104 C CA . ALA A 1 398 ? 37.026 11.970 -13.222 1.00 58.19 398 ALA A CA 1
ATOM 3105 C C . ALA A 1 398 ? 36.310 12.748 -12.103 1.00 58.19 398 ALA A C 1
ATOM 3107 O O . ALA A 1 398 ? 36.990 13.140 -11.146 1.00 58.19 398 ALA A O 1
ATOM 3108 N N . PRO A 1 399 ? 34.985 12.978 -12.196 1.00 62.00 399 PRO A N 1
ATOM 3109 C CA . PRO A 1 399 ? 34.226 13.625 -11.130 1.00 62.00 399 PRO A CA 1
ATOM 3110 C C . PRO A 1 399 ? 34.397 12.846 -9.824 1.00 62.00 399 PRO A C 1
ATOM 3112 O O . PRO A 1 399 ? 34.371 11.614 -9.805 1.00 62.00 399 PRO A O 1
ATOM 3115 N N . LYS A 1 400 ? 34.610 13.570 -8.720 1.00 75.44 400 LYS A N 1
ATOM 3116 C CA . LYS A 1 400 ? 34.896 12.950 -7.418 1.00 75.44 400 LYS A CA 1
ATOM 3117 C C . LYS A 1 400 ? 33.671 12.238 -6.838 1.00 75.44 400 LYS A C 1
ATOM 3119 O O . LYS A 1 400 ? 33.831 11.241 -6.136 1.00 75.44 400 LYS A O 1
ATOM 3124 N N . TYR A 1 401 ? 32.474 12.746 -7.128 1.00 79.31 401 TYR A N 1
ATOM 3125 C CA . TYR A 1 401 ? 31.204 12.195 -6.671 1.00 79.31 401 TYR A CA 1
ATOM 3126 C C . TYR A 1 401 ? 30.247 12.022 -7.852 1.00 79.31 401 TYR A C 1
ATOM 3128 O O . TYR A 1 401 ? 30.018 12.958 -8.620 1.00 79.31 401 TYR A O 1
ATOM 3136 N N . VAL A 1 402 ? 29.668 10.826 -7.964 1.00 81.75 402 VAL A N 1
ATOM 3137 C CA . VAL A 1 402 ? 28.639 10.481 -8.952 1.00 81.75 402 VAL A CA 1
ATOM 3138 C C . VAL A 1 402 ? 27.469 9.834 -8.216 1.00 81.75 402 VAL A C 1
ATOM 3140 O O . VAL A 1 402 ? 27.678 8.933 -7.403 1.00 81.75 402 VAL A O 1
ATOM 3143 N N . LYS A 1 403 ? 26.241 10.292 -8.474 1.00 82.25 403 LYS A N 1
ATOM 3144 C CA . LYS A 1 403 ? 25.012 9.699 -7.916 1.00 82.25 403 LYS A CA 1
ATOM 3145 C C . LYS A 1 403 ? 23.946 9.552 -8.998 1.00 82.25 403 LYS A C 1
ATOM 3147 O O . LYS A 1 403 ? 23.718 10.490 -9.755 1.00 82.25 403 LYS A O 1
ATOM 3152 N N . SER A 1 404 ? 23.262 8.408 -9.042 1.00 82.38 404 SER A N 1
ATOM 3153 C CA . SER A 1 404 ? 22.121 8.207 -9.946 1.00 82.38 404 SER A CA 1
ATOM 3154 C C . SER A 1 404 ? 20.962 9.153 -9.603 1.00 82.38 404 SER A C 1
ATOM 3156 O O . SER A 1 404 ? 20.667 9.406 -8.434 1.00 82.38 404 SER A O 1
ATOM 3158 N N . CYS A 1 405 ? 20.288 9.652 -10.633 1.00 86.50 405 CYS A N 1
ATOM 3159 C CA . CYS A 1 405 ? 18.987 10.321 -10.574 1.00 86.50 405 CYS A CA 1
ATOM 3160 C C . CYS A 1 405 ? 18.130 9.813 -11.743 1.00 86.50 405 CYS A C 1
ATOM 3162 O O . CYS A 1 405 ? 18.641 9.139 -12.634 1.00 86.50 405 CYS A O 1
ATOM 3164 N N . LYS A 1 406 ? 16.820 10.051 -11.741 1.00 88.19 406 LYS A N 1
ATOM 3165 C CA . LYS A 1 406 ? 15.909 9.339 -12.654 1.00 88.19 406 LYS A CA 1
ATOM 3166 C C . LYS A 1 406 ? 14.767 10.214 -13.149 1.00 88.19 406 LYS A C 1
ATOM 3168 O O . LYS A 1 406 ? 14.361 11.138 -12.457 1.00 88.19 406 LYS A O 1
ATOM 3173 N N . ALA A 1 407 ? 14.263 9.887 -14.337 1.00 91.06 407 ALA A N 1
ATOM 3174 C CA . ALA A 1 407 ? 12.938 10.291 -14.795 1.00 91.06 407 ALA A CA 1
ATOM 3175 C C . ALA A 1 407 ? 12.041 9.049 -14.818 1.00 91.06 407 ALA A C 1
ATOM 3177 O O . ALA A 1 407 ? 12.298 8.119 -15.588 1.00 91.06 407 ALA A O 1
ATOM 3178 N N . GLU A 1 408 ? 11.022 9.009 -13.970 1.00 89.44 408 GLU A N 1
ATOM 3179 C CA . GLU A 1 408 ? 10.119 7.860 -13.855 1.00 89.44 408 GLU A CA 1
ATOM 3180 C C . GLU A 1 408 ? 9.072 7.884 -14.973 1.00 89.44 408 GLU A C 1
ATOM 3182 O O . GLU A 1 408 ? 8.531 8.935 -15.315 1.00 89.44 408 GLU A O 1
ATOM 3187 N N . LEU A 1 409 ? 8.809 6.726 -15.587 1.00 92.12 409 LEU A N 1
ATOM 3188 C CA . LEU A 1 409 ? 7.755 6.567 -16.595 1.00 92.12 409 LEU A CA 1
ATOM 3189 C C . LEU A 1 409 ? 6.566 5.793 -16.027 1.00 92.12 409 LEU A C 1
ATOM 3191 O O . LEU A 1 409 ? 5.426 6.198 -16.238 1.00 92.12 409 LEU A O 1
ATOM 3195 N N . ILE A 1 410 ? 6.826 4.666 -15.357 1.00 92.75 410 ILE A N 1
ATOM 3196 C CA . ILE A 1 410 ? 5.812 3.815 -14.721 1.00 92.75 410 ILE A CA 1
ATOM 3197 C C . ILE A 1 410 ? 6.412 3.223 -13.446 1.00 92.75 410 ILE A C 1
ATOM 3199 O O . ILE A 1 410 ? 7.422 2.520 -13.533 1.00 92.75 410 ILE A O 1
ATOM 3203 N N . ASP A 1 411 ? 5.730 3.421 -12.320 1.00 91.44 411 ASP A N 1
ATOM 3204 C CA . ASP A 1 411 ? 6.095 2.869 -11.016 1.00 91.44 411 ASP A CA 1
ATOM 3205 C C . ASP A 1 411 ? 5.007 1.907 -10.534 1.00 91.44 411 ASP A C 1
ATOM 3207 O O . ASP A 1 411 ? 3.830 2.261 -10.463 1.00 91.44 411 ASP A O 1
ATOM 3211 N N . ILE A 1 412 ? 5.383 0.665 -10.224 1.00 93.81 412 ILE A N 1
ATOM 3212 C CA . ILE A 1 412 ? 4.467 -0.407 -9.818 1.00 93.81 412 ILE A CA 1
ATOM 3213 C C . ILE A 1 412 ? 4.895 -0.943 -8.454 1.00 93.81 412 ILE A C 1
ATOM 3215 O O . ILE A 1 412 ? 5.895 -1.657 -8.334 1.00 93.81 412 ILE A O 1
ATOM 3219 N N . GLY A 1 413 ? 4.103 -0.638 -7.427 1.00 92.69 413 GLY A N 1
ATOM 3220 C CA . GLY A 1 413 ? 4.227 -1.259 -6.110 1.00 92.69 413 GLY A CA 1
ATOM 3221 C C . GLY A 1 413 ? 3.451 -2.575 -6.029 1.00 92.69 413 GLY A C 1
ATOM 3222 O O . GLY A 1 413 ? 2.323 -2.662 -6.504 1.00 92.69 413 GLY A O 1
ATOM 3223 N N . ILE A 1 414 ? 4.029 -3.595 -5.397 1.00 90.56 414 ILE A N 1
ATOM 3224 C CA . ILE A 1 414 ? 3.334 -4.835 -5.028 1.00 90.56 414 ILE A CA 1
ATOM 3225 C C . ILE A 1 414 ? 3.498 -5.041 -3.520 1.00 90.56 414 ILE A C 1
ATOM 3227 O O . ILE A 1 414 ? 4.591 -5.420 -3.086 1.00 90.56 414 ILE A O 1
ATOM 3231 N N . PRO A 1 415 ? 2.460 -4.795 -2.700 1.00 88.94 415 PRO A N 1
ATOM 3232 C CA . PRO A 1 415 ? 2.520 -5.057 -1.266 1.00 88.94 415 PRO A CA 1
ATOM 3233 C C . PRO A 1 415 ? 2.887 -6.514 -0.972 1.00 88.94 415 PRO A C 1
ATOM 3235 O O . PRO A 1 415 ? 2.438 -7.438 -1.661 1.00 88.94 415 PRO A O 1
ATOM 3238 N N . ARG A 1 416 ? 3.705 -6.747 0.057 1.00 82.75 416 ARG A N 1
ATOM 3239 C CA . ARG A 1 416 ? 4.075 -8.114 0.445 1.00 82.75 416 ARG A CA 1
ATOM 3240 C C . ARG A 1 416 ? 2.921 -8.809 1.157 1.00 82.75 416 ARG A C 1
ATOM 3242 O O . ARG A 1 416 ? 2.210 -8.201 1.938 1.00 82.75 416 ARG A O 1
ATOM 3249 N N . ARG A 1 417 ? 2.787 -10.120 0.943 1.00 80.50 417 ARG A N 1
ATOM 3250 C CA . ARG A 1 417 ? 1.682 -10.942 1.463 1.00 80.50 417 ARG A CA 1
ATOM 3251 C C . ARG A 1 417 ? 1.287 -10.667 2.918 1.00 80.50 417 ARG A C 1
ATOM 3253 O O . ARG A 1 417 ? 0.103 -10.536 3.203 1.00 80.50 417 ARG A O 1
ATOM 3260 N N . ASP A 1 418 ? 2.270 -10.651 3.814 1.00 74.12 418 ASP A N 1
ATOM 3261 C CA . ASP A 1 418 ? 2.045 -10.662 5.263 1.00 74.12 418 ASP A CA 1
ATOM 3262 C C . ASP A 1 418 ? 2.124 -9.254 5.885 1.00 74.12 418 ASP A C 1
ATOM 3264 O O . ASP A 1 418 ? 2.329 -9.124 7.093 1.00 74.12 418 ASP A O 1
ATOM 3268 N N . THR A 1 419 ? 1.995 -8.197 5.074 1.00 78.19 419 THR A N 1
ATOM 3269 C CA . THR A 1 419 ? 2.010 -6.810 5.552 1.00 78.19 419 THR A CA 1
ATOM 3270 C C . THR A 1 419 ? 0.599 -6.264 5.725 1.00 78.19 419 THR A C 1
ATOM 3272 O O . THR A 1 419 ? -0.362 -6.692 5.076 1.00 78.19 419 THR A O 1
ATOM 3275 N N . VAL A 1 420 ? 0.463 -5.293 6.628 1.00 83.56 420 VAL A N 1
ATOM 3276 C CA . VAL A 1 420 ? -0.818 -4.618 6.863 1.00 83.56 420 VAL A CA 1
ATOM 3277 C C . VAL A 1 420 ? -1.235 -3.850 5.605 1.00 83.56 420 VAL A C 1
ATOM 3279 O O . VAL A 1 420 ? -2.409 -3.833 5.251 1.00 83.56 420 VAL A O 1
ATOM 3282 N N . GLU A 1 421 ? -0.271 -3.295 4.877 1.00 83.19 421 GLU A N 1
ATOM 3283 C CA . GLU A 1 421 ? -0.460 -2.552 3.633 1.00 83.19 421 GLU A CA 1
ATOM 3284 C C . GLU A 1 421 ? -1.138 -3.413 2.556 1.00 83.19 421 GLU A C 1
ATOM 3286 O O . GLU A 1 421 ? -2.039 -2.934 1.867 1.00 83.19 421 GLU A O 1
ATOM 3291 N N . ALA A 1 422 ? -0.768 -4.695 2.433 1.00 88.44 422 ALA A N 1
ATOM 3292 C CA . ALA A 1 422 ? -1.416 -5.612 1.495 1.00 88.44 422 ALA A CA 1
ATOM 3293 C C . ALA A 1 422 ? -2.882 -5.869 1.860 1.00 88.44 422 ALA A C 1
ATOM 3295 O O . ALA A 1 422 ? -3.756 -5.843 0.990 1.00 88.44 422 ALA A O 1
ATOM 3296 N N . LEU A 1 423 ? -3.157 -6.091 3.148 1.00 90.12 423 LEU A N 1
ATOM 3297 C CA . LEU A 1 423 ? -4.512 -6.285 3.665 1.00 90.12 423 LEU A CA 1
ATOM 3298 C C . LEU A 1 423 ? -5.377 -5.040 3.465 1.00 90.12 423 LEU A C 1
ATOM 3300 O O . LEU A 1 423 ? -6.516 -5.155 3.021 1.00 90.12 423 LEU A O 1
ATOM 3304 N N . GLU A 1 424 ? -4.840 -3.857 3.741 1.00 88.06 424 GLU A N 1
ATOM 3305 C CA . GLU A 1 424 ? -5.550 -2.590 3.570 1.00 88.06 424 GLU A CA 1
ATOM 3306 C C . GLU A 1 424 ? -5.904 -2.318 2.120 1.00 88.06 424 GLU A C 1
ATOM 3308 O O . GLU A 1 424 ? -7.069 -2.065 1.812 1.00 88.06 424 GLU A O 1
ATOM 3313 N N . GLN A 1 425 ? -4.922 -2.403 1.221 1.00 89.75 425 GLN A N 1
ATOM 3314 C CA . GLN A 1 425 ? -5.184 -2.159 -0.191 1.00 89.75 425 GLN A CA 1
ATOM 3315 C C . GLN A 1 425 ? -6.201 -3.166 -0.732 1.00 89.75 425 GLN A C 1
ATOM 3317 O O . GLN A 1 425 ? -7.109 -2.776 -1.466 1.00 89.75 425 GLN A O 1
ATOM 3322 N N . TRP A 1 426 ? -6.115 -4.434 -0.314 1.00 92.56 426 TRP A N 1
ATOM 3323 C CA . TRP A 1 426 ? -7.075 -5.457 -0.713 1.00 92.56 426 TRP A CA 1
ATOM 3324 C C . TRP A 1 426 ? -8.498 -5.165 -0.224 1.00 92.56 426 TRP A C 1
ATOM 3326 O O . TRP A 1 426 ? -9.437 -5.241 -1.013 1.00 92.56 426 TRP A O 1
ATOM 3336 N N . LEU A 1 427 ? -8.666 -4.830 1.058 1.00 88.44 427 LEU A N 1
ATOM 3337 C CA . LEU A 1 427 ? -9.980 -4.646 1.681 1.00 88.44 427 LEU A CA 1
ATOM 3338 C C . LEU A 1 427 ? -10.671 -3.344 1.264 1.00 88.44 427 LEU A C 1
ATOM 3340 O O . LEU A 1 427 ? -11.892 -3.334 1.130 1.00 88.44 427 LEU A O 1
ATOM 3344 N N . HIS A 1 428 ? -9.915 -2.261 1.069 1.00 85.44 428 HIS A N 1
ATOM 3345 C CA . HIS A 1 428 ? -10.490 -0.932 0.823 1.00 85.44 428 HIS A CA 1
ATOM 3346 C C . HIS A 1 428 ? -10.576 -0.552 -0.652 1.00 85.44 428 HIS A C 1
ATOM 3348 O O . HIS A 1 428 ? -11.342 0.342 -0.994 1.00 85.44 428 HIS A O 1
ATOM 3354 N N . THR A 1 429 ? -9.807 -1.208 -1.527 1.00 88.88 429 THR A N 1
ATOM 3355 C CA . THR A 1 429 ? -9.710 -0.790 -2.937 1.00 88.88 429 THR A CA 1
ATOM 3356 C C . THR A 1 429 ? -10.456 -1.728 -3.876 1.00 88.88 429 THR A C 1
ATOM 3358 O O . THR A 1 429 ? -11.155 -1.254 -4.766 1.00 88.88 429 THR A O 1
ATOM 3361 N N . ARG A 1 430 ? -10.345 -3.051 -3.682 1.00 88.25 430 ARG A N 1
ATOM 3362 C CA . ARG A 1 430 ? -10.791 -4.069 -4.653 1.00 88.25 430 ARG A CA 1
ATOM 3363 C C . ARG A 1 430 ? -12.236 -3.887 -5.120 1.00 88.25 430 ARG A C 1
ATOM 3365 O O . ARG A 1 430 ? -12.502 -3.941 -6.318 1.00 88.25 430 ARG A O 1
ATOM 3372 N N . ASP A 1 431 ? -13.150 -3.708 -4.171 1.00 86.75 431 ASP A N 1
ATOM 3373 C CA . ASP A 1 431 ? -14.594 -3.723 -4.429 1.00 86.75 431 ASP A CA 1
ATOM 3374 C C . ASP A 1 431 ? -15.151 -2.336 -4.813 1.00 86.75 431 ASP A C 1
ATOM 3376 O O . ASP A 1 431 ? -16.334 -2.219 -5.136 1.00 86.75 431 ASP A O 1
ATOM 3380 N N . ASP A 1 432 ? -14.313 -1.291 -4.797 1.00 88.12 432 ASP A N 1
ATOM 3381 C CA . ASP A 1 432 ? -14.690 0.097 -5.115 1.00 88.12 432 ASP A CA 1
ATOM 3382 C C . ASP A 1 432 ? -13.790 0.707 -6.207 1.00 88.12 432 ASP A C 1
ATOM 3384 O O . ASP A 1 432 ? -13.633 1.923 -6.286 1.00 88.12 432 ASP A O 1
ATOM 3388 N N . LEU A 1 433 ? -13.187 -0.127 -7.063 1.00 93.31 433 LEU A N 1
ATOM 3389 C CA . LEU A 1 433 ? -12.468 0.352 -8.245 1.00 93.31 433 LEU A CA 1
ATOM 3390 C C . LEU A 1 433 ? -13.438 0.970 -9.258 1.00 93.31 433 LEU A C 1
ATOM 3392 O O . LEU A 1 433 ? -14.425 0.354 -9.665 1.00 93.31 433 LEU A O 1
ATOM 3396 N N . ILE A 1 434 ? -13.106 2.169 -9.727 1.00 93.56 434 ILE A N 1
ATOM 3397 C CA . ILE A 1 434 ? -13.810 2.850 -10.808 1.00 93.56 434 ILE A CA 1
ATOM 3398 C C . ILE A 1 434 ? -13.046 2.590 -12.105 1.00 93.56 434 ILE A C 1
ATOM 3400 O O . ILE A 1 434 ? -11.876 2.952 -12.237 1.00 93.56 434 ILE A O 1
ATOM 3404 N N . LYS A 1 435 ? -13.729 1.969 -13.069 1.00 94.31 435 LYS A N 1
ATOM 3405 C CA . LYS A 1 435 ? -13.238 1.737 -14.429 1.00 94.31 435 LYS A CA 1
ATOM 3406 C C . LYS A 1 435 ? -14.360 2.027 -15.420 1.00 94.31 435 LYS A C 1
ATOM 3408 O O . LYS A 1 435 ? -15.371 1.325 -15.421 1.00 94.31 435 LYS A O 1
ATOM 3413 N N . ASN A 1 436 ? -14.213 3.093 -16.200 1.00 92.25 436 ASN A N 1
ATOM 3414 C CA . ASN A 1 436 ? -15.182 3.504 -17.215 1.00 92.25 436 ASN A CA 1
ATOM 3415 C C . ASN A 1 436 ? -14.550 4.472 -18.232 1.00 92.25 436 ASN A C 1
ATOM 3417 O O . ASN A 1 436 ? -13.371 4.818 -18.138 1.00 92.25 436 ASN A O 1
ATOM 3421 N N . GLU A 1 437 ? -15.366 4.973 -19.162 1.00 90.19 437 GLU A N 1
ATOM 3422 C CA . GLU A 1 437 ? -14.942 5.926 -20.193 1.00 90.19 437 GLU A CA 1
ATOM 3423 C C . GLU A 1 437 ? -14.319 7.215 -19.617 1.00 90.19 437 GLU A C 1
ATOM 3425 O O . GLU A 1 437 ? -13.380 7.747 -20.204 1.00 90.19 437 GLU A O 1
ATOM 3430 N N . ASN A 1 438 ? -14.771 7.696 -18.449 1.00 87.69 438 ASN A N 1
ATOM 3431 C CA . ASN A 1 438 ? -14.225 8.906 -17.812 1.00 87.69 438 ASN A CA 1
ATOM 3432 C C . ASN A 1 438 ? -12.840 8.673 -17.193 1.00 87.69 438 ASN A C 1
ATOM 3434 O O . ASN A 1 438 ? -12.082 9.625 -17.015 1.00 87.69 438 ASN A O 1
ATOM 3438 N N . THR A 1 439 ? -12.509 7.424 -16.861 1.00 91.06 439 THR A N 1
ATOM 3439 C CA . THR A 1 439 ? -11.168 7.029 -16.410 1.00 91.06 439 THR A CA 1
ATOM 3440 C C . THR A 1 439 ? -10.306 6.499 -17.556 1.00 91.06 439 THR A C 1
ATOM 3442 O O . THR A 1 439 ? -9.223 5.972 -17.316 1.00 91.06 439 THR A O 1
ATOM 3445 N N . GLU A 1 440 ? -10.775 6.633 -18.805 1.00 92.69 440 GLU A N 1
ATOM 3446 C CA . GLU A 1 440 ? -10.128 6.092 -20.006 1.00 92.69 440 GLU A CA 1
ATOM 3447 C C . GLU A 1 440 ? -9.829 4.587 -19.881 1.00 92.69 440 GLU A C 1
ATOM 3449 O O . GLU A 1 440 ? -8.810 4.100 -20.367 1.00 92.69 440 GLU A O 1
ATOM 3454 N N . GLU A 1 441 ? -10.720 3.853 -19.205 1.00 94.69 441 GLU A N 1
ATOM 3455 C CA . GLU A 1 441 ? -10.585 2.427 -18.875 1.00 94.69 441 GLU A CA 1
ATOM 3456 C C . GLU A 1 441 ? -9.403 2.075 -17.948 1.00 94.69 441 GLU A C 1
ATOM 3458 O O . GLU A 1 441 ? -9.139 0.896 -17.710 1.00 94.69 441 GLU A O 1
ATOM 3463 N N . ILE A 1 442 ? -8.722 3.063 -17.359 1.00 95.62 442 ILE A N 1
ATOM 3464 C CA . ILE A 1 442 ? -7.703 2.837 -16.328 1.00 95.62 442 ILE A CA 1
ATOM 3465 C C . ILE A 1 442 ? -8.419 2.658 -14.977 1.00 95.62 442 ILE A C 1
ATOM 3467 O O . ILE A 1 442 ? -9.192 3.542 -14.589 1.00 95.62 442 ILE A O 1
ATOM 3471 N N . PRO A 1 443 ? -8.187 1.556 -14.235 1.00 96.19 443 PRO A N 1
ATOM 3472 C CA . PRO A 1 443 ? -8.767 1.385 -12.907 1.00 96.19 443 PRO A CA 1
ATOM 3473 C C . PRO A 1 443 ? -8.170 2.383 -11.908 1.00 96.19 443 PRO A C 1
ATOM 3475 O O . PRO A 1 443 ? -6.945 2.480 -11.778 1.00 96.19 443 PRO A O 1
ATOM 3478 N N . ILE A 1 444 ? -9.028 3.082 -11.166 1.00 95.06 444 ILE A N 1
ATOM 3479 C CA . ILE A 1 444 ? -8.646 3.963 -10.050 1.00 95.06 444 ILE A CA 1
ATOM 3480 C C . ILE A 1 444 ? -9.440 3.603 -8.783 1.00 95.06 444 ILE A C 1
ATOM 3482 O O . ILE A 1 444 ? -10.554 3.087 -8.900 1.00 95.06 444 ILE A O 1
ATOM 3486 N N . PRO A 1 445 ? -8.924 3.885 -7.574 1.00 94.19 445 PRO A N 1
ATOM 3487 C CA . PRO A 1 445 ? -9.697 3.773 -6.342 1.00 94.19 445 PRO A CA 1
ATOM 3488 C C . PRO A 1 445 ? -10.947 4.662 -6.339 1.00 94.19 445 PRO A C 1
ATOM 3490 O O . PRO A 1 445 ? -10.965 5.740 -6.939 1.00 94.19 445 PRO A O 1
ATOM 3493 N N . GLY A 1 446 ? -11.981 4.227 -5.623 1.00 91.69 446 GLY A N 1
ATOM 3494 C CA . GLY A 1 446 ? -13.223 4.974 -5.461 1.00 91.69 446 GLY A CA 1
ATOM 3495 C C . GLY A 1 446 ? -13.127 6.151 -4.487 1.00 91.69 446 GLY A C 1
ATOM 3496 O O . GLY A 1 446 ? -12.094 6.429 -3.876 1.00 91.69 446 GLY A O 1
ATOM 3497 N N . PHE A 1 447 ? -14.237 6.876 -4.327 1.00 91.44 447 PHE A N 1
ATOM 3498 C CA . PHE A 1 447 ? -14.270 8.135 -3.570 1.00 91.44 447 PHE A CA 1
ATOM 3499 C C . PHE A 1 447 ? -13.863 7.974 -2.100 1.00 91.44 447 PHE A C 1
ATOM 3501 O O . PHE A 1 447 ? -13.162 8.827 -1.555 1.00 91.44 447 PHE A O 1
ATOM 3508 N N . LEU A 1 448 ? -14.316 6.897 -1.450 1.00 91.06 448 LEU A N 1
ATOM 3509 C CA . LEU A 1 448 ? -14.093 6.695 -0.018 1.00 91.06 448 LEU A CA 1
ATOM 3510 C C . LEU A 1 448 ? -12.625 6.419 0.303 1.00 91.06 448 LEU A C 1
ATOM 3512 O O . LEU A 1 448 ? -12.144 6.932 1.310 1.00 91.06 448 LEU A O 1
ATOM 3516 N N . TYR A 1 449 ? -11.910 5.727 -0.589 1.00 91.25 449 TYR A N 1
ATOM 3517 C CA . TYR A 1 449 ? -10.471 5.493 -0.465 1.00 91.25 449 TYR A CA 1
ATOM 3518 C C . TYR A 1 449 ? -9.713 6.811 -0.239 1.00 91.25 449 TYR A C 1
ATOM 3520 O O . TYR A 1 449 ? -9.000 6.956 0.752 1.00 91.25 449 TYR A O 1
ATOM 3528 N N . TYR A 1 450 ? -9.932 7.815 -1.096 1.00 91.00 450 TYR A N 1
ATOM 3529 C CA . TYR A 1 450 ? -9.231 9.099 -0.985 1.00 91.00 450 TYR A CA 1
ATOM 3530 C C . TYR A 1 450 ? -9.672 9.927 0.221 1.00 91.00 450 TYR A C 1
ATOM 3532 O O . TYR A 1 450 ? -8.860 10.639 0.816 1.00 91.00 450 TYR A O 1
ATOM 3540 N N . VAL A 1 451 ? -10.958 9.868 0.587 1.00 93.25 451 VAL A N 1
ATOM 3541 C CA . VAL A 1 451 ? -11.449 10.568 1.781 1.00 93.25 451 VAL A CA 1
ATOM 3542 C C . VAL A 1 451 ? -10.792 9.991 3.033 1.00 93.25 451 VAL A C 1
ATOM 3544 O O . VAL A 1 451 ? -10.279 10.759 3.848 1.00 93.25 451 VAL A O 1
ATOM 3547 N N . ASP A 1 452 ? -10.760 8.664 3.168 1.00 90.75 452 ASP A N 1
ATOM 3548 C CA . ASP A 1 452 ? -10.122 7.982 4.294 1.00 90.75 452 ASP A CA 1
ATOM 3549 C C . ASP A 1 452 ? -8.608 8.240 4.325 1.00 90.75 452 ASP A C 1
ATOM 3551 O O . ASP A 1 452 ? -8.079 8.626 5.371 1.00 90.75 452 ASP A O 1
ATOM 3555 N N . GLU A 1 453 ? -7.923 8.131 3.182 1.00 89.38 453 GLU A N 1
ATOM 3556 C CA . GLU A 1 453 ? -6.483 8.375 3.058 1.00 89.38 453 GLU A CA 1
ATOM 3557 C C . GLU A 1 453 ? -6.104 9.803 3.485 1.00 89.38 453 GLU A C 1
ATOM 3559 O O . GLU A 1 453 ? -5.224 9.993 4.332 1.00 89.38 453 GLU A O 1
ATOM 3564 N N . TYR A 1 454 ? -6.799 10.829 2.979 1.00 93.69 454 TYR A N 1
ATOM 3565 C CA . TYR A 1 454 ? -6.498 12.211 3.358 1.00 93.69 454 TYR A CA 1
ATOM 3566 C C . TYR A 1 454 ? -6.879 12.533 4.803 1.00 93.69 454 TYR A C 1
ATOM 3568 O O . TYR A 1 454 ? -6.141 13.262 5.469 1.00 93.69 454 TYR A O 1
ATOM 3576 N N . VAL A 1 455 ? -7.987 11.994 5.325 1.00 94.81 455 VAL A N 1
ATOM 3577 C CA . VAL A 1 455 ? -8.334 12.155 6.748 1.00 94.81 455 VAL A CA 1
ATOM 3578 C C . VAL A 1 455 ? -7.253 11.530 7.632 1.00 94.81 455 VAL A C 1
ATOM 3580 O O . VAL A 1 455 ? -6.829 12.165 8.601 1.00 94.81 455 VAL A O 1
ATOM 3583 N N . MET A 1 456 ? -6.770 10.335 7.285 1.00 91.81 456 MET A N 1
ATOM 3584 C CA . MET A 1 456 ? -5.691 9.649 7.996 1.00 91.81 456 MET A CA 1
ATOM 3585 C C . MET A 1 456 ? -4.395 10.469 7.978 1.00 91.81 456 MET A C 1
ATOM 3587 O O . MET A 1 456 ? -3.852 10.757 9.043 1.00 91.81 456 MET A O 1
ATOM 3591 N N . MET A 1 457 ? -3.946 10.933 6.807 1.00 91.88 457 MET A N 1
ATOM 3592 C CA . MET A 1 457 ? -2.731 11.751 6.673 1.00 91.88 457 MET A CA 1
ATOM 3593 C C . MET A 1 457 ? -2.814 13.079 7.445 1.00 91.88 457 MET A C 1
ATOM 3595 O O . MET A 1 457 ? -1.819 13.559 7.987 1.00 91.88 457 MET A O 1
ATOM 3599 N N . VAL A 1 458 ? -3.997 13.701 7.520 1.00 94.88 458 VAL A N 1
ATOM 3600 C CA . VAL A 1 458 ? -4.188 14.923 8.319 1.00 94.88 458 VAL A CA 1
ATOM 3601 C C . VAL A 1 458 ? -4.145 14.613 9.820 1.00 94.88 458 VAL A C 1
ATOM 3603 O O . VAL A 1 458 ? -3.571 15.394 10.579 1.00 94.88 458 VAL A O 1
ATOM 3606 N N . ARG A 1 459 ? -4.700 13.480 10.273 1.00 94.06 459 ARG A N 1
ATOM 3607 C CA . ARG A 1 459 ? -4.581 13.045 11.679 1.00 94.06 459 ARG A CA 1
ATOM 3608 C C . ARG A 1 459 ? -3.142 12.704 12.059 1.00 94.06 459 ARG A C 1
ATOM 3610 O O . ARG A 1 459 ? -2.704 13.099 13.134 1.00 94.06 459 ARG A O 1
ATOM 3617 N N . GLU A 1 460 ? -2.394 12.074 11.163 1.00 92.06 460 GLU A N 1
ATOM 3618 C CA . GLU A 1 460 ? -0.966 11.796 11.336 1.00 92.06 460 GLU A CA 1
ATOM 3619 C C . GLU A 1 460 ? -0.146 13.088 11.522 1.00 92.06 460 GLU A C 1
ATOM 3621 O O . GLU A 1 460 ? 0.693 13.192 12.422 1.00 92.06 460 GLU A O 1
ATOM 3626 N N . ALA A 1 461 ? -0.439 14.120 10.723 1.00 93.12 461 ALA A N 1
ATOM 3627 C CA . ALA A 1 461 ? 0.150 15.450 10.874 1.00 93.12 461 ALA A CA 1
ATOM 3628 C C . ALA A 1 461 ? -0.221 16.115 12.209 1.00 93.12 461 ALA A C 1
ATOM 3630 O O . ALA A 1 461 ? 0.639 16.691 12.876 1.00 93.12 461 ALA A O 1
ATOM 3631 N N . LEU A 1 462 ? -1.483 16.011 12.634 1.00 93.75 462 LEU A N 1
ATOM 3632 C CA . LEU A 1 462 ? -1.944 16.520 13.931 1.00 93.75 462 LEU A CA 1
ATOM 3633 C C . LEU A 1 462 ? -1.289 15.794 15.115 1.00 93.75 462 LEU A C 1
ATOM 3635 O O . LEU A 1 462 ? -1.047 16.418 16.146 1.00 93.75 462 LEU A O 1
ATOM 3639 N N . ALA A 1 463 ? -0.972 14.508 14.954 1.00 89.75 463 ALA A N 1
ATOM 3640 C CA . ALA A 1 463 ? -0.239 13.705 15.928 1.00 89.75 463 ALA A CA 1
ATOM 3641 C C . ALA A 1 463 ? 1.276 13.992 15.940 1.00 89.75 463 ALA A C 1
ATOM 3643 O O . ALA A 1 463 ? 1.986 13.446 16.784 1.00 89.75 463 ALA A O 1
ATOM 3644 N N . GLY A 1 464 ? 1.780 14.827 15.022 1.00 87.31 464 GLY A N 1
ATOM 3645 C CA . GLY A 1 464 ? 3.204 15.151 14.905 1.00 87.31 464 GLY A CA 1
ATOM 3646 C C . GLY A 1 464 ? 4.062 13.997 14.379 1.00 87.31 464 GLY A C 1
ATOM 3647 O O . GLY A 1 464 ? 5.257 13.973 14.649 1.00 87.31 464 GLY A O 1
ATOM 3648 N N . ARG A 1 465 ? 3.461 13.035 13.663 1.00 84.06 465 ARG A N 1
ATOM 3649 C CA . ARG A 1 465 ? 4.152 11.839 13.142 1.00 84.06 465 ARG A CA 1
ATOM 3650 C C . ARG A 1 465 ? 4.346 11.841 11.625 1.00 84.06 465 ARG A C 1
ATOM 3652 O O . ARG A 1 465 ? 5.048 10.984 11.112 1.00 84.06 465 ARG A O 1
ATOM 3659 N N . SER A 1 466 ? 3.751 12.800 10.912 1.00 83.19 466 SER A N 1
ATOM 3660 C CA . SER A 1 466 ? 3.778 12.817 9.446 1.00 83.19 466 SER A CA 1
ATOM 3661 C C . SER A 1 466 ? 5.187 13.098 8.900 1.00 83.19 466 SER A C 1
ATOM 3663 O O . SER A 1 466 ? 5.680 14.218 9.084 1.00 83.19 466 SER A O 1
ATOM 3665 N N . PRO A 1 467 ? 5.780 12.188 8.102 1.00 73.12 467 PRO A N 1
ATOM 3666 C CA . PRO A 1 467 ? 7.077 12.413 7.456 1.00 73.12 467 PRO A CA 1
ATOM 3667 C C . PRO A 1 467 ? 7.015 13.488 6.357 1.00 73.12 467 PRO A C 1
ATOM 3669 O O . PRO A 1 467 ? 8.035 14.021 5.938 1.00 73.12 467 PRO A O 1
ATOM 3672 N N . SER A 1 468 ? 5.815 13.837 5.880 1.00 79.81 468 SER A N 1
ATOM 3673 C CA . SER A 1 468 ? 5.581 14.831 4.821 1.00 79.81 468 SER A CA 1
ATOM 3674 C C . SER A 1 468 ? 4.708 15.992 5.298 1.00 79.81 468 SER A C 1
ATOM 3676 O O . SER A 1 468 ? 3.747 16.385 4.633 1.00 79.81 468 SER A O 1
ATOM 3678 N N . LEU A 1 469 ? 5.014 16.540 6.479 1.00 83.88 469 LEU A N 1
ATOM 3679 C CA . LEU A 1 469 ? 4.191 17.571 7.122 1.00 83.88 469 LEU A CA 1
ATOM 3680 C C . LEU A 1 469 ? 3.946 18.800 6.227 1.00 83.88 469 LEU A C 1
ATOM 3682 O O . LEU A 1 469 ? 2.826 19.315 6.197 1.00 83.88 469 LEU A O 1
ATOM 3686 N N . SER A 1 470 ? 4.948 19.220 5.448 1.00 84.31 470 SER A N 1
ATOM 3687 C CA . SER A 1 470 ? 4.857 20.340 4.497 1.00 84.31 470 SER A CA 1
ATOM 3688 C C . SER A 1 470 ? 3.761 20.158 3.440 1.00 84.31 470 SER A C 1
ATOM 3690 O O . SER A 1 470 ? 3.188 21.141 2.978 1.00 84.31 470 SER A O 1
ATOM 3692 N N . LYS A 1 471 ? 3.399 18.911 3.101 1.00 86.12 471 LYS A N 1
ATOM 3693 C CA . LYS A 1 471 ? 2.361 18.578 2.109 1.00 86.12 471 LYS A CA 1
ATOM 3694 C C . LYS A 1 471 ? 0.938 18.597 2.691 1.00 86.12 471 LYS A C 1
ATOM 3696 O O . LYS A 1 471 ? -0.037 18.532 1.939 1.00 86.12 471 LYS A O 1
ATOM 3701 N N . THR A 1 472 ? 0.780 18.707 4.012 1.00 92.69 472 THR A N 1
ATOM 3702 C CA . THR A 1 472 ? -0.529 18.640 4.694 1.00 92.69 472 THR A CA 1
ATOM 3703 C C . THR A 1 472 ? -1.540 19.685 4.197 1.00 92.69 472 THR A C 1
ATOM 3705 O O . THR A 1 472 ? -2.678 19.302 3.919 1.00 92.69 472 THR A O 1
ATOM 3708 N N . PRO A 1 473 ? -1.183 20.973 4.001 1.00 93.75 473 PRO A N 1
ATOM 3709 C CA . PRO A 1 473 ? -2.122 21.961 3.464 1.00 93.75 473 PRO A CA 1
ATOM 3710 C C . PRO A 1 473 ? -2.692 21.557 2.095 1.00 93.75 473 PRO A C 1
ATOM 3712 O O . PRO A 1 473 ? -3.897 21.693 1.871 1.00 93.75 473 PRO A O 1
ATOM 3715 N N . LYS A 1 474 ? -1.852 21.005 1.204 1.00 89.62 474 LYS A N 1
ATOM 3716 C CA . LYS A 1 474 ? -2.244 20.506 -0.129 1.00 89.62 474 LYS A CA 1
ATOM 3717 C C . LYS A 1 474 ? -3.210 19.327 -0.022 1.00 89.62 474 LYS A C 1
ATOM 3719 O O . LYS A 1 474 ? -4.215 19.298 -0.727 1.00 89.62 474 LYS A O 1
ATOM 3724 N N . ARG A 1 475 ? -2.959 18.397 0.905 1.00 92.25 475 ARG A N 1
ATOM 3725 C CA . ARG A 1 475 ? -3.852 17.259 1.201 1.00 92.25 475 ARG A CA 1
ATOM 3726 C C . ARG A 1 475 ? -5.237 17.722 1.676 1.00 92.25 475 ARG A C 1
ATOM 3728 O O . ARG A 1 475 ? -6.241 17.192 1.217 1.00 92.25 475 ARG A O 1
ATOM 3735 N N . ILE A 1 476 ? -5.310 18.764 2.512 1.00 95.75 476 ILE A N 1
ATOM 3736 C CA . ILE A 1 476 ? -6.590 19.340 2.970 1.00 95.75 476 ILE A CA 1
ATOM 3737 C C . ILE A 1 476 ? -7.366 19.977 1.805 1.00 95.75 476 ILE A C 1
ATOM 3739 O O . ILE A 1 476 ? -8.586 19.834 1.743 1.00 95.75 476 ILE A O 1
ATOM 3743 N N . ARG A 1 477 ? -6.681 20.650 0.867 1.00 93.94 477 ARG A N 1
ATOM 3744 C CA . ARG A 1 477 ? -7.318 21.186 -0.352 1.00 93.94 477 ARG A CA 1
ATOM 3745 C C . ARG A 1 477 ? -7.880 20.080 -1.235 1.00 93.94 477 ARG A C 1
ATOM 3747 O O . ARG A 1 477 ? -9.061 20.109 -1.550 1.00 93.94 477 ARG A O 1
ATOM 3754 N N . ARG A 1 478 ? -7.064 19.066 -1.539 1.00 92.50 478 ARG A N 1
ATOM 3755 C CA . ARG A 1 478 ? -7.482 17.894 -2.326 1.00 92.50 478 ARG A CA 1
ATOM 3756 C C . ARG A 1 478 ? -8.692 17.195 -1.698 1.00 92.50 478 ARG A C 1
ATOM 3758 O O . ARG A 1 478 ? -9.650 16.886 -2.399 1.00 92.50 478 ARG A O 1
ATOM 3765 N N . LEU A 1 479 ? -8.699 17.027 -0.372 1.00 95.69 479 LEU A N 1
ATOM 3766 C CA . LEU A 1 479 ? -9.859 16.505 0.351 1.00 95.69 479 LEU A CA 1
ATOM 3767 C C . LEU A 1 479 ? -11.096 17.397 0.170 1.00 95.69 479 LEU A C 1
ATOM 3769 O O . LEU A 1 479 ? -12.177 16.889 -0.110 1.00 95.69 479 LEU A O 1
ATOM 3773 N N . TRP A 1 480 ? -10.960 18.719 0.298 1.00 95.31 480 TRP A N 1
ATOM 3774 C CA . TRP A 1 480 ? -12.071 19.648 0.073 1.00 95.31 480 TRP A CA 1
ATOM 3775 C C . TRP A 1 480 ? -12.652 19.550 -1.347 1.00 95.31 480 TRP A C 1
ATOM 3777 O O . TRP A 1 480 ? -13.876 19.585 -1.506 1.00 95.31 480 TRP A O 1
ATOM 3787 N N . ASP A 1 481 ? -11.797 19.394 -2.358 1.00 92.81 481 ASP A N 1
ATOM 3788 C CA . ASP A 1 481 ? -12.210 19.252 -3.757 1.00 92.81 481 ASP A CA 1
ATOM 3789 C C . ASP A 1 481 ? -13.024 17.968 -3.973 1.00 92.81 481 ASP A C 1
ATOM 3791 O O . ASP A 1 481 ? -14.109 18.029 -4.551 1.00 92.81 481 ASP A O 1
ATOM 3795 N N . ILE A 1 482 ? -12.580 16.835 -3.410 1.00 93.81 482 ILE A N 1
ATOM 3796 C CA . ILE A 1 482 ? -13.327 15.563 -3.447 1.00 93.81 482 ILE A CA 1
ATOM 3797 C C . ILE A 1 482 ? -14.692 15.710 -2.771 1.00 93.81 482 ILE A C 1
ATOM 3799 O O . ILE A 1 482 ? -15.718 15.327 -3.326 1.00 93.81 482 ILE A O 1
ATOM 3803 N N . LEU A 1 483 ? -14.725 16.302 -1.573 1.00 94.19 483 LEU A N 1
ATOM 3804 C CA . LEU A 1 483 ? -15.964 16.503 -0.812 1.00 94.19 483 LEU A CA 1
ATOM 3805 C C . LEU A 1 483 ? -16.953 17.443 -1.522 1.00 94.19 483 LEU A C 1
ATOM 3807 O O . LEU A 1 483 ? -18.131 17.483 -1.163 1.00 94.19 483 LEU A O 1
ATOM 3811 N N . SER A 1 484 ? -16.475 18.219 -2.496 1.00 92.19 484 SER A N 1
ATOM 3812 C CA . SER A 1 484 ? -17.268 19.159 -3.287 1.00 92.19 484 SER A CA 1
ATOM 3813 C C . SER A 1 484 ? -17.782 18.569 -4.601 1.00 92.19 484 SER A C 1
ATOM 3815 O O . SER A 1 484 ? -18.487 19.271 -5.325 1.00 92.19 484 SER A O 1
ATOM 3817 N N . LEU A 1 485 ? -17.465 17.306 -4.908 1.00 90.12 485 LEU A N 1
ATOM 3818 C CA . LEU A 1 485 ? -17.957 16.632 -6.104 1.00 90.12 485 LEU A CA 1
ATOM 3819 C C . LEU A 1 485 ? -19.483 16.497 -6.089 1.00 90.12 485 LEU A C 1
ATOM 3821 O O . LEU A 1 485 ? -20.098 16.116 -5.088 1.00 90.12 485 LEU A O 1
ATOM 3825 N N . ASP A 1 486 ? -20.087 16.778 -7.240 1.00 88.62 486 ASP A N 1
ATOM 3826 C CA . ASP A 1 486 ? -21.502 16.526 -7.498 1.00 88.62 486 ASP A CA 1
ATOM 3827 C C . ASP A 1 486 ? -21.639 15.189 -8.235 1.00 88.62 486 ASP A C 1
ATOM 3829 O O . ASP A 1 486 ? -21.637 15.125 -9.463 1.00 88.62 486 ASP A O 1
ATOM 3833 N N . SER A 1 487 ? -21.652 14.100 -7.463 1.00 88.88 487 SER A N 1
ATOM 3834 C CA . SER A 1 487 ? -21.708 12.728 -7.972 1.00 88.88 487 SER A CA 1
ATOM 3835 C C . SER A 1 487 ? -22.817 11.947 -7.258 1.00 88.88 487 SER A C 1
ATOM 3837 O O . SER A 1 487 ? -22.732 11.755 -6.040 1.00 88.88 487 SER A O 1
ATOM 3839 N N . PRO A 1 488 ? -23.844 11.457 -7.985 1.00 90.06 488 PRO A N 1
ATOM 3840 C CA . PRO A 1 488 ? -24.895 10.618 -7.408 1.00 90.06 488 PRO A CA 1
ATOM 3841 C C . PRO A 1 488 ? -24.356 9.342 -6.756 1.00 90.06 488 PRO A C 1
ATOM 3843 O O . PRO A 1 488 ? -24.871 8.927 -5.718 1.00 90.06 488 PRO A O 1
ATOM 3846 N N . ASP A 1 489 ? -23.307 8.751 -7.335 1.00 88.06 489 ASP A N 1
ATOM 3847 C CA . ASP A 1 489 ? -22.666 7.547 -6.804 1.00 88.06 489 ASP A CA 1
ATOM 3848 C C . ASP A 1 489 ? -21.973 7.849 -5.473 1.00 88.06 489 ASP A C 1
ATOM 3850 O O . ASP A 1 489 ? -22.153 7.123 -4.494 1.00 88.06 489 ASP A O 1
ATOM 3854 N N . PHE A 1 490 ? -21.253 8.974 -5.392 1.00 91.44 490 PHE A N 1
ATOM 3855 C CA . PHE A 1 490 ? -20.625 9.402 -4.145 1.00 91.44 490 PHE A CA 1
ATOM 3856 C C . PHE A 1 490 ? -21.671 9.703 -3.063 1.00 91.44 490 PHE A C 1
ATOM 3858 O O . PHE A 1 490 ? -21.574 9.196 -1.945 1.00 91.44 490 PHE A O 1
ATOM 3865 N N . ASP A 1 491 ? -22.726 10.449 -3.400 1.00 91.50 491 ASP A N 1
ATOM 3866 C CA . ASP A 1 491 ? -23.814 10.759 -2.468 1.00 91.50 491 ASP A CA 1
ATOM 3867 C C . ASP A 1 491 ? -24.539 9.483 -1.981 1.00 91.50 491 ASP A C 1
ATOM 3869 O O . ASP A 1 491 ? -24.919 9.392 -0.806 1.00 91.50 491 ASP A O 1
ATOM 3873 N N . ALA A 1 492 ? -24.694 8.467 -2.840 1.00 91.94 492 ALA A N 1
ATOM 3874 C CA . ALA A 1 492 ? -25.256 7.168 -2.469 1.00 91.94 492 ALA A CA 1
ATOM 3875 C C . ALA A 1 492 ? -24.367 6.419 -1.463 1.00 91.94 492 ALA A C 1
ATOM 3877 O O . ALA A 1 492 ? -24.884 5.924 -0.457 1.00 91.94 492 ALA A O 1
ATOM 3878 N N . ARG A 1 493 ? -23.043 6.408 -1.669 1.00 91.00 493 ARG A N 1
ATOM 3879 C CA . ARG A 1 493 ? -22.075 5.828 -0.720 1.00 91.00 493 ARG A CA 1
ATOM 3880 C C . ARG A 1 493 ? -22.096 6.535 0.632 1.00 91.00 493 ARG A C 1
ATOM 3882 O O . ARG A 1 493 ? -22.121 5.883 1.672 1.00 91.00 493 ARG A O 1
ATOM 3889 N N . ILE A 1 494 ? -22.166 7.867 0.651 1.00 92.31 494 ILE A N 1
ATOM 3890 C CA . ILE A 1 494 ? -22.279 8.622 1.910 1.00 92.31 494 ILE A CA 1
ATOM 3891 C C . ILE A 1 494 ? -23.594 8.313 2.633 1.00 92.31 494 ILE A C 1
ATOM 3893 O O . ILE A 1 494 ? -23.616 8.183 3.860 1.00 92.31 494 ILE A O 1
ATOM 3897 N N . LYS A 1 495 ? -24.699 8.158 1.898 1.00 90.94 495 LYS A N 1
ATOM 3898 C CA . LYS A 1 495 ? -25.988 7.757 2.476 1.00 90.94 495 LYS A CA 1
ATOM 3899 C C . LYS A 1 495 ? -25.934 6.349 3.076 1.00 90.94 495 LYS A C 1
ATOM 3901 O O . LYS A 1 495 ? -26.498 6.139 4.149 1.00 90.94 495 LYS A O 1
ATOM 3906 N N . GLU A 1 496 ? -25.262 5.418 2.406 1.00 91.75 496 GLU A N 1
ATOM 3907 C CA . GLU A 1 496 ? -25.007 4.064 2.904 1.00 91.75 496 GLU A CA 1
ATOM 3908 C C . GLU A 1 496 ? -24.187 4.105 4.201 1.00 91.75 496 GLU A C 1
ATOM 3910 O O . GLU A 1 496 ? -24.653 3.596 5.221 1.00 91.75 496 GLU A O 1
ATOM 3915 N N . LEU A 1 497 ? -23.048 4.809 4.224 1.00 89.62 497 LEU A N 1
ATOM 3916 C CA . LEU A 1 497 ? -22.239 4.989 5.440 1.00 89.62 497 LEU A CA 1
ATOM 3917 C C . LEU A 1 497 ? -23.054 5.582 6.591 1.00 89.62 497 LEU A C 1
ATOM 3919 O O . LEU A 1 497 ? -23.002 5.090 7.715 1.00 89.62 497 LEU A O 1
ATOM 3923 N N . ARG A 1 498 ? -23.870 6.603 6.308 1.00 88.31 498 ARG A N 1
ATOM 3924 C CA . ARG A 1 498 ? -24.734 7.227 7.314 1.00 88.31 498 ARG A CA 1
ATOM 3925 C C . ARG A 1 498 ? -25.739 6.246 7.920 1.00 88.31 498 ARG A C 1
ATOM 3927 O O . ARG A 1 498 ? -26.120 6.429 9.072 1.00 88.31 498 ARG A O 1
ATOM 3934 N N . SER A 1 499 ? -26.176 5.233 7.172 1.00 88.19 499 SER A N 1
ATOM 3935 C CA . SER A 1 499 ? -27.135 4.234 7.660 1.00 88.19 499 SER A CA 1
ATOM 3936 C C . SER A 1 499 ? -26.544 3.266 8.692 1.00 88.19 499 SER A C 1
ATOM 3938 O O . SER A 1 499 ? -27.293 2.707 9.492 1.00 88.19 499 SER A O 1
ATOM 3940 N N . HIS A 1 500 ? -25.216 3.116 8.721 1.00 87.44 500 HIS A N 1
ATOM 3941 C CA . HIS A 1 500 ? -24.504 2.288 9.697 1.00 87.44 500 HIS A CA 1
ATOM 3942 C C . HIS A 1 500 ? -24.277 2.997 11.041 1.00 87.44 500 HIS A C 1
ATOM 3944 O O . HIS A 1 500 ? -24.059 2.339 12.064 1.00 87.44 500 HIS A O 1
ATOM 3950 N N . ILE A 1 501 ? -24.382 4.329 11.064 1.00 85.56 501 ILE A N 1
ATOM 3951 C CA . ILE A 1 501 ? -24.192 5.138 12.266 1.00 85.56 501 ILE A CA 1
ATOM 3952 C C . ILE A 1 501 ? -25.411 4.982 13.196 1.00 85.56 501 ILE A C 1
ATOM 3954 O O . ILE A 1 501 ? -26.529 5.339 12.811 1.00 85.56 501 ILE A O 1
ATOM 3958 N N . PRO A 1 502 ? -25.235 4.523 14.452 1.00 78.69 502 PRO A N 1
ATOM 3959 C CA . PRO A 1 502 ? -26.341 4.361 15.391 1.00 78.69 502 PRO A CA 1
ATOM 3960 C C . PRO A 1 502 ? -27.054 5.686 15.670 1.00 78.69 502 PRO A C 1
ATOM 3962 O O . PRO A 1 502 ? -26.409 6.706 15.913 1.00 78.69 502 PRO A O 1
ATOM 3965 N N . ALA A 1 503 ? -28.387 5.676 15.762 1.00 75.25 503 ALA A N 1
ATOM 3966 C CA . ALA A 1 503 ? -29.166 6.876 16.105 1.00 75.25 503 ALA A CA 1
ATOM 3967 C C . ALA A 1 503 ? -28.753 7.498 17.460 1.00 75.25 503 ALA A C 1
ATOM 3969 O O . ALA A 1 503 ? -28.822 8.713 17.648 1.00 75.25 503 ALA A O 1
ATOM 3970 N N . THR A 1 504 ? -28.268 6.670 18.394 1.00 72.25 504 THR A N 1
ATOM 3971 C CA . THR A 1 504 ? -27.715 7.092 19.693 1.00 72.25 504 THR A CA 1
ATOM 3972 C C . THR A 1 504 ? -26.430 7.915 19.565 1.00 72.25 504 THR A C 1
ATOM 3974 O O . THR A 1 504 ? -26.183 8.779 20.405 1.00 72.25 504 THR A O 1
ATOM 3977 N N . LEU A 1 505 ? -25.643 7.679 18.511 1.00 72.44 505 LEU A N 1
ATOM 3978 C CA . LEU A 1 505 ? -24.461 8.457 18.133 1.00 72.44 505 LEU A CA 1
ATOM 3979 C C . LEU A 1 505 ? -24.848 9.688 17.294 1.00 72.44 505 LEU A C 1
ATOM 3981 O O . LEU A 1 505 ? -24.268 10.764 17.441 1.00 72.44 505 LEU A O 1
ATOM 3985 N N . GLY A 1 506 ? -25.831 9.497 16.405 1.00 54.38 506 GLY A N 1
ATOM 3986 C CA . GLY A 1 506 ? -26.014 10.260 15.172 1.00 54.38 506 GLY A CA 1
ATOM 3987 C C . GLY A 1 506 ? -27.092 11.342 15.150 1.00 54.38 506 GLY A C 1
ATOM 3988 O O . GLY A 1 506 ? -27.217 12.000 14.124 1.00 54.38 506 GLY A O 1
ATOM 3989 N N . ASN A 1 507 ? -27.835 11.592 16.229 1.00 56.78 507 ASN A N 1
ATOM 3990 C CA . ASN A 1 507 ? -28.784 12.712 16.209 1.00 56.78 507 ASN A CA 1
ATOM 3991 C C . ASN A 1 507 ? -28.073 14.040 16.524 1.00 56.78 507 ASN A C 1
ATOM 3993 O O . ASN A 1 507 ? -27.978 14.909 15.671 1.00 56.78 507 ASN A O 1
ATOM 3997 N N . LYS A 1 508 ? -27.422 14.203 17.680 1.00 65.12 508 LYS A N 1
ATOM 3998 C CA . LYS A 1 508 ? -26.985 15.550 18.108 1.00 65.12 508 LYS A CA 1
ATOM 3999 C C . LYS A 1 508 ? -25.798 16.160 17.330 1.00 65.12 508 LYS A C 1
ATOM 4001 O O . LYS A 1 508 ? -25.928 17.311 16.915 1.00 65.12 508 LYS A O 1
ATOM 4006 N N . PRO A 1 509 ? -24.655 15.475 17.111 1.00 63.44 509 PRO A N 1
ATOM 4007 C CA . PRO A 1 509 ? -23.527 16.069 16.382 1.00 63.44 509 PRO A CA 1
ATOM 4008 C C . PRO A 1 509 ? -23.834 16.327 14.899 1.00 63.44 509 PRO A C 1
ATOM 4010 O O . PRO A 1 509 ? -23.475 17.377 14.374 1.00 63.44 509 PRO A O 1
ATOM 4013 N N . LEU A 1 510 ? -24.539 15.403 14.233 1.00 65.69 510 LEU A N 1
ATOM 4014 C CA . LEU A 1 510 ? -24.886 15.525 12.813 1.00 65.6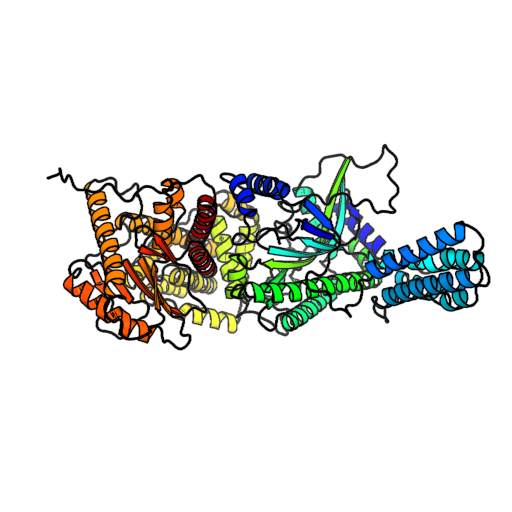9 510 LEU A CA 1
ATOM 4015 C C . LEU A 1 510 ? -26.049 16.503 12.567 1.00 65.69 510 LEU A C 1
ATOM 4017 O O . LEU A 1 510 ? -26.004 17.233 11.579 1.00 65.69 510 LEU A O 1
ATOM 4021 N N . GLU A 1 511 ? -27.064 16.582 13.440 1.00 66.44 511 GLU A N 1
ATOM 4022 C CA . GLU A 1 511 ? -28.182 17.543 13.310 1.00 66.44 511 GLU A CA 1
ATOM 4023 C C . GLU A 1 511 ? -27.709 19.000 13.412 1.00 66.44 511 GLU A C 1
ATOM 4025 O O . GLU A 1 511 ? -28.158 19.850 12.645 1.00 66.44 511 GLU A O 1
ATOM 4030 N N . ILE A 1 512 ? -26.751 19.292 14.302 1.00 60.97 512 ILE A N 1
ATOM 4031 C CA . ILE A 1 512 ? -26.178 20.642 14.448 1.00 60.97 512 ILE A CA 1
ATOM 4032 C C . ILE A 1 512 ? -25.476 21.092 13.159 1.00 60.97 512 ILE A C 1
ATOM 4034 O O . ILE A 1 512 ? -25.471 22.282 12.854 1.00 60.97 512 ILE A O 1
ATOM 4038 N N . LEU A 1 513 ? -24.897 20.162 12.397 1.00 56.81 513 LEU A N 1
ATOM 4039 C CA . LEU A 1 513 ? -24.004 20.474 11.274 1.00 56.81 513 LEU A CA 1
ATOM 4040 C C . LEU A 1 513 ? -24.699 20.372 9.922 1.00 56.81 513 LEU A C 1
ATOM 4042 O O . LEU A 1 513 ? -24.481 21.217 9.055 1.00 56.81 513 LEU A O 1
ATOM 4046 N N . THR A 1 514 ? -25.634 19.435 9.780 1.00 57.31 514 THR A N 1
ATOM 4047 C CA . THR A 1 514 ? -26.598 19.454 8.672 1.00 57.31 514 THR A CA 1
ATOM 4048 C C . THR A 1 514 ? -27.477 20.709 8.724 1.00 57.31 514 THR A C 1
ATOM 4050 O O . THR A 1 514 ? -27.751 21.299 7.682 1.00 57.31 514 THR A O 1
ATOM 4053 N N . GLY A 1 515 ? -27.816 21.202 9.923 1.00 55.78 515 GLY A N 1
ATOM 4054 C CA . GLY A 1 515 ? -28.502 22.484 10.122 1.00 55.78 515 GLY A CA 1
ATOM 4055 C C . GLY A 1 515 ? -27.679 23.737 9.775 1.00 55.78 515 GLY A C 1
ATOM 4056 O O . GLY A 1 515 ? -28.261 24.808 9.626 1.00 55.78 515 GLY A O 1
ATOM 4057 N N . GLN A 1 516 ? -26.352 23.624 9.616 1.00 57.88 516 GLN A N 1
ATOM 4058 C CA . GLN A 1 516 ? -25.453 24.731 9.241 1.00 57.88 516 GLN A CA 1
ATOM 4059 C C . GLN A 1 516 ? -25.230 24.868 7.724 1.00 57.88 516 GLN A C 1
ATOM 4061 O O . GLN A 1 516 ? -24.605 25.833 7.291 1.00 57.88 516 GLN A O 1
ATOM 4066 N N . GLY A 1 517 ? -25.738 23.937 6.908 1.00 67.44 517 GLY A N 1
ATOM 4067 C CA . GLY A 1 517 ? -25.744 24.060 5.445 1.00 67.44 517 GLY A CA 1
ATOM 4068 C C . GLY A 1 517 ? -24.411 23.795 4.731 1.00 67.44 517 GLY A C 1
ATOM 4069 O O . GLY A 1 517 ? -24.294 24.126 3.555 1.00 67.44 517 GLY A O 1
ATOM 4070 N N . ASN A 1 518 ? -23.410 23.196 5.391 1.00 84.06 518 ASN A N 1
ATOM 4071 C CA . ASN A 1 518 ? -22.132 22.845 4.758 1.00 84.06 518 ASN A CA 1
ATOM 4072 C C . ASN A 1 518 ? -22.079 21.346 4.389 1.00 84.06 518 ASN A C 1
ATOM 4074 O O . ASN A 1 518 ? -21.860 20.493 5.257 1.00 84.06 518 ASN A O 1
ATOM 4078 N N . LYS A 1 519 ? -22.282 21.030 3.098 1.00 87.44 519 LYS A N 1
ATOM 4079 C CA . LYS A 1 519 ? -22.301 19.650 2.565 1.00 87.44 519 LYS A CA 1
ATOM 4080 C C . LYS A 1 519 ? -20.976 18.927 2.843 1.00 87.44 519 LYS A C 1
ATOM 4082 O O . LYS A 1 519 ? -20.999 17.814 3.361 1.00 87.44 519 LYS A O 1
ATOM 4087 N N . GLN A 1 520 ? -19.842 19.576 2.585 1.00 91.06 520 GLN A N 1
ATOM 4088 C CA . GLN A 1 520 ? -18.495 19.006 2.710 1.00 91.06 520 GLN A CA 1
ATOM 4089 C C . GLN A 1 520 ? -18.210 18.547 4.143 1.00 91.06 520 GLN A C 1
ATOM 4091 O O . GLN A 1 520 ? -17.756 17.426 4.375 1.00 91.06 520 GLN A O 1
ATOM 4096 N N . ILE A 1 521 ? -18.538 19.396 5.121 1.00 89.50 521 ILE A N 1
ATOM 4097 C CA . ILE A 1 521 ? -18.364 19.075 6.541 1.00 89.50 521 ILE A CA 1
ATOM 4098 C C . ILE A 1 521 ? -19.312 17.952 6.977 1.00 89.50 521 ILE A C 1
ATOM 4100 O O . ILE A 1 521 ? -18.916 17.074 7.742 1.00 89.50 521 ILE A O 1
ATOM 4104 N N . SER A 1 522 ? -20.547 17.924 6.468 1.00 88.00 522 SER A N 1
ATOM 4105 C CA . SER A 1 522 ? -21.465 16.814 6.742 1.00 88.00 522 SER A CA 1
ATOM 4106 C C . SER A 1 522 ? -20.929 15.480 6.215 1.00 88.00 522 SER A C 1
ATOM 4108 O O . SER A 1 522 ? -21.089 14.457 6.883 1.00 88.00 522 SER A O 1
ATOM 4110 N N . ILE A 1 523 ? -20.305 15.476 5.035 1.00 91.31 523 ILE A N 1
ATOM 4111 C CA . ILE A 1 523 ? -19.731 14.270 4.430 1.00 91.31 523 ILE A CA 1
ATOM 4112 C C . ILE A 1 523 ? -18.549 13.770 5.262 1.00 91.31 523 ILE A C 1
ATOM 4114 O O . ILE A 1 523 ? -18.584 12.633 5.732 1.00 91.31 523 ILE A O 1
ATOM 4118 N N . VAL A 1 524 ? -17.539 14.614 5.511 1.00 92.19 524 VAL A N 1
ATOM 4119 C CA . VAL A 1 524 ? -16.333 14.183 6.243 1.00 92.19 524 VAL A CA 1
ATOM 4120 C C . VAL A 1 524 ? -16.675 13.691 7.648 1.00 92.19 524 VAL A C 1
ATOM 4122 O O . VAL A 1 524 ? -16.115 12.706 8.114 1.00 92.19 524 VAL A O 1
ATOM 4125 N N . LEU A 1 525 ? -17.644 14.314 8.322 1.00 89.75 525 LEU A N 1
ATOM 4126 C CA . LEU A 1 525 ? -18.072 13.869 9.644 1.00 89.75 525 LEU A CA 1
ATOM 4127 C C . LEU A 1 525 ? -18.842 12.559 9.615 1.00 89.75 525 LEU A C 1
ATOM 4129 O O . LEU A 1 525 ? -18.722 11.787 10.558 1.00 89.75 525 LEU A O 1
ATOM 4133 N N . THR A 1 526 ? -19.602 12.293 8.553 1.00 90.81 526 THR A N 1
ATOM 4134 C CA . THR A 1 526 ? -20.237 10.982 8.367 1.00 90.81 526 THR A CA 1
ATOM 4135 C C . THR A 1 526 ? -19.165 9.899 8.290 1.00 90.81 526 THR A C 1
ATOM 4137 O O . THR A 1 526 ? -19.249 8.915 9.018 1.00 90.81 526 THR A O 1
ATOM 4140 N N . VAL A 1 527 ? -18.114 10.122 7.495 1.00 92.69 527 VAL A N 1
ATOM 4141 C CA . VAL A 1 527 ? -16.980 9.193 7.390 1.00 92.69 527 VAL A CA 1
ATOM 4142 C C . VAL A 1 527 ? -16.282 9.022 8.742 1.00 92.69 527 VAL A C 1
ATOM 4144 O O . VAL A 1 527 ? -16.159 7.906 9.233 1.00 92.69 527 VAL A O 1
ATOM 4147 N N . ILE A 1 528 ? -15.913 10.119 9.409 1.00 92.69 528 ILE A N 1
ATOM 4148 C CA . ILE A 1 528 ? -15.240 10.096 10.718 1.00 92.69 528 ILE A CA 1
ATOM 4149 C C . ILE A 1 528 ? -16.068 9.369 11.786 1.00 92.69 528 ILE A C 1
ATOM 4151 O O . ILE A 1 528 ? -15.531 8.570 12.552 1.00 92.69 528 ILE A O 1
ATOM 4155 N N . LEU A 1 529 ? -17.368 9.651 11.879 1.00 91.00 529 LEU A N 1
ATOM 4156 C CA . LEU A 1 529 ? -18.238 9.014 12.868 1.00 91.00 529 LEU A CA 1
ATOM 4157 C C . LEU A 1 529 ? -18.424 7.528 12.578 1.00 91.00 529 LEU A C 1
ATOM 4159 O O . LEU A 1 529 ? -18.515 6.747 13.522 1.00 91.00 529 LEU A O 1
ATOM 4163 N N . GLU A 1 530 ? -18.433 7.130 11.308 1.00 91.31 530 GLU A N 1
ATOM 4164 C CA . GLU A 1 530 ? -18.484 5.719 10.945 1.00 91.31 530 GLU A CA 1
ATOM 4165 C C . GLU A 1 530 ? -17.156 4.997 11.226 1.00 91.31 530 GLU A C 1
ATOM 4167 O O . GLU A 1 530 ? -17.166 3.877 11.736 1.00 91.31 530 GLU A O 1
ATOM 4172 N N . GLN A 1 531 ? -16.009 5.655 11.019 1.00 92.62 531 GLN A N 1
ATOM 4173 C CA . GLN A 1 531 ? -14.707 5.146 11.469 1.00 92.62 531 GLN A CA 1
ATOM 4174 C C . GLN A 1 531 ? -14.715 4.888 12.984 1.00 92.62 531 GLN A C 1
ATOM 4176 O O . GLN A 1 531 ? -14.335 3.804 13.425 1.00 92.62 531 GLN A O 1
ATOM 4181 N N . PHE A 1 532 ? -15.207 5.844 13.784 1.00 92.06 532 PHE A N 1
ATOM 4182 C CA . PHE A 1 532 ? -15.364 5.674 15.234 1.00 92.06 532 PHE A CA 1
ATOM 4183 C C . PHE A 1 532 ? -16.334 4.551 15.598 1.00 92.06 532 PHE A C 1
ATOM 4185 O O . PHE A 1 532 ? -16.055 3.759 16.500 1.00 92.06 532 PHE A O 1
ATOM 4192 N N . ASN A 1 533 ? -17.471 4.477 14.905 1.00 90.25 533 ASN A N 1
ATOM 4193 C CA . ASN A 1 533 ? -18.479 3.448 15.118 1.00 90.25 533 ASN A CA 1
ATOM 4194 C C . ASN A 1 533 ? -17.886 2.046 14.948 1.00 90.25 533 ASN A C 1
ATOM 4196 O O . ASN A 1 533 ? -18.054 1.214 15.841 1.00 90.25 533 ASN A O 1
ATOM 4200 N N . LYS A 1 534 ? -17.136 1.818 13.863 1.00 89.31 534 LYS A N 1
ATOM 4201 C CA . LYS A 1 534 ? -16.444 0.551 13.598 1.00 89.31 534 LYS A CA 1
ATOM 4202 C C . LYS A 1 534 ? -15.317 0.293 14.601 1.00 89.31 534 LYS A C 1
ATOM 4204 O O . LYS A 1 534 ? -15.314 -0.747 15.255 1.00 89.31 534 LYS A O 1
ATOM 4209 N N . ALA A 1 535 ? -14.398 1.245 14.774 1.00 90.50 535 ALA A N 1
ATOM 4210 C CA . ALA A 1 535 ? -13.192 1.061 15.586 1.00 90.50 535 ALA A CA 1
ATOM 4211 C C . ALA A 1 535 ? -13.482 0.845 17.079 1.00 90.50 535 ALA A C 1
ATOM 4213 O O . ALA A 1 535 ? -12.807 0.054 17.738 1.00 90.50 535 ALA A O 1
ATOM 4214 N N . TYR A 1 536 ? -14.498 1.525 17.619 1.00 87.75 536 TYR A N 1
ATOM 4215 C CA . TYR A 1 536 ? -14.886 1.427 19.030 1.00 87.75 536 TYR A CA 1
ATOM 4216 C C . TYR A 1 536 ? -16.164 0.616 19.256 1.00 87.75 536 TYR A C 1
ATOM 4218 O O . TYR A 1 536 ? -16.649 0.545 20.388 1.00 87.75 536 TYR A O 1
ATOM 4226 N N . ARG A 1 537 ? -16.693 -0.014 18.197 1.00 84.62 537 ARG A N 1
ATOM 4227 C CA . ARG A 1 537 ? -17.875 -0.890 18.224 1.00 84.62 537 ARG A CA 1
ATOM 4228 C C . ARG A 1 537 ? -19.072 -0.209 18.900 1.00 84.62 537 ARG A C 1
ATOM 4230 O O . ARG A 1 537 ? -19.736 -0.772 19.770 1.00 84.62 537 ARG A O 1
ATOM 4237 N N . LEU A 1 538 ? -19.328 1.049 18.532 1.00 86.00 538 LEU A N 1
ATOM 4238 C CA . LEU A 1 538 ? -20.329 1.896 19.197 1.00 86.00 538 LEU A CA 1
ATOM 4239 C C . LEU A 1 538 ? -21.758 1.386 18.962 1.00 86.00 538 LEU A C 1
ATOM 4241 O O . LEU A 1 538 ? -22.593 1.469 19.862 1.00 86.00 538 LEU A O 1
ATOM 4245 N N . SER A 1 539 ? -22.029 0.793 17.799 1.00 81.44 539 SER A N 1
ATOM 4246 C CA . SER A 1 539 ? -23.294 0.114 17.486 1.00 81.44 539 SER A CA 1
ATOM 4247 C C . SER A 1 539 ? -23.624 -1.028 18.448 1.00 81.44 539 SER A C 1
ATOM 4249 O O . SER A 1 539 ? -24.795 -1.280 18.732 1.00 81.44 539 SER A O 1
ATOM 4251 N N . GLU A 1 540 ? -22.603 -1.670 19.010 1.00 77.56 540 GLU A N 1
ATOM 4252 C CA . GLU A 1 540 ? -22.756 -2.767 19.958 1.00 77.56 540 GLU A CA 1
ATOM 4253 C C . GLU A 1 540 ? -22.939 -2.276 21.395 1.00 77.56 540 GLU A C 1
ATOM 4255 O O . GLU A 1 540 ? -23.464 -3.004 22.223 1.00 77.56 540 GLU A O 1
ATOM 4260 N N . SER A 1 541 ? -22.570 -1.044 21.745 1.00 78.69 541 SER A N 1
ATOM 4261 C CA . SER A 1 541 ? -22.733 -0.537 23.112 1.00 78.69 541 SER A CA 1
ATOM 4262 C C . SER A 1 541 ? -23.471 0.793 23.115 1.00 78.69 541 SER A C 1
ATOM 4264 O O . SER A 1 541 ? -22.869 1.863 23.060 1.00 78.69 541 SER A O 1
ATOM 4266 N N . GLN A 1 542 ? -24.800 0.736 23.259 1.00 78.12 542 GLN A N 1
ATOM 4267 C CA . GLN A 1 542 ? -25.646 1.937 23.299 1.00 78.12 542 GLN A CA 1
ATOM 4268 C C . GLN A 1 542 ? -25.214 2.926 24.394 1.00 78.12 542 GLN A C 1
ATOM 4270 O O . GLN A 1 542 ? -25.239 4.139 24.181 1.00 78.12 542 GLN A O 1
ATOM 4275 N N . GLY A 1 543 ? -24.780 2.412 25.553 1.00 80.69 543 GLY A N 1
ATOM 4276 C CA . GLY A 1 543 ? -24.254 3.229 26.647 1.00 80.69 543 GLY A CA 1
ATOM 4277 C C . GLY A 1 543 ? -22.969 3.964 26.261 1.00 80.69 543 GLY A C 1
ATOM 4278 O O . GLY A 1 543 ? -22.871 5.173 26.476 1.00 80.69 543 GLY A O 1
ATOM 4279 N N . LEU A 1 544 ? -22.015 3.262 25.641 1.00 85.00 544 LEU A N 1
ATOM 4280 C CA . LEU A 1 544 ? -20.777 3.868 25.149 1.00 85.00 544 LEU A CA 1
ATOM 4281 C C . LEU A 1 544 ? -21.049 4.869 24.020 1.00 85.00 544 LEU A C 1
ATOM 4283 O O . LEU A 1 544 ? -20.519 5.974 24.067 1.00 85.00 544 LEU A O 1
ATOM 4287 N N . ALA A 1 545 ? -21.917 4.536 23.061 1.00 86.19 545 ALA A N 1
ATOM 4288 C CA . ALA A 1 545 ? -22.298 5.418 21.957 1.00 86.19 545 ALA A CA 1
ATOM 4289 C C . ALA A 1 545 ? -22.930 6.731 22.444 1.00 86.19 545 ALA A C 1
ATOM 4291 O O . ALA A 1 545 ? -22.572 7.809 21.973 1.00 86.19 545 ALA A O 1
ATOM 4292 N N . SER A 1 546 ? -23.830 6.663 23.432 1.00 83.31 546 SER A N 1
ATOM 4293 C CA . SER A 1 546 ? -24.445 7.859 24.021 1.00 83.31 546 SER A CA 1
ATOM 4294 C C . SER A 1 546 ? -23.403 8.757 24.689 1.00 83.31 546 SER A C 1
ATOM 4296 O O . SER A 1 546 ? -23.436 9.980 24.547 1.00 83.31 546 SER A O 1
ATOM 4298 N N . VAL A 1 547 ? -22.487 8.157 25.449 1.00 86.62 547 VAL A N 1
ATOM 4299 C CA . VAL A 1 547 ? -21.429 8.879 26.158 1.00 86.62 547 VAL A CA 1
ATOM 4300 C C . VAL A 1 547 ? -20.410 9.469 25.175 1.00 86.62 547 VAL A C 1
ATOM 4302 O O . VAL A 1 547 ? -20.015 10.624 25.332 1.00 86.62 547 VAL A O 1
ATOM 4305 N N . PHE A 1 548 ? -20.062 8.730 24.117 1.00 89.19 548 PHE A N 1
ATOM 4306 C CA . PHE A 1 548 ? -19.268 9.230 22.996 1.00 89.19 548 PHE A CA 1
ATOM 4307 C C . PHE A 1 548 ? -19.921 10.472 22.387 1.00 89.19 548 PHE A C 1
ATOM 4309 O O . PHE A 1 548 ? -19.274 11.509 22.288 1.00 89.19 548 PHE A O 1
ATOM 4316 N N . GLY A 1 549 ? -21.207 10.403 22.022 1.00 86.50 549 GLY A N 1
ATOM 4317 C CA . GLY A 1 549 ? -21.903 11.512 21.361 1.00 86.50 549 GLY A CA 1
ATOM 4318 C C . GLY A 1 549 ? -21.937 12.789 22.209 1.00 86.50 549 GLY A C 1
ATOM 4319 O O . GLY A 1 549 ? -21.777 13.891 21.684 1.00 86.50 549 GLY A O 1
ATOM 4320 N N . GLN A 1 550 ? -22.092 12.653 23.531 1.00 85.69 550 GLN A N 1
ATOM 4321 C CA . GLN A 1 550 ? -22.020 13.779 24.471 1.00 85.69 550 GLN A CA 1
ATOM 4322 C C . GLN A 1 550 ? -20.611 14.375 24.557 1.00 85.69 550 GLN A C 1
ATOM 4324 O O . GLN A 1 550 ? -20.462 15.599 24.517 1.00 85.69 550 GLN A O 1
ATOM 4329 N N . HIS A 1 551 ? -19.585 13.525 24.651 1.00 89.06 551 HIS A N 1
ATOM 4330 C CA . HIS A 1 551 ? -18.191 13.965 24.708 1.00 89.06 551 HIS A CA 1
ATOM 4331 C C . HIS A 1 551 ? -17.763 14.647 23.411 1.00 89.06 551 HIS A C 1
ATOM 4333 O O . HIS A 1 551 ? -17.250 15.761 23.447 1.00 89.06 551 HIS A O 1
ATOM 4339 N N . PHE A 1 552 ? -18.071 14.041 22.264 1.00 89.00 552 PHE A N 1
ATOM 4340 C CA . PHE A 1 552 ? -17.800 14.608 20.945 1.00 89.00 552 PHE A CA 1
ATOM 4341 C C . PHE A 1 552 ? -18.408 16.009 20.808 1.00 89.00 552 PHE A C 1
ATOM 4343 O O . PHE A 1 552 ? -17.728 16.949 20.397 1.00 89.00 552 PHE A O 1
ATOM 4350 N N . LEU A 1 553 ? -19.669 16.186 21.225 1.00 85.44 553 LEU A N 1
ATOM 4351 C CA . LEU A 1 553 ? -20.325 17.493 21.219 1.00 85.44 553 LEU A CA 1
ATOM 4352 C C . LEU A 1 553 ? -19.612 18.500 22.133 1.00 85.44 553 LEU A C 1
ATOM 4354 O O . LEU A 1 553 ? -19.410 19.645 21.732 1.00 85.44 553 LEU A O 1
ATOM 4358 N N . SER A 1 554 ? -19.205 18.088 23.334 1.00 87.44 554 SER A N 1
ATOM 4359 C CA . SER A 1 554 ? -18.476 18.957 24.263 1.00 87.44 554 SER A CA 1
ATOM 4360 C C . SER A 1 554 ? -17.124 19.405 23.699 1.00 87.44 554 SER A C 1
ATOM 4362 O O . SER A 1 554 ? -16.810 20.595 23.747 1.00 87.44 554 SER A O 1
ATOM 4364 N N . VAL A 1 555 ? -16.350 18.490 23.110 1.00 89.38 555 VAL A N 1
ATOM 4365 C CA . VAL A 1 555 ? -15.057 18.809 22.483 1.00 89.38 555 VAL A CA 1
ATOM 4366 C C . VAL A 1 555 ? -15.250 19.704 21.258 1.00 89.38 555 VAL A C 1
ATOM 4368 O O . VAL A 1 555 ? -14.472 20.631 21.052 1.00 89.38 555 VAL A O 1
ATOM 4371 N N . SER A 1 556 ? -16.324 19.513 20.485 1.00 86.25 556 SER A N 1
ATOM 4372 C CA . SER A 1 556 ? -16.587 20.316 19.280 1.00 86.25 556 SER A CA 1
ATOM 4373 C C . SER A 1 556 ? -16.801 21.817 19.533 1.00 86.25 556 SER A C 1
ATOM 4375 O O . SER A 1 556 ? -16.644 22.636 18.623 1.00 86.25 556 SER A O 1
ATOM 4377 N N . GLN A 1 557 ? -17.142 22.188 20.772 1.00 86.69 557 GLN A N 1
ATOM 4378 C CA . GLN A 1 557 ? -17.309 23.577 21.211 1.00 86.69 557 GLN A CA 1
ATOM 4379 C C . GLN A 1 557 ? -15.976 24.254 21.563 1.00 86.69 557 GLN A C 1
ATOM 4381 O O . GLN A 1 557 ? -15.934 25.470 21.743 1.00 86.69 557 GLN A O 1
ATOM 4386 N N . GLN A 1 558 ? -14.893 23.485 21.661 1.00 88.56 558 GLN A N 1
ATOM 4387 C CA . GLN A 1 558 ? -13.561 23.978 21.985 1.00 88.56 558 GLN A CA 1
ATOM 4388 C C . GLN A 1 558 ? -12.809 24.396 20.713 1.00 88.56 558 GLN A C 1
ATOM 4390 O O . GLN A 1 558 ? -13.141 23.989 19.597 1.00 88.56 558 GLN A O 1
ATOM 4395 N N . VAL A 1 559 ? -11.785 25.233 20.882 1.00 87.19 559 VAL A N 1
ATOM 4396 C CA . VAL A 1 559 ? -10.883 25.626 19.793 1.00 87.19 559 VAL A CA 1
ATOM 4397 C C . VAL A 1 559 ? -9.727 24.623 19.745 1.00 87.19 559 VAL A C 1
ATOM 4399 O O . VAL A 1 559 ? -9.013 24.509 20.744 1.00 87.19 559 VAL A O 1
ATOM 4402 N N . PRO A 1 560 ? -9.524 23.894 18.631 1.00 89.81 560 PRO A N 1
ATOM 4403 C CA . PRO A 1 560 ? -8.400 22.975 18.512 1.00 89.81 560 PRO A CA 1
ATOM 4404 C C . PRO A 1 560 ? -7.055 23.701 18.569 1.00 89.81 560 PRO A C 1
ATOM 4406 O O . PRO A 1 560 ? -6.919 24.821 18.075 1.00 89.81 560 PRO A O 1
ATOM 4409 N N . ILE A 1 561 ? -6.056 23.033 19.142 1.00 89.00 561 ILE A N 1
ATOM 4410 C CA . ILE A 1 561 ? -4.666 23.490 19.155 1.00 89.00 561 ILE A CA 1
ATOM 4411 C C . ILE A 1 561 ? -3.905 22.664 18.121 1.00 89.00 561 ILE A C 1
ATOM 4413 O O . ILE A 1 561 ? -3.933 21.436 18.175 1.00 89.00 561 ILE A O 1
ATOM 4417 N N . TYR A 1 562 ? -3.234 23.336 17.189 1.00 92.38 562 TYR A N 1
ATOM 4418 C CA . TYR A 1 562 ? -2.455 22.686 16.134 1.00 92.38 562 TYR A CA 1
ATOM 4419 C C . TYR A 1 562 ? -0.959 22.669 16.481 1.00 92.38 562 TYR A C 1
ATOM 4421 O O . TYR A 1 562 ? -0.485 23.663 17.043 1.00 92.38 562 TYR A O 1
ATOM 4429 N N . PRO A 1 563 ? -0.203 21.617 16.107 1.00 92.56 563 PRO A N 1
ATOM 4430 C CA . PRO A 1 563 ? 1.258 21.613 16.199 1.00 92.56 563 PRO A CA 1
ATOM 4431 C C . PRO A 1 563 ? 1.885 22.833 15.512 1.00 92.56 563 PRO A C 1
ATOM 4433 O O . PRO A 1 563 ? 1.401 23.274 14.468 1.00 92.56 563 PRO A O 1
ATOM 4436 N N . GLN A 1 564 ? 2.965 23.378 16.082 1.00 92.19 564 GLN A N 1
ATOM 4437 C CA . GLN A 1 564 ? 3.596 24.606 15.580 1.00 92.19 564 GLN A CA 1
ATOM 4438 C C . GLN A 1 564 ? 4.068 24.460 14.128 1.00 92.19 564 GLN A C 1
ATOM 4440 O O . GLN A 1 564 ? 3.823 25.347 13.312 1.00 92.19 564 GLN A O 1
ATOM 4445 N N . ASP A 1 565 ? 4.666 23.323 13.786 1.00 90.31 565 ASP A N 1
ATOM 4446 C CA . ASP A 1 565 ? 5.181 23.070 12.440 1.00 90.31 565 ASP A CA 1
ATOM 4447 C C . ASP A 1 565 ? 4.046 22.960 11.407 1.00 90.31 565 ASP A C 1
ATOM 4449 O O . ASP A 1 565 ? 4.172 23.438 10.280 1.00 90.31 565 ASP A O 1
ATOM 4453 N N . LEU A 1 566 ? 2.878 22.436 11.808 1.00 93.00 566 LEU A N 1
ATOM 4454 C CA . LEU A 1 566 ? 1.686 22.423 10.957 1.00 93.00 566 LEU A CA 1
ATOM 4455 C C . LEU A 1 566 ? 1.154 23.845 10.723 1.00 93.00 566 LEU A C 1
ATOM 4457 O O . LEU A 1 566 ? 0.752 24.178 9.610 1.00 93.00 566 LEU A O 1
ATOM 4461 N N . GLN A 1 567 ? 1.176 24.705 11.746 1.00 93.12 567 GLN A N 1
ATOM 4462 C CA . GLN A 1 567 ? 0.792 26.112 11.589 1.00 93.12 567 GLN A CA 1
ATOM 4463 C C . GLN A 1 567 ? 1.723 26.843 10.615 1.00 93.12 567 GLN A C 1
ATOM 4465 O O . GLN A 1 567 ? 1.246 27.628 9.798 1.00 93.12 567 GLN A O 1
ATOM 4470 N N . GLN A 1 568 ? 3.030 26.564 10.669 1.00 93.00 568 GLN A N 1
ATOM 4471 C CA . GLN A 1 568 ? 4.007 27.125 9.733 1.00 93.00 568 GLN A CA 1
ATOM 4472 C C . GLN A 1 568 ? 3.760 26.643 8.302 1.00 93.00 568 GLN A C 1
ATOM 4474 O O . GLN A 1 568 ? 3.724 27.468 7.391 1.00 93.00 568 GLN A O 1
ATOM 4479 N N . ALA A 1 569 ? 3.516 25.343 8.108 1.00 92.12 569 ALA A N 1
ATOM 4480 C CA . ALA A 1 569 ? 3.185 24.789 6.797 1.00 92.12 569 ALA A CA 1
ATOM 4481 C C . ALA A 1 569 ? 1.922 25.441 6.208 1.00 92.12 569 ALA A C 1
ATOM 4483 O O . ALA A 1 569 ? 1.907 25.824 5.043 1.00 92.12 569 ALA A O 1
ATOM 4484 N N . ILE A 1 570 ? 0.880 25.636 7.024 1.00 93.75 570 ILE A N 1
ATOM 4485 C CA . ILE A 1 570 ? -0.352 26.326 6.610 1.00 93.75 570 ILE A CA 1
ATOM 4486 C C . ILE A 1 570 ? -0.079 27.793 6.259 1.00 93.75 570 ILE A C 1
ATOM 4488 O O . ILE A 1 570 ? -0.584 28.277 5.253 1.00 93.75 570 ILE A O 1
ATOM 4492 N N . ALA A 1 571 ? 0.708 28.505 7.069 1.00 91.62 571 ALA A N 1
ATOM 4493 C CA . ALA A 1 571 ? 1.041 29.907 6.821 1.00 91.62 571 ALA A CA 1
ATOM 4494 C C . ALA A 1 571 ? 1.896 30.103 5.556 1.00 91.62 571 ALA A C 1
ATOM 4496 O O . ALA A 1 571 ? 1.819 31.158 4.928 1.00 91.62 571 ALA A O 1
ATOM 4497 N N . GLY A 1 572 ? 2.697 29.098 5.189 1.00 90.44 572 GLY A N 1
ATOM 4498 C CA . GLY A 1 572 ? 3.493 29.080 3.963 1.00 90.44 572 GLY A CA 1
ATOM 4499 C C . GLY A 1 572 ? 2.696 28.770 2.691 1.00 90.44 572 GLY A C 1
ATOM 4500 O O . GLY A 1 572 ? 3.207 28.997 1.597 1.00 90.44 572 GLY A O 1
ATOM 4501 N N . ASP A 1 573 ? 1.457 28.285 2.804 1.00 90.25 573 ASP A N 1
ATOM 4502 C CA . ASP A 1 573 ? 0.635 27.895 1.659 1.00 90.25 573 ASP A CA 1
ATOM 4503 C C . ASP A 1 573 ? -0.353 29.006 1.263 1.00 90.25 573 ASP A C 1
ATOM 4505 O O . ASP A 1 573 ? -1.354 29.267 1.934 1.00 90.25 573 ASP A O 1
ATOM 4509 N N . ASN A 1 574 ? -0.091 29.655 0.128 1.00 90.38 574 ASN A N 1
ATOM 4510 C CA . ASN A 1 574 ? -0.885 30.778 -0.378 1.00 90.38 574 ASN A CA 1
ATOM 4511 C C . ASN A 1 574 ? -2.287 30.392 -0.897 1.00 90.38 574 ASN A C 1
ATOM 4513 O O . ASN A 1 574 ? -3.124 31.274 -1.096 1.00 90.38 574 ASN A O 1
ATOM 4517 N N . GLN A 1 575 ? -2.561 29.104 -1.120 1.00 91.88 575 GLN A N 1
ATOM 4518 C CA . GLN A 1 575 ? -3.864 28.600 -1.560 1.00 91.88 575 GLN A CA 1
ATOM 4519 C C . GLN A 1 575 ? -4.737 28.158 -0.377 1.00 91.88 575 GLN A C 1
ATOM 4521 O O . GLN A 1 575 ? -5.921 27.842 -0.556 1.00 91.88 575 GLN A O 1
ATOM 4526 N N . PHE A 1 576 ? -4.191 28.112 0.841 1.00 93.81 576 PHE A N 1
ATOM 4527 C CA . PHE A 1 576 ? -4.936 27.694 2.017 1.00 93.81 576 PHE A CA 1
ATOM 4528 C C . PHE A 1 576 ? -5.914 28.782 2.491 1.00 93.81 576 PHE A C 1
ATOM 4530 O O . PHE A 1 576 ? -5.527 29.862 2.929 1.00 93.81 576 PHE A O 1
ATOM 4537 N N . ARG A 1 577 ? -7.213 28.474 2.450 1.00 94.31 577 ARG A N 1
ATOM 4538 C CA . ARG A 1 577 ? -8.307 29.358 2.857 1.00 94.31 577 ARG A CA 1
ATOM 4539 C C . ARG A 1 577 ? -8.850 28.950 4.219 1.00 94.31 577 ARG A C 1
ATOM 4541 O O . ARG A 1 577 ? -9.222 27.794 4.426 1.00 94.31 577 ARG A O 1
ATOM 4548 N N . GLN A 1 578 ? -8.917 29.892 5.156 1.00 91.69 578 GLN A N 1
ATOM 4549 C CA . GLN A 1 578 ? -9.346 29.602 6.529 1.00 91.69 578 GLN A CA 1
ATOM 4550 C C . GLN A 1 578 ? -10.847 29.298 6.614 1.00 91.69 578 GLN A C 1
ATOM 4552 O O . GLN A 1 578 ? -11.265 28.435 7.382 1.00 91.69 578 GLN A O 1
ATOM 4557 N N . GLU A 1 579 ? -11.653 29.955 5.784 1.00 89.88 579 GLU A N 1
ATOM 4558 C CA . GLU A 1 579 ? -13.104 29.800 5.719 1.00 89.88 579 GLU A CA 1
ATOM 4559 C C . GLU A 1 579 ? -13.568 28.426 5.203 1.00 89.88 579 GLU A C 1
ATOM 4561 O O . GLU A 1 579 ? -14.658 27.984 5.564 1.00 89.88 579 GLU A O 1
ATOM 4566 N N . THR A 1 580 ? -12.746 27.731 4.408 1.00 92.69 580 THR A N 1
ATOM 4567 C CA . THR A 1 580 ? -13.043 26.387 3.878 1.00 92.69 580 THR A CA 1
ATOM 4568 C C . THR A 1 580 ? -12.111 25.333 4.472 1.00 92.69 580 THR A C 1
ATOM 4570 O O . THR A 1 580 ? -12.529 24.506 5.283 1.00 92.69 580 THR A O 1
ATOM 4573 N N . HIS A 1 581 ? -10.823 25.382 4.130 1.00 95.06 581 HIS A N 1
ATOM 4574 C CA . HIS A 1 581 ? -9.828 24.384 4.528 1.00 95.06 581 HIS A CA 1
ATOM 4575 C C . HIS A 1 581 ? -9.554 24.432 6.037 1.00 95.06 581 HIS A C 1
ATOM 4577 O O . HIS A 1 581 ? -9.413 23.389 6.673 1.00 95.06 581 HIS A O 1
ATOM 4583 N N . GLY A 1 582 ? -9.546 25.630 6.633 1.00 93.75 582 GLY A N 1
ATOM 4584 C CA . GLY A 1 582 ? -9.422 25.800 8.085 1.00 93.75 582 GLY A CA 1
ATOM 4585 C C . GLY A 1 582 ? -10.606 25.205 8.855 1.00 93.75 582 GLY A C 1
ATOM 4586 O O . GLY A 1 582 ? -10.419 24.577 9.900 1.00 93.75 582 GLY A O 1
ATOM 4587 N N . LEU A 1 583 ? -11.823 25.320 8.311 1.00 90.75 583 LEU A N 1
ATOM 4588 C CA . LEU A 1 583 ? -13.015 24.694 8.885 1.00 90.75 583 LEU A CA 1
ATOM 4589 C C . LEU A 1 583 ? -12.951 23.162 8.805 1.00 90.75 583 LEU A C 1
ATOM 4591 O O . LEU A 1 583 ? -13.284 22.489 9.780 1.00 90.75 583 LEU A O 1
ATOM 4595 N N . LEU A 1 584 ? -12.497 22.611 7.677 1.00 93.69 584 LEU A N 1
ATOM 4596 C CA . LEU A 1 584 ? -12.278 21.171 7.512 1.00 93.69 584 LEU A CA 1
ATOM 4597 C C . LEU A 1 584 ? -11.232 20.645 8.509 1.00 93.69 584 LEU A C 1
ATOM 4599 O O . LEU A 1 584 ? -11.497 19.684 9.234 1.00 93.69 584 LEU A O 1
ATOM 4603 N N . LEU A 1 585 ? -10.089 21.330 8.620 1.00 95.88 585 LEU A N 1
ATOM 4604 C CA . LEU A 1 585 ? -9.028 21.001 9.576 1.00 95.88 585 LEU A CA 1
ATOM 4605 C C . LEU A 1 585 ? -9.533 21.002 11.024 1.00 95.88 585 LEU A C 1
ATOM 4607 O O . LEU A 1 585 ? -9.216 20.083 11.778 1.00 95.88 585 LEU A O 1
ATOM 4611 N N . LYS A 1 586 ? -10.356 21.987 11.409 1.00 92.88 586 LYS A N 1
ATOM 4612 C CA . LYS A 1 586 ? -10.951 22.061 12.752 1.00 92.88 586 LYS A CA 1
ATOM 4613 C C . LYS A 1 586 ? -11.677 20.762 13.117 1.00 92.88 586 LYS A C 1
ATOM 4615 O O . LYS A 1 586 ? -11.496 20.253 14.221 1.00 92.88 586 LYS A O 1
ATOM 4620 N N . TRP A 1 587 ? -12.500 20.228 12.215 1.00 90.94 587 TRP A N 1
ATOM 4621 C CA . TRP A 1 587 ? -13.288 19.020 12.481 1.00 90.94 587 TRP A CA 1
ATOM 4622 C C . TRP A 1 587 ? -12.443 17.752 12.533 1.00 90.94 587 TRP A C 1
ATOM 4624 O O . TRP A 1 587 ? -12.672 16.908 13.400 1.00 90.94 587 TRP A O 1
ATOM 4634 N N . ILE A 1 588 ? -11.425 17.646 11.678 1.00 94.94 588 ILE A N 1
ATOM 4635 C CA . ILE A 1 588 ? -10.467 16.536 11.744 1.00 94.94 588 ILE A CA 1
ATOM 4636 C C . ILE A 1 588 ? -9.662 16.602 13.054 1.00 94.94 588 ILE A C 1
ATOM 4638 O O . ILE A 1 588 ? -9.433 15.572 13.685 1.00 94.94 588 ILE A O 1
ATOM 4642 N N . ALA A 1 589 ? -9.313 17.802 13.530 1.00 95.12 589 ALA A N 1
ATOM 4643 C CA . ALA A 1 589 ? -8.625 17.991 14.807 1.00 95.12 589 ALA A CA 1
ATOM 4644 C C . ALA A 1 589 ? -9.502 17.677 16.029 1.00 95.12 589 ALA A C 1
ATOM 4646 O O . ALA A 1 589 ? -9.016 17.085 16.992 1.00 95.12 589 ALA A O 1
ATOM 4647 N N . ILE A 1 590 ? -10.799 18.005 15.987 1.00 92.25 590 ILE A N 1
ATOM 4648 C CA . ILE A 1 590 ? -11.767 17.559 17.003 1.00 92.25 590 ILE A CA 1
ATOM 4649 C C . ILE A 1 590 ? -11.805 16.031 17.053 1.00 92.25 590 ILE A C 1
ATOM 4651 O O . ILE A 1 590 ? -11.744 15.461 18.140 1.00 92.25 590 ILE A O 1
ATOM 4655 N N . ALA A 1 591 ? -11.866 15.371 15.893 1.00 92.69 591 ALA A N 1
ATOM 4656 C CA . ALA A 1 591 ? -11.845 13.916 15.820 1.00 92.69 591 ALA A CA 1
ATOM 4657 C C . ALA A 1 591 ? -10.563 13.343 16.439 1.00 92.69 591 ALA A C 1
ATOM 4659 O O . ALA A 1 591 ? -10.658 12.522 17.342 1.00 92.69 591 ALA A O 1
ATOM 4660 N N . ALA A 1 592 ? -9.386 13.849 16.056 1.00 94.12 592 ALA A N 1
ATOM 4661 C CA . ALA A 1 592 ? -8.110 13.422 16.633 1.00 94.12 592 ALA A CA 1
ATOM 4662 C C . ALA A 1 592 ? -8.082 13.565 18.167 1.00 94.12 592 ALA A C 1
ATOM 4664 O O . ALA A 1 592 ? -7.620 12.671 18.877 1.00 94.12 592 ALA A O 1
ATOM 4665 N N . ARG A 1 593 ? -8.641 14.660 18.703 1.00 93.12 593 ARG A N 1
ATOM 4666 C CA . ARG A 1 593 ? -8.746 14.857 20.153 1.00 93.12 593 ARG A CA 1
ATOM 4667 C C . ARG A 1 593 ? -9.665 13.832 20.819 1.00 93.12 593 ARG A C 1
ATOM 4669 O O . ARG A 1 593 ? -9.315 13.305 21.873 1.00 93.12 593 ARG A O 1
ATOM 4676 N N . VAL A 1 594 ? -10.827 13.565 20.225 1.00 92.56 594 VAL A N 1
ATOM 4677 C CA . VAL A 1 594 ? -11.780 12.572 20.741 1.00 92.56 594 VAL A CA 1
ATOM 4678 C C . VAL A 1 594 ? -11.164 11.174 20.731 1.00 92.56 594 VAL A C 1
ATOM 4680 O O . VAL A 1 594 ? -11.312 10.467 21.727 1.00 92.56 594 VAL A O 1
ATOM 4683 N N . SER A 1 595 ? -10.435 10.803 19.674 1.00 93.56 595 SER A N 1
ATOM 4684 C CA . SER A 1 595 ? -9.695 9.537 19.619 1.00 93.56 595 SER A CA 1
ATOM 4685 C C . SER A 1 595 ? -8.718 9.417 20.785 1.00 93.56 595 SER A C 1
ATOM 4687 O O . SER A 1 595 ? -8.800 8.466 21.557 1.00 93.56 595 SER A O 1
ATOM 4689 N N . ALA A 1 596 ? -7.871 10.429 21.004 1.00 92.12 596 ALA A N 1
ATOM 4690 C CA . ALA A 1 596 ? -6.895 10.422 22.095 1.00 92.12 596 ALA A CA 1
ATOM 4691 C C . ALA A 1 596 ? -7.542 10.284 23.489 1.00 92.12 596 ALA A C 1
ATOM 4693 O O . ALA A 1 596 ? -7.039 9.549 24.343 1.00 92.12 596 ALA A O 1
ATOM 4694 N N . ASP A 1 597 ? -8.676 10.955 23.727 1.00 91.88 597 ASP A N 1
ATOM 4695 C CA . ASP A 1 597 ? -9.418 10.832 24.988 1.00 91.88 597 ASP A CA 1
ATOM 4696 C C . ASP A 1 597 ? -10.009 9.411 25.168 1.00 91.88 597 ASP A C 1
ATOM 4698 O O . ASP A 1 597 ? -10.033 8.882 26.284 1.00 91.88 597 ASP A O 1
ATOM 4702 N N . PHE A 1 598 ? -10.457 8.765 24.085 1.00 90.56 598 PHE A N 1
ATOM 4703 C CA . PHE A 1 598 ? -10.966 7.387 24.106 1.00 90.56 598 PHE A CA 1
ATOM 4704 C C . PHE A 1 598 ? -9.858 6.353 24.323 1.00 90.56 598 PHE A C 1
ATOM 4706 O O . PHE A 1 598 ? -10.032 5.429 25.121 1.00 90.56 598 PHE A O 1
ATOM 4713 N N . GLU A 1 599 ? -8.693 6.541 23.709 1.00 91.19 599 GLU A N 1
ATOM 4714 C CA . GLU A 1 599 ? -7.523 5.701 23.970 1.00 91.19 599 GLU A CA 1
ATOM 4715 C C . GLU A 1 599 ? -7.076 5.777 25.432 1.00 91.19 599 GLU A C 1
ATOM 4717 O O . GLU A 1 599 ? -6.776 4.757 26.064 1.00 91.19 599 GLU A O 1
ATOM 4722 N N . ALA A 1 600 ? -7.083 6.980 26.014 1.00 89.69 600 ALA A N 1
ATOM 4723 C CA . ALA A 1 600 ? -6.816 7.161 27.436 1.00 89.69 600 ALA A CA 1
ATOM 4724 C C . ALA A 1 600 ? -7.850 6.415 28.296 1.00 89.69 600 ALA A C 1
ATOM 4726 O O . ALA A 1 600 ? -7.478 5.714 29.241 1.00 89.69 600 ALA A O 1
ATOM 4727 N N . HIS A 1 601 ? -9.136 6.491 27.940 1.00 88.56 601 HIS A N 1
ATOM 4728 C CA . HIS A 1 601 ? -10.200 5.748 28.619 1.00 88.56 601 HIS A CA 1
ATOM 4729 C C . HIS A 1 601 ? -10.005 4.229 28.555 1.00 88.56 601 HIS A C 1
ATOM 4731 O O . HIS A 1 601 ? -10.198 3.541 29.558 1.00 88.56 601 HIS A O 1
ATOM 4737 N N . PHE A 1 602 ? -9.586 3.678 27.417 1.00 89.19 602 PHE A N 1
ATOM 4738 C CA . PHE A 1 602 ? -9.324 2.242 27.291 1.00 89.19 602 PHE A CA 1
ATOM 4739 C C . PHE A 1 602 ? -8.147 1.777 28.148 1.00 89.19 602 PHE A C 1
ATOM 4741 O O . PHE A 1 602 ? -8.258 0.751 28.822 1.00 89.19 602 PHE A O 1
ATOM 4748 N N . LYS A 1 603 ? -7.076 2.571 28.239 1.00 88.19 603 LYS A N 1
ATOM 4749 C CA . LYS A 1 603 ? -5.968 2.309 29.174 1.00 88.19 603 LYS A CA 1
ATOM 4750 C C . LYS A 1 603 ? -6.437 2.327 30.631 1.00 88.19 603 LYS A C 1
ATOM 4752 O O . LYS A 1 603 ? -6.115 1.420 31.398 1.00 88.19 603 LYS A O 1
ATOM 4757 N N . MET A 1 604 ? -7.262 3.308 31.004 1.00 85.06 604 MET A N 1
ATOM 4758 C CA . MET A 1 604 ? -7.871 3.371 32.339 1.00 85.06 604 MET A CA 1
ATOM 4759 C C . MET A 1 604 ? -8.736 2.147 32.635 1.00 85.06 604 MET A C 1
ATOM 4761 O O . MET A 1 604 ? -8.684 1.595 33.733 1.00 85.06 604 MET A O 1
ATOM 4765 N N . ARG A 1 605 ? -9.523 1.706 31.653 1.00 85.25 605 ARG A N 1
ATOM 4766 C CA . ARG A 1 605 ? -10.399 0.542 31.774 1.00 85.25 605 ARG A CA 1
ATOM 4767 C C . ARG A 1 605 ? -9.608 -0.751 31.953 1.00 85.25 605 ARG A C 1
ATOM 4769 O O . ARG A 1 605 ? -9.957 -1.541 32.824 1.00 85.25 605 ARG A O 1
ATOM 4776 N N . ALA A 1 606 ? -8.528 -0.950 31.201 1.00 88.31 606 ALA A N 1
ATOM 4777 C CA . ALA A 1 606 ? -7.656 -2.109 31.388 1.00 88.31 606 ALA A CA 1
ATOM 4778 C C . ALA A 1 606 ? -7.055 -2.159 32.802 1.00 88.31 606 ALA A C 1
ATOM 4780 O O . ALA A 1 606 ? -6.979 -3.229 33.412 1.00 88.31 606 ALA A O 1
ATOM 4781 N N . ALA A 1 607 ? -6.702 -1.003 33.369 1.00 84.31 607 ALA A N 1
ATOM 4782 C CA . ALA A 1 607 ? -6.238 -0.923 34.750 1.00 84.31 607 ALA A CA 1
ATOM 4783 C C . ALA A 1 607 ? -7.352 -1.195 35.775 1.00 84.31 607 ALA A C 1
ATOM 4785 O O . ALA A 1 607 ? -7.128 -1.913 36.748 1.00 84.31 607 ALA A O 1
ATOM 4786 N N . ASP A 1 608 ? -8.570 -0.701 35.534 1.00 81.94 608 ASP A N 1
ATOM 4787 C CA . ASP A 1 608 ? -9.751 -0.971 36.369 1.00 81.94 608 ASP A CA 1
ATOM 4788 C C . ASP A 1 608 ? -10.106 -2.472 36.422 1.00 81.94 608 ASP A C 1
ATOM 4790 O O . ASP A 1 608 ? -10.574 -2.966 37.454 1.00 81.94 608 ASP A O 1
ATOM 4794 N N . LEU A 1 609 ? -9.830 -3.205 35.335 1.00 83.19 609 LEU A N 1
ATOM 4795 C CA . LEU A 1 609 ? -9.961 -4.664 35.234 1.00 83.19 609 LEU A CA 1
ATOM 4796 C C . LEU A 1 609 ? -8.754 -5.440 35.796 1.00 83.19 609 LEU A C 1
ATOM 4798 O O . LEU A 1 609 ? -8.839 -6.655 35.957 1.00 83.19 609 LEU A O 1
ATOM 4802 N N . GLY A 1 610 ? -7.657 -4.758 36.136 1.00 84.25 610 GLY A N 1
ATOM 4803 C CA . GLY A 1 610 ? -6.452 -5.352 36.724 1.00 84.25 610 GLY A CA 1
ATOM 4804 C C . GLY A 1 610 ? -5.427 -5.900 35.727 1.00 84.25 610 GLY A C 1
ATOM 4805 O O . GLY A 1 610 ? -4.530 -6.639 36.138 1.00 84.25 610 GLY A O 1
ATOM 4806 N N . PHE A 1 611 ? -5.531 -5.532 34.448 1.00 85.56 611 PHE A N 1
ATOM 4807 C CA . PHE A 1 611 ? -4.620 -5.956 33.375 1.00 85.56 611 PHE A CA 1
ATOM 4808 C C . PHE A 1 611 ? -3.595 -4.887 32.970 1.00 85.56 611 PHE A C 1
ATOM 4810 O O . PHE A 1 611 ? -2.741 -5.141 32.128 1.00 85.56 611 PHE A O 1
ATOM 4817 N N . ALA A 1 612 ? -3.632 -3.706 33.585 1.00 79.88 612 ALA A N 1
ATOM 4818 C CA . ALA A 1 612 ? -2.626 -2.665 33.400 1.00 79.88 612 ALA A CA 1
ATOM 4819 C C . ALA A 1 612 ? -2.335 -1.940 34.719 1.00 79.88 612 ALA A C 1
ATOM 4821 O O . ALA A 1 612 ? -3.162 -1.917 35.633 1.00 79.88 612 ALA A O 1
ATOM 4822 N N . ALA A 1 613 ? -1.158 -1.329 34.806 1.00 65.06 613 ALA A N 1
ATOM 4823 C CA . ALA A 1 613 ? -0.877 -0.304 35.800 1.00 65.06 613 ALA A CA 1
ATOM 4824 C C . ALA A 1 613 ? -1.383 1.054 35.283 1.00 65.06 613 ALA A C 1
ATOM 4826 O O . ALA A 1 613 ? -1.364 1.315 34.080 1.00 65.06 613 ALA A O 1
ATOM 4827 N N . TYR A 1 614 ? -1.872 1.911 36.180 1.00 58.22 614 TYR A N 1
ATOM 4828 C CA . TYR A 1 614 ? -2.348 3.247 35.825 1.00 58.22 614 TYR A CA 1
ATOM 4829 C C . TYR A 1 614 ? -1.979 4.259 36.906 1.00 58.22 614 TYR A C 1
ATOM 4831 O O . TYR A 1 614 ? -2.350 4.092 38.070 1.00 58.22 614 TYR A O 1
ATOM 4839 N N . ASP A 1 615 ? -1.305 5.335 36.498 1.00 52.03 615 ASP A N 1
ATOM 4840 C CA . ASP A 1 615 ? -0.766 6.374 37.387 1.00 52.03 615 ASP A CA 1
ATOM 4841 C C . ASP A 1 615 ? -1.846 7.091 38.218 1.00 52.03 615 ASP A C 1
ATOM 4843 O O . ASP A 1 615 ? -1.580 7.576 39.318 1.00 52.03 615 ASP A O 1
ATOM 4847 N N . GLY A 1 616 ? -3.095 7.122 37.740 1.00 50.06 616 GLY A N 1
ATOM 4848 C CA . GLY A 1 616 ? -4.220 7.729 38.459 1.00 50.06 616 GLY A CA 1
ATOM 4849 C C . GLY A 1 616 ? -4.917 6.814 39.477 1.00 50.06 616 GLY A C 1
ATOM 4850 O O . GLY A 1 616 ? -5.807 7.276 40.188 1.00 50.06 616 GLY A O 1
ATOM 4851 N N . ALA A 1 617 ? -4.536 5.534 39.583 1.00 50.84 617 ALA A N 1
ATOM 4852 C CA . ALA A 1 617 ? -5.080 4.574 40.551 1.00 50.84 617 ALA A CA 1
ATOM 4853 C C . ALA A 1 617 ? -4.090 4.328 41.706 1.00 50.84 617 ALA A C 1
ATOM 4855 O O . ALA A 1 617 ? -3.759 3.195 42.050 1.00 50.84 617 ALA A O 1
ATOM 4856 N N . SER A 1 618 ? -3.606 5.401 42.330 1.00 50.75 618 SER A N 1
ATOM 4857 C CA . SER A 1 618 ? -2.547 5.375 43.352 1.00 50.75 618 SER A CA 1
ATOM 4858 C C . SER A 1 618 ? -3.009 4.970 44.767 1.00 50.75 618 SER A C 1
ATOM 4860 O O . SER A 1 618 ? -2.312 5.212 45.751 1.00 50.75 618 SER A O 1
ATOM 4862 N N . GLY A 1 619 ? -4.173 4.319 44.902 1.00 65.69 619 GLY A N 1
ATOM 4863 C CA . GLY A 1 619 ? -4.735 3.891 46.189 1.00 65.69 619 GLY A CA 1
ATOM 4864 C C . GLY A 1 619 ? -4.765 2.371 46.370 1.00 65.69 619 GLY A C 1
ATOM 4865 O O . GLY A 1 619 ? -5.240 1.647 45.496 1.00 65.69 619 GLY A O 1
ATOM 4866 N N . ALA A 1 620 ? -4.361 1.880 47.549 1.00 73.50 620 ALA A N 1
ATOM 4867 C CA . ALA A 1 620 ? -4.385 0.451 47.897 1.00 73.50 620 ALA A CA 1
ATOM 4868 C C . ALA A 1 620 ? -5.772 -0.208 47.715 1.00 73.50 620 ALA A C 1
ATOM 4870 O O . ALA A 1 620 ? -5.876 -1.389 47.383 1.00 73.50 620 ALA A O 1
ATOM 4871 N N . GLU A 1 621 ? -6.855 0.554 47.893 1.00 75.56 621 GLU A N 1
ATOM 4872 C CA . GLU A 1 621 ? -8.221 0.063 47.687 1.00 75.56 621 GLU A CA 1
ATOM 4873 C C . GLU A 1 621 ? -8.565 -0.142 46.201 1.00 75.56 621 GLU A C 1
ATOM 4875 O O . GLU A 1 621 ? -9.216 -1.129 45.855 1.00 75.56 621 GLU A O 1
ATOM 4880 N N . ALA A 1 622 ? -8.100 0.746 45.317 1.00 72.62 622 ALA A N 1
ATOM 4881 C CA . ALA A 1 622 ? -8.301 0.617 43.874 1.00 72.62 622 ALA A CA 1
ATOM 4882 C C . ALA A 1 622 ? -7.552 -0.607 43.328 1.00 72.62 622 ALA A C 1
ATOM 4884 O O . ALA A 1 622 ? -8.137 -1.420 42.614 1.00 72.62 622 ALA A O 1
ATOM 4885 N N . GLN A 1 623 ? -6.306 -0.810 43.767 1.00 74.38 623 GLN A N 1
ATOM 4886 C CA . GLN A 1 623 ? -5.510 -1.991 43.419 1.00 74.38 623 GLN A CA 1
ATOM 4887 C C . GLN A 1 623 ? -6.164 -3.293 43.899 1.00 74.38 623 GLN A C 1
ATOM 4889 O O . GLN A 1 623 ? -6.217 -4.276 43.160 1.00 74.38 623 GLN A O 1
ATOM 4894 N N . LYS A 1 624 ? -6.728 -3.302 45.115 1.00 81.25 624 LYS A N 1
ATOM 4895 C CA . LYS A 1 624 ? -7.463 -4.462 45.639 1.00 81.25 624 LYS A CA 1
ATOM 4896 C C . LYS A 1 624 ? -8.703 -4.783 44.798 1.00 81.25 624 LYS A C 1
ATOM 4898 O O . LYS A 1 624 ? -8.937 -5.954 44.507 1.00 81.25 624 LYS A O 1
ATOM 4903 N N . LYS A 1 625 ? -9.481 -3.771 44.394 1.00 80.38 625 LYS A N 1
ATOM 4904 C CA . LYS A 1 625 ? -10.662 -3.948 43.526 1.00 80.38 625 LYS A CA 1
ATOM 4905 C C . LYS A 1 625 ? -10.273 -4.461 42.139 1.00 80.38 625 LYS A C 1
ATOM 4907 O O . LYS A 1 625 ? -10.884 -5.413 41.660 1.00 80.38 625 LYS A O 1
ATOM 4912 N N . ALA A 1 626 ? -9.230 -3.897 41.535 1.00 81.31 626 ALA A N 1
ATOM 4913 C CA . ALA A 1 626 ? -8.701 -4.354 40.252 1.00 81.31 626 ALA A CA 1
ATOM 4914 C C . ALA A 1 626 ? -8.245 -5.825 40.316 1.00 81.31 626 ALA A C 1
ATOM 4916 O O . ALA A 1 626 ? -8.627 -6.632 39.473 1.00 81.31 626 ALA A O 1
ATOM 4917 N N . ALA A 1 627 ? -7.526 -6.219 41.375 1.00 83.00 627 ALA A N 1
ATOM 4918 C CA . ALA A 1 627 ? -7.119 -7.610 41.585 1.00 83.00 627 ALA A CA 1
ATOM 4919 C C . ALA A 1 627 ? -8.315 -8.565 41.767 1.00 83.00 627 ALA A C 1
ATOM 4921 O O . ALA A 1 627 ? -8.307 -9.672 41.232 1.00 83.00 627 ALA A O 1
ATOM 4922 N N . GLN A 1 628 ? -9.359 -8.142 42.489 1.00 83.31 628 GLN A N 1
ATOM 4923 C CA . GLN A 1 628 ? -10.590 -8.927 42.643 1.00 83.31 628 GLN A CA 1
ATOM 4924 C C . GLN A 1 628 ? -11.295 -9.154 41.303 1.00 83.31 628 GLN A C 1
ATOM 4926 O O . GLN A 1 628 ? -11.705 -10.278 41.018 1.00 83.31 628 GLN A O 1
ATOM 4931 N N . ARG A 1 629 ? -11.397 -8.115 40.469 1.00 84.69 629 ARG A N 1
ATOM 4932 C CA . ARG A 1 629 ? -11.995 -8.218 39.131 1.00 84.69 629 ARG A CA 1
ATOM 4933 C C . ARG A 1 629 ? -11.180 -9.109 38.208 1.00 84.69 629 ARG A C 1
ATOM 4935 O O . ARG A 1 629 ? -11.756 -9.982 37.570 1.00 84.69 629 ARG A O 1
ATOM 4942 N N . ARG A 1 630 ? -9.853 -8.960 38.196 1.00 86.19 630 ARG A N 1
ATOM 4943 C CA . ARG A 1 630 ? -8.968 -9.847 37.433 1.00 86.19 630 ARG A CA 1
ATOM 4944 C C . ARG A 1 630 ? -9.179 -11.310 37.816 1.00 86.19 630 ARG A C 1
ATOM 4946 O O . ARG A 1 630 ? -9.349 -12.152 36.943 1.00 86.19 630 ARG A O 1
ATOM 4953 N N . ASN A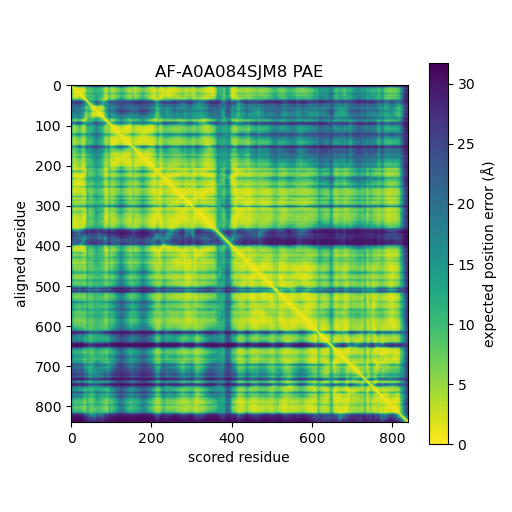 1 631 ? -9.206 -11.608 39.115 1.00 86.31 631 ASN A N 1
ATOM 4954 C CA . ASN A 1 631 ? -9.407 -12.974 39.599 1.00 86.31 631 ASN A CA 1
ATOM 4955 C C . ASN A 1 631 ? -10.779 -13.531 39.200 1.00 86.31 631 ASN A C 1
ATOM 4957 O O . ASN A 1 631 ? -10.867 -14.698 38.824 1.00 86.31 631 ASN A O 1
ATOM 4961 N N . TRP A 1 632 ? -11.827 -12.700 39.250 1.00 86.19 632 TRP A N 1
ATOM 4962 C CA . TRP A 1 632 ? -13.158 -13.066 38.761 1.00 86.19 632 TRP A CA 1
ATOM 4963 C C . TRP A 1 632 ? -13.118 -13.428 37.275 1.00 86.19 632 TRP A C 1
ATOM 4965 O O . TRP A 1 632 ? -13.603 -14.490 36.902 1.00 86.19 632 TRP A O 1
ATOM 4975 N N . ILE A 1 633 ? -12.480 -12.594 36.448 1.00 84.44 633 ILE A N 1
ATOM 4976 C CA . ILE A 1 633 ? -12.386 -12.800 34.996 1.00 84.44 633 ILE A CA 1
ATOM 4977 C C . ILE A 1 633 ? -11.643 -14.097 34.678 1.00 84.44 633 ILE A C 1
ATOM 4979 O O . ILE A 1 633 ? -12.139 -14.906 33.901 1.00 84.44 633 ILE A O 1
ATOM 4983 N N . ILE A 1 634 ? -10.489 -14.321 35.309 1.00 84.19 634 ILE A N 1
ATOM 4984 C CA . ILE A 1 634 ? -9.708 -15.548 35.113 1.00 84.19 634 ILE A CA 1
ATOM 4985 C C . ILE A 1 634 ? -10.539 -16.768 35.521 1.00 84.19 634 ILE A C 1
ATOM 4987 O O . ILE A 1 634 ? -10.675 -17.701 34.739 1.00 84.19 634 ILE A O 1
ATOM 4991 N N . SER A 1 635 ? -11.176 -16.735 36.696 1.00 84.25 635 SER A N 1
ATOM 4992 C CA . SER A 1 635 ? -12.022 -17.844 37.167 1.00 84.25 635 SER A CA 1
ATOM 4993 C C . SER A 1 635 ? -13.204 -18.109 36.230 1.00 84.25 635 SER A C 1
ATOM 4995 O O . SER A 1 635 ? -13.603 -19.255 36.037 1.00 84.25 635 SER A O 1
ATOM 4997 N N . PHE A 1 636 ? -13.757 -17.058 35.626 1.00 82.75 636 PHE A N 1
ATOM 4998 C CA . PHE A 1 636 ? -14.836 -17.160 34.655 1.00 82.75 636 PHE A CA 1
ATOM 4999 C C . PHE A 1 636 ? -14.381 -17.817 33.344 1.00 82.75 636 PHE A C 1
ATOM 5001 O O . PHE A 1 636 ? -15.021 -18.759 32.879 1.00 82.75 636 PHE A O 1
ATOM 5008 N N . VAL A 1 637 ? -13.252 -17.381 32.776 1.00 81.69 637 VAL A N 1
ATOM 5009 C CA . VAL A 1 637 ? -12.658 -18.000 31.575 1.00 81.69 637 VAL A CA 1
ATOM 5010 C C . VAL A 1 637 ? -12.337 -19.474 31.837 1.00 81.69 637 VAL A C 1
ATOM 5012 O O . VAL A 1 637 ? -12.691 -20.332 31.027 1.00 81.69 637 VAL A O 1
ATOM 5015 N N . GLN A 1 638 ? -11.760 -19.774 33.005 1.00 80.75 638 GLN A N 1
ATOM 5016 C CA . GLN A 1 638 ? -11.474 -21.134 33.466 1.00 80.75 638 GLN A CA 1
ATOM 5017 C C . GLN A 1 638 ? -12.723 -21.999 33.558 1.00 80.75 638 GLN A C 1
ATOM 5019 O O . GLN A 1 638 ? -12.719 -23.135 33.083 1.00 80.75 638 GLN A O 1
ATOM 5024 N N . ALA A 1 639 ? -13.810 -21.460 34.111 1.00 78.12 639 ALA A N 1
ATOM 5025 C CA . ALA A 1 639 ? -15.086 -22.157 34.174 1.00 78.12 639 ALA A CA 1
ATOM 5026 C C . ALA A 1 639 ? -15.638 -22.459 32.775 1.00 78.12 639 ALA A C 1
ATOM 5028 O O . ALA A 1 639 ? -16.152 -23.556 32.570 1.00 78.12 639 ALA A O 1
ATOM 5029 N N . ILE A 1 640 ? -15.491 -21.543 31.807 1.00 75.75 640 ILE A N 1
ATOM 5030 C CA . ILE A 1 640 ? -15.941 -21.781 30.431 1.00 75.75 640 ILE A CA 1
ATOM 5031 C C . ILE A 1 640 ? -15.204 -22.970 29.833 1.00 75.75 640 ILE A C 1
ATOM 5033 O O . ILE A 1 640 ? -15.870 -23.917 29.456 1.00 75.75 640 ILE A O 1
ATOM 5037 N N . TYR A 1 641 ? -13.874 -23.008 29.763 1.00 72.00 641 TYR A N 1
ATOM 5038 C CA . TYR A 1 641 ? -13.229 -24.155 29.103 1.00 72.00 641 TYR A CA 1
ATOM 5039 C C . TYR A 1 641 ? -13.260 -25.443 29.941 1.00 72.00 641 TYR A C 1
ATOM 5041 O O . TYR A 1 641 ? -13.272 -26.533 29.371 1.00 72.00 641 TYR A O 1
ATOM 5049 N N . SER A 1 642 ? -13.320 -25.341 31.276 1.00 68.75 642 SER A N 1
ATOM 5050 C CA . SER A 1 642 ? -13.436 -26.514 32.156 1.00 68.75 642 SER A CA 1
ATOM 5051 C C . SER A 1 642 ? -14.817 -27.171 32.063 1.00 68.75 642 SER A C 1
ATOM 5053 O O . SER A 1 642 ? -14.909 -28.393 32.161 1.00 68.75 642 SER A O 1
ATOM 5055 N N . ASN A 1 643 ? -15.881 -26.387 31.834 1.00 60.50 643 ASN A N 1
ATOM 5056 C CA . ASN A 1 643 ? -17.253 -26.891 31.704 1.00 60.50 643 ASN A CA 1
ATOM 5057 C C . ASN A 1 643 ? -17.725 -27.058 30.247 1.00 60.50 643 ASN A C 1
ATOM 5059 O O . ASN A 1 643 ? -18.549 -27.929 29.987 1.00 60.50 643 ASN A O 1
ATOM 5063 N N . ALA A 1 644 ? -17.225 -26.273 29.287 1.00 51.19 644 ALA A N 1
ATOM 5064 C CA . ALA A 1 644 ? -17.772 -26.207 27.924 1.00 51.19 644 ALA A CA 1
ATOM 5065 C C . ALA A 1 644 ? -17.362 -27.365 26.997 1.00 51.19 644 ALA A C 1
ATOM 5067 O O . ALA A 1 644 ? -17.932 -27.470 25.917 1.00 51.19 644 ALA A O 1
ATOM 5068 N N . LEU A 1 645 ? -16.412 -28.237 27.368 1.00 48.62 645 LEU A N 1
ATOM 5069 C CA . LEU A 1 645 ? -15.900 -29.270 26.444 1.00 48.62 645 LEU A CA 1
ATOM 5070 C C . LEU A 1 645 ? -15.720 -30.688 27.023 1.00 48.62 645 LEU A C 1
ATOM 5072 O O . LEU A 1 645 ? -15.474 -31.608 26.247 1.00 48.62 645 LEU A O 1
ATOM 5076 N N . LEU A 1 646 ? -15.855 -30.926 28.337 1.00 47.41 646 LEU A N 1
ATOM 5077 C CA . LEU A 1 646 ? -15.418 -32.205 28.938 1.00 47.41 646 LEU A CA 1
ATOM 5078 C C . LEU A 1 646 ? -16.502 -33.167 29.458 1.00 47.41 646 LEU A C 1
ATOM 5080 O O . LEU A 1 646 ? -16.140 -34.273 29.854 1.00 47.41 646 LEU A O 1
ATOM 5084 N N . LEU A 1 647 ? -17.806 -32.851 29.421 1.00 45.34 647 LEU A N 1
ATOM 5085 C CA . LEU A 1 647 ? -18.832 -33.764 29.978 1.00 45.34 647 LEU A CA 1
ATOM 5086 C C . LEU A 1 647 ? -19.933 -34.260 29.028 1.00 45.34 647 LEU A C 1
ATOM 5088 O O . LEU A 1 647 ? -20.774 -35.040 29.464 1.00 45.34 647 LEU A O 1
ATOM 5092 N N . ASN A 1 648 ? -19.881 -33.955 27.728 1.00 42.22 648 ASN A N 1
ATOM 5093 C CA . ASN A 1 648 ? -20.683 -34.677 26.727 1.00 42.22 648 ASN A CA 1
ATOM 5094 C C . ASN A 1 648 ? -19.791 -35.292 25.638 1.00 42.22 648 ASN A C 1
ATOM 5096 O O . ASN A 1 648 ? -19.833 -34.924 24.470 1.00 42.22 648 ASN A O 1
ATOM 5100 N N . GLN A 1 649 ? -18.989 -36.285 26.040 1.00 42.06 649 GLN A N 1
ATOM 5101 C CA . GLN A 1 649 ? -18.193 -37.157 25.162 1.00 42.06 649 GLN A CA 1
ATOM 5102 C C . GLN A 1 649 ? -19.051 -38.132 24.328 1.00 42.06 649 GLN A C 1
ATOM 5104 O O . GLN A 1 649 ? -18.743 -39.322 24.253 1.00 42.06 649 GLN A O 1
ATOM 5109 N N . LYS A 1 650 ? -20.160 -37.681 23.733 1.00 36.00 650 LYS A N 1
ATOM 5110 C CA . LYS A 1 650 ? -20.961 -38.551 22.860 1.00 36.00 650 LYS A CA 1
ATOM 5111 C C . LYS A 1 650 ? -21.065 -38.121 21.405 1.00 36.00 650 LYS A C 1
ATOM 5113 O O . LYS A 1 650 ? -21.418 -38.994 20.622 1.00 36.00 650 LYS A O 1
ATOM 5118 N N . GLU A 1 651 ? -20.678 -36.905 21.012 1.00 45.78 651 GLU A N 1
ATOM 5119 C CA . GLU A 1 651 ? -20.681 -36.516 19.590 1.00 45.78 651 GLU A CA 1
ATOM 5120 C C . GLU A 1 651 ? -19.506 -35.593 19.195 1.00 45.78 651 GLU A C 1
ATOM 5122 O O . GLU A 1 651 ? -19.002 -34.786 19.976 1.00 45.78 651 GLU A O 1
ATOM 5127 N N . GLU A 1 652 ? -19.041 -35.809 17.965 1.00 53.41 652 GLU A N 1
ATOM 5128 C CA . GLU A 1 652 ? -17.859 -35.294 17.268 1.00 53.41 652 GLU A CA 1
ATOM 5129 C C . GLU A 1 652 ? -18.040 -33.832 16.810 1.00 53.41 652 GLU A C 1
ATOM 5131 O O . GLU A 1 652 ? -18.280 -33.568 15.638 1.00 53.41 652 GLU A O 1
ATOM 5136 N N . PHE A 1 653 ? -17.973 -32.846 17.705 1.00 54.75 653 PHE A N 1
ATOM 5137 C CA . PHE A 1 653 ? -18.418 -31.495 17.321 1.00 54.75 653 PHE A CA 1
ATOM 5138 C C . PHE A 1 653 ? -17.418 -30.592 16.571 1.00 54.75 653 PHE A C 1
ATOM 5140 O O . PHE A 1 653 ? -17.775 -29.451 16.310 1.00 54.75 653 PHE A O 1
ATOM 5147 N N . GLU A 1 654 ? -16.212 -31.045 16.199 1.00 72.69 654 GLU A N 1
ATOM 5148 C CA . GLU A 1 654 ? -15.228 -30.246 15.424 1.00 72.69 654 GLU A CA 1
ATOM 5149 C C . GLU A 1 654 ? -15.142 -28.759 15.854 1.00 72.69 654 GLU A C 1
ATOM 5151 O O . GLU A 1 654 ? -15.176 -27.849 15.016 1.00 72.69 654 GLU A O 1
ATOM 5156 N N . ILE A 1 655 ? -15.023 -28.497 17.169 1.00 76.44 655 ILE A N 1
ATOM 5157 C CA . ILE A 1 655 ? -14.871 -27.143 17.738 1.00 76.44 655 ILE A CA 1
ATOM 5158 C C . ILE A 1 655 ? -13.622 -27.030 18.624 1.00 76.44 655 ILE A C 1
ATOM 5160 O O . ILE A 1 655 ? -13.292 -27.949 19.372 1.00 76.44 655 ILE A O 1
ATOM 5164 N N . GLN A 1 656 ? -12.961 -25.870 18.584 1.00 81.00 656 GLN A N 1
ATOM 5165 C CA . GLN A 1 656 ? -11.796 -25.531 19.406 1.00 81.00 656 GLN A CA 1
ATOM 5166 C C . GLN A 1 656 ? -11.966 -24.141 20.038 1.00 81.00 656 GLN A C 1
ATOM 5168 O O . GLN A 1 656 ? -12.385 -23.205 19.368 1.00 81.00 656 GLN A O 1
ATOM 5173 N N . LEU A 1 657 ? -11.643 -23.985 21.325 1.00 85.69 657 LEU A N 1
ATOM 5174 C CA . LEU A 1 657 ? -11.757 -22.713 22.054 1.00 85.69 657 LEU A CA 1
ATOM 5175 C C . LEU A 1 657 ? -10.379 -22.073 22.252 1.00 85.69 657 LEU A C 1
ATOM 5177 O O . LEU A 1 657 ? -9.461 -22.749 22.711 1.00 85.69 657 LEU A O 1
ATOM 5181 N N . ALA A 1 658 ? -10.265 -20.769 21.996 1.00 89.56 658 ALA A N 1
ATOM 5182 C CA . ALA A 1 658 ? -9.109 -19.969 22.393 1.00 89.56 658 ALA A CA 1
ATOM 5183 C C . ALA A 1 658 ? -9.516 -18.561 22.850 1.00 89.56 658 ALA A C 1
ATOM 5185 O O . ALA A 1 658 ? -10.443 -17.956 22.303 1.00 89.56 658 ALA A O 1
ATOM 5186 N N . ALA A 1 659 ? -8.782 -18.015 23.817 1.00 92.31 659 ALA A N 1
ATOM 5187 C CA . ALA A 1 659 ? -8.745 -16.581 24.056 1.00 92.31 659 ALA A CA 1
ATOM 5188 C C . ALA A 1 659 ? -7.962 -15.871 22.939 1.00 92.31 659 ALA A C 1
ATOM 5190 O O . ALA A 1 659 ? -6.934 -16.371 22.471 1.00 92.31 659 ALA A O 1
ATOM 5191 N N . ALA A 1 660 ? -8.446 -14.701 22.530 1.00 94.00 660 ALA A N 1
ATOM 5192 C CA . ALA A 1 660 ? -7.917 -13.905 21.425 1.00 94.00 660 ALA A CA 1
ATOM 5193 C C . ALA A 1 660 ? -7.760 -12.420 21.815 1.00 94.00 660 ALA A C 1
ATOM 5195 O O . ALA A 1 660 ? -7.938 -12.051 22.984 1.00 94.00 660 ALA A O 1
ATOM 5196 N N . GLY A 1 661 ? -7.396 -11.577 20.843 1.00 93.75 661 GLY A N 1
ATOM 5197 C CA . GLY A 1 661 ? -7.308 -10.126 20.999 1.00 93.75 661 GLY A CA 1
ATOM 5198 C C . GLY A 1 661 ? -6.396 -9.653 22.138 1.00 93.75 661 GLY A C 1
ATOM 5199 O O . GLY A 1 661 ? -5.347 -10.239 22.423 1.00 93.75 661 GLY A O 1
ATOM 5200 N N . SER A 1 662 ? -6.789 -8.558 22.791 1.00 94.19 662 SER A N 1
ATOM 5201 C CA . SER A 1 662 ? -5.995 -7.883 23.835 1.00 94.19 662 SER A CA 1
ATOM 5202 C C . SER A 1 662 ? -5.661 -8.784 25.025 1.00 94.19 662 SER A C 1
ATOM 5204 O O . SER A 1 662 ? -4.549 -8.723 25.552 1.00 94.19 662 SER A O 1
ATOM 5206 N N . PHE A 1 663 ? -6.574 -9.673 25.429 1.00 93.62 663 PHE A N 1
ATOM 5207 C CA . PHE A 1 663 ? -6.317 -10.593 26.538 1.00 93.62 663 PHE A CA 1
ATOM 5208 C C . PHE A 1 663 ? -5.251 -11.636 26.198 1.00 93.62 663 PHE A C 1
ATOM 5210 O O . PHE A 1 663 ? -4.356 -11.877 27.008 1.00 93.62 663 PHE A O 1
ATOM 5217 N N . ALA A 1 664 ? -5.298 -12.217 24.995 1.00 94.44 664 ALA A N 1
ATOM 5218 C CA . ALA A 1 664 ? -4.261 -13.143 24.546 1.00 94.44 664 ALA A CA 1
ATOM 5219 C C . ALA A 1 664 ? -2.894 -12.444 24.458 1.00 94.44 664 ALA A C 1
ATOM 5221 O O . ALA A 1 664 ? -1.898 -12.985 24.943 1.00 94.44 664 ALA A O 1
ATOM 5222 N N . SER A 1 665 ? -2.856 -11.214 23.931 1.00 94.06 665 SER A N 1
ATOM 5223 C CA . SER A 1 665 ? -1.640 -10.391 23.887 1.00 94.06 665 SER A CA 1
ATOM 5224 C C . SER A 1 665 ? -1.057 -10.152 25.275 1.00 94.06 665 SER A C 1
ATOM 5226 O O . SER A 1 665 ? 0.140 -10.347 25.494 1.00 94.06 665 SER A O 1
ATOM 5228 N N . TYR A 1 666 ? -1.912 -9.779 26.230 1.00 92.62 666 TYR A N 1
ATOM 5229 C CA . TYR A 1 666 ? -1.520 -9.587 27.620 1.00 92.62 666 TYR A CA 1
ATOM 5230 C C . TYR A 1 666 ? -0.934 -10.863 28.228 1.00 92.62 666 TYR A C 1
ATOM 5232 O O . TYR A 1 666 ? 0.112 -10.798 28.870 1.00 92.62 666 TYR A O 1
ATOM 5240 N N . LEU A 1 667 ? -1.572 -12.019 28.018 1.00 91.31 667 LEU A N 1
ATOM 5241 C CA . LEU A 1 667 ? -1.097 -13.294 28.556 1.00 91.31 667 LEU A CA 1
ATOM 5242 C C . LEU A 1 667 ? 0.275 -13.675 27.993 1.00 91.31 667 LEU A C 1
ATOM 5244 O O . LEU A 1 667 ? 1.149 -14.065 28.765 1.00 91.31 667 LEU A O 1
ATOM 5248 N N . HIS A 1 668 ? 0.507 -13.504 26.688 1.00 92.00 668 HIS A N 1
ATOM 5249 C CA . HIS A 1 668 ? 1.828 -13.729 26.088 1.00 92.00 668 HIS A CA 1
ATOM 5250 C C . HIS A 1 668 ? 2.893 -12.796 26.677 1.00 92.00 668 HIS A C 1
ATOM 5252 O O . HIS A 1 668 ? 3.961 -13.256 27.087 1.00 92.00 668 HIS A O 1
ATOM 5258 N N . ALA A 1 669 ? 2.594 -11.498 26.784 1.00 89.62 669 ALA A N 1
ATOM 5259 C CA . ALA A 1 669 ? 3.503 -10.507 27.360 1.00 89.62 669 ALA A CA 1
ATOM 5260 C C . ALA A 1 669 ? 3.801 -10.770 28.849 1.00 89.62 669 ALA A C 1
ATOM 5262 O O . ALA A 1 669 ? 4.932 -10.585 29.313 1.00 89.62 669 ALA A O 1
ATOM 5263 N N . ASP A 1 670 ? 2.794 -11.213 29.606 1.00 87.12 670 ASP A N 1
ATOM 5264 C CA . ASP A 1 670 ? 2.929 -11.576 31.013 1.00 87.12 670 ASP A CA 1
ATOM 5265 C C . ASP A 1 670 ? 3.756 -12.851 31.198 1.00 87.12 670 ASP A C 1
ATOM 5267 O O . ASP A 1 670 ? 4.680 -12.870 32.013 1.00 87.12 670 ASP A O 1
ATOM 5271 N N . TYR A 1 671 ? 3.495 -13.879 30.387 1.00 87.00 671 TYR A N 1
ATOM 5272 C CA . TYR A 1 671 ? 4.227 -15.145 30.400 1.00 87.00 671 TYR A CA 1
ATOM 5273 C C . TYR A 1 671 ? 5.710 -14.970 30.056 1.00 87.00 671 TYR A C 1
ATOM 5275 O O . TYR A 1 671 ? 6.577 -15.574 30.690 1.00 87.00 671 TYR A O 1
ATOM 5283 N N . ALA A 1 672 ? 6.009 -14.079 29.110 1.00 84.56 672 ALA A N 1
ATOM 5284 C CA . ALA A 1 672 ? 7.369 -13.674 28.765 1.00 84.56 672 ALA A CA 1
ATOM 528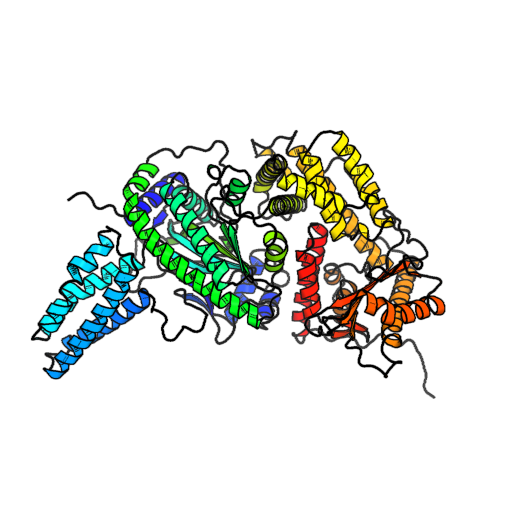5 C C . ALA A 1 672 ? 8.036 -12.766 29.811 1.00 84.56 672 ALA A C 1
ATOM 5287 O O . ALA A 1 672 ? 9.217 -12.444 29.690 1.00 84.56 672 ALA A O 1
ATOM 5288 N N . ASN A 1 673 ? 7.295 -12.342 30.840 1.00 82.25 673 ASN A N 1
ATOM 5289 C CA . ASN A 1 673 ? 7.758 -11.444 31.890 1.00 82.25 673 ASN A CA 1
ATOM 5290 C C . ASN A 1 673 ? 8.323 -10.119 31.336 1.00 82.25 673 ASN A C 1
ATOM 5292 O O . ASN A 1 673 ? 9.339 -9.613 31.818 1.00 82.25 673 ASN A O 1
ATOM 5296 N N . LEU A 1 674 ? 7.652 -9.542 30.331 1.00 83.69 674 LEU A N 1
ATOM 5297 C CA . LEU A 1 674 ? 8.072 -8.262 29.762 1.00 83.69 674 LEU A CA 1
ATOM 5298 C C . LEU A 1 674 ? 8.008 -7.139 30.815 1.00 83.69 674 LEU A C 1
ATOM 5300 O O . LEU A 1 674 ? 7.072 -7.131 31.625 1.00 83.69 674 LEU A O 1
ATOM 5304 N N . PRO A 1 675 ? 8.953 -6.177 30.806 1.00 82.56 675 PRO A N 1
ATOM 5305 C CA . PRO A 1 675 ? 8.872 -4.976 31.634 1.00 82.56 675 PRO A CA 1
ATOM 5306 C C . PRO A 1 675 ? 7.601 -4.172 31.355 1.00 82.56 675 PRO A C 1
ATOM 5308 O O . PRO A 1 675 ? 7.097 -4.167 30.232 1.00 82.56 675 PRO A O 1
ATOM 5311 N N . GLU A 1 676 ? 7.118 -3.443 32.360 1.00 78.62 676 GLU A N 1
ATOM 5312 C CA . GLU A 1 676 ? 5.877 -2.663 32.276 1.00 78.62 676 GLU A CA 1
ATOM 5313 C C . GLU A 1 676 ? 5.869 -1.674 31.101 1.00 78.62 676 GLU A C 1
ATOM 5315 O O . GLU A 1 676 ? 4.880 -1.600 30.380 1.00 78.62 676 GLU A O 1
ATOM 5320 N N . GLU A 1 677 ? 6.991 -1.000 30.836 1.00 81.94 677 GLU A N 1
ATOM 5321 C CA . GLU A 1 677 ? 7.112 -0.076 29.701 1.00 81.94 677 GLU A CA 1
ATOM 5322 C C . GLU A 1 677 ? 6.886 -0.763 28.346 1.00 81.94 677 GLU A C 1
ATOM 5324 O O . GLU A 1 677 ? 6.193 -0.211 27.497 1.00 81.94 677 GLU A O 1
ATOM 5329 N N . ARG A 1 678 ? 7.373 -2.000 28.157 1.00 81.75 678 ARG A N 1
ATOM 5330 C CA . ARG A 1 678 ? 7.101 -2.772 26.928 1.00 81.75 678 ARG A CA 1
ATOM 5331 C C . ARG A 1 678 ? 5.648 -3.243 26.868 1.00 81.75 678 ARG A C 1
ATOM 5333 O O . ARG A 1 678 ? 5.070 -3.301 25.790 1.00 81.75 678 ARG A O 1
ATOM 5340 N N . ARG A 1 679 ? 5.023 -3.536 28.016 1.00 84.06 679 ARG A N 1
ATOM 5341 C CA . ARG A 1 679 ? 3.603 -3.933 28.067 1.00 84.06 679 ARG A CA 1
ATOM 5342 C C . ARG A 1 679 ? 2.656 -2.807 27.639 1.00 84.06 679 ARG A C 1
ATOM 5344 O O . ARG A 1 679 ? 1.570 -3.103 27.158 1.00 84.06 679 ARG A O 1
ATOM 5351 N N . LYS A 1 680 ? 3.062 -1.535 27.761 1.00 85.44 680 LYS A N 1
ATOM 5352 C CA . LYS A 1 680 ? 2.260 -0.373 27.326 1.00 85.44 680 LYS A CA 1
ATOM 5353 C C . LYS A 1 680 ? 2.064 -0.289 25.806 1.00 85.44 680 LYS A C 1
ATOM 5355 O O . LYS A 1 680 ? 1.167 0.432 25.378 1.00 85.44 680 LYS A O 1
ATOM 5360 N N . ALA A 1 681 ? 2.882 -0.991 25.016 1.00 86.69 681 ALA A N 1
ATOM 5361 C CA . ALA A 1 681 ? 2.756 -1.045 23.558 1.00 86.69 681 ALA A CA 1
ATOM 5362 C C . ALA A 1 681 ? 1.618 -1.967 23.078 1.00 86.69 681 ALA A C 1
ATOM 5364 O O . ALA A 1 681 ? 1.172 -1.839 21.941 1.00 86.69 681 ALA A O 1
ATOM 5365 N N . PHE A 1 682 ? 1.143 -2.878 23.935 1.00 91.19 682 PHE A N 1
ATOM 5366 C CA . PHE A 1 682 ? 0.067 -3.810 23.607 1.00 91.19 682 PHE A CA 1
ATOM 5367 C C . PHE A 1 682 ? -1.314 -3.178 23.800 1.00 91.19 682 PHE A C 1
ATOM 5369 O O . PHE A 1 682 ? -1.514 -2.304 24.648 1.00 91.19 682 PHE A O 1
ATOM 5376 N N . ASP A 1 683 ? -2.281 -3.687 23.041 1.00 93.25 683 ASP A N 1
ATOM 5377 C CA . ASP A 1 683 ? -3.683 -3.302 23.110 1.00 93.25 683 ASP A CA 1
ATOM 5378 C C . ASP A 1 683 ? -4.218 -3.489 24.545 1.00 93.25 683 ASP A C 1
ATOM 5380 O O . ASP A 1 683 ? -4.134 -4.595 25.096 1.00 93.25 683 ASP A O 1
ATOM 5384 N N . PRO A 1 684 ? -4.741 -2.434 25.199 1.00 92.31 684 PRO A N 1
ATOM 5385 C CA . PRO A 1 684 ? -5.310 -2.518 26.532 1.00 92.31 684 PRO A CA 1
ATOM 5386 C C . PRO A 1 684 ? -6.466 -3.519 26.588 1.00 92.31 684 PRO A C 1
ATOM 5388 O O . PRO A 1 684 ? -7.415 -3.453 25.809 1.00 92.31 684 PRO A O 1
ATOM 5391 N N . VAL A 1 685 ? -6.436 -4.395 27.596 1.00 91.81 685 VAL A N 1
ATOM 5392 C CA . VAL A 1 685 ? -7.505 -5.370 27.851 1.00 91.81 685 VAL A CA 1
ATOM 5393 C C . VAL A 1 685 ? -8.771 -4.662 28.331 1.00 91.81 685 VAL A C 1
ATOM 5395 O O . VAL A 1 685 ? -9.004 -4.499 29.528 1.00 91.81 685 VAL A O 1
ATOM 5398 N N . VAL A 1 686 ? -9.600 -4.218 27.388 1.00 88.00 686 VAL A N 1
ATOM 5399 C CA . VAL A 1 686 ? -10.905 -3.601 27.667 1.00 88.00 686 VAL A CA 1
ATOM 5400 C C . VAL A 1 686 ? -12.011 -4.645 27.808 1.00 88.00 686 VAL A C 1
ATOM 5402 O O . VAL A 1 686 ? -12.946 -4.453 28.588 1.00 88.00 686 VAL A O 1
ATOM 5405 N N . SER A 1 687 ? -11.889 -5.758 27.092 1.00 88.56 687 SER A N 1
ATOM 5406 C CA . SER A 1 687 ? -12.764 -6.928 27.145 1.00 88.56 687 SER A CA 1
ATOM 5407 C C . SER A 1 687 ? -11.960 -8.192 26.862 1.00 88.56 687 SER A C 1
ATOM 5409 O O . SER A 1 687 ? -10.894 -8.134 26.257 1.00 88.56 687 SER A O 1
ATOM 5411 N N . ILE A 1 688 ? -12.486 -9.332 27.296 1.00 90.50 688 ILE A N 1
ATOM 5412 C CA . ILE A 1 688 ? -11.932 -10.649 26.995 1.00 90.50 688 ILE A CA 1
ATOM 5413 C C . ILE A 1 688 ? -12.656 -11.222 25.785 1.00 90.50 688 ILE A C 1
ATOM 5415 O O . ILE A 1 688 ? -13.865 -11.436 25.853 1.00 90.50 688 ILE A O 1
ATOM 5419 N N . ASP A 1 689 ? -11.925 -11.500 24.711 1.00 91.81 689 ASP A N 1
ATOM 5420 C CA . ASP A 1 689 ? -12.474 -12.159 23.530 1.00 91.81 689 ASP A CA 1
ATOM 5421 C C . ASP A 1 689 ? -12.212 -13.667 23.604 1.00 91.81 689 ASP A C 1
ATOM 5423 O O . ASP A 1 689 ? -11.067 -14.121 23.585 1.00 91.81 689 ASP A O 1
ATOM 5427 N N . LEU A 1 690 ? -13.287 -14.449 23.688 1.00 90.38 690 LEU A N 1
ATOM 5428 C CA . LEU A 1 690 ? -13.269 -15.906 23.599 1.00 90.38 690 LEU A CA 1
ATOM 5429 C C . LEU A 1 690 ? -13.849 -16.329 22.248 1.00 90.38 690 LEU A C 1
ATOM 5431 O O . LEU A 1 690 ? -14.976 -15.965 21.893 1.00 90.38 690 LEU A O 1
ATOM 5435 N N . LYS A 1 691 ? -13.073 -17.100 21.487 1.00 90.25 691 LYS A N 1
ATOM 5436 C CA . LYS A 1 691 ? -13.427 -17.556 20.141 1.00 90.25 691 LYS A CA 1
ATOM 5437 C C . LYS A 1 691 ? -13.548 -19.074 20.108 1.00 90.25 691 LYS A C 1
ATOM 5439 O O . LYS A 1 691 ? -12.615 -19.785 20.476 1.00 90.25 691 LYS A O 1
ATOM 5444 N N . PHE A 1 692 ? -14.697 -19.552 19.644 1.00 86.38 692 PHE A N 1
ATOM 5445 C CA . PHE A 1 692 ? -14.951 -20.948 19.312 1.00 86.38 692 PHE A CA 1
ATOM 5446 C C . PHE A 1 692 ? -14.767 -21.135 17.807 1.00 86.38 692 PHE A C 1
ATOM 5448 O O . PHE A 1 692 ? -15.568 -20.655 17.012 1.00 86.38 692 PHE A O 1
ATOM 5455 N N . TYR A 1 693 ? -13.703 -21.811 17.410 1.00 84.75 693 TYR A N 1
ATOM 5456 C CA . TYR A 1 693 ? -13.400 -22.117 16.021 1.00 84.75 693 TYR A CA 1
ATOM 5457 C C . TYR A 1 693 ? -14.120 -23.385 15.601 1.00 84.75 693 TYR A C 1
ATOM 5459 O O . TYR A 1 693 ? -14.099 -24.363 16.343 1.00 84.75 693 TYR A O 1
ATOM 5467 N N . THR A 1 694 ? -14.726 -23.375 14.419 1.00 81.94 694 THR A N 1
ATOM 5468 C CA . THR A 1 694 ? -15.325 -24.559 13.798 1.00 81.94 694 THR A CA 1
ATOM 5469 C C . THR A 1 694 ? -14.686 -24.815 12.438 1.00 81.94 694 THR A C 1
ATOM 5471 O O . THR A 1 694 ? -14.505 -23.880 11.651 1.00 81.94 694 THR A O 1
ATOM 5474 N N . LEU A 1 695 ? -14.329 -26.078 12.180 1.00 74.00 695 LEU A N 1
ATOM 5475 C CA . LEU A 1 695 ? -13.806 -26.518 10.882 1.00 74.00 695 LEU A CA 1
ATOM 5476 C C . LEU A 1 695 ? -14.899 -26.756 9.848 1.00 74.00 695 LEU A C 1
ATOM 5478 O O . LEU A 1 695 ? -14.626 -26.703 8.653 1.00 74.00 695 LEU A O 1
ATOM 5482 N N . ASN A 1 696 ? -16.121 -27.045 10.289 1.00 74.50 696 ASN A N 1
ATOM 5483 C CA . ASN A 1 696 ? -17.203 -27.354 9.377 1.00 74.50 696 ASN A CA 1
ATOM 5484 C C . ASN A 1 696 ? -17.666 -26.058 8.681 1.00 74.50 696 ASN A C 1
ATOM 5486 O O . ASN A 1 696 ? -18.305 -25.215 9.321 1.00 74.50 696 ASN A O 1
ATOM 5490 N N . PRO A 1 697 ? -17.423 -25.886 7.366 1.00 68.94 697 PRO A N 1
ATOM 5491 C CA . PRO A 1 697 ? -17.797 -24.661 6.660 1.00 68.94 697 PRO A CA 1
ATOM 5492 C C . PRO A 1 697 ? -19.321 -24.464 6.598 1.00 68.94 697 PRO A C 1
ATOM 5494 O O . PRO A 1 697 ? -19.793 -23.342 6.404 1.00 68.94 697 PRO A O 1
ATOM 5497 N N . ALA A 1 698 ? -20.100 -25.535 6.793 1.00 75.12 698 ALA A N 1
ATOM 5498 C CA . ALA A 1 698 ? -21.556 -25.497 6.854 1.00 75.12 698 ALA A CA 1
ATOM 5499 C C . ALA A 1 698 ? -22.105 -25.185 8.259 1.00 75.12 698 ALA A C 1
ATOM 5501 O O . ALA A 1 698 ? -23.303 -24.928 8.385 1.00 75.12 698 ALA A O 1
ATOM 5502 N N . ALA A 1 699 ? -21.276 -25.180 9.313 1.00 75.75 699 ALA A N 1
ATOM 5503 C CA . ALA A 1 699 ? -21.737 -24.895 10.670 1.00 75.75 699 ALA A CA 1
ATOM 5504 C C . ALA A 1 699 ? -22.171 -23.432 10.790 1.00 75.75 699 ALA A C 1
ATOM 5506 O O . ALA A 1 699 ? -21.373 -22.512 10.612 1.00 75.75 699 ALA A O 1
ATOM 5507 N N . ASP A 1 700 ? -23.448 -23.185 11.065 1.00 82.19 700 ASP A N 1
ATOM 5508 C CA . ASP A 1 700 ? -23.956 -21.843 11.340 1.00 82.19 700 ASP A CA 1
ATOM 5509 C C . ASP A 1 700 ? -23.426 -21.329 12.696 1.00 82.19 700 ASP A C 1
ATOM 5511 O O . ASP A 1 700 ? -23.746 -21.928 13.727 1.00 82.19 700 ASP A O 1
ATOM 5515 N N . PRO A 1 701 ? -22.627 -20.238 12.735 1.00 83.19 701 PRO A N 1
ATOM 5516 C CA . PRO A 1 701 ? -22.025 -19.733 13.966 1.00 83.19 701 PRO A CA 1
ATOM 5517 C C . PRO A 1 701 ? -23.063 -19.429 15.038 1.00 83.19 701 PRO A C 1
ATOM 5519 O O . PRO A 1 701 ? -22.804 -19.631 16.225 1.00 83.19 701 PRO A O 1
ATOM 5522 N N . LYS A 1 702 ? -24.241 -18.942 14.620 1.00 82.50 702 LYS A N 1
ATOM 5523 C CA . LYS A 1 702 ? -25.325 -18.615 15.538 1.00 82.50 702 LYS A CA 1
ATOM 5524 C C . LYS A 1 702 ? -25.808 -19.892 16.201 1.00 82.50 702 LYS A C 1
ATOM 5526 O O . LYS A 1 702 ? -25.685 -19.997 17.413 1.00 82.50 702 LYS A O 1
ATOM 5531 N N . THR A 1 703 ? -26.211 -20.886 15.413 1.00 80.38 703 THR A N 1
ATOM 5532 C CA . THR A 1 703 ? -26.635 -22.212 15.887 1.00 80.38 703 THR A CA 1
ATOM 5533 C C . THR A 1 703 ? -25.622 -22.857 16.842 1.00 80.38 703 THR A C 1
ATOM 5535 O O . THR A 1 703 ? -26.017 -23.373 17.886 1.00 80.38 703 THR A O 1
ATOM 5538 N N . VAL A 1 704 ? -24.320 -22.793 16.536 1.00 77.69 704 VAL A N 1
ATOM 5539 C CA . VAL A 1 704 ? -23.264 -23.311 17.428 1.00 77.69 704 VAL A CA 1
ATOM 5540 C C . VAL A 1 704 ? -23.273 -22.577 18.770 1.00 77.69 704 VAL A C 1
ATOM 5542 O O . VAL A 1 704 ? -23.256 -23.214 19.823 1.00 77.69 704 VAL A O 1
ATOM 5545 N N . LEU A 1 705 ? -23.351 -21.244 18.758 1.00 78.94 705 LEU A N 1
ATOM 5546 C CA . LEU A 1 705 ? -23.442 -20.458 19.985 1.00 78.94 705 LEU A CA 1
ATOM 5547 C C . LEU A 1 705 ? -24.703 -20.820 20.789 1.00 78.94 705 LEU A C 1
ATOM 5549 O O . LEU A 1 705 ? -24.598 -21.060 21.993 1.00 78.94 705 LEU A O 1
ATOM 5553 N N . GLU A 1 706 ? -25.871 -20.894 20.136 1.00 77.00 706 GLU A N 1
ATOM 5554 C CA . GLU A 1 706 ? -27.158 -21.144 20.803 1.00 77.00 706 GLU A CA 1
ATOM 5555 C C . GLU A 1 706 ? -27.214 -22.528 21.455 1.00 77.00 706 GLU A C 1
ATOM 5557 O O . GLU A 1 706 ? -27.645 -22.654 22.600 1.00 77.00 706 GLU A O 1
ATOM 5562 N N . LEU A 1 707 ? -26.788 -23.564 20.729 1.00 74.94 707 LEU A N 1
ATOM 5563 C CA . LEU A 1 707 ? -26.959 -24.952 21.154 1.00 74.94 707 LEU A CA 1
ATOM 5564 C C . LEU A 1 707 ? -25.824 -25.448 22.045 1.00 74.94 707 LEU A C 1
ATOM 5566 O O . LEU A 1 707 ? -26.056 -26.305 22.896 1.00 74.94 707 LEU A O 1
ATOM 5570 N N . MET A 1 708 ? -24.606 -24.935 21.857 1.00 71.94 708 MET A N 1
ATOM 5571 C CA . MET A 1 708 ? -23.419 -25.505 22.498 1.00 71.94 708 MET A CA 1
ATOM 5572 C C . MET A 1 708 ? -22.813 -24.614 23.574 1.00 71.94 708 MET A C 1
ATOM 5574 O O . MET A 1 708 ? -22.296 -25.123 24.565 1.00 71.94 708 MET A O 1
ATOM 5578 N N . VAL A 1 709 ? -22.868 -23.293 23.399 1.00 74.88 709 VAL A N 1
ATOM 5579 C CA . VAL A 1 709 ? -22.129 -22.360 24.262 1.00 74.88 709 VAL A CA 1
ATOM 5580 C C . VAL A 1 709 ? -23.041 -21.726 25.309 1.00 74.88 709 VAL A C 1
ATOM 5582 O O . VAL A 1 709 ? -22.714 -21.723 26.497 1.00 74.88 709 VAL A O 1
ATOM 5585 N N . LEU A 1 710 ? -24.208 -21.220 24.901 1.00 75.12 710 LEU A N 1
ATOM 5586 C CA . LEU A 1 710 ? -25.115 -20.499 25.797 1.00 75.12 710 LEU A CA 1
ATOM 5587 C C . LEU A 1 710 ? -25.683 -21.325 26.962 1.00 75.12 710 LEU A C 1
ATOM 5589 O O . LEU A 1 710 ? -25.777 -20.758 28.052 1.00 75.12 710 LEU A O 1
ATOM 5593 N N . PRO A 1 711 ? -26.046 -22.617 26.819 1.00 74.06 711 PRO A N 1
ATOM 5594 C CA . PRO A 1 711 ? -26.584 -23.386 27.941 1.00 74.06 711 PRO A CA 1
ATOM 5595 C C . PRO A 1 711 ? -25.593 -23.469 29.108 1.00 74.06 711 PRO A C 1
ATOM 5597 O O . PRO A 1 711 ? -25.936 -23.120 30.239 1.00 74.06 711 PRO A O 1
ATOM 5600 N N . GLY A 1 712 ? -24.336 -23.824 28.817 1.00 71.12 712 GLY A N 1
ATOM 5601 C CA . GLY A 1 712 ? -23.270 -23.881 29.819 1.00 71.12 712 GLY A CA 1
ATOM 5602 C C . GLY A 1 712 ? -22.882 -22.502 30.360 1.00 71.12 712 GLY A C 1
ATOM 5603 O O . GLY A 1 712 ? -22.547 -22.370 31.540 1.00 71.12 712 GLY A O 1
ATOM 5604 N N . LEU A 1 713 ? -22.969 -21.460 29.527 1.00 75.38 713 LEU A N 1
ATOM 5605 C CA . LEU A 1 713 ? -22.730 -20.077 29.936 1.00 75.38 713 LEU A CA 1
ATOM 5606 C C . LEU A 1 713 ? -23.772 -19.595 30.953 1.00 75.38 713 LEU A C 1
ATOM 5608 O O . LEU A 1 713 ? -23.409 -19.072 32.006 1.00 75.38 713 LEU A O 1
ATOM 5612 N N . ASN A 1 714 ? -25.057 -19.789 30.654 1.00 73.62 714 ASN A N 1
ATOM 5613 C CA . ASN A 1 714 ? -26.169 -19.355 31.497 1.00 73.62 714 ASN A CA 1
ATOM 5614 C C . ASN A 1 714 ? -26.194 -20.107 32.831 1.00 73.62 714 ASN A C 1
ATOM 5616 O O . ASN A 1 714 ? -26.416 -19.495 33.880 1.00 73.62 714 ASN A O 1
ATOM 5620 N N . GLU A 1 715 ? -25.917 -21.413 32.816 1.00 72.19 715 GLU A N 1
ATOM 5621 C CA . GLU A 1 715 ? -25.781 -22.206 34.038 1.00 72.19 715 GLU A CA 1
ATOM 5622 C C . GLU A 1 715 ? -24.644 -21.669 34.917 1.00 72.19 715 GLU A C 1
ATOM 5624 O O . GLU A 1 715 ? -24.864 -21.363 36.088 1.00 72.19 715 GLU A O 1
ATOM 5629 N N . ASN A 1 716 ? -23.450 -21.450 34.356 1.00 71.56 716 ASN A N 1
ATOM 5630 C CA . ASN A 1 716 ? -22.315 -20.929 35.122 1.00 71.56 716 ASN A CA 1
ATOM 5631 C C . ASN A 1 716 ? -22.543 -19.504 35.631 1.00 71.56 716 ASN A C 1
ATOM 5633 O O . ASN A 1 716 ? -22.228 -19.207 36.783 1.00 71.56 716 ASN A O 1
ATOM 5637 N N . LEU A 1 717 ? -23.101 -18.617 34.805 1.00 75.44 717 LEU A N 1
ATOM 5638 C CA . LEU A 1 717 ? -23.387 -17.246 35.216 1.00 75.44 717 LEU A CA 1
ATOM 5639 C C . LEU A 1 717 ? -24.413 -17.205 36.348 1.00 75.44 717 LEU A C 1
ATOM 5641 O O . LEU A 1 717 ? -24.185 -16.509 37.333 1.00 75.44 717 LEU A O 1
ATOM 5645 N N . SER A 1 718 ? -25.500 -17.975 36.255 1.00 71.00 718 SER A N 1
ATOM 5646 C CA . SER A 1 718 ? -26.555 -17.991 37.278 1.00 71.00 718 SER A CA 1
ATOM 5647 C C . SER A 1 718 ? -26.125 -18.642 38.599 1.00 71.00 718 SER A C 1
ATOM 5649 O O . SER A 1 718 ? -26.580 -18.215 39.659 1.00 71.00 718 SER A O 1
ATOM 5651 N N . THR A 1 719 ? -25.230 -19.632 38.559 1.00 68.75 719 THR A N 1
ATOM 5652 C CA . THR A 1 719 ? -24.795 -20.385 39.751 1.00 68.75 719 THR A CA 1
ATOM 5653 C C . THR A 1 719 ? -23.557 -19.798 40.424 1.00 68.75 719 THR A C 1
ATOM 5655 O O . THR A 1 719 ? -23.528 -19.672 41.647 1.00 68.75 719 THR A O 1
ATOM 5658 N N . ASN A 1 720 ? -22.549 -19.397 39.645 1.00 69.81 720 ASN A N 1
ATOM 5659 C CA . ASN A 1 720 ? -21.220 -19.062 40.162 1.00 69.81 720 ASN A CA 1
ATOM 5660 C C . ASN A 1 720 ? -20.904 -17.555 40.118 1.00 69.81 720 ASN A C 1
ATOM 5662 O O . ASN A 1 720 ? -20.010 -17.103 40.834 1.00 69.81 720 ASN A O 1
ATOM 5666 N N . PHE A 1 721 ? -21.627 -16.760 39.312 1.00 74.44 721 PHE A N 1
ATOM 5667 C CA . PHE A 1 721 ? -21.218 -15.379 39.001 1.00 74.44 721 PHE A CA 1
ATOM 5668 C C . PHE A 1 721 ? -22.338 -14.310 39.017 1.00 74.44 721 PHE A C 1
ATOM 5670 O O . PHE A 1 721 ? -22.060 -13.131 38.780 1.00 74.44 721 PHE A O 1
ATOM 5677 N N . ALA A 1 722 ? -23.576 -14.677 39.373 1.00 66.50 722 ALA A N 1
ATOM 5678 C CA . ALA A 1 722 ? -24.804 -13.896 39.145 1.00 66.50 722 ALA A CA 1
ATOM 5679 C C . ALA A 1 722 ? -24.844 -12.483 39.760 1.00 66.50 722 ALA A C 1
ATOM 5681 O O . ALA A 1 722 ? -25.599 -11.624 39.310 1.00 66.50 722 ALA A O 1
ATOM 5682 N N . ALA A 1 723 ? -24.046 -12.217 40.798 1.00 68.44 723 ALA A N 1
ATOM 5683 C CA . ALA A 1 723 ? -24.042 -10.925 41.488 1.00 68.44 723 ALA A CA 1
ATOM 5684 C C . ALA A 1 723 ? -23.214 -9.834 40.779 1.00 68.44 723 ALA A C 1
ATOM 5686 O O . ALA A 1 723 ? -23.351 -8.658 41.116 1.00 68.44 723 ALA A O 1
ATOM 5687 N N . GLN A 1 724 ? -22.326 -10.203 39.847 1.00 72.50 724 GLN A N 1
ATOM 5688 C CA . GLN A 1 724 ? -21.307 -9.289 39.305 1.00 72.50 724 GLN A CA 1
ATOM 5689 C C . GLN A 1 724 ? -21.464 -8.992 37.812 1.00 72.50 724 GLN A C 1
ATOM 5691 O O . GLN A 1 724 ? -21.067 -7.908 37.382 1.00 72.50 724 GLN A O 1
ATOM 5696 N N . ALA A 1 725 ? -22.070 -9.900 37.044 1.00 73.06 725 ALA A N 1
ATOM 5697 C CA . ALA A 1 725 ? -22.267 -9.719 35.612 1.00 73.06 725 ALA A CA 1
ATOM 5698 C C . ALA A 1 725 ? -23.593 -10.311 35.111 1.00 73.06 725 ALA A C 1
ATOM 5700 O O . ALA A 1 725 ? -24.152 -11.218 35.730 1.00 73.06 725 ALA A O 1
ATOM 5701 N N . THR A 1 726 ? -24.071 -9.815 33.971 1.00 73.56 726 THR A N 1
ATOM 5702 C CA . THR A 1 726 ? -25.290 -10.278 33.290 1.00 73.56 726 THR A CA 1
ATOM 5703 C C . THR A 1 726 ? -25.048 -10.444 31.793 1.00 73.56 726 THR A C 1
ATOM 5705 O O . THR A 1 726 ? -24.308 -9.658 31.201 1.00 73.56 726 THR A O 1
ATOM 5708 N N . VAL A 1 727 ? -25.699 -11.429 31.168 1.00 71.69 727 VAL A N 1
ATOM 5709 C CA . VAL A 1 727 ? -25.736 -11.543 29.700 1.00 71.69 727 VAL A CA 1
ATOM 5710 C C . VAL A 1 727 ? -26.591 -10.409 29.144 1.00 71.69 727 VAL A C 1
ATOM 5712 O O . VAL A 1 727 ? -27.707 -10.180 29.617 1.00 71.69 727 VAL A O 1
ATOM 5715 N N . LYS A 1 728 ? -26.058 -9.686 28.164 1.00 70.50 728 LYS A N 1
ATOM 5716 C CA . LYS A 1 728 ? -26.774 -8.612 27.481 1.00 70.50 728 LYS A CA 1
ATOM 5717 C C . LYS A 1 728 ? -27.935 -9.184 26.656 1.00 70.50 728 LYS A C 1
ATOM 5719 O O . LYS A 1 728 ? -27.779 -10.219 26.018 1.00 70.50 728 LYS A O 1
ATOM 5724 N N . ASP A 1 729 ? -29.086 -8.510 26.688 1.00 64.94 729 ASP A N 1
ATOM 5725 C CA . ASP A 1 729 ? -30.293 -8.868 25.924 1.00 64.94 729 ASP A CA 1
ATOM 5726 C C . ASP A 1 729 ? -30.795 -10.312 26.138 1.00 64.94 729 ASP A C 1
ATOM 5728 O O . ASP A 1 729 ? -31.297 -10.946 25.216 1.00 64.94 729 ASP A O 1
ATOM 5732 N N . ALA A 1 730 ? -30.721 -10.827 27.373 1.00 56.91 730 ALA A N 1
ATOM 5733 C CA . ALA A 1 730 ? -31.092 -12.206 27.731 1.00 56.91 730 ALA A CA 1
ATOM 5734 C C . ALA A 1 730 ? -32.517 -12.663 27.315 1.00 56.91 730 ALA A C 1
ATOM 5736 O O . ALA A 1 730 ? -32.803 -13.858 27.355 1.00 56.91 730 ALA A O 1
ATOM 5737 N N . GLU A 1 731 ? -33.408 -11.739 26.931 1.00 45.47 731 GLU A N 1
ATOM 5738 C CA . GLU A 1 731 ? -34.800 -12.003 26.531 1.00 45.47 731 GLU A CA 1
ATOM 5739 C C . GLU A 1 731 ? -35.057 -11.918 25.008 1.00 45.47 731 GLU A C 1
ATOM 5741 O O . GLU A 1 731 ? -36.141 -12.287 24.555 1.00 45.47 731 GLU A O 1
ATOM 5746 N N . VAL A 1 732 ? -34.096 -11.451 24.197 1.00 45.81 732 VAL A N 1
ATOM 5747 C CA . VAL A 1 732 ? -34.265 -11.224 22.747 1.00 45.81 732 VAL A CA 1
ATOM 5748 C C . VAL A 1 732 ? -33.323 -12.140 21.964 1.00 45.81 732 VAL A C 1
ATOM 5750 O O . VAL A 1 732 ? -32.191 -12.367 22.369 1.00 45.81 732 VAL A O 1
ATOM 5753 N N . PHE A 1 733 ? -33.808 -12.697 20.848 1.00 46.12 733 PHE A N 1
ATOM 5754 C CA . PHE A 1 733 ? -33.068 -13.600 19.958 1.00 46.12 733 PHE A CA 1
ATOM 5755 C C . PHE A 1 733 ? -31.574 -13.257 19.821 1.00 46.12 733 PHE A C 1
ATOM 5757 O O . PHE A 1 733 ? -31.201 -12.135 19.489 1.00 46.12 733 PHE A O 1
ATOM 5764 N N . ILE A 1 734 ? -30.759 -14.292 20.017 1.00 52.28 734 ILE A N 1
ATOM 5765 C CA . ILE A 1 734 ? -29.306 -14.294 20.199 1.00 52.28 734 ILE A CA 1
ATOM 5766 C C . ILE A 1 734 ? -28.593 -13.473 19.116 1.00 52.28 734 ILE A C 1
ATOM 5768 O O . ILE A 1 734 ? -28.678 -13.782 17.918 1.00 52.28 734 ILE A O 1
ATOM 5772 N N . SER A 1 735 ? -27.890 -12.425 19.549 1.00 55.00 735 SER A N 1
ATOM 5773 C CA . SER A 1 735 ? -26.895 -11.710 18.754 1.00 55.00 735 SER A CA 1
ATOM 5774 C C . SER A 1 735 ? -25.528 -12.384 18.918 1.00 55.00 735 SER A C 1
ATOM 5776 O O . SER A 1 735 ? -25.173 -12.878 19.986 1.00 55.00 735 SER A O 1
ATOM 5778 N N . LEU A 1 736 ? -24.774 -12.461 17.821 1.00 61.59 736 LEU A N 1
ATOM 5779 C CA . LEU A 1 736 ? -23.362 -12.835 17.825 1.00 61.59 736 LEU A CA 1
ATOM 5780 C C . LEU A 1 736 ? -22.534 -11.546 17.755 1.00 61.59 736 LEU A C 1
ATOM 5782 O O . LEU A 1 736 ? -22.811 -10.732 16.871 1.00 61.59 736 LEU A O 1
ATOM 5786 N N . PRO A 1 737 ? -21.504 -11.369 18.601 1.00 73.19 737 PRO A N 1
ATOM 5787 C CA . PRO A 1 737 ? -21.096 -12.231 19.720 1.00 73.19 737 PRO A CA 1
ATOM 5788 C C . PRO A 1 737 ? -22.066 -12.184 20.916 1.00 73.19 737 PRO A C 1
ATOM 5790 O O . PRO A 1 737 ? -22.763 -11.193 21.102 1.00 73.19 737 PRO A O 1
ATOM 5793 N N . ALA A 1 738 ? -22.045 -13.213 21.773 1.00 78.12 738 ALA A N 1
ATOM 5794 C CA . ALA A 1 738 ? -22.660 -13.127 23.098 1.00 78.12 738 ALA A CA 1
ATOM 5795 C C . ALA A 1 738 ? -21.815 -12.215 23.999 1.00 78.12 738 ALA A C 1
ATOM 5797 O O . ALA A 1 738 ? -20.599 -12.393 24.113 1.00 78.12 738 ALA A O 1
ATOM 5798 N N . GLU A 1 739 ? -22.459 -11.246 24.647 1.00 84.12 739 GLU A N 1
ATOM 5799 C CA . GLU A 1 739 ? -21.792 -10.196 25.418 1.00 84.12 739 GLU A CA 1
ATOM 5800 C C . GLU A 1 739 ? -22.187 -10.246 26.896 1.00 84.12 739 GLU A C 1
ATOM 5802 O O . GLU A 1 739 ? -23.362 -10.372 27.248 1.00 84.12 739 GLU A O 1
ATOM 5807 N N . ILE A 1 740 ? -21.191 -10.116 27.772 1.00 82.75 740 ILE A N 1
ATOM 5808 C CA . ILE A 1 740 ? -21.368 -10.121 29.227 1.00 82.75 740 ILE A CA 1
ATOM 5809 C C . ILE A 1 740 ? -21.030 -8.740 29.774 1.00 82.75 740 ILE A C 1
ATOM 5811 O O . ILE A 1 740 ? -19.897 -8.277 29.636 1.00 82.75 740 ILE A O 1
ATOM 5815 N N . GLU A 1 741 ? -21.994 -8.096 30.426 1.00 82.88 741 GLU A N 1
ATOM 5816 C CA . GLU A 1 741 ? -21.846 -6.768 31.025 1.00 82.88 741 GLU A CA 1
ATOM 5817 C C . GLU A 1 741 ? -21.665 -6.840 32.545 1.00 82.88 741 GLU A C 1
ATOM 5819 O O . GLU A 1 741 ? -22.242 -7.703 33.204 1.00 82.88 741 GLU A O 1
ATOM 5824 N N . TRP A 1 742 ? -20.917 -5.896 33.128 1.00 79.69 742 TRP A N 1
ATOM 5825 C CA . TRP A 1 742 ? -20.895 -5.720 34.589 1.00 79.69 742 TRP A CA 1
ATOM 5826 C C . TRP A 1 742 ? -22.228 -5.182 35.123 1.00 79.69 742 TRP A C 1
ATOM 5828 O O . TRP A 1 742 ? -22.791 -4.224 34.589 1.00 79.69 742 TRP A O 1
ATOM 5838 N N . THR A 1 743 ? -22.687 -5.739 36.247 1.00 67.88 743 THR A N 1
ATOM 5839 C CA . THR A 1 743 ? -23.962 -5.366 36.880 1.00 67.88 743 THR A CA 1
ATOM 5840 C C . THR A 1 743 ? -23.913 -3.981 37.554 1.00 67.88 743 THR A C 1
ATOM 5842 O O . THR A 1 743 ? -24.834 -3.187 37.342 1.00 67.88 743 THR A O 1
ATOM 5845 N N . PRO A 1 744 ? -22.862 -3.599 38.311 1.00 64.94 744 PRO A N 1
ATOM 5846 C CA . PRO A 1 744 ? -22.593 -2.194 38.614 1.00 64.94 744 PRO A CA 1
ATOM 5847 C C . PRO A 1 744 ? -21.879 -1.494 37.448 1.00 64.94 744 PRO A C 1
ATOM 5849 O O . PRO A 1 744 ? -20.855 -1.973 36.965 1.00 64.94 744 PRO A O 1
ATOM 5852 N N . ALA A 1 745 ? -22.356 -0.309 37.052 1.00 59.50 745 ALA A N 1
ATOM 5853 C CA . ALA A 1 745 ? -21.598 0.560 36.152 1.00 59.50 745 ALA A CA 1
ATOM 5854 C C . ALA A 1 745 ? -20.266 0.952 36.833 1.00 59.50 745 ALA A C 1
ATOM 5856 O O . ALA A 1 745 ? -20.296 1.524 37.929 1.00 59.50 745 ALA A O 1
ATOM 5857 N N . PRO A 1 746 ? -19.094 0.655 36.245 1.00 61.16 746 PRO A N 1
ATOM 5858 C CA . PRO A 1 746 ? -17.837 1.165 36.754 1.00 61.16 746 PRO A CA 1
ATOM 5859 C C . PRO A 1 746 ? -17.839 2.691 36.691 1.00 61.16 746 PRO A C 1
ATOM 5861 O O . PRO A 1 746 ? -18.230 3.309 35.700 1.00 61.16 746 PRO A O 1
ATOM 5864 N N . ASN A 1 747 ? -17.391 3.307 37.781 1.00 54.00 747 ASN A N 1
ATOM 5865 C CA . ASN A 1 747 ? -17.233 4.749 37.874 1.00 54.00 747 ASN A CA 1
ATOM 5866 C C . ASN A 1 747 ? -15.871 5.149 37.291 1.00 54.00 747 ASN A C 1
ATOM 5868 O O . ASN A 1 747 ? -14.906 5.306 38.034 1.00 54.00 747 ASN A O 1
ATOM 5872 N N . GLY A 1 748 ? -15.798 5.330 35.972 1.00 58.19 748 GLY A N 1
ATOM 5873 C CA . GLY A 1 748 ? -14.743 6.145 35.368 1.00 58.19 748 GLY A CA 1
ATOM 5874 C C . GLY A 1 748 ? -14.978 7.636 35.671 1.00 58.19 748 GLY A C 1
ATOM 5875 O O . GLY A 1 748 ? -16.135 8.048 35.826 1.00 58.19 748 GLY A O 1
ATOM 5876 N N . PRO A 1 749 ? -13.926 8.472 35.773 1.00 59.12 749 PRO A N 1
ATOM 5877 C CA . PRO A 1 749 ? -14.092 9.900 36.047 1.00 59.12 749 PRO A CA 1
ATOM 5878 C C . PRO A 1 749 ? -14.737 10.659 34.876 1.00 59.12 749 PRO A C 1
ATOM 5880 O O . PRO A 1 749 ? -15.479 11.605 35.124 1.00 59.12 749 PRO A O 1
ATOM 5883 N N . GLN A 1 750 ? -14.506 10.222 33.630 1.00 69.38 750 GLN A N 1
ATOM 5884 C CA . GLN A 1 750 ? -14.951 10.923 32.416 1.00 69.38 750 GLN A CA 1
ATOM 5885 C C . GLN A 1 750 ? -16.080 10.204 31.660 1.00 69.38 750 GLN A C 1
ATOM 5887 O O . GLN A 1 750 ? -17.024 10.850 31.212 1.00 69.38 750 GLN A O 1
ATOM 5892 N N . PHE A 1 751 ? -16.036 8.872 31.565 1.00 80.81 751 PHE A N 1
ATOM 5893 C CA . PHE A 1 751 ? -17.005 8.085 30.801 1.00 80.81 751 PHE A CA 1
ATOM 5894 C C . PHE A 1 751 ? -17.706 7.062 31.706 1.00 80.81 751 PHE A C 1
ATOM 5896 O O . PHE A 1 751 ? -17.053 6.206 32.305 1.00 80.81 751 PHE A O 1
ATOM 5903 N N . LYS A 1 752 ? -19.040 7.151 31.825 1.00 81.50 752 LYS A N 1
ATOM 5904 C CA . LYS A 1 752 ? -19.857 6.292 32.704 1.00 81.50 752 LYS A CA 1
ATOM 5905 C C . LYS A 1 752 ? -20.896 5.511 31.903 1.00 81.50 752 LYS A C 1
ATOM 5907 O O . LYS A 1 752 ? -21.862 6.090 31.419 1.00 81.50 752 LYS A O 1
ATOM 5912 N N . TYR A 1 753 ? -20.702 4.202 31.788 1.00 82.81 753 TYR A N 1
ATOM 5913 C CA . TYR A 1 753 ? -21.590 3.271 31.082 1.00 82.81 753 TYR A CA 1
ATOM 5914 C C . TYR A 1 753 ? -21.409 1.847 31.633 1.00 82.81 753 TYR A C 1
ATOM 5916 O O . TYR A 1 753 ? -20.483 1.609 32.407 1.00 82.81 753 TYR A O 1
ATOM 5924 N N . LYS A 1 754 ? -22.279 0.900 31.258 1.00 80.69 754 LYS A N 1
ATOM 5925 C CA . LYS A 1 754 ? -22.098 -0.531 31.563 1.00 80.69 754 LYS A CA 1
ATOM 5926 C C . LYS A 1 754 ? -21.158 -1.171 30.531 1.00 80.69 754 LYS A C 1
ATOM 5928 O O . LYS A 1 754 ? -21.512 -1.196 29.354 1.00 80.69 754 LYS A O 1
ATOM 5933 N N . PRO A 1 755 ? -19.957 -1.636 30.911 1.00 80.25 755 PRO A N 1
ATOM 5934 C CA . PRO A 1 755 ? -19.008 -2.194 29.960 1.00 80.25 755 PRO A CA 1
ATOM 5935 C C . PRO A 1 755 ? -19.256 -3.679 29.704 1.00 80.25 755 PRO A C 1
ATOM 5937 O O . PRO A 1 755 ? -19.461 -4.450 30.642 1.00 80.25 755 PRO A O 1
ATOM 5940 N N . VAL A 1 756 ? -19.098 -4.079 28.443 1.00 84.75 756 VAL A N 1
ATOM 5941 C CA . VAL A 1 756 ? -18.971 -5.485 28.038 1.00 84.75 756 VAL A CA 1
ATOM 5942 C C . VAL A 1 756 ? -17.585 -5.997 28.411 1.00 84.75 756 VAL A C 1
ATOM 5944 O O . VAL A 1 756 ? -16.600 -5.522 27.855 1.00 84.75 756 VAL A O 1
ATOM 5947 N N . VAL A 1 757 ? -17.481 -6.952 29.328 1.00 85.25 757 VAL A N 1
ATOM 5948 C CA . VAL A 1 757 ? -16.194 -7.484 29.809 1.00 85.25 757 VAL A CA 1
ATOM 5949 C C . VAL A 1 757 ? -15.791 -8.814 29.216 1.00 85.25 757 VAL A C 1
ATOM 5951 O O . VAL A 1 757 ? -14.598 -9.093 29.181 1.00 85.25 757 VAL A O 1
ATOM 5954 N N . VAL A 1 758 ? -16.735 -9.598 28.706 1.00 87.19 758 VAL A N 1
ATOM 5955 C CA . VAL A 1 758 ? -16.424 -10.800 27.932 1.00 87.19 758 VAL A CA 1
ATOM 5956 C C . VAL A 1 758 ? -17.274 -10.798 26.675 1.00 87.19 758 VAL A C 1
ATOM 5958 O O . VAL A 1 758 ? -18.470 -10.505 26.734 1.00 87.19 758 VAL A O 1
ATOM 5961 N N . LYS A 1 759 ? -16.643 -11.132 25.554 1.00 88.88 759 LYS A N 1
ATOM 5962 C CA . LYS A 1 759 ? -17.284 -11.385 24.272 1.00 88.88 759 LYS A CA 1
ATOM 5963 C C . LYS A 1 759 ? -17.005 -12.818 23.870 1.00 88.88 759 LYS A C 1
ATOM 5965 O O . LYS A 1 759 ? -15.866 -13.277 23.920 1.00 88.88 759 LYS A O 1
ATOM 5970 N N . ILE A 1 760 ? -18.055 -13.520 23.478 1.00 86.69 760 ILE A N 1
ATOM 5971 C CA . ILE A 1 760 ? -17.975 -14.911 23.059 1.00 86.69 760 ILE A CA 1
ATOM 5972 C C . ILE A 1 760 ? -18.487 -15.004 21.630 1.00 86.69 760 ILE A C 1
ATOM 5974 O O . ILE A 1 760 ? -19.632 -14.659 21.342 1.00 86.69 760 ILE A O 1
ATOM 5978 N N . SER A 1 761 ? -17.626 -15.458 20.728 1.00 87.88 761 SER A N 1
ATOM 5979 C CA . SER A 1 761 ? -17.930 -15.560 19.301 1.00 87.88 761 SER A CA 1
ATOM 5980 C C . SER A 1 761 ? -17.621 -16.949 18.769 1.00 87.88 761 SER A C 1
ATOM 5982 O O . SER A 1 761 ? -16.791 -17.670 19.322 1.00 87.88 761 SER A O 1
ATOM 5984 N N . VAL A 1 762 ? -18.294 -17.310 17.680 1.00 85.12 762 VAL A N 1
ATOM 5985 C CA . VAL A 1 762 ? -17.995 -18.512 16.903 1.00 85.12 762 VAL A CA 1
ATOM 5986 C C . VAL A 1 762 ? -17.403 -18.069 15.568 1.00 85.12 762 VAL A C 1
ATOM 5988 O O . VAL A 1 762 ? -17.981 -17.221 14.888 1.00 85.12 762 VAL A O 1
ATOM 5991 N N . VAL A 1 763 ? -16.248 -18.621 15.208 1.00 85.12 763 VAL A N 1
ATOM 5992 C CA . VAL A 1 763 ? -15.476 -18.260 14.015 1.00 85.12 763 VAL A CA 1
ATOM 5993 C C . VAL A 1 763 ? -15.360 -19.478 13.105 1.00 85.12 763 VAL A C 1
ATOM 5995 O O . VAL A 1 763 ? -14.925 -20.547 13.530 1.00 85.12 763 VAL A O 1
ATOM 5998 N N . ARG A 1 764 ? -15.740 -19.317 11.837 1.00 81.69 764 ARG A N 1
ATOM 5999 C CA . ARG A 1 764 ? -15.454 -20.310 10.794 1.00 81.69 764 ARG A CA 1
ATOM 6000 C C . ARG A 1 764 ? -14.026 -20.118 10.313 1.00 81.69 764 ARG A C 1
ATOM 6002 O O . ARG A 1 764 ? -13.630 -18.980 10.072 1.00 81.69 764 ARG A O 1
ATOM 6009 N N . ASN A 1 765 ? -13.282 -21.206 10.152 1.00 71.38 765 ASN A N 1
ATOM 6010 C CA . ASN A 1 765 ? -11.911 -21.134 9.661 1.00 71.38 765 ASN A CA 1
ATOM 6011 C C . ASN A 1 765 ? -11.609 -22.276 8.680 1.00 71.38 765 ASN A C 1
ATOM 6013 O O . ASN A 1 765 ? -12.149 -23.369 8.826 1.00 71.38 765 ASN A O 1
ATOM 6017 N N . GLU A 1 766 ? -10.740 -22.035 7.692 1.00 66.50 766 GLU A N 1
ATOM 6018 C CA . GLU A 1 766 ? -10.325 -23.059 6.710 1.00 66.50 766 GLU A CA 1
ATOM 6019 C C . GLU A 1 766 ? -9.356 -24.101 7.309 1.00 66.50 766 GLU A C 1
ATOM 6021 O O . GLU A 1 766 ? -9.072 -25.128 6.693 1.00 66.50 766 GLU A O 1
ATOM 6026 N N . GLY A 1 767 ? -8.876 -23.864 8.533 1.00 73.25 767 GLY A N 1
ATOM 6027 C CA . GLY A 1 767 ? -8.053 -24.783 9.313 1.00 73.25 767 GLY A CA 1
ATOM 6028 C C . GLY A 1 767 ? -8.112 -24.473 10.809 1.00 73.25 767 GLY A C 1
ATOM 6029 O O . GLY A 1 767 ? -8.696 -23.477 11.236 1.00 73.25 767 GLY A O 1
ATOM 6030 N N . TRP A 1 768 ? -7.502 -25.331 11.626 1.00 78.19 768 TRP A N 1
ATOM 6031 C CA . TRP A 1 768 ? -7.384 -25.057 13.057 1.00 78.19 768 TRP A CA 1
ATOM 6032 C C . TRP A 1 768 ? -6.388 -23.920 13.297 1.00 78.19 768 TRP A C 1
ATOM 6034 O O . TRP A 1 768 ? -5.276 -23.994 12.766 1.00 78.19 768 TRP A O 1
ATOM 6044 N N . PRO A 1 769 ? -6.730 -22.899 14.105 1.00 83.56 769 PRO A N 1
ATOM 6045 C CA . PRO A 1 769 ? -5.716 -21.979 14.587 1.00 83.56 769 PRO A CA 1
ATOM 6046 C C . PRO A 1 769 ? -4.721 -22.726 15.484 1.00 83.56 769 PRO A C 1
ATOM 6048 O O . PRO A 1 769 ? -5.060 -23.683 16.189 1.00 83.56 769 PRO A O 1
ATOM 6051 N N . GLY A 1 770 ? -3.480 -22.260 15.499 1.00 83.38 770 GLY A N 1
ATOM 6052 C CA . GLY A 1 770 ? -2.518 -22.652 16.511 1.00 83.38 770 GLY A CA 1
ATOM 6053 C C . GLY A 1 770 ? -2.968 -22.164 17.888 1.00 83.38 770 GLY A C 1
ATOM 6054 O O . GLY A 1 770 ? -3.394 -21.021 18.057 1.00 83.38 770 GLY A O 1
ATOM 6055 N N . ILE A 1 771 ? -2.828 -23.026 18.895 1.00 86.12 771 ILE A N 1
ATOM 6056 C CA . ILE A 1 771 ? -3.117 -22.695 20.294 1.00 86.12 771 ILE A CA 1
ATOM 6057 C C . ILE A 1 771 ? -1.859 -22.855 21.135 1.00 86.12 771 ILE A C 1
ATOM 6059 O O . ILE A 1 771 ? -1.183 -23.883 21.082 1.00 86.12 771 ILE A O 1
ATOM 6063 N N . SER A 1 772 ? -1.592 -21.844 21.953 1.00 87.94 772 SER A N 1
ATOM 6064 C CA . SER A 1 772 ? -0.647 -21.904 23.062 1.00 87.94 772 SER A CA 1
ATOM 6065 C C . SER A 1 772 ? -1.413 -22.076 24.374 1.00 87.94 772 SER A C 1
ATOM 6067 O O . SER A 1 772 ? -2.513 -21.555 24.530 1.00 87.94 772 SER A O 1
ATOM 6069 N N . TYR A 1 773 ? -0.826 -22.776 25.343 1.00 86.38 773 TYR A N 1
ATOM 6070 C CA . TYR A 1 773 ? -1.378 -22.862 26.697 1.00 86.38 773 TYR A CA 1
ATOM 6071 C C . TYR A 1 773 ? -0.559 -21.978 27.631 1.00 86.38 773 TYR A C 1
ATOM 6073 O O . TYR A 1 773 ? 0.548 -22.344 28.031 1.00 86.38 773 TYR A O 1
ATOM 6081 N N . ILE A 1 774 ? -1.096 -20.807 27.969 1.00 85.38 774 ILE A N 1
ATOM 6082 C CA . ILE A 1 774 ? -0.432 -19.823 28.826 1.00 85.38 774 ILE A CA 1
ATOM 6083 C C . ILE A 1 774 ? -1.095 -19.850 30.196 1.00 85.38 774 ILE A C 1
ATOM 6085 O O . ILE A 1 774 ? -2.293 -19.627 30.313 1.00 85.38 774 ILE A O 1
ATOM 6089 N N . TRP A 1 775 ? -0.327 -20.187 31.234 1.00 83.44 775 TRP A N 1
ATOM 6090 C CA . TRP A 1 775 ? -0.850 -20.399 32.593 1.00 83.44 775 TRP A CA 1
ATOM 6091 C C . TRP A 1 775 ? -2.013 -21.412 32.688 1.00 83.44 775 TRP A C 1
ATOM 6093 O O . TRP A 1 775 ? -2.758 -21.409 33.663 1.00 83.44 775 TRP A O 1
ATOM 6103 N N . GLY A 1 776 ? -2.125 -22.319 31.710 1.00 79.12 776 GLY A N 1
ATOM 6104 C CA . GLY A 1 776 ? -3.207 -23.304 31.606 1.00 79.12 776 GLY A CA 1
ATOM 6105 C C . GLY A 1 776 ? -4.392 -22.854 30.746 1.00 79.12 776 GLY A C 1
ATOM 6106 O O . GLY A 1 776 ? -5.215 -23.693 30.390 1.00 79.12 776 GLY A O 1
ATOM 6107 N N . ASP A 1 777 ? -4.446 -21.583 30.346 1.00 83.50 777 ASP A N 1
ATOM 6108 C CA . ASP A 1 777 ? -5.516 -21.047 29.509 1.00 83.50 777 ASP A CA 1
ATOM 6109 C C . ASP A 1 777 ? -5.191 -21.247 28.014 1.00 83.50 777 ASP A C 1
ATOM 6111 O O . ASP A 1 777 ? -4.060 -20.969 27.592 1.00 83.50 777 ASP A O 1
ATOM 6115 N N . PRO A 1 778 ? -6.147 -21.729 27.193 1.00 87.81 778 PRO A N 1
ATOM 6116 C CA . PRO A 1 778 ? -5.955 -21.841 25.753 1.00 87.81 778 PRO A CA 1
ATOM 6117 C C . PRO A 1 778 ? -6.012 -20.447 25.121 1.00 87.81 778 PRO A C 1
ATOM 6119 O O . PRO A 1 778 ? -7.045 -19.777 25.160 1.00 87.81 778 PRO A O 1
ATOM 6122 N N . VAL A 1 779 ? -4.912 -20.008 24.519 1.00 91.62 779 VAL A N 1
ATOM 6123 C CA . VAL A 1 779 ? -4.790 -18.714 23.835 1.00 91.62 779 VAL A CA 1
ATOM 6124 C C . VAL A 1 779 ? -4.366 -18.930 22.389 1.00 91.62 779 VAL A C 1
ATOM 6126 O O . VAL A 1 779 ? -3.678 -19.906 22.084 1.00 91.62 779 VAL A O 1
ATOM 6129 N N . LEU A 1 780 ? -4.731 -18.016 21.492 1.00 92.75 780 LEU A N 1
ATOM 6130 C CA . LEU A 1 780 ? -4.190 -18.036 20.134 1.00 92.75 780 LEU A CA 1
ATOM 6131 C C . LEU A 1 780 ? -2.660 -18.021 20.153 1.00 92.75 780 LEU A C 1
ATOM 6133 O O . LEU A 1 780 ? -2.035 -17.315 20.954 1.00 92.75 780 LEU A O 1
ATOM 6137 N N . SER A 1 781 ? -2.056 -18.808 19.262 1.00 89.50 781 SER A N 1
ATOM 6138 C CA . SER A 1 781 ? -0.612 -18.788 19.056 1.00 89.50 781 SER A CA 1
ATOM 6139 C C . SER A 1 781 ? -0.149 -17.379 18.672 1.00 89.50 781 SER A C 1
ATOM 6141 O O . SER A 1 781 ? -0.916 -16.601 18.106 1.00 89.50 781 SER A O 1
ATOM 6143 N N . LEU A 1 782 ? 1.115 -17.043 18.947 1.00 88.06 782 LEU A N 1
ATOM 6144 C CA . LEU A 1 782 ? 1.663 -15.735 18.568 1.00 88.06 782 LEU A CA 1
ATOM 6145 C C . LEU A 1 782 ? 1.491 -15.455 17.067 1.00 88.06 782 LEU A C 1
ATOM 6147 O O . LEU A 1 782 ? 1.137 -14.341 16.704 1.00 88.06 782 LEU A O 1
ATOM 6151 N N . ARG A 1 783 ? 1.672 -16.465 16.204 1.00 84.06 783 ARG A N 1
ATOM 6152 C CA . ARG A 1 783 ? 1.521 -16.321 14.748 1.00 84.06 783 ARG A CA 1
ATOM 6153 C C . ARG A 1 783 ? 0.091 -15.942 14.358 1.00 84.06 783 ARG A C 1
ATOM 6155 O O . ARG A 1 783 ? -0.095 -14.981 13.618 1.00 84.06 783 ARG A O 1
ATOM 6162 N N . ASP A 1 784 ? -0.899 -16.671 14.868 1.00 86.56 784 ASP A N 1
ATOM 6163 C CA . ASP A 1 784 ? -2.307 -16.409 14.544 1.00 86.56 784 ASP A CA 1
ATOM 6164 C C . ASP A 1 784 ? -2.792 -15.099 15.166 1.00 86.56 784 ASP A C 1
ATOM 6166 O O . ASP A 1 784 ? -3.568 -14.372 14.552 1.00 86.56 784 ASP A O 1
ATOM 6170 N N . LEU A 1 785 ? -2.289 -14.757 16.355 1.00 91.94 785 LEU A N 1
ATOM 6171 C CA . LEU A 1 785 ? -2.605 -13.498 17.015 1.00 91.94 785 LEU A CA 1
ATOM 6172 C C . LEU A 1 785 ? -2.024 -12.297 16.252 1.00 91.94 785 LEU A C 1
ATOM 6174 O O . LEU A 1 785 ? -2.727 -11.308 16.074 1.00 91.94 785 LEU A O 1
ATOM 6178 N N . ILE A 1 786 ? -0.788 -12.380 15.745 1.00 89.44 786 ILE A N 1
ATOM 6179 C CA . ILE A 1 786 ? -0.211 -11.344 14.868 1.00 89.44 786 ILE A CA 1
ATOM 6180 C C . ILE A 1 786 ? -1.071 -11.176 13.610 1.00 89.44 786 ILE A C 1
ATOM 6182 O O . ILE A 1 786 ? -1.395 -10.045 13.253 1.00 89.44 786 ILE A O 1
ATOM 6186 N N . GLY A 1 787 ? -1.481 -12.281 12.976 1.00 86.75 787 GLY A N 1
ATOM 6187 C CA . GLY A 1 787 ? -2.386 -12.247 11.823 1.00 86.75 787 GLY A CA 1
ATOM 6188 C C . GLY A 1 787 ? -3.728 -11.580 12.144 1.00 86.75 787 GLY A C 1
ATOM 6189 O O . GLY A 1 787 ? -4.196 -10.732 11.388 1.00 86.75 787 GLY A O 1
ATOM 6190 N N . GLU A 1 788 ? -4.311 -11.882 13.306 1.00 90.31 788 GLU A N 1
ATOM 6191 C CA . GLU A 1 788 ? -5.538 -11.240 13.787 1.00 90.31 788 GLU A CA 1
ATOM 6192 C C . GLU A 1 788 ? -5.372 -9.722 13.967 1.00 90.31 788 GLU A C 1
ATOM 6194 O O . GLU A 1 788 ? -6.233 -8.954 13.525 1.00 90.31 788 GLU A O 1
ATOM 6199 N N . TYR A 1 789 ? -4.269 -9.263 14.569 1.00 92.88 789 TYR A N 1
ATOM 6200 C CA . TYR A 1 789 ? -3.996 -7.828 14.696 1.00 92.88 789 TYR A CA 1
ATOM 6201 C C . TYR A 1 789 ? -3.696 -7.165 13.355 1.00 92.88 789 TYR A C 1
ATOM 6203 O O . TYR A 1 789 ? -4.121 -6.029 13.161 1.00 92.88 789 TYR A O 1
ATOM 6211 N N . ALA A 1 790 ? -3.026 -7.842 12.421 1.00 89.56 790 ALA A N 1
ATOM 6212 C CA . ALA A 1 790 ? -2.803 -7.314 11.078 1.00 89.56 790 ALA A CA 1
ATOM 6213 C C . ALA A 1 790 ? -4.140 -7.093 10.350 1.00 89.56 790 ALA A C 1
ATOM 6215 O O . ALA A 1 790 ? -4.386 -5.999 9.841 1.00 89.56 790 ALA A O 1
ATOM 6216 N N . GLN A 1 791 ? -5.052 -8.073 10.405 1.00 89.38 791 GLN A N 1
ATOM 6217 C CA . GLN A 1 791 ? -6.405 -7.947 9.851 1.00 89.38 791 GLN A CA 1
ATOM 6218 C C . GLN A 1 791 ? -7.183 -6.805 10.519 1.00 89.38 791 GLN A C 1
ATOM 6220 O O . GLN A 1 791 ? -7.804 -5.983 9.847 1.00 89.38 791 GLN A O 1
ATOM 6225 N N . THR A 1 792 ? -7.128 -6.733 11.852 1.00 90.81 792 THR A N 1
ATOM 6226 C CA . THR A 1 792 ? -7.836 -5.712 12.635 1.00 90.81 792 THR A CA 1
ATOM 6227 C C . THR A 1 792 ? -7.306 -4.314 12.319 1.00 90.81 792 THR A C 1
ATOM 6229 O O . THR A 1 792 ? -8.098 -3.409 12.065 1.00 90.81 792 THR A O 1
ATOM 6232 N N . THR A 1 793 ? -5.980 -4.155 12.248 1.00 91.88 793 THR A N 1
ATOM 6233 C CA . THR A 1 793 ? -5.313 -2.912 11.831 1.00 91.88 793 THR A CA 1
ATOM 6234 C C . THR A 1 793 ? -5.784 -2.499 10.444 1.00 91.88 793 THR A C 1
ATOM 6236 O O . THR A 1 793 ? -6.208 -1.361 10.268 1.00 91.88 793 THR A O 1
ATOM 6239 N N . ALA A 1 794 ? -5.807 -3.439 9.495 1.00 88.94 794 ALA A N 1
ATOM 6240 C CA . ALA A 1 794 ? -6.205 -3.148 8.128 1.00 88.94 794 ALA A CA 1
ATOM 6241 C C . ALA A 1 794 ? -7.664 -2.690 8.015 1.00 88.94 794 ALA A C 1
ATOM 6243 O O . ALA A 1 794 ? -7.984 -1.828 7.206 1.00 88.94 794 ALA A O 1
ATOM 6244 N N . THR A 1 795 ? -8.562 -3.217 8.850 1.00 87.31 795 THR A N 1
ATOM 6245 C CA . THR A 1 795 ? -9.974 -2.793 8.876 1.00 87.31 795 THR A CA 1
ATOM 6246 C C . THR A 1 795 ? -10.233 -1.509 9.673 1.00 87.31 795 THR A C 1
ATOM 6248 O O . THR A 1 795 ? -11.314 -0.924 9.563 1.00 87.31 795 THR A O 1
ATOM 6251 N N . ALA A 1 796 ? -9.279 -1.062 10.493 1.00 88.75 796 ALA A N 1
ATOM 6252 C CA . ALA A 1 796 ? -9.450 0.090 11.366 1.00 88.75 796 ALA A CA 1
ATOM 6253 C C . ALA A 1 796 ? -9.264 1.402 10.588 1.00 88.75 796 ALA A C 1
ATOM 6255 O O . ALA A 1 796 ? -8.148 1.847 10.340 1.00 88.75 796 ALA A O 1
ATOM 6256 N N . GLY A 1 797 ? -10.376 2.056 10.238 1.00 85.12 797 GLY A N 1
ATOM 6257 C CA . GLY A 1 797 ? -10.348 3.389 9.617 1.00 85.12 797 GLY A CA 1
ATOM 6258 C C . GLY A 1 797 ? -10.060 4.538 10.597 1.00 85.12 797 GLY A C 1
ATOM 6259 O O . GLY A 1 797 ? -9.732 5.643 10.178 1.00 85.12 797 GLY A O 1
ATOM 6260 N N . GLU A 1 798 ? -10.188 4.311 11.909 1.00 93.00 798 GLU A N 1
ATOM 6261 C CA . GLU A 1 798 ? -9.886 5.321 12.931 1.00 93.00 798 GLU A CA 1
ATOM 6262 C C . GLU A 1 798 ? -8.390 5.289 13.285 1.00 93.00 798 GLU A C 1
ATOM 6264 O O . GLU A 1 798 ? -7.867 4.248 13.675 1.00 93.00 798 GLU A O 1
ATOM 6269 N N . TYR A 1 799 ? -7.723 6.439 13.151 1.00 91.94 799 TYR A N 1
ATOM 6270 C CA . TYR A 1 799 ? -6.270 6.590 13.274 1.00 91.94 799 TYR A CA 1
ATOM 6271 C C . TYR A 1 799 ? -5.667 6.051 14.582 1.00 91.94 799 TYR A C 1
ATOM 6273 O O . TYR A 1 799 ? -4.740 5.249 14.523 1.00 91.94 799 TYR A O 1
ATOM 6281 N N . GLU A 1 800 ? -6.155 6.450 15.760 1.00 93.19 800 GLU A N 1
ATOM 6282 C CA . GLU A 1 800 ? -5.520 6.026 17.020 1.00 93.19 800 GLU A CA 1
ATOM 6283 C C . GLU A 1 800 ? -5.769 4.542 17.325 1.00 93.19 800 GLU A C 1
ATOM 6285 O O . GLU A 1 800 ? -4.870 3.837 17.787 1.00 93.19 800 GLU A O 1
ATOM 6290 N N . ALA A 1 801 ? -6.964 4.033 17.016 1.00 92.94 801 ALA A N 1
ATOM 6291 C CA . ALA A 1 801 ? -7.268 2.611 17.117 1.00 92.94 801 ALA A CA 1
ATOM 6292 C C . ALA A 1 801 ? -6.373 1.786 16.184 1.00 92.94 801 ALA A C 1
ATOM 6294 O O . ALA A 1 801 ? -5.815 0.771 16.598 1.00 92.94 801 ALA A O 1
ATOM 6295 N N . ARG A 1 802 ? -6.195 2.244 14.941 1.00 92.62 802 ARG A N 1
ATOM 6296 C CA . ARG A 1 802 ? -5.292 1.632 13.965 1.00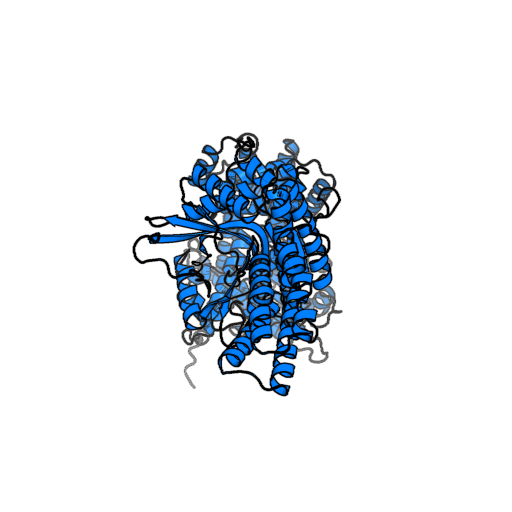 92.62 802 ARG A CA 1
ATOM 6297 C C . ARG A 1 802 ? -3.852 1.612 14.471 1.00 92.62 802 ARG A C 1
ATOM 6299 O O . ARG A 1 802 ? -3.230 0.555 14.457 1.00 92.62 802 ARG A O 1
ATOM 6306 N N . GLU A 1 803 ? -3.345 2.732 14.981 1.00 91.88 803 GLU A N 1
ATOM 6307 C CA . GLU A 1 803 ? -1.999 2.819 15.560 1.00 91.88 803 GLU A CA 1
ATOM 6308 C C . GLU A 1 803 ? -1.825 1.881 16.759 1.00 91.88 803 GLU A C 1
ATOM 6310 O O . GLU A 1 803 ? -0.806 1.205 16.881 1.00 91.88 803 GLU A O 1
ATOM 6315 N N . ARG A 1 804 ? -2.830 1.770 17.631 1.00 93.25 804 ARG A N 1
ATOM 6316 C CA . ARG A 1 804 ? -2.827 0.820 18.752 1.00 93.25 804 ARG A CA 1
ATOM 6317 C C . ARG A 1 804 ? -2.724 -0.630 18.284 1.00 93.25 804 ARG A C 1
ATOM 6319 O O . ARG A 1 804 ? -1.922 -1.389 18.832 1.00 93.25 804 ARG A O 1
ATOM 6326 N N . PHE A 1 805 ? -3.504 -1.017 17.277 1.00 94.06 805 PHE A N 1
ATOM 6327 C CA . PHE A 1 805 ? -3.468 -2.372 16.727 1.00 94.06 805 PHE A CA 1
ATOM 6328 C C . PHE A 1 805 ? -2.153 -2.661 15.996 1.00 94.06 805 PHE A C 1
ATOM 6330 O O . PHE A 1 805 ? -1.562 -3.717 16.224 1.00 94.06 805 PHE A O 1
ATOM 6337 N N . ARG A 1 806 ? -1.638 -1.696 15.223 1.00 91.00 806 ARG A N 1
ATOM 6338 C CA . ARG A 1 806 ? -0.326 -1.772 14.567 1.00 91.00 806 ARG A CA 1
ATOM 6339 C C . ARG A 1 806 ? 0.795 -1.952 15.589 1.00 91.00 806 ARG A C 1
ATOM 6341 O O . ARG A 1 806 ? 1.575 -2.891 15.478 1.00 91.00 806 ARG A O 1
ATOM 6348 N N . ASN A 1 807 ? 0.831 -1.118 16.629 1.00 90.69 807 ASN A N 1
ATOM 6349 C CA . ASN A 1 807 ? 1.820 -1.215 17.707 1.00 90.69 807 ASN A CA 1
ATOM 6350 C C . ASN A 1 807 ? 1.750 -2.566 18.430 1.00 90.69 807 ASN A C 1
ATOM 6352 O O . ASN A 1 807 ? 2.783 -3.141 18.767 1.00 90.69 807 ASN A O 1
ATOM 6356 N N . SER A 1 808 ? 0.543 -3.106 18.608 1.00 92.44 808 SER A N 1
ATOM 6357 C CA . SER A 1 808 ? 0.342 -4.431 19.200 1.00 92.44 808 SER A CA 1
ATOM 6358 C C . SER A 1 808 ? 0.854 -5.554 18.303 1.00 92.44 808 SER A C 1
ATOM 6360 O O . SER A 1 808 ? 1.506 -6.469 18.804 1.00 92.44 808 SER A O 1
ATOM 6362 N N . ALA A 1 809 ? 0.602 -5.486 16.991 1.00 89.94 809 ALA A N 1
ATOM 6363 C CA . ALA A 1 809 ? 1.138 -6.438 16.020 1.00 89.94 809 ALA A CA 1
ATOM 6364 C C . ALA A 1 809 ? 2.673 -6.434 16.040 1.00 89.94 809 ALA A C 1
ATOM 6366 O O . ALA A 1 809 ? 3.281 -7.495 16.175 1.00 89.94 809 ALA A O 1
ATOM 6367 N N . THR A 1 810 ? 3.291 -5.249 16.005 1.00 84.94 810 THR A N 1
ATOM 6368 C CA . THR A 1 810 ? 4.749 -5.083 16.089 1.00 84.94 810 THR A CA 1
ATOM 6369 C C . THR A 1 810 ? 5.303 -5.643 17.401 1.00 84.94 810 THR A C 1
ATOM 6371 O O . THR A 1 810 ? 6.242 -6.434 17.387 1.00 84.94 810 THR A O 1
ATOM 6374 N N . ALA A 1 811 ? 4.690 -5.321 18.545 1.00 87.44 811 ALA A N 1
ATOM 6375 C CA . ALA A 1 811 ? 5.129 -5.823 19.848 1.00 87.44 811 ALA A CA 1
ATOM 6376 C C . ALA A 1 811 ? 5.007 -7.357 19.969 1.00 87.44 811 ALA A C 1
ATOM 6378 O O . ALA A 1 811 ? 5.847 -8.005 20.596 1.00 87.44 811 ALA A O 1
ATOM 6379 N N . LEU A 1 812 ? 3.983 -7.961 19.357 1.00 88.38 812 LEU A N 1
ATOM 6380 C CA . LEU A 1 812 ? 3.831 -9.416 19.284 1.00 88.38 812 LEU A CA 1
ATOM 6381 C C . LEU A 1 812 ? 4.860 -10.067 18.351 1.00 88.38 812 LEU A C 1
ATOM 6383 O O . LEU A 1 812 ? 5.361 -11.144 18.673 1.00 88.38 812 LEU A O 1
ATOM 6387 N N . GLN A 1 813 ? 5.187 -9.431 17.223 1.00 82.06 813 GLN A N 1
ATOM 6388 C CA . GLN A 1 813 ? 6.256 -9.884 16.327 1.00 82.06 813 GLN A CA 1
ATOM 6389 C C . GLN A 1 813 ? 7.610 -9.874 17.045 1.00 82.06 813 GLN A C 1
ATOM 6391 O O . GLN A 1 813 ? 8.319 -10.879 17.017 1.00 82.06 813 GLN A O 1
ATOM 6396 N N . GLU A 1 814 ? 7.926 -8.799 17.776 1.00 78.38 814 GLU A N 1
ATOM 6397 C CA . GLU A 1 814 ? 9.114 -8.746 18.637 1.00 78.38 814 GLU A CA 1
ATOM 6398 C C . GLU A 1 814 ? 9.112 -9.883 19.666 1.00 78.38 814 GLU A C 1
ATOM 6400 O O . GLU A 1 814 ? 10.117 -10.567 19.863 1.00 78.38 814 GLU A O 1
ATOM 6405 N N . LEU A 1 815 ? 7.969 -10.136 20.306 1.00 81.44 815 LEU A N 1
ATOM 6406 C CA . LEU A 1 815 ? 7.849 -11.196 21.301 1.00 81.44 815 LEU A CA 1
ATOM 6407 C C . LEU A 1 815 ? 8.074 -12.594 20.708 1.00 81.44 815 LEU A C 1
ATOM 6409 O O . LEU A 1 815 ? 8.740 -13.429 21.322 1.00 81.44 815 LEU A O 1
ATOM 6413 N N . LEU A 1 816 ? 7.542 -12.848 19.510 1.00 78.31 816 LEU A N 1
ATOM 6414 C CA . LEU A 1 816 ? 7.764 -14.091 18.773 1.00 78.31 816 LEU A CA 1
ATOM 6415 C C . LEU A 1 816 ? 9.255 -14.305 18.497 1.00 78.31 816 LEU A C 1
ATOM 6417 O O . LEU A 1 816 ? 9.747 -15.422 18.667 1.00 78.31 816 LEU A O 1
ATOM 6421 N N . THR A 1 817 ? 9.982 -13.241 18.142 1.00 65.75 817 THR A N 1
ATOM 6422 C CA . THR A 1 817 ? 11.436 -13.314 17.967 1.00 65.75 817 THR A CA 1
ATOM 6423 C C . THR A 1 817 ? 12.161 -13.576 19.293 1.00 65.75 817 THR A C 1
ATOM 6425 O O . THR A 1 817 ? 12.980 -14.495 19.359 1.00 65.75 817 THR A O 1
ATOM 6428 N N . ASP A 1 818 ? 11.774 -12.901 20.381 1.00 65.31 818 ASP A N 1
ATOM 6429 C CA . ASP A 1 818 ? 12.400 -13.038 21.703 1.00 65.31 818 ASP A CA 1
ATOM 6430 C C . ASP A 1 818 ? 12.379 -14.497 22.218 1.00 65.31 818 ASP A C 1
ATOM 6432 O O . ASP A 1 818 ? 13.404 -14.980 22.703 1.00 65.31 818 ASP A O 1
ATOM 6436 N N . PHE A 1 819 ? 11.261 -15.229 22.069 1.00 57.56 819 PHE A N 1
ATOM 6437 C CA . PHE A 1 819 ? 11.118 -16.632 22.519 1.00 57.56 819 PHE A CA 1
ATOM 6438 C C . PHE A 1 819 ? 11.998 -17.636 21.763 1.00 57.56 819 PHE A C 1
ATOM 6440 O O . PHE A 1 819 ? 12.308 -18.707 22.291 1.00 57.56 819 PHE A O 1
ATOM 6447 N N . THR A 1 820 ? 12.392 -17.315 20.531 1.00 48.62 820 THR A N 1
ATOM 6448 C CA . THR A 1 820 ? 13.299 -18.161 19.739 1.00 48.62 820 THR A CA 1
ATOM 6449 C C . THR A 1 820 ? 14.772 -17.932 20.091 1.00 48.62 820 THR A C 1
ATOM 6451 O O . THR A 1 820 ? 15.612 -18.796 19.829 1.00 48.62 820 THR A O 1
ATOM 6454 N N . SER A 1 821 ? 15.081 -16.817 20.763 1.00 40.69 821 SER A N 1
ATOM 6455 C CA . SER A 1 821 ? 16.378 -16.539 21.376 1.00 40.69 821 SER A CA 1
ATOM 6456 C C . SER A 1 821 ? 16.421 -17.126 22.797 1.00 40.69 821 SER A C 1
ATOM 6458 O O . SER A 1 821 ? 15.481 -17.004 23.575 1.00 40.69 821 SER A O 1
ATOM 6460 N N . ALA A 1 822 ? 17.517 -17.769 23.196 1.00 38.88 822 ALA A N 1
ATOM 6461 C CA . ALA A 1 822 ? 17.630 -18.478 24.482 1.00 38.88 822 ALA A CA 1
ATOM 6462 C C . ALA A 1 822 ? 17.618 -17.580 25.756 1.00 38.88 822 ALA A C 1
ATOM 6464 O O . ALA A 1 822 ? 18.080 -18.010 26.817 1.00 38.88 822 ALA A O 1
ATOM 6465 N N . SER A 1 823 ? 17.154 -16.329 25.670 1.00 43.34 823 SER A N 1
ATOM 6466 C CA . SER A 1 823 ? 17.380 -15.267 26.659 1.00 43.34 823 SER A CA 1
ATOM 6467 C C . SER A 1 823 ? 16.248 -15.064 27.680 1.00 43.34 823 SER A C 1
ATOM 6469 O O . SER A 1 823 ? 16.513 -14.564 28.775 1.00 43.34 823 SER A O 1
ATOM 6471 N N . LEU A 1 824 ? 15.020 -15.522 27.406 1.00 43.38 824 LEU A N 1
ATOM 6472 C CA . LEU A 1 824 ? 13.888 -15.421 28.338 1.00 43.38 824 LEU A CA 1
ATOM 6473 C C . LEU A 1 824 ? 13.507 -16.799 28.896 1.00 43.38 824 LEU A C 1
ATOM 6475 O O . LEU A 1 824 ? 12.989 -17.661 28.190 1.00 43.38 824 LEU A O 1
ATOM 6479 N N . ARG A 1 825 ? 13.754 -17.023 30.195 1.00 41.06 825 ARG A N 1
ATOM 6480 C CA . ARG A 1 825 ? 13.208 -18.186 30.916 1.00 41.06 825 ARG A CA 1
ATOM 6481 C C . ARG A 1 825 ? 11.865 -17.804 31.550 1.00 41.06 825 ARG A C 1
ATOM 6483 O O . ARG A 1 825 ? 11.850 -16.855 32.338 1.00 41.06 825 ARG A O 1
ATOM 6490 N N . PRO A 1 826 ? 10.771 -18.542 31.295 1.00 42.62 826 PRO A N 1
ATOM 6491 C CA . PRO A 1 826 ? 9.509 -18.319 31.994 1.00 42.62 826 PRO A CA 1
ATOM 6492 C C . PRO A 1 826 ? 9.671 -18.561 33.505 1.00 42.62 826 PRO A C 1
ATOM 6494 O O . PRO A 1 826 ? 10.425 -19.442 33.936 1.00 42.62 826 PRO A O 1
ATOM 6497 N N . ARG A 1 827 ? 8.976 -17.766 34.333 1.00 39.69 827 ARG A N 1
ATOM 6498 C CA . ARG A 1 827 ? 8.891 -18.009 35.785 1.00 39.69 827 ARG A CA 1
ATOM 6499 C C . ARG A 1 827 ? 8.139 -19.324 36.051 1.00 39.69 827 ARG A C 1
ATOM 6501 O O . ARG A 1 827 ? 7.224 -19.657 35.299 1.00 39.69 827 ARG A O 1
ATOM 6508 N N . PRO A 1 828 ? 8.441 -20.039 37.152 1.00 33.34 828 PRO A N 1
ATOM 6509 C CA . PRO A 1 828 ? 7.525 -21.052 37.657 1.00 33.34 828 PRO A CA 1
ATOM 6510 C C . PRO A 1 828 ? 6.174 -20.393 37.988 1.00 33.34 828 PRO A C 1
ATOM 6512 O O . PRO A 1 828 ? 6.157 -19.208 38.344 1.00 33.34 828 PRO A O 1
ATOM 6515 N N . PRO A 1 829 ? 5.057 -21.134 37.898 1.00 33.69 829 PRO A N 1
ATOM 6516 C CA . PRO A 1 829 ? 3.741 -20.606 38.240 1.00 33.69 829 PRO A CA 1
ATOM 6517 C C . PRO A 1 829 ? 3.759 -20.046 39.665 1.00 33.69 829 PRO A C 1
ATOM 6519 O O . PRO A 1 829 ? 4.502 -20.546 40.508 1.00 33.69 829 PRO A O 1
ATOM 6522 N N . PHE A 1 830 ? 2.989 -18.971 39.874 1.00 32.91 830 PHE A N 1
ATOM 6523 C CA . PHE A 1 830 ? 2.800 -18.197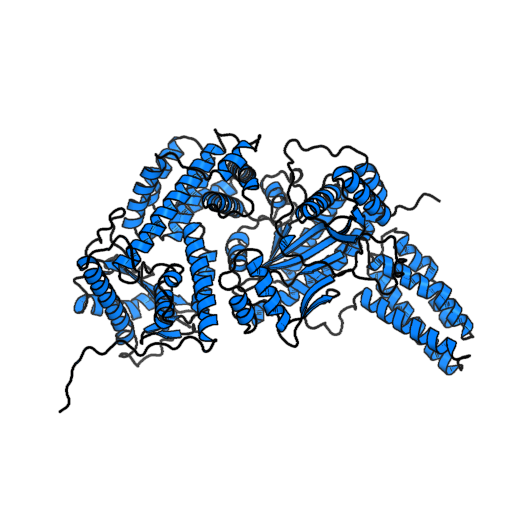 41.110 1.00 32.91 830 PHE A CA 1
ATOM 6524 C C . PHE A 1 830 ? 3.214 -18.898 42.422 1.00 32.91 830 PHE A C 1
ATOM 6526 O O . PHE A 1 830 ? 2.910 -20.077 42.607 1.00 32.91 830 PHE A O 1
ATOM 6533 N N . PRO A 1 831 ? 3.814 -18.176 43.395 1.00 34.12 831 PRO A N 1
ATOM 6534 C CA . PRO A 1 831 ? 4.150 -18.764 44.686 1.00 34.12 831 PRO A CA 1
ATOM 6535 C C . PRO A 1 831 ? 2.880 -19.345 45.303 1.00 34.12 831 PRO A C 1
ATOM 6537 O O . PRO A 1 831 ? 1.916 -18.618 45.547 1.00 34.12 831 PRO A O 1
ATOM 6540 N N . ALA A 1 832 ? 2.880 -20.660 45.522 1.00 30.31 832 ALA A N 1
ATOM 6541 C CA . ALA A 1 832 ? 1.807 -21.345 46.210 1.00 30.31 832 ALA A CA 1
ATOM 6542 C C . ALA A 1 832 ? 1.567 -20.636 47.547 1.00 30.31 832 ALA A C 1
ATOM 6544 O O . ALA A 1 832 ? 2.384 -20.703 48.469 1.00 30.31 832 ALA A O 1
ATOM 6545 N N . ALA A 1 833 ? 0.432 -19.952 47.663 1.00 36.75 833 ALA A N 1
ATOM 6546 C CA . ALA A 1 833 ? -0.165 -19.728 48.959 1.00 36.75 833 ALA A CA 1
ATOM 6547 C C . ALA A 1 833 ? -0.536 -21.117 49.477 1.00 36.75 833 ALA A C 1
ATOM 6549 O O . ALA A 1 833 ? -1.537 -21.670 49.044 1.00 36.75 833 ALA A O 1
ATOM 6550 N N . ASN A 1 834 ? 0.344 -21.720 50.277 1.00 31.52 834 ASN A N 1
ATOM 6551 C CA . ASN A 1 834 ? 0.006 -22.583 51.404 1.00 31.52 834 ASN A CA 1
ATOM 6552 C C . ASN A 1 834 ? 1.286 -23.044 52.100 1.00 31.52 834 ASN A C 1
ATOM 6554 O O . ASN A 1 834 ? 2.024 -23.903 51.621 1.00 31.52 834 ASN A O 1
ATOM 6558 N N . GLY A 1 835 ? 1.493 -22.503 53.301 1.00 35.16 835 GLY A N 1
ATOM 6559 C CA . GLY A 1 835 ? 2.180 -23.243 54.340 1.00 35.16 835 GLY A CA 1
ATOM 6560 C C . GLY A 1 835 ? 1.378 -24.505 54.639 1.00 35.16 835 GLY A C 1
ATOM 6561 O O . GLY A 1 835 ? 0.386 -24.459 55.355 1.00 35.16 835 GLY A O 1
ATOM 6562 N N . LEU A 1 836 ? 1.815 -25.629 54.088 1.00 29.95 836 LEU A N 1
ATOM 6563 C CA . LEU A 1 836 ? 1.506 -26.948 54.614 1.00 29.95 836 LEU A CA 1
ATOM 6564 C C . LEU A 1 836 ? 2.830 -27.557 55.058 1.00 29.95 836 LEU A C 1
ATOM 6566 O O . LEU A 1 836 ? 3.580 -28.148 54.287 1.00 29.95 836 LEU A O 1
ATOM 6570 N N . SER A 1 837 ? 3.117 -27.319 56.338 1.00 28.58 837 SER A N 1
ATOM 6571 C CA . SER A 1 837 ? 4.058 -28.111 57.115 1.00 28.58 837 SER A CA 1
ATOM 6572 C C . SER A 1 837 ? 3.641 -29.572 57.021 1.00 28.58 837 SER A C 1
ATOM 6574 O O . SER A 1 837 ? 2.508 -29.927 57.336 1.00 28.58 837 SER A O 1
ATOM 6576 N N . THR A 1 838 ? 4.593 -30.398 56.622 1.00 31.00 838 THR A N 1
ATOM 6577 C CA . THR A 1 838 ? 4.549 -31.852 56.641 1.00 31.00 838 THR A CA 1
ATOM 6578 C C . THR A 1 838 ? 4.050 -32.405 57.979 1.00 31.00 838 THR A C 1
ATOM 6580 O O . THR A 1 838 ? 4.641 -32.147 59.030 1.00 31.00 838 THR A O 1
ATOM 6583 N N . LYS A 1 839 ? 2.994 -33.218 57.916 1.00 28.14 839 LYS A N 1
ATOM 6584 C CA . LYS A 1 839 ? 2.956 -34.570 58.482 1.00 28.14 839 LYS A CA 1
ATOM 6585 C C . LYS A 1 839 ? 2.085 -35.462 57.616 1.00 28.14 839 LYS A C 1
ATOM 6587 O O . LYS A 1 839 ? 0.993 -34.993 57.233 1.00 28.14 839 LYS A O 1
#

Foldseek 3Di:
DPPAQDLQVLVQLLQVLLCVVLVFNKGFAFQEAWEWAWDADDDLQADLQPDPQQLQLCVQLPPHDDLSSVVSSVVSSVVGTPTDIDHDDFPDDQPPPHDDALVVLLVLLVVLLVVLVVVLVVDKDDPVVLVVNLVSNVSSLVSLVVSLVLQPPPFPHCLSCCLVVPASPCLNVQSVPDDISVSVVCNSVRHRVVSSVSSVVLLSFQWYWYWYSPDRFWIKTFIWGKMKTFALDDQDLVSQLSSQLSSQQLVPAPDPLLVVLLLVLLLVLQVQLCVLLVLQKGKAWDDPQLLCLQLLRNNPDTGAREMEMFGNLPDDPVVSVSSVSSSSVSVVVSSSSVSSVVRSSSSVCSVVSSVVSPDDDPPPPPDDGPRPDDCSSVDDFPDRPQDPPDDDDDPDDGGPDMGMHIHTSHMYIYGDSQFLVSLQCCVQFSVQWDADVSSVRGTHGHLLVLLLVLLLLLLCLQVVNHPPLLCNLVSLVSLLSSLPDPDPVLVVVLVVLLVLQDPLQDDPPLVVVVVVVDSSLSSSVSSLSSLVCVLVVCVVFSQQSNLLNVVLVVLLVDFADGDPVNVVSLVPDPPRDCVRSVVVSRSSRSSSVSLVVVQVVLQVLLVQCVLADDPVQPDPVSNVNNVVNVVVVVVLLVLQVVQQPPPPPPDDQQKDKAKAAQVLLSLLCVQLVPDRVLNVLARRQNAIEMEIEHQPPPDDFLVCCVPRRVVSNVVCCVPPNVQFKDWPPPPDRDDPFTFIWTPDFDDDPRRTGTGGHYTYTYDYDNDDFDWDQRVNHTHGDLVVNLSVLSSSLSPNSRNSSNSSSVSNSVSSSSSVSVVVDPPGDGDDPDDDPDPDDDD

Nearest PDB structures (foldseek):
  4p37-assembly1_A  TM=4.187E-01  e=7.997E-03  Megavirus chiliensis
  4p37-assembly1_B  TM=4.065E-01  e=1.299E-02  Megavirus chiliensis
  4wse-assembly1_A  TM=4.262E-01  e=2.303E-02  Acanthamoeba polyphaga mimivirus

Radius of gyration: 32.64 Å; Cα contacts (8 Å, |Δi|>4): 1229; chains: 1; bounding box: 80×69×109 Å

Solvent-accessible surface area (backbone atoms only — not comparable to full-atom values): 46411 Å² total; per-residue (Å²): 129,82,80,75,64,43,36,64,60,30,48,44,50,49,27,49,53,47,19,72,74,72,75,46,54,40,43,72,42,77,23,66,51,30,23,39,35,63,46,49,99,84,60,85,80,80,45,90,90,79,42,81,62,48,45,51,12,55,63,54,18,62,96,46,63,71,68,64,18,53,54,27,25,49,58,41,40,54,77,70,23,50,77,44,82,39,69,72,72,71,80,48,87,75,55,98,79,59,80,75,54,56,69,56,30,48,51,53,23,50,53,43,52,52,53,48,53,54,54,55,68,77,46,85,62,52,76,71,51,47,54,52,49,40,50,46,51,50,50,26,48,52,32,48,54,54,39,55,65,75,51,70,92,85,66,95,42,68,73,61,47,44,30,45,70,70,19,52,52,63,40,66,55,50,54,68,69,46,87,50,55,64,49,50,51,47,45,41,66,71,18,52,48,52,25,50,52,41,49,48,53,55,69,36,40,70,28,21,46,40,34,38,63,69,51,83,66,31,34,40,41,34,36,28,33,41,24,29,39,50,29,86,52,87,80,50,72,67,55,40,45,53,50,17,31,48,40,13,34,71,65,48,50,96,35,68,70,58,50,54,50,50,54,54,49,50,38,54,47,37,57,48,38,42,64,60,29,71,80,47,26,47,52,34,40,37,67,70,31,33,49,18,29,75,73,73,37,59,86,74,34,61,49,62,50,42,31,38,40,48,56,51,42,89,45,58,69,69,60,36,51,56,40,46,31,46,45,50,37,50,50,54,54,48,47,57,49,48,35,53,53,44,37,54,52,38,33,78,40,12,65,60,54,49,57,53,70,76,45,83,74,81,76,50,97,84,70,69,85,72,76,60,75,91,51,69,88,77,56,70,81,78,71,84,78,75,52,100,83,58,79,81,76,71,92,85,80,69,68,77,29,76,45,77,31,39,26,61,63,38,39,38,38,31,48,33,61,92,33,44,66,21,43,27,53,50,72,63,32,66,90,40,53,44,64,40,81,78,42,71,55,37,34,20,63,32,73,63,50,54,50,52,52,40,54,45,55,50,41,34,40,65,69,72,68,40,94,59,48,72,51,45,56,58,44,46,48,55,43,52,56,61,51,64,59,93,42,74,68,58,53,48,52,53,53,54,50,48,69,71,44,41,69,66,41,48,46,69,61,49,51,61,38,60,72,66,73,44,67,44,61,45,51,56,48,42,53,52,51,38,22,45,32,63,61,68,44,26,74,79,31,64,49,55,18,40,50,47,33,54,50,52,49,58,54,62,76,54,84,77,85,77,47,68,69,56,51,50,33,42,74,70,37,90,84,66,43,60,87,56,47,43,50,52,49,47,54,51,45,42,48,50,51,50,43,52,55,49,54,53,48,37,46,52,43,4,20,58,42,46,76,41,87,54,89,87,56,82,42,76,65,53,50,51,51,7,49,52,44,34,52,49,51,53,52,49,55,49,49,44,65,65,62,64,72,72,81,68,95,80,68,91,75,62,68,48,71,28,30,32,71,31,40,30,54,49,50,53,42,56,55,66,62,58,56,69,77,65,56,69,44,42,47,53,39,56,39,38,39,38,39,36,38,28,60,53,88,82,62,52,46,62,60,50,42,62,74,59,45,44,60,58,47,52,52,47,36,67,74,76,40,54,88,53,40,44,64,63,64,82,88,53,87,86,60,87,54,45,41,30,25,39,62,67,59,57,85,48,96,88,61,72,38,61,51,57,47,37,36,41,40,55,42,80,37,101,58,84,78,55,72,36,73,58,98,80,44,48,18,46,19,68,70,56,45,33,52,49,27,36,54,50,24,37,70,31,73,26,62,62,62,18,50,38,29,44,41,23,26,53,52,45,52,52,48,57,45,48,73,77,40,98,80,69,78,65,74,77,79,74,85,76,89,65,93,73,79,88,128

Mean predicted aligned error: 12.03 Å